Protein AF-A0A8T7F9M3-F1 (afdb_monomer_lite)

Structure (mmCIF, N/CA/C/O backbone):
data_AF-A0A8T7F9M3-F1
#
_entry.id   AF-A0A8T7F9M3-F1
#
loop_
_atom_site.group_PDB
_atom_site.id
_atom_site.type_symbol
_atom_site.label_atom_id
_atom_site.label_alt_id
_atom_site.label_comp_id
_atom_site.label_asym_id
_atom_site.label_entity_id
_atom_site.label_seq_id
_atom_site.pdbx_PDB_ins_code
_atom_site.Cartn_x
_atom_site.Cartn_y
_atom_site.Cartn_z
_atom_site.occupancy
_atom_site.B_iso_or_equiv
_atom_site.auth_seq_id
_atom_site.auth_comp_id
_atom_site.auth_asym_id
_atom_site.auth_atom_id
_atom_site.pdbx_PDB_model_num
ATOM 1 N N . MET A 1 1 ? 21.372 39.592 -22.002 1.00 30.72 1 MET A N 1
ATOM 2 C CA . MET A 1 1 ? 21.322 40.583 -20.909 1.00 30.72 1 MET A CA 1
ATOM 3 C C . MET A 1 1 ? 19.921 40.481 -20.318 1.00 30.72 1 MET A C 1
ATOM 5 O O . MET A 1 1 ? 19.006 41.107 -20.832 1.00 30.72 1 MET A O 1
ATOM 9 N N . TYR A 1 2 ? 19.733 39.539 -19.390 1.00 23.55 2 TYR A N 1
ATOM 10 C CA . TYR A 1 2 ? 18.450 39.262 -18.729 1.00 23.55 2 TYR A CA 1
ATOM 11 C C . TYR A 1 2 ? 18.286 40.192 -17.512 1.00 23.55 2 TYR A C 1
ATOM 13 O O . TYR A 1 2 ? 19.299 40.518 -16.889 1.00 23.55 2 TYR A O 1
ATOM 21 N N . PRO A 1 3 ? 17.065 40.646 -17.176 1.00 35.38 3 PRO A N 1
ATOM 22 C CA . PRO A 1 3 ? 16.827 41.495 -16.016 1.00 35.38 3 PRO A CA 1
ATOM 23 C C . PRO A 1 3 ? 16.766 40.639 -14.742 1.00 35.38 3 PRO A C 1
ATOM 25 O O . PRO A 1 3 ? 15.977 39.702 -14.662 1.00 35.38 3 PRO A O 1
ATOM 28 N N . MET A 1 4 ? 17.613 40.959 -13.761 1.00 33.56 4 MET A N 1
ATOM 29 C CA . MET A 1 4 ? 17.571 40.364 -12.425 1.00 33.56 4 MET A CA 1
ATOM 30 C C . MET A 1 4 ? 16.357 40.896 -11.659 1.00 33.56 4 MET A C 1
ATOM 32 O O . MET A 1 4 ? 16.174 42.108 -11.539 1.00 33.56 4 MET A O 1
ATOM 36 N N . LEU A 1 5 ? 15.536 39.977 -11.155 1.00 33.25 5 LEU A N 1
ATOM 37 C CA . LEU A 1 5 ? 14.564 40.235 -10.099 1.00 33.25 5 LEU A CA 1
ATOM 38 C C . LEU A 1 5 ? 15.314 40.606 -8.807 1.00 33.25 5 LEU A C 1
ATOM 40 O O . LEU A 1 5 ? 16.368 40.054 -8.500 1.00 33.25 5 LEU A O 1
ATOM 44 N N . ASN A 1 6 ? 14.772 41.590 -8.093 1.00 42.72 6 ASN A N 1
ATOM 45 C CA . ASN A 1 6 ? 15.307 42.185 -6.870 1.00 42.72 6 ASN A CA 1
ATOM 46 C C . ASN A 1 6 ? 15.309 41.201 -5.681 1.00 42.72 6 ASN A C 1
ATOM 48 O O . ASN A 1 6 ? 14.425 41.295 -4.833 1.00 42.72 6 ASN A O 1
ATOM 52 N N . ASN A 1 7 ? 16.315 40.334 -5.559 1.00 54.50 7 ASN A N 1
ATOM 53 C CA . ASN A 1 7 ? 16.606 39.677 -4.281 1.00 54.50 7 ASN A CA 1
ATOM 54 C C . ASN A 1 7 ? 17.712 40.444 -3.550 1.00 54.50 7 ASN A C 1
ATOM 56 O O . ASN A 1 7 ? 18.767 40.752 -4.108 1.00 54.50 7 ASN A O 1
ATOM 60 N N . HIS A 1 8 ? 17.439 40.809 -2.299 1.00 70.38 8 HIS A N 1
ATOM 61 C CA . HIS A 1 8 ? 18.409 41.455 -1.425 1.00 70.38 8 HIS A CA 1
ATOM 62 C C . HIS A 1 8 ? 19.583 40.482 -1.182 1.00 70.38 8 HIS A C 1
ATOM 64 O O . HIS A 1 8 ? 19.320 39.324 -0.873 1.00 70.38 8 HIS A O 1
ATOM 70 N N . PRO A 1 9 ? 20.866 40.894 -1.229 1.00 68.69 9 PRO A N 1
ATOM 71 C CA . PRO A 1 9 ? 22.023 39.984 -1.106 1.00 68.69 9 PRO A CA 1
ATOM 72 C C . PRO A 1 9 ? 22.185 39.263 0.248 1.00 68.69 9 PRO A C 1
ATOM 74 O O . PRO A 1 9 ? 23.219 38.648 0.495 1.00 68.69 9 PRO A O 1
ATOM 77 N N . ARG A 1 10 ? 21.187 39.356 1.138 1.00 75.56 10 ARG A N 1
ATOM 78 C CA . ARG A 1 10 ? 21.163 38.725 2.464 1.00 75.56 10 ARG A CA 1
ATOM 79 C C . ARG A 1 10 ? 21.166 37.199 2.351 1.00 75.56 10 ARG A C 1
ATOM 81 O O . ARG A 1 10 ? 21.873 36.539 3.104 1.00 75.56 10 ARG A O 1
ATOM 88 N N . ASP A 1 11 ? 20.462 36.668 1.355 1.00 79.31 11 ASP A N 1
ATOM 89 C CA . ASP A 1 11 ? 20.307 35.223 1.138 1.00 79.31 11 ASP A CA 1
ATOM 90 C C . ASP A 1 11 ? 21.606 34.552 0.653 1.00 79.31 11 ASP A C 1
ATOM 92 O O . ASP A 1 11 ? 21.746 33.334 0.708 1.00 79.31 11 ASP A O 1
ATOM 96 N N . LEU A 1 12 ? 22.593 35.347 0.219 1.00 85.75 12 LEU A N 1
ATOM 97 C CA . LEU A 1 12 ? 23.896 34.864 -0.245 1.00 85.75 12 LEU A CA 1
ATOM 98 C C . LEU A 1 12 ? 24.961 34.807 0.869 1.00 85.75 12 LEU A C 1
ATOM 100 O O . LEU A 1 12 ? 26.045 34.269 0.645 1.00 85.75 12 LEU A O 1
ATOM 104 N N . LEU A 1 13 ? 24.682 35.330 2.072 1.00 86.06 13 LEU A N 1
ATOM 105 C CA . LEU A 1 13 ? 25.649 35.380 3.181 1.00 86.06 13 LEU A CA 1
ATOM 106 C C . LEU A 1 13 ? 26.134 33.999 3.682 1.00 86.06 13 LEU A C 1
ATOM 108 O O . LEU A 1 13 ? 27.334 33.883 3.950 1.00 86.06 13 LEU A O 1
ATOM 112 N N . PRO A 1 14 ? 25.295 32.943 3.766 1.00 83.50 14 PRO A N 1
ATOM 113 C CA . PRO A 1 14 ? 25.758 31.608 4.170 1.00 83.50 14 PRO A CA 1
ATOM 114 C C . PRO A 1 14 ? 26.770 31.015 3.179 1.00 83.50 14 PRO A C 1
ATOM 116 O O . PRO A 1 14 ? 27.804 30.475 3.569 1.00 83.50 14 PRO A O 1
ATOM 119 N N . PHE A 1 15 ? 26.506 31.185 1.882 1.00 84.88 15 PHE A N 1
ATOM 120 C CA . PHE A 1 15 ? 27.363 30.710 0.792 1.00 84.88 15 PHE A CA 1
ATOM 121 C C . PHE A 1 15 ? 28.655 31.529 0.678 1.00 84.88 15 PHE A C 1
ATOM 123 O O . PHE A 1 15 ? 29.721 30.983 0.396 1.00 84.88 15 PHE A O 1
ATOM 130 N N . TYR A 1 16 ? 28.581 32.836 0.959 1.00 88.62 16 TYR A N 1
ATOM 131 C CA . TYR A 1 16 ? 29.748 33.713 1.043 1.00 88.62 16 TYR A CA 1
ATOM 132 C C . TYR A 1 16 ? 30.719 33.266 2.149 1.00 88.62 16 TYR A C 1
ATOM 134 O O . TYR A 1 16 ? 31.925 33.225 1.921 1.00 88.62 16 TYR A O 1
ATOM 142 N N . ILE A 1 17 ? 30.214 32.871 3.324 1.00 87.12 17 ILE A N 1
ATOM 143 C CA . ILE A 1 17 ? 31.054 32.382 4.434 1.00 87.12 17 ILE A CA 1
ATOM 144 C C . ILE A 1 17 ? 31.637 30.998 4.156 1.00 87.12 17 ILE A C 1
ATOM 146 O O . ILE A 1 17 ? 32.780 30.743 4.530 1.00 87.12 17 ILE A O 1
ATOM 150 N N . ASN A 1 18 ? 30.887 30.124 3.485 1.00 80.44 18 ASN A N 1
ATOM 151 C CA . ASN A 1 18 ? 31.366 28.790 3.120 1.00 80.44 18 ASN A CA 1
ATOM 152 C C . ASN A 1 18 ? 32.263 28.786 1.861 1.00 80.44 18 ASN A C 1
ATOM 154 O O . ASN A 1 18 ? 32.757 27.741 1.449 1.00 80.44 18 ASN A O 1
ATOM 158 N N . GLY A 1 19 ? 32.480 29.948 1.231 1.00 85.31 19 GLY A N 1
ATOM 159 C CA . GLY A 1 19 ? 33.367 30.096 0.075 1.00 85.31 19 GLY A CA 1
ATOM 160 C C . GLY A 1 19 ? 32.867 29.419 -1.205 1.00 85.31 19 GLY A C 1
ATOM 161 O O . GLY A 1 19 ? 33.679 29.068 -2.058 1.00 85.31 19 GLY A O 1
ATOM 162 N N . THR A 1 20 ? 31.553 29.217 -1.345 1.00 85.12 20 THR A N 1
ATOM 163 C CA . THR A 1 20 ? 30.945 28.473 -2.464 1.00 85.12 20 THR A CA 1
ATOM 164 C C . THR A 1 20 ? 30.363 29.362 -3.568 1.00 85.12 20 THR A C 1
ATOM 166 O O . THR A 1 20 ? 29.875 28.846 -4.571 1.00 85.12 20 THR A O 1
ATOM 169 N N . LEU A 1 21 ? 30.416 30.690 -3.410 1.00 84.88 21 LEU A N 1
ATOM 170 C CA . LEU A 1 21 ? 29.936 31.648 -4.412 1.00 84.88 21 LEU A CA 1
ATOM 171 C C . LEU A 1 21 ? 30.879 31.768 -5.616 1.00 84.88 21 LEU A C 1
ATOM 173 O O . LEU A 1 21 ? 32.097 31.637 -5.491 1.00 84.88 21 LEU A O 1
ATOM 177 N N . SER A 1 22 ? 30.323 32.108 -6.784 1.00 85.44 22 SER A N 1
ATOM 178 C CA . SER A 1 22 ? 31.133 32.518 -7.936 1.00 85.44 22 SER A CA 1
ATOM 179 C C . SER A 1 22 ? 31.809 33.880 -7.698 1.00 85.44 22 SER A C 1
ATOM 181 O O . SER A 1 22 ? 31.312 34.705 -6.930 1.00 85.44 22 SER A O 1
ATOM 183 N N . GLU A 1 23 ? 32.905 34.180 -8.410 1.00 83.00 23 GLU A N 1
ATOM 184 C CA . GLU A 1 23 ? 33.623 35.467 -8.280 1.00 83.00 23 GLU A CA 1
ATOM 185 C C . GLU A 1 23 ? 32.713 36.696 -8.495 1.00 83.00 23 GLU A C 1
ATOM 187 O O . GLU A 1 23 ? 32.900 37.744 -7.868 1.00 83.00 23 GLU A O 1
ATOM 192 N N . ALA A 1 24 ? 31.710 36.575 -9.373 1.00 79.19 24 ALA A N 1
ATOM 193 C CA . ALA A 1 24 ? 30.765 37.648 -9.675 1.00 79.19 24 ALA A CA 1
ATOM 194 C C . ALA A 1 24 ? 29.772 37.893 -8.526 1.00 79.19 24 ALA A C 1
ATOM 196 O O . ALA A 1 24 ? 29.491 39.044 -8.188 1.00 79.19 24 ALA A O 1
ATOM 197 N N . GLU A 1 25 ? 29.267 36.826 -7.906 1.00 83.31 25 GLU A N 1
ATOM 198 C CA . GLU A 1 25 ? 28.352 36.898 -6.760 1.00 83.31 25 GLU A CA 1
ATOM 199 C C . GLU A 1 25 ? 29.084 37.351 -5.502 1.00 83.31 25 GLU A C 1
ATOM 201 O O . GLU A 1 25 ? 28.593 38.217 -4.779 1.00 83.31 25 GLU A O 1
ATOM 206 N N . GLN A 1 26 ? 30.299 36.845 -5.291 1.00 86.50 26 GLN A N 1
ATOM 207 C CA . GLN A 1 26 ? 31.169 37.274 -4.206 1.00 86.50 26 GLN A CA 1
ATOM 208 C C . GLN A 1 26 ? 31.436 38.785 -4.282 1.00 86.50 26 GLN A C 1
ATOM 210 O O . GLN A 1 26 ? 31.216 39.504 -3.308 1.00 86.50 26 GLN A O 1
ATOM 215 N N . SER A 1 27 ? 31.801 39.292 -5.465 1.00 85.56 27 SER A N 1
ATOM 216 C CA . SER A 1 27 ? 32.018 40.730 -5.682 1.00 85.56 27 SER A CA 1
ATOM 217 C C . SER A 1 27 ? 30.755 41.565 -5.422 1.00 85.56 27 SER A C 1
ATOM 219 O O . SER A 1 27 ? 30.841 42.687 -4.918 1.00 85.56 27 SER A O 1
ATOM 221 N N . ALA A 1 28 ? 29.570 41.036 -5.751 1.00 83.25 28 ALA A N 1
ATOM 222 C CA . ALA A 1 28 ? 28.293 41.711 -5.519 1.00 83.25 28 ALA A CA 1
ATOM 223 C C . ALA A 1 28 ? 27.924 41.769 -4.025 1.00 83.25 28 ALA A C 1
ATOM 225 O O . ALA A 1 28 ? 27.484 42.816 -3.541 1.00 83.25 28 ALA A O 1
ATOM 226 N N . VAL A 1 29 ? 28.151 40.679 -3.286 1.00 87.00 29 VAL A N 1
ATOM 227 C CA . VAL A 1 29 ? 27.954 40.613 -1.830 1.00 87.00 29 VAL A CA 1
ATOM 228 C C . VAL A 1 29 ? 28.928 41.551 -1.114 1.00 87.00 29 VAL A C 1
ATOM 230 O O . VAL A 1 29 ? 28.505 42.355 -0.284 1.00 87.00 29 VAL A O 1
ATOM 233 N N . GLU A 1 30 ? 30.210 41.540 -1.486 1.00 91.00 30 GLU A N 1
ATOM 234 C CA . GLU A 1 30 ? 31.236 42.419 -0.909 1.00 91.00 30 GLU A CA 1
ATOM 235 C C . GLU A 1 30 ? 30.936 43.906 -1.147 1.00 91.00 30 GLU A C 1
ATOM 237 O O . GLU A 1 30 ? 31.063 44.721 -0.229 1.00 91.00 30 GLU A O 1
ATOM 242 N N . ALA A 1 31 ? 30.487 44.274 -2.351 1.00 86.69 31 ALA A N 1
ATOM 243 C CA . ALA A 1 31 ? 30.080 45.643 -2.657 1.00 86.69 31 ALA A CA 1
ATOM 244 C C . ALA A 1 31 ? 28.841 46.076 -1.851 1.00 86.69 31 ALA A C 1
ATOM 246 O O . ALA A 1 31 ? 28.785 47.203 -1.355 1.00 86.69 31 ALA A O 1
ATOM 247 N N . HIS A 1 32 ? 27.860 45.185 -1.677 1.00 86.75 32 HIS A N 1
ATOM 248 C CA . HIS A 1 32 ? 26.655 45.463 -0.895 1.00 86.75 32 HIS A CA 1
ATOM 249 C C . HIS A 1 32 ? 26.961 45.631 0.601 1.00 86.75 32 HIS A C 1
ATOM 251 O O . HIS A 1 32 ? 26.498 46.590 1.230 1.00 86.75 32 HIS A O 1
ATOM 257 N N . LEU A 1 33 ? 27.811 44.760 1.155 1.00 88.69 33 LEU A N 1
ATOM 258 C CA . LEU A 1 33 ? 28.239 44.796 2.554 1.00 88.69 33 LEU A CA 1
ATOM 259 C C . LEU A 1 33 ? 28.908 46.118 2.940 1.00 88.69 33 LEU A C 1
ATOM 261 O O . LEU A 1 33 ? 28.830 46.503 4.099 1.00 88.69 33 LEU A O 1
ATOM 265 N N . GLN A 1 34 ? 29.502 46.869 2.007 1.00 89.75 34 GLN A N 1
ATOM 266 C CA . GLN A 1 34 ? 30.079 48.191 2.305 1.00 89.75 34 GLN A CA 1
ATOM 267 C C . GLN A 1 34 ? 29.033 49.257 2.665 1.00 89.75 34 GLN A C 1
ATOM 269 O O . GLN A 1 34 ? 29.383 50.279 3.255 1.00 89.75 34 GLN A O 1
ATOM 274 N N . THR A 1 35 ? 27.762 49.043 2.315 1.00 86.62 35 THR A N 1
ATOM 275 C CA . THR A 1 35 ? 26.706 50.068 2.408 1.00 86.62 35 THR A CA 1
ATOM 276 C C . THR A 1 35 ? 25.504 49.664 3.261 1.00 86.62 35 THR A C 1
ATOM 278 O O . THR A 1 35 ? 24.653 50.510 3.528 1.00 86.62 35 THR A O 1
ATOM 281 N N . CYS A 1 36 ? 25.441 48.411 3.727 1.00 85.75 36 CYS A N 1
ATOM 282 C CA . CYS A 1 36 ? 24.285 47.846 4.424 1.00 85.75 36 CYS A CA 1
ATOM 283 C C . CYS A 1 36 ? 24.639 47.375 5.854 1.00 85.75 36 CYS A C 1
ATOM 285 O O . CYS A 1 36 ? 25.118 46.252 6.031 1.00 85.75 36 CYS A O 1
ATOM 287 N N . PRO A 1 37 ? 24.409 48.206 6.894 1.00 85.81 37 PRO A N 1
ATOM 288 C CA . PRO A 1 37 ? 24.739 47.866 8.282 1.00 85.81 37 PRO A CA 1
ATOM 289 C C . PRO A 1 37 ? 24.008 46.632 8.829 1.00 85.81 37 PRO A C 1
ATOM 291 O O . PRO A 1 37 ? 24.568 45.919 9.656 1.00 85.81 37 PRO A O 1
ATOM 294 N N . SER A 1 38 ? 22.783 46.354 8.369 1.00 78.94 38 SER A N 1
ATOM 295 C CA . SER A 1 38 ? 22.036 45.151 8.765 1.00 78.94 38 SER A CA 1
ATOM 296 C C . SER A 1 38 ? 22.696 43.881 8.232 1.00 78.94 38 SER A C 1
ATOM 298 O O . SER A 1 38 ? 22.942 42.966 9.007 1.00 78.94 38 SER A O 1
ATOM 300 N N . CYS A 1 39 ? 23.112 43.850 6.962 1.00 86.19 39 CYS A N 1
ATOM 301 C CA . CYS A 1 39 ? 23.830 42.692 6.421 1.00 86.19 39 CYS A CA 1
ATOM 302 C C . CYS A 1 39 ? 25.238 42.519 7.001 1.00 86.19 39 CYS A C 1
ATOM 304 O O . CYS A 1 39 ? 25.732 41.399 7.062 1.00 86.19 39 CYS A O 1
ATOM 306 N N . GLN A 1 40 ? 25.884 43.594 7.466 1.00 88.81 40 GLN A N 1
ATOM 307 C CA . GLN A 1 40 ? 27.120 43.474 8.249 1.00 88.81 40 GLN A CA 1
ATOM 308 C C . GLN A 1 40 ? 26.875 42.807 9.612 1.00 88.81 40 GLN A C 1
ATOM 310 O O . GLN A 1 40 ? 27.725 42.048 10.078 1.00 88.81 40 GLN A O 1
ATOM 315 N N . ALA A 1 41 ? 25.731 43.084 10.250 1.00 85.62 41 ALA A N 1
ATOM 316 C CA . ALA A 1 41 ? 25.332 42.427 11.493 1.00 85.62 41 ALA A CA 1
ATOM 317 C C . ALA A 1 41 ? 24.986 40.949 11.252 1.00 85.62 41 ALA A C 1
ATOM 319 O O . ALA A 1 41 ? 25.534 40.090 11.938 1.00 85.62 41 ALA A O 1
ATOM 320 N N . ASP A 1 42 ? 24.201 40.652 10.214 1.00 85.00 42 ASP A N 1
ATOM 321 C CA . ASP A 1 42 ? 23.866 39.277 9.823 1.00 85.00 42 ASP A CA 1
ATOM 322 C C . ASP A 1 42 ? 25.123 38.461 9.482 1.00 85.00 42 ASP A C 1
ATOM 324 O O . ASP A 1 42 ? 25.269 37.321 9.914 1.00 85.00 42 ASP A O 1
ATOM 328 N N . LEU A 1 43 ? 26.083 39.045 8.749 1.00 89.38 43 LEU A N 1
ATOM 329 C CA . LEU A 1 43 ? 27.356 38.386 8.438 1.00 89.38 43 LEU A CA 1
ATOM 330 C C . LEU A 1 43 ? 28.106 37.983 9.716 1.00 89.38 43 LEU A C 1
ATOM 332 O O . LEU A 1 43 ? 28.721 36.920 9.764 1.00 89.38 43 LEU A O 1
ATOM 336 N N . LYS A 1 44 ? 28.046 38.813 10.763 1.00 88.19 44 LYS A N 1
ATOM 337 C CA . LYS A 1 44 ? 28.687 38.528 12.050 1.00 88.19 44 LYS A CA 1
ATOM 338 C C . LYS A 1 44 ? 27.993 37.381 12.794 1.00 88.19 44 LYS A C 1
ATOM 340 O O . LYS A 1 44 ? 28.674 36.573 13.429 1.00 88.19 44 LYS A O 1
ATOM 345 N N . GLU A 1 45 ? 26.669 37.284 12.701 1.00 83.81 45 GLU A N 1
ATOM 346 C CA . GLU A 1 45 ? 25.904 36.153 13.243 1.00 83.81 45 GLU A CA 1
ATOM 347 C C . GLU A 1 45 ? 26.256 34.858 12.514 1.00 83.81 45 GLU A C 1
ATOM 349 O O . GLU A 1 45 ? 26.642 33.876 13.149 1.00 83.81 45 GLU A O 1
ATOM 354 N N . TRP A 1 46 ? 26.266 34.878 11.181 1.00 84.38 46 TRP A N 1
ATOM 355 C CA . TRP A 1 46 ? 26.645 33.712 10.391 1.00 84.38 46 TRP A CA 1
ATOM 356 C C . TRP A 1 46 ? 28.100 33.274 10.615 1.00 84.38 46 TRP A C 1
ATOM 358 O O . TRP A 1 46 ? 28.382 32.078 10.660 1.00 84.38 46 TRP A O 1
ATOM 368 N N . GLN A 1 47 ? 29.030 34.210 10.828 1.00 87.75 47 GLN A N 1
ATOM 369 C CA . GLN A 1 47 ? 30.411 33.884 11.211 1.00 87.75 47 GLN A CA 1
ATOM 370 C C . GLN A 1 47 ? 30.484 33.208 12.586 1.00 87.75 47 GLN A C 1
ATOM 372 O O . GLN A 1 47 ? 31.311 32.320 12.789 1.00 87.75 47 GLN A O 1
ATOM 377 N N . THR A 1 48 ? 29.615 33.604 13.519 1.00 86.00 48 THR A N 1
ATOM 378 C CA . THR A 1 48 ? 29.524 32.988 14.851 1.00 86.00 48 THR A CA 1
ATOM 379 C C . THR A 1 48 ? 28.999 31.555 14.749 1.00 86.00 48 THR A C 1
ATOM 381 O O . THR A 1 48 ? 29.559 30.651 15.367 1.00 86.00 48 THR A O 1
ATOM 384 N N . ILE A 1 49 ? 27.983 31.326 13.911 1.00 75.75 49 ILE A N 1
ATOM 385 C CA . ILE A 1 49 ? 27.440 29.989 13.630 1.00 75.75 49 ILE A CA 1
ATOM 386 C C . ILE A 1 49 ? 28.505 29.102 12.975 1.00 75.75 49 ILE A C 1
ATOM 388 O O . ILE A 1 49 ? 28.746 27.993 13.444 1.00 75.75 49 ILE A O 1
ATOM 392 N N . ALA A 1 50 ? 29.199 29.596 11.945 1.00 78.50 50 ALA A N 1
ATOM 393 C CA . ALA A 1 50 ? 30.249 28.841 11.262 1.00 78.50 50 ALA A CA 1
ATOM 394 C C . ALA A 1 50 ? 31.387 28.426 12.213 1.00 78.50 50 ALA A C 1
ATOM 396 O O . ALA A 1 50 ? 31.853 27.290 12.159 1.00 78.50 50 ALA A O 1
ATOM 397 N N . GLN A 1 51 ? 31.787 29.308 13.136 1.00 81.88 51 GLN A N 1
ATOM 398 C CA . GLN A 1 51 ? 32.777 28.984 14.170 1.00 81.88 51 GLN A CA 1
ATOM 399 C C . GLN A 1 51 ? 32.276 27.919 15.153 1.00 81.88 51 GLN A C 1
ATOM 401 O O . GLN A 1 51 ? 33.044 27.034 15.523 1.00 81.88 51 GLN A O 1
ATOM 406 N N . ALA A 1 52 ? 31.004 27.972 15.562 1.00 77.31 52 ALA A N 1
ATOM 407 C CA . ALA A 1 52 ? 30.415 26.966 16.445 1.00 77.31 52 ALA A CA 1
ATOM 408 C C . ALA A 1 52 ? 30.328 25.587 15.768 1.00 77.31 52 ALA A C 1
ATOM 410 O O . ALA A 1 52 ? 30.678 24.580 16.379 1.00 77.31 52 ALA A O 1
ATOM 411 N N . VAL A 1 53 ? 29.933 25.548 14.491 1.00 73.56 53 VAL A N 1
ATOM 412 C CA . VAL A 1 53 ? 29.885 24.318 13.685 1.00 73.56 53 VAL A CA 1
ATOM 413 C C . VAL A 1 53 ? 31.284 23.737 13.493 1.00 73.56 53 VAL A C 1
ATOM 415 O O . VAL A 1 53 ? 31.481 22.539 13.681 1.00 73.56 53 VAL A O 1
ATOM 418 N N . GLN A 1 54 ? 32.276 24.575 13.181 1.00 75.25 54 GLN A N 1
ATOM 419 C CA . GLN A 1 54 ? 33.657 24.123 13.026 1.00 75.25 54 GLN A CA 1
ATOM 420 C C . GLN A 1 54 ? 34.234 23.586 14.344 1.00 75.25 54 GLN A C 1
ATOM 422 O O . GLN A 1 54 ? 34.868 22.534 14.342 1.00 75.25 54 GLN A O 1
ATOM 427 N N . ALA A 1 55 ? 33.954 24.239 15.475 1.00 75.12 55 ALA A N 1
ATOM 428 C CA . ALA A 1 55 ? 34.360 23.750 16.791 1.00 75.12 55 ALA A CA 1
ATOM 429 C C . ALA A 1 55 ? 33.702 22.402 17.142 1.00 75.12 55 ALA A C 1
ATOM 431 O O . ALA A 1 55 ? 34.379 21.507 17.640 1.00 75.12 55 ALA A O 1
ATOM 432 N N . ALA A 1 56 ? 32.412 22.222 16.837 1.00 71.25 56 ALA A N 1
ATOM 433 C CA . ALA A 1 56 ? 31.707 20.954 17.042 1.00 71.25 56 ALA A CA 1
ATOM 434 C C . ALA A 1 56 ? 32.235 19.830 16.130 1.00 71.25 56 ALA A C 1
ATOM 436 O O . ALA A 1 56 ? 32.343 18.677 16.555 1.00 71.25 56 ALA A O 1
ATOM 437 N N . ALA A 1 57 ? 32.604 20.161 14.890 1.00 68.75 57 ALA A N 1
ATOM 438 C CA . ALA A 1 57 ? 33.213 19.225 13.950 1.00 68.75 57 ALA A CA 1
ATOM 439 C C . ALA A 1 57 ? 34.628 18.809 14.385 1.00 68.75 57 ALA A C 1
ATOM 441 O O . ALA A 1 57 ? 34.975 17.633 14.292 1.00 68.75 57 ALA A O 1
ATOM 442 N N . GLU A 1 58 ? 35.434 19.741 14.899 1.00 74.81 58 GLU A N 1
ATOM 443 C CA . GLU A 1 58 ? 36.769 19.459 15.441 1.00 74.81 58 GLU A CA 1
ATOM 444 C C . GLU A 1 58 ? 36.705 18.613 16.726 1.00 74.81 58 GLU A C 1
ATOM 446 O O . GLU A 1 58 ? 37.494 17.676 16.874 1.00 74.81 58 GLU A O 1
ATOM 451 N N . ASP A 1 59 ? 35.736 18.871 17.611 1.00 72.25 59 ASP A N 1
ATOM 452 C CA . ASP A 1 59 ? 35.497 18.067 18.820 1.00 72.25 59 ASP A CA 1
ATOM 453 C C . ASP A 1 59 ? 35.029 16.645 18.459 1.00 72.25 59 ASP A C 1
ATOM 455 O O . ASP A 1 59 ? 35.549 15.650 18.970 1.00 72.25 59 ASP A O 1
ATOM 459 N N . SER A 1 60 ? 34.145 16.524 17.463 1.00 65.38 60 SER A N 1
ATOM 460 C CA . SER A 1 60 ? 33.719 15.229 16.916 1.00 65.38 60 SER A CA 1
ATOM 461 C C . SER A 1 60 ? 34.885 14.475 16.266 1.00 65.38 60 SER A C 1
ATOM 463 O O . SER A 1 60 ? 35.076 13.286 16.525 1.00 65.38 60 SER A O 1
ATOM 465 N N . ALA A 1 61 ? 35.731 15.157 15.489 1.00 63.84 61 ALA A N 1
ATOM 466 C CA . ALA A 1 61 ? 36.909 14.561 14.859 1.00 63.84 61 ALA A CA 1
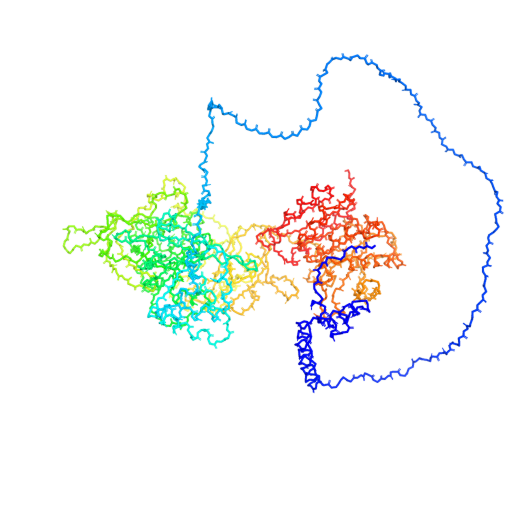ATOM 467 C C . ALA A 1 61 ? 37.954 14.078 15.880 1.00 63.84 61 ALA A C 1
ATOM 469 O O . ALA A 1 61 ? 38.640 13.086 15.626 1.00 63.84 61 ALA A O 1
ATOM 470 N N . ALA A 1 62 ? 38.051 14.719 17.050 1.00 64.44 62 ALA A N 1
ATOM 471 C CA . ALA A 1 62 ? 38.935 14.297 18.137 1.00 64.44 62 ALA A CA 1
ATOM 472 C C . ALA A 1 62 ? 38.491 12.986 18.820 1.00 64.44 62 ALA A C 1
ATOM 474 O O . ALA A 1 62 ? 39.315 12.312 19.443 1.00 64.44 62 ALA A O 1
ATOM 475 N N . THR A 1 63 ? 37.215 12.603 18.686 1.00 62.06 63 THR A N 1
ATOM 476 C CA . THR A 1 63 ? 36.664 11.346 19.229 1.00 62.06 63 THR A CA 1
ATOM 477 C C . THR A 1 63 ? 36.736 10.164 18.257 1.00 62.06 63 THR A C 1
ATOM 479 O O . THR A 1 63 ? 36.531 9.017 18.664 1.00 62.06 63 THR A O 1
ATOM 482 N N . LEU A 1 64 ? 37.079 10.408 16.987 1.00 46.00 64 LEU A N 1
ATOM 483 C CA . LEU A 1 64 ? 37.197 9.362 15.975 1.00 46.00 64 LEU A CA 1
ATOM 484 C C . LEU A 1 64 ? 38.571 8.663 16.050 1.00 46.00 64 LEU A C 1
ATOM 486 O O . LEU A 1 64 ? 39.608 9.320 16.184 1.00 46.00 64 LEU A O 1
ATOM 490 N N . PRO A 1 65 ? 38.631 7.321 15.941 1.00 57.25 65 PRO A N 1
ATOM 491 C CA . PRO A 1 65 ? 39.899 6.602 15.896 1.00 57.25 65 PRO A CA 1
ATOM 492 C C . PRO A 1 65 ? 40.693 6.974 14.628 1.00 57.25 65 PRO A C 1
ATOM 494 O O . PRO A 1 65 ? 40.103 7.176 13.566 1.00 57.25 65 PRO A O 1
ATOM 497 N N . PRO A 1 66 ? 42.039 7.028 14.683 1.00 54.41 66 PRO A N 1
ATOM 498 C CA . PRO A 1 66 ? 42.843 7.390 13.524 1.00 54.41 66 PRO A CA 1
ATOM 499 C C . PRO A 1 66 ? 42.664 6.371 12.395 1.00 54.41 66 PRO A C 1
ATOM 501 O O . PRO A 1 66 ? 42.881 5.168 12.579 1.00 54.41 66 PRO A O 1
ATOM 504 N N . LEU A 1 67 ? 42.320 6.870 11.207 1.00 41.44 67 LEU A N 1
ATOM 505 C CA . LEU A 1 67 ? 42.244 6.084 9.980 1.00 41.44 67 LEU A CA 1
ATOM 506 C C . LEU A 1 67 ? 43.597 5.412 9.701 1.00 41.44 67 LEU A C 1
ATOM 508 O O . LEU A 1 67 ? 44.593 6.063 9.374 1.00 41.44 67 LEU A O 1
ATOM 512 N N . LYS A 1 68 ? 43.635 4.079 9.800 1.00 43.56 68 LYS A N 1
ATOM 513 C CA . LYS A 1 68 ? 44.738 3.275 9.266 1.00 43.56 68 LYS A CA 1
ATOM 514 C C . LYS A 1 68 ? 44.602 3.214 7.751 1.00 43.56 68 LYS A C 1
ATOM 516 O O . LYS A 1 68 ? 43.911 2.352 7.218 1.00 43.56 68 LYS A O 1
ATOM 521 N N . LEU A 1 69 ? 45.301 4.107 7.061 1.00 39.16 69 LEU A N 1
ATOM 522 C CA . LEU A 1 69 ? 45.519 3.959 5.627 1.00 39.16 69 LEU A CA 1
ATOM 523 C C . LEU A 1 69 ? 46.342 2.678 5.367 1.00 39.16 69 LEU A C 1
ATOM 525 O O . LEU A 1 69 ? 47.346 2.456 6.058 1.00 39.16 69 LEU A O 1
ATOM 529 N N . PRO A 1 70 ? 45.956 1.827 4.399 1.00 37.66 70 PRO A N 1
ATOM 530 C CA . PRO A 1 70 ? 46.748 0.664 4.019 1.00 37.66 70 PRO A CA 1
ATOM 531 C C . PRO A 1 70 ? 48.137 1.094 3.536 1.00 37.66 70 PRO A C 1
ATOM 533 O O . PRO A 1 70 ? 48.283 2.086 2.820 1.00 37.66 70 PRO A O 1
ATOM 536 N N . ALA A 1 71 ? 49.169 0.338 3.916 1.00 37.88 71 ALA A N 1
ATOM 537 C CA . ALA A 1 71 ? 50.528 0.577 3.446 1.00 37.88 71 ALA A CA 1
ATOM 538 C C . ALA A 1 71 ? 50.583 0.524 1.903 1.00 37.88 71 ALA A C 1
ATOM 540 O O . ALA A 1 71 ? 49.951 -0.349 1.302 1.00 37.88 71 ALA A O 1
ATOM 541 N N . PRO A 1 72 ? 51.350 1.415 1.248 1.00 35.00 72 PRO A N 1
ATOM 542 C CA . PRO A 1 72 ? 51.406 1.474 -0.205 1.00 35.00 72 PRO A CA 1
ATOM 543 C C . PRO A 1 72 ? 51.983 0.169 -0.759 1.00 35.00 72 PRO A C 1
ATOM 545 O O . PRO A 1 72 ? 53.138 -0.177 -0.494 1.00 35.00 72 PRO A O 1
ATOM 548 N N . SER A 1 73 ? 51.184 -0.559 -1.543 1.00 31.70 73 SER A N 1
ATOM 549 C CA . SER A 1 73 ? 51.655 -1.750 -2.242 1.00 31.70 73 SER A CA 1
ATOM 550 C C . SER A 1 73 ? 52.685 -1.340 -3.293 1.00 31.70 73 SER A C 1
ATOM 552 O O . SER A 1 73 ? 52.388 -0.680 -4.291 1.00 31.70 73 SER A O 1
ATOM 554 N N . THR A 1 74 ? 53.924 -1.745 -3.067 1.00 34.66 74 THR A N 1
ATOM 555 C CA . THR A 1 74 ? 55.036 -1.624 -3.998 1.00 34.66 74 THR A CA 1
ATOM 556 C C . THR A 1 74 ? 54.850 -2.591 -5.165 1.00 34.66 74 THR A C 1
ATOM 558 O O . THR A 1 74 ? 55.236 -3.748 -5.063 1.00 34.66 74 THR A O 1
ATOM 561 N N . SER A 1 75 ? 54.285 -2.139 -6.291 1.00 33.84 75 SER A N 1
ATOM 562 C CA . SER A 1 75 ? 54.734 -2.511 -7.653 1.00 33.84 75 SER A CA 1
ATOM 563 C C . SER A 1 75 ? 53.782 -2.045 -8.763 1.00 33.84 75 SER A C 1
ATOM 565 O O . SER A 1 75 ? 52.831 -2.728 -9.115 1.00 33.84 75 SER A O 1
ATOM 567 N N . ARG A 1 76 ? 54.133 -0.940 -9.431 1.00 28.58 76 ARG A N 1
ATOM 568 C CA . ARG A 1 76 ? 54.181 -0.844 -10.904 1.00 28.58 76 ARG A CA 1
ATOM 569 C C . ARG A 1 76 ? 54.990 0.398 -11.288 1.00 28.58 76 ARG A C 1
ATOM 571 O O . ARG A 1 76 ? 54.746 1.497 -10.808 1.00 28.58 76 ARG A O 1
ATOM 578 N N . ARG A 1 77 ? 56.035 0.177 -12.090 1.00 28.03 77 ARG A N 1
ATOM 579 C CA . ARG A 1 77 ? 56.987 1.191 -12.567 1.00 28.03 77 ARG A CA 1
ATOM 580 C C . ARG A 1 77 ? 56.265 2.276 -13.366 1.00 28.03 77 ARG A C 1
ATOM 582 O O . ARG A 1 77 ? 55.685 1.976 -14.404 1.00 28.03 77 ARG A O 1
ATOM 589 N N . ILE A 1 78 ? 56.416 3.524 -12.938 1.00 27.19 78 ILE A N 1
ATOM 590 C CA . ILE A 1 78 ? 56.154 4.706 -13.760 1.00 27.19 78 ILE A CA 1
ATOM 591 C C . ILE A 1 78 ? 57.314 4.838 -14.757 1.00 27.19 78 ILE A C 1
ATOM 593 O O . ILE A 1 78 ? 58.471 4.975 -14.357 1.00 27.19 78 ILE A O 1
ATOM 597 N N . VAL A 1 79 ? 57.010 4.776 -16.053 1.00 26.70 79 VAL A N 1
ATOM 598 C CA . VAL A 1 79 ? 57.908 5.246 -17.116 1.00 26.70 79 VAL A CA 1
ATOM 599 C C . VAL A 1 79 ? 57.579 6.725 -17.350 1.00 26.70 79 VAL A C 1
ATOM 601 O O . VAL A 1 79 ? 56.425 7.026 -17.647 1.00 26.70 79 VAL A O 1
ATOM 604 N N . PRO A 1 80 ? 58.531 7.664 -17.210 1.00 26.66 80 PRO A N 1
ATOM 605 C CA . PRO A 1 80 ? 58.260 9.074 -17.451 1.00 26.66 80 PRO A CA 1
ATOM 606 C C . PRO A 1 80 ? 58.254 9.353 -18.958 1.00 26.66 80 PRO A C 1
ATOM 608 O O . PRO A 1 80 ? 59.250 9.109 -19.639 1.00 26.66 80 PRO A O 1
ATOM 611 N N . ILE A 1 81 ? 57.153 9.896 -19.480 1.00 26.28 81 ILE A N 1
ATOM 612 C CA . ILE A 1 81 ? 57.138 10.516 -20.809 1.00 26.28 81 ILE A CA 1
ATOM 613 C C . ILE A 1 81 ? 57.399 12.015 -20.629 1.00 26.28 81 ILE A C 1
ATOM 615 O O . ILE A 1 81 ? 56.692 12.711 -19.905 1.00 26.28 81 ILE A O 1
ATOM 619 N N . ALA A 1 82 ? 58.478 12.471 -21.263 1.00 27.09 82 ALA A N 1
ATOM 620 C CA . ALA A 1 82 ? 58.957 13.848 -21.305 1.00 27.09 82 ALA A CA 1
ATOM 621 C C . ALA A 1 82 ? 58.022 14.776 -22.120 1.00 27.09 82 ALA A C 1
ATOM 623 O O . ALA A 1 82 ? 57.291 14.294 -22.988 1.00 27.09 82 ALA A O 1
ATOM 624 N N . PRO A 1 83 ? 58.062 16.105 -21.895 1.00 31.59 83 PRO A N 1
ATOM 625 C CA . PRO A 1 83 ? 57.163 17.055 -22.541 1.00 31.59 83 PRO A CA 1
ATOM 626 C C . PRO A 1 83 ? 57.618 17.355 -23.975 1.00 31.59 83 PRO A C 1
ATOM 628 O O . PRO A 1 83 ? 58.804 17.586 -24.213 1.00 31.59 83 PRO A O 1
ATOM 631 N N . PHE A 1 84 ? 56.679 17.421 -24.923 1.00 26.61 84 PHE A N 1
ATOM 632 C CA . PHE A 1 84 ? 56.941 17.964 -26.258 1.00 26.61 84 PHE A CA 1
ATOM 633 C C . PHE A 1 84 ? 56.065 19.181 -26.564 1.00 26.61 84 PHE A C 1
ATOM 635 O O . PHE A 1 84 ? 54.855 19.193 -26.358 1.00 26.61 84 PHE A O 1
ATOM 642 N N . ALA A 1 85 ? 56.768 20.208 -27.034 1.00 25.62 85 ALA A N 1
ATOM 643 C CA . ALA A 1 85 ? 56.336 21.546 -27.405 1.00 25.62 85 ALA A CA 1
ATOM 644 C C . ALA A 1 85 ? 55.652 21.577 -28.805 1.00 25.62 85 ALA A C 1
ATOM 646 O O . ALA A 1 85 ? 55.563 20.540 -29.465 1.00 25.62 85 ALA A O 1
ATOM 647 N N . PRO A 1 86 ? 55.157 22.742 -29.278 1.00 38.56 86 PRO A N 1
ATOM 648 C CA . PRO A 1 86 ? 54.124 22.843 -30.309 1.00 38.56 86 PRO A CA 1
ATOM 649 C C . PRO A 1 86 ? 54.656 22.831 -31.755 1.00 38.56 86 PRO A C 1
ATOM 651 O O . PRO A 1 86 ? 55.837 23.065 -32.000 1.00 38.56 86 PRO A O 1
ATOM 654 N N . THR A 1 87 ? 53.706 22.708 -32.696 1.00 26.61 87 THR A N 1
ATOM 655 C CA . THR A 1 87 ? 53.722 22.966 -34.163 1.00 26.61 87 THR A CA 1
ATOM 656 C C . THR A 1 87 ? 53.802 21.760 -35.117 1.00 26.61 87 THR A C 1
ATOM 658 O O . THR A 1 87 ? 54.840 21.123 -35.257 1.00 26.61 87 THR A O 1
ATOM 661 N N . LYS A 1 88 ? 52.726 21.547 -35.903 1.00 27.34 88 LYS A N 1
ATOM 662 C CA . LYS A 1 88 ? 52.674 21.829 -37.361 1.00 27.34 88 LYS A CA 1
ATOM 663 C C . LYS A 1 88 ? 51.286 21.554 -37.984 1.00 27.34 88 LYS A C 1
ATOM 665 O O . LYS A 1 88 ? 50.820 20.427 -38.026 1.00 27.34 88 LYS A O 1
ATOM 670 N N . THR A 1 89 ? 50.679 22.642 -38.461 1.00 27.22 89 THR A N 1
ATOM 671 C CA . THR A 1 89 ? 49.888 22.852 -39.697 1.00 27.22 89 THR A CA 1
ATOM 672 C C . THR A 1 89 ? 49.237 21.680 -40.461 1.00 27.22 89 THR A C 1
ATOM 674 O O . THR A 1 89 ? 49.915 20.776 -40.940 1.00 27.22 89 THR A O 1
ATOM 677 N N . LEU A 1 90 ? 47.931 21.878 -40.700 1.00 28.39 90 LEU A N 1
ATOM 678 C CA . LEU A 1 90 ? 46.984 21.287 -41.669 1.00 28.39 90 LEU A CA 1
ATOM 679 C C . LEU A 1 90 ? 47.524 20.974 -43.083 1.00 28.39 90 LEU A C 1
ATOM 681 O O . LEU A 1 90 ? 48.387 21.697 -43.584 1.00 28.39 90 LEU A O 1
ATOM 685 N N . PRO A 1 91 ? 46.788 20.120 -43.824 1.00 26.75 91 PRO A N 1
ATOM 686 C CA . PRO A 1 91 ? 46.410 20.428 -45.201 1.00 26.75 91 PRO A CA 1
ATOM 687 C C . PRO A 1 91 ? 44.882 20.551 -45.388 1.00 26.75 91 PRO A C 1
ATOM 689 O O . PRO A 1 91 ? 44.096 19.758 -44.874 1.00 26.75 91 PRO A O 1
ATOM 692 N N . LYS A 1 92 ? 44.481 21.578 -46.150 1.00 26.95 92 LYS A N 1
ATOM 693 C CA . LYS A 1 92 ? 43.144 21.782 -46.747 1.00 26.95 92 LYS A CA 1
ATOM 694 C C . LYS A 1 92 ? 43.074 21.090 -48.139 1.00 26.95 92 LYS A C 1
ATOM 696 O O . LYS A 1 92 ? 44.110 20.646 -48.624 1.00 26.95 92 LYS A O 1
ATOM 701 N N . PRO A 1 93 ? 41.885 21.000 -48.772 1.00 32.97 93 PRO A N 1
ATOM 702 C CA . PRO A 1 93 ? 41.508 19.955 -49.724 1.00 32.97 93 PRO A CA 1
ATOM 703 C C . PRO A 1 93 ? 41.777 20.319 -51.190 1.00 32.97 93 PRO A C 1
ATOM 705 O O . PRO A 1 93 ? 41.839 21.497 -51.543 1.00 32.97 93 PRO A O 1
ATOM 708 N N . GLU A 1 94 ? 41.786 19.304 -52.056 1.00 25.69 94 GLU A N 1
ATOM 709 C CA . GLU A 1 94 ? 41.647 19.458 -53.507 1.00 25.69 94 GLU A CA 1
ATOM 710 C C . GLU A 1 94 ? 40.347 18.776 -53.986 1.00 25.69 94 GLU A C 1
ATOM 712 O O . GLU A 1 94 ? 40.132 17.584 -53.798 1.00 25.69 94 GLU A O 1
ATOM 717 N N . ASN A 1 95 ? 39.462 19.583 -54.573 1.00 28.42 95 ASN A N 1
ATOM 718 C CA . ASN A 1 95 ? 38.280 19.244 -55.393 1.00 28.42 95 ASN A CA 1
ATOM 719 C C . ASN A 1 95 ? 38.677 19.571 -56.872 1.00 28.42 95 ASN A C 1
ATOM 721 O O . ASN A 1 95 ? 39.700 20.252 -57.008 1.00 28.42 95 ASN A O 1
ATOM 725 N N . PRO A 1 96 ? 37.932 19.292 -57.981 1.00 41.78 96 PRO A N 1
ATOM 726 C CA . PRO A 1 96 ? 36.521 18.883 -58.099 1.00 41.78 96 PRO A CA 1
ATOM 727 C C . PRO A 1 96 ? 36.161 17.945 -59.294 1.00 41.78 96 PRO A C 1
ATOM 729 O O . PRO A 1 96 ? 37.020 17.494 -60.048 1.00 41.78 96 PRO A O 1
ATOM 732 N N . SER A 1 97 ? 34.841 17.786 -59.510 1.00 25.02 97 SER A N 1
ATOM 733 C CA . SER A 1 97 ? 34.095 17.306 -60.703 1.00 25.02 97 SER A CA 1
ATOM 734 C C . SER A 1 97 ? 33.496 15.897 -60.567 1.00 25.02 97 SER A C 1
ATOM 736 O O . SER A 1 97 ? 34.119 15.026 -59.984 1.00 25.02 97 SER A O 1
ATOM 738 N N . MET A 1 98 ? 32.325 15.537 -61.100 1.00 24.81 98 MET A N 1
ATOM 739 C CA . MET A 1 98 ? 31.089 16.204 -61.546 1.00 24.81 98 MET A CA 1
ATOM 740 C C . MET A 1 98 ? 30.135 15.057 -61.975 1.00 24.81 98 MET A C 1
ATOM 742 O O . MET A 1 98 ? 30.565 14.183 -62.716 1.00 24.81 98 MET A O 1
ATOM 746 N N . LEU A 1 99 ? 28.846 15.154 -61.618 1.00 24.36 99 LEU A N 1
ATOM 747 C CA . LEU A 1 99 ? 27.663 14.746 -62.411 1.00 24.36 99 LEU A CA 1
ATOM 748 C C . LEU A 1 99 ? 27.268 13.258 -62.641 1.00 24.36 99 LEU A C 1
ATOM 750 O O . LEU A 1 99 ? 27.976 12.472 -63.257 1.00 24.36 99 LEU A O 1
ATOM 754 N N . ASN A 1 100 ? 25.967 13.048 -62.359 1.00 26.05 100 ASN A N 1
ATOM 755 C CA . ASN A 1 100 ? 24.942 12.224 -63.037 1.00 26.05 100 ASN A CA 1
ATOM 756 C C . ASN A 1 100 ? 24.647 10.793 -62.546 1.00 26.05 100 ASN A C 1
ATOM 758 O O . ASN A 1 100 ? 25.413 9.874 -62.812 1.00 26.05 100 ASN A O 1
ATOM 762 N N . HIS A 1 101 ? 23.442 10.589 -61.983 1.00 27.03 101 HIS A N 1
ATOM 763 C CA . HIS A 1 101 ? 22.211 10.011 -62.601 1.00 27.03 101 HIS A CA 1
ATOM 764 C C . HIS A 1 101 ? 21.144 9.874 -61.475 1.00 27.03 101 HIS A C 1
ATOM 766 O O . HIS A 1 101 ? 21.444 9.308 -60.435 1.00 27.03 101 HIS A O 1
ATOM 772 N N . ALA A 1 102 ? 20.015 10.607 -61.483 1.00 25.89 102 ALA A N 1
ATOM 773 C CA . ALA A 1 102 ? 18.690 10.236 -62.037 1.00 25.89 102 ALA A CA 1
ATOM 774 C C . ALA A 1 102 ? 18.149 8.898 -61.454 1.00 25.89 102 ALA A C 1
ATOM 776 O O . ALA A 1 102 ? 18.843 7.900 -61.542 1.00 25.89 102 ALA A O 1
ATOM 777 N N . GLN A 1 103 ? 16.941 8.763 -60.880 1.00 25.89 103 GLN A N 1
ATOM 778 C CA . GLN A 1 103 ? 15.622 9.115 -61.426 1.00 25.89 103 GLN A CA 1
ATOM 779 C C . GLN A 1 103 ? 14.503 9.119 -60.352 1.00 25.89 103 GLN A C 1
ATOM 781 O O . GLN A 1 103 ? 14.445 8.245 -59.495 1.00 25.89 103 GLN A O 1
ATOM 786 N N . ILE A 1 104 ? 13.555 10.049 -60.506 1.00 24.14 104 ILE A N 1
ATOM 787 C CA . ILE A 1 104 ? 12.171 10.020 -59.994 1.00 24.14 104 ILE A CA 1
ATOM 788 C C . ILE A 1 104 ? 11.250 9.791 -61.207 1.00 24.14 104 ILE A C 1
ATOM 790 O O . ILE A 1 104 ? 11.504 10.417 -62.244 1.00 24.14 104 ILE A O 1
ATOM 794 N N . PRO A 1 105 ? 10.143 9.028 -61.107 1.00 28.89 105 PRO A N 1
ATOM 795 C CA . PRO A 1 105 ? 9.021 9.173 -62.022 1.00 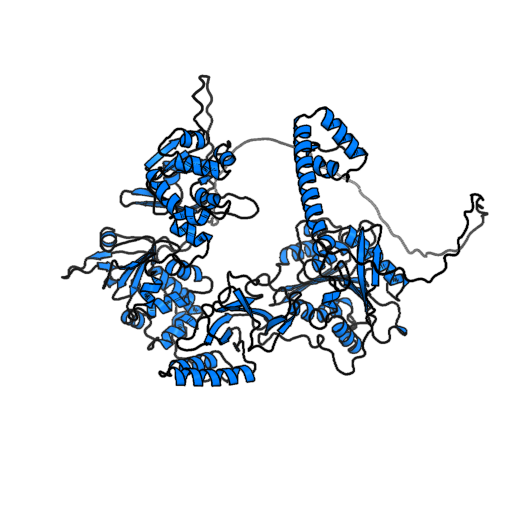28.89 105 PRO A CA 1
ATOM 796 C C . PRO A 1 105 ? 7.788 9.814 -61.358 1.00 28.89 105 PRO A C 1
ATOM 798 O O . PRO A 1 105 ? 7.303 9.402 -60.309 1.00 28.89 105 PRO A O 1
ATOM 801 N N . LEU A 1 106 ? 7.288 10.833 -62.057 1.00 24.62 106 LEU A N 1
ATOM 802 C CA . LEU A 1 106 ? 6.038 11.578 -61.891 1.00 24.62 106 LEU A CA 1
ATOM 803 C C . LEU A 1 106 ? 4.840 10.854 -62.533 1.00 24.62 106 LEU A C 1
ATOM 805 O O . LEU A 1 106 ? 4.943 10.415 -63.678 1.00 24.62 106 LEU A O 1
ATOM 809 N N . LEU A 1 107 ? 3.662 10.924 -61.905 1.00 23.39 107 LEU A N 1
ATOM 810 C CA . LEU A 1 107 ? 2.327 10.891 -62.540 1.00 23.39 107 LEU A CA 1
ATOM 811 C C . LEU A 1 107 ? 1.310 11.511 -61.556 1.00 23.39 107 LEU A C 1
ATOM 813 O O . LEU A 1 107 ? 1.350 11.172 -60.386 1.00 23.39 107 LEU A O 1
ATOM 817 N N . LYS A 1 108 ? 0.324 12.350 -61.897 1.00 22.25 108 LYS A N 1
ATOM 818 C CA . LYS A 1 108 ? 0.033 13.266 -63.014 1.00 22.25 108 LYS A CA 1
ATOM 819 C C . LYS A 1 108 ? -1.179 14.110 -62.559 1.00 22.25 108 LYS A C 1
ATOM 821 O O . LYS A 1 108 ? -2.062 13.624 -61.868 1.00 22.25 108 LYS A O 1
ATOM 826 N N . ILE A 1 109 ? -1.195 15.365 -62.991 1.00 27.83 109 ILE A N 1
ATOM 827 C CA . ILE A 1 109 ? -2.113 16.480 -62.675 1.00 27.83 109 ILE A CA 1
ATOM 828 C C . ILE A 1 109 ? -3.491 16.392 -63.378 1.00 27.83 109 ILE A C 1
ATOM 830 O O . ILE A 1 109 ? -3.542 15.886 -64.500 1.00 27.83 109 ILE A O 1
ATOM 834 N N . ARG A 1 110 ? -4.541 17.037 -62.808 1.00 23.66 110 ARG A N 1
ATOM 835 C CA . ARG A 1 110 ? -5.566 17.910 -63.484 1.00 23.66 110 ARG A CA 1
ATOM 836 C C . ARG A 1 110 ? -6.465 18.634 -62.436 1.00 23.66 110 ARG A C 1
ATOM 838 O O . ARG A 1 110 ? -7.102 17.944 -61.660 1.00 23.66 110 ARG A O 1
ATOM 845 N N . TYR A 1 111 ? -6.337 19.958 -62.195 1.00 27.03 111 TYR A N 1
ATOM 846 C CA . TYR A 1 111 ? -7.054 21.149 -62.768 1.00 27.03 111 TYR A CA 1
ATOM 847 C C . TYR A 1 111 ? -8.597 21.157 -62.545 1.00 27.03 111 TYR A C 1
ATOM 849 O O . TYR A 1 111 ? -9.206 20.131 -62.798 1.00 27.03 111 TYR A O 1
ATOM 857 N N . LEU A 1 112 ? -9.325 22.212 -62.106 1.00 24.56 112 LEU A N 1
ATOM 858 C CA . LEU A 1 112 ? -9.401 23.658 -62.460 1.00 24.56 112 LEU A CA 1
ATOM 859 C C . LEU A 1 112 ? -10.090 24.484 -61.318 1.00 24.56 112 LEU A C 1
ATOM 861 O O . LEU A 1 112 ? -11.060 24.009 -60.747 1.00 24.56 112 LEU A O 1
ATOM 865 N N . ARG A 1 113 ? -9.565 25.660 -60.913 1.00 25.30 113 ARG A N 1
ATOM 866 C CA . ARG A 1 113 ? -10.011 27.069 -61.177 1.00 25.30 113 ARG A CA 1
ATOM 867 C C . ARG A 1 113 ? -11.390 27.548 -60.654 1.00 25.30 113 ARG A C 1
ATOM 869 O O . ARG A 1 113 ? -12.412 27.150 -61.192 1.00 25.30 113 ARG A O 1
ATOM 876 N N . GLY A 1 114 ? -11.356 28.648 -59.882 1.00 23.94 114 GLY A N 1
ATOM 877 C CA . GLY A 1 114 ? -12.007 29.910 -60.292 1.00 23.94 114 GLY A CA 1
ATOM 878 C C . GLY A 1 114 ? -13.049 30.530 -59.351 1.00 23.94 114 GLY A C 1
ATOM 879 O O . GLY A 1 114 ? -14.222 30.193 -59.422 1.00 23.94 114 GLY A O 1
ATOM 880 N N . SER A 1 115 ? -12.624 31.522 -58.567 1.00 31.19 115 SER A N 1
ATOM 881 C CA . SER A 1 115 ? -13.451 32.458 -57.790 1.00 31.19 115 SER A CA 1
ATOM 882 C C . SER A 1 115 ? -13.942 33.640 -58.643 1.00 31.19 115 SER A C 1
ATOM 884 O O . SER A 1 115 ? -13.152 34.164 -59.420 1.00 31.19 115 SER A O 1
ATOM 886 N N . LEU A 1 116 ? -15.180 34.112 -58.437 1.00 23.55 116 LEU A N 1
ATOM 887 C CA . LEU A 1 116 ? -15.671 35.501 -58.635 1.00 23.55 116 LEU A CA 1
ATOM 888 C C . LEU A 1 116 ? -17.143 35.533 -58.154 1.00 23.55 116 LEU A C 1
ATOM 890 O O . LEU A 1 116 ? -17.990 34.868 -58.733 1.00 23.55 116 LEU A O 1
ATOM 894 N N . ALA A 1 117 ? -17.437 36.041 -56.955 1.00 23.73 117 ALA A N 1
ATOM 895 C CA . ALA A 1 117 ? -17.736 37.446 -56.639 1.00 23.73 117 ALA A CA 1
ATOM 896 C C . ALA A 1 117 ? -19.107 37.945 -57.148 1.00 23.73 117 ALA A C 1
ATOM 898 O O . ALA A 1 117 ? -19.247 38.289 -58.314 1.00 23.73 117 ALA A O 1
ATOM 899 N N . LEU A 1 118 ? -20.071 38.063 -56.228 1.00 24.94 118 LEU A N 1
ATOM 900 C CA . LEU A 1 118 ? -20.998 39.196 -56.058 1.00 24.94 118 LEU A CA 1
ATOM 901 C C . LEU A 1 118 ? -21.690 38.981 -54.690 1.00 24.94 118 LEU A C 1
ATOM 903 O O . LEU A 1 118 ? -22.318 37.952 -54.490 1.00 24.94 118 LEU A O 1
ATOM 907 N N . VAL A 1 119 ? -21.343 39.727 -53.637 1.00 23.20 119 VAL A N 1
ATOM 908 C CA . VAL A 1 119 ? -21.758 41.111 -53.324 1.00 23.20 119 VAL A CA 1
ATOM 909 C C . VAL A 1 119 ? -23.125 41.169 -52.641 1.00 23.20 119 VAL A C 1
ATOM 911 O O . VAL A 1 119 ? -24.110 40.655 -53.155 1.00 23.20 119 VAL A O 1
ATOM 914 N N . ALA A 1 120 ? -23.118 41.949 -51.555 1.00 23.72 120 ALA A N 1
ATOM 915 C CA . ALA A 1 120 ? -24.231 42.472 -50.769 1.00 23.72 120 ALA A CA 1
ATOM 916 C C . ALA A 1 120 ? -24.855 41.445 -49.813 1.00 23.72 120 ALA A C 1
ATOM 918 O O . ALA A 1 120 ? -25.466 40.480 -50.236 1.00 23.72 120 ALA A O 1
ATOM 919 N N . ALA A 1 121 ? -24.747 41.589 -48.499 1.00 26.33 121 ALA A N 1
ATOM 920 C CA . ALA A 1 121 ? -24.647 42.798 -47.693 1.00 26.33 121 ALA A CA 1
ATOM 921 C C . ALA A 1 121 ? -23.961 42.392 -46.372 1.00 26.33 121 ALA A C 1
ATOM 923 O O . ALA A 1 121 ? -24.300 41.363 -45.804 1.00 26.33 121 ALA A O 1
ATOM 924 N N . LEU A 1 122 ? -22.846 43.034 -46.007 1.00 26.33 122 LEU A N 1
ATOM 925 C CA . LEU A 1 122 ? -22.850 44.190 -45.097 1.00 26.33 122 LEU A CA 1
ATOM 926 C C . LEU A 1 122 ? -23.297 43.765 -43.672 1.00 26.33 122 LEU A C 1
ATOM 928 O O . LEU A 1 122 ? -24.391 43.258 -43.509 1.00 26.33 122 LEU A O 1
ATOM 932 N N . ILE A 1 123 ? -22.581 44.043 -42.586 1.00 25.28 123 ILE A N 1
ATOM 933 C CA . ILE A 1 123 ? -21.445 44.940 -42.412 1.00 25.28 123 ILE A CA 1
ATOM 934 C C . ILE A 1 123 ? -20.985 44.867 -40.942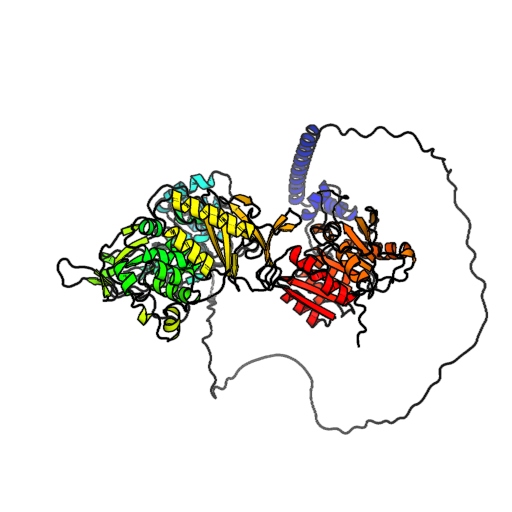 1.00 25.28 123 ILE A C 1
ATOM 936 O O . ILE A 1 123 ? -21.790 44.580 -40.065 1.00 25.28 123 ILE A O 1
ATOM 940 N N . LEU A 1 124 ? -19.728 45.260 -40.732 1.00 25.62 124 LEU A N 1
ATOM 941 C CA . LEU A 1 124 ? -19.080 45.746 -39.504 1.00 25.62 124 LEU A CA 1
ATOM 942 C C . LEU A 1 124 ? -18.908 44.746 -38.330 1.00 25.62 124 LEU A C 1
ATOM 944 O O . LEU A 1 124 ? -19.877 44.327 -37.723 1.00 25.62 124 LEU A O 1
ATOM 948 N N . VAL A 1 125 ? -17.713 44.241 -37.987 1.00 26.19 125 VAL A N 1
ATOM 949 C CA . VAL A 1 125 ? -16.442 44.919 -37.625 1.00 26.19 125 VAL A CA 1
ATOM 950 C C . VAL A 1 125 ? -16.539 45.621 -36.259 1.00 26.19 125 VAL A C 1
ATOM 952 O O . VAL A 1 125 ? -17.105 46.700 -36.153 1.00 26.19 125 VAL A O 1
ATOM 955 N N . LEU A 1 126 ? -15.830 45.006 -35.301 1.00 25.41 126 LEU A N 1
ATOM 956 C CA . LEU A 1 126 ? -15.082 45.589 -34.174 1.00 25.41 126 LEU A CA 1
ATOM 957 C C . LEU A 1 126 ? -15.793 45.866 -32.836 1.00 25.41 126 LEU A C 1
ATOM 959 O O . LEU A 1 126 ? -16.764 46.599 -32.755 1.00 25.41 126 LEU A O 1
ATOM 963 N N . PHE A 1 127 ? -15.095 45.378 -31.801 1.00 25.44 127 PHE A N 1
ATOM 964 C CA . PHE A 1 127 ? -14.738 46.056 -30.547 1.00 25.44 127 PHE A CA 1
ATOM 965 C C . PHE A 1 127 ? -15.845 46.462 -29.565 1.00 25.44 127 PHE A C 1
ATOM 967 O O . PHE A 1 127 ? -16.664 47.324 -29.834 1.00 25.44 127 PHE A O 1
ATOM 974 N N . GLY A 1 128 ? -15.649 46.009 -28.323 1.00 23.52 128 GLY A N 1
ATOM 975 C CA . GLY A 1 128 ? -15.270 46.945 -27.264 1.00 23.52 128 GLY A CA 1
ATOM 976 C C . GLY A 1 128 ? -16.392 47.688 -26.540 1.00 23.52 128 GLY A C 1
ATOM 977 O O . GLY A 1 128 ? -16.900 48.693 -27.014 1.00 23.52 128 GLY A O 1
ATOM 978 N N . THR A 1 129 ? -16.574 47.279 -25.281 1.00 27.92 129 THR A N 1
ATOM 979 C CA . THR A 1 129 ? -16.895 48.100 -24.096 1.00 27.92 129 THR A CA 1
ATOM 980 C C . THR A 1 129 ? -18.265 48.788 -23.953 1.00 27.92 129 THR A C 1
ATOM 982 O O . THR A 1 129 ? -18.660 49.628 -24.749 1.00 27.92 129 THR A O 1
ATOM 985 N N . PHE A 1 130 ? -18.817 48.564 -22.749 1.00 25.33 130 PHE A N 1
ATOM 986 C CA . PHE A 1 130 ? -19.531 49.506 -21.867 1.00 25.33 130 PHE A CA 1
ATOM 987 C C . PHE A 1 130 ? -21.070 49.687 -21.987 1.00 25.33 130 PHE A C 1
ATOM 989 O O . PHE A 1 130 ? -21.570 50.451 -22.800 1.00 25.33 130 PHE A O 1
ATOM 996 N N . VAL A 1 131 ? -21.753 49.117 -20.975 1.00 24.22 131 VAL A N 1
ATOM 997 C CA . VAL A 1 131 ? -22.632 49.792 -19.984 1.00 24.22 131 VAL A CA 1
ATOM 998 C C . VAL A 1 131 ? -24.177 49.833 -20.127 1.00 24.22 131 VAL A C 1
ATOM 1000 O O . VAL A 1 131 ? -24.736 50.403 -21.052 1.00 24.22 131 VAL A O 1
ATOM 1003 N N . LEU A 1 132 ? -24.790 49.335 -19.030 1.00 24.70 132 LEU A N 1
ATOM 1004 C CA . LEU A 1 132 ? -26.069 49.617 -18.337 1.00 24.70 132 LEU A CA 1
ATOM 1005 C C . LEU A 1 132 ? -27.445 49.182 -18.901 1.00 24.70 132 LEU A C 1
ATOM 1007 O O . LEU A 1 132 ? -27.955 49.731 -19.866 1.00 24.70 132 LEU A O 1
ATOM 1011 N N . ALA A 1 133 ? -28.080 48.327 -18.080 1.00 24.25 133 ALA A N 1
ATOM 1012 C CA . ALA A 1 133 ? -29.462 48.361 -17.573 1.00 24.25 133 ALA A CA 1
ATOM 1013 C C . ALA A 1 133 ? -30.646 48.298 -18.559 1.00 24.25 133 ALA A C 1
ATOM 1015 O O . ALA A 1 133 ? -30.925 49.262 -19.258 1.00 24.25 133 ALA A O 1
ATOM 1016 N N . GLN A 1 134 ? -31.445 47.225 -18.472 1.00 29.00 134 GLN A N 1
ATOM 1017 C CA . GLN A 1 134 ? -32.837 47.210 -17.966 1.00 29.00 134 GLN A CA 1
ATOM 1018 C C . GLN A 1 134 ? -33.387 45.771 -18.027 1.00 29.00 134 GLN A C 1
ATOM 1020 O O . GLN A 1 134 ? -33.149 45.054 -18.995 1.00 29.00 134 GLN A O 1
ATOM 1025 N N . GLY A 1 135 ? -34.077 45.351 -16.964 1.00 24.28 135 GLY A N 1
ATOM 1026 C CA . GLY A 1 135 ? -34.631 44.008 -16.804 1.00 24.28 135 GLY A CA 1
ATOM 1027 C C . GLY A 1 135 ? -35.945 43.774 -17.548 1.00 24.28 135 GLY A C 1
ATOM 1028 O O . GLY A 1 135 ? -36.666 44.719 -17.862 1.00 24.28 135 GLY A O 1
ATOM 1029 N N . ILE A 1 136 ? -36.253 42.496 -17.772 1.00 28.16 136 ILE A N 1
ATOM 1030 C CA . ILE A 1 136 ? -37.608 41.972 -17.965 1.00 28.16 136 ILE A CA 1
ATOM 1031 C C . ILE A 1 136 ? -37.662 40.600 -17.281 1.00 28.16 136 ILE A C 1
ATOM 1033 O O . ILE A 1 136 ? -36.894 39.704 -17.625 1.00 28.16 136 ILE A O 1
ATOM 1037 N N . ASP A 1 137 ? -38.569 40.486 -16.314 1.00 26.77 137 ASP A N 1
ATOM 1038 C CA . ASP A 1 137 ? -38.968 39.267 -15.615 1.00 26.77 137 ASP A CA 1
ATOM 1039 C C . ASP A 1 137 ? -39.754 38.296 -16.509 1.00 26.77 137 ASP A C 1
ATOM 1041 O O . ASP A 1 137 ? -40.607 38.706 -17.298 1.00 26.77 137 ASP A O 1
ATOM 1045 N N . GLY A 1 138 ? -39.562 37.002 -16.232 1.00 24.52 138 GLY A N 1
ATOM 1046 C CA . GLY A 1 138 ? -40.658 36.040 -16.097 1.00 24.52 138 GLY A CA 1
ATOM 1047 C C . GLY A 1 138 ? -41.065 35.242 -17.336 1.00 24.52 138 GLY A C 1
ATOM 1048 O O . GLY A 1 138 ? -41.771 35.756 -18.197 1.00 24.52 138 GLY A O 1
ATOM 1049 N N . LEU A 1 139 ? -40.726 33.944 -17.333 1.00 25.83 139 LEU A N 1
ATOM 1050 C CA . LEU A 1 139 ? -41.563 32.808 -17.771 1.00 25.83 139 LEU A CA 1
ATOM 1051 C C . LEU A 1 139 ? -40.890 31.481 -17.313 1.00 25.83 139 LEU A C 1
ATOM 1053 O O . LEU A 1 139 ? -39.890 31.058 -17.879 1.00 25.83 139 LEU A O 1
ATOM 1057 N N . PHE A 1 140 ? -41.443 30.900 -16.238 1.00 23.89 140 PHE A N 1
ATOM 1058 C CA . PHE A 1 140 ? -41.149 29.644 -15.498 1.00 23.89 140 PHE A CA 1
ATOM 1059 C C . PHE A 1 140 ? -41.073 28.334 -16.335 1.00 23.89 140 PHE A C 1
ATOM 1061 O O . PHE A 1 140 ? -41.526 28.373 -17.482 1.00 23.89 140 PHE A O 1
ATOM 1068 N N . PRO A 1 141 ? -40.771 27.127 -15.765 1.00 32.47 141 PRO A N 1
ATOM 1069 C CA . PRO A 1 141 ? -40.049 26.738 -14.520 1.00 32.47 141 PRO A CA 1
ATOM 1070 C C . PRO A 1 141 ? -39.014 25.580 -14.702 1.00 32.47 141 PRO A C 1
ATOM 1072 O O . PRO A 1 141 ? -39.170 24.748 -15.592 1.00 32.47 141 PRO A O 1
ATOM 1075 N N . ALA A 1 142 ? -38.034 25.442 -13.799 1.00 24.03 142 ALA A N 1
ATOM 1076 C CA . ALA A 1 142 ? -37.387 24.163 -13.441 1.00 24.03 142 ALA A CA 1
ATOM 1077 C C . ALA A 1 142 ? -36.686 24.299 -12.070 1.00 24.03 142 ALA A C 1
ATOM 1079 O O . ALA A 1 142 ? -36.207 25.380 -11.748 1.00 24.03 142 ALA A O 1
ATOM 1080 N N . GLU A 1 143 ? -36.717 23.230 -11.275 1.00 28.64 143 GLU A N 1
ATOM 1081 C CA . GLU A 1 143 ? -36.348 23.111 -9.853 1.00 28.64 143 GLU A CA 1
ATOM 1082 C C . GLU A 1 143 ? -34.943 23.639 -9.494 1.00 28.64 143 GLU A C 1
ATOM 1084 O O . GLU A 1 143 ? -33.950 23.225 -10.088 1.00 28.64 143 GLU A O 1
ATOM 1089 N N . GLU A 1 144 ? -34.869 24.508 -8.478 1.00 26.58 144 GLU A N 1
ATOM 1090 C CA . GLU A 1 144 ? -33.637 24.946 -7.806 1.00 26.58 144 GLU A CA 1
ATOM 1091 C C . GLU A 1 144 ? -33.587 24.330 -6.400 1.00 26.58 144 GLU A C 1
ATOM 1093 O O . GLU A 1 144 ? -34.488 24.531 -5.587 1.00 26.58 144 GLU A O 1
ATOM 1098 N N . SER A 1 145 ? -32.522 23.575 -6.137 1.00 27.67 145 SER A N 1
ATOM 1099 C CA . SER A 1 145 ? -31.971 23.315 -4.807 1.00 27.67 145 SER A CA 1
ATOM 1100 C C . SER A 1 145 ? -31.469 24.627 -4.189 1.00 27.67 145 SER A C 1
ATOM 1102 O O . SER A 1 145 ? -30.845 25.421 -4.898 1.00 27.67 145 SER A O 1
ATOM 1104 N N . ASP A 1 146 ? -31.707 24.843 -2.894 1.00 25.23 146 ASP A N 1
ATOM 1105 C CA . ASP A 1 146 ? -31.339 26.072 -2.180 1.00 25.23 146 ASP A CA 1
ATOM 1106 C C . ASP A 1 146 ? -29.847 26.450 -2.352 1.00 25.23 146 ASP A C 1
ATOM 1108 O O . ASP A 1 146 ? -28.965 25.612 -2.139 1.00 25.23 146 ASP A O 1
ATOM 1112 N N . PRO A 1 147 ? -29.516 27.708 -2.706 1.00 27.20 147 PRO A N 1
ATOM 1113 C CA . PRO A 1 147 ? -28.140 28.182 -2.728 1.00 27.20 147 PRO A CA 1
ATOM 1114 C C . PRO A 1 147 ? -27.651 28.529 -1.314 1.00 27.20 147 PRO A C 1
ATOM 1116 O O . PRO A 1 147 ? -28.252 29.337 -0.604 1.00 27.20 147 PRO A O 1
ATOM 1119 N N . ILE A 1 148 ? -26.495 27.977 -0.941 1.00 26.23 148 ILE A N 1
ATOM 1120 C CA . ILE A 1 148 ? -25.711 28.387 0.231 1.00 26.23 148 ILE A CA 1
ATOM 1121 C C . ILE A 1 148 ? -25.354 29.875 0.084 1.00 26.23 148 ILE A C 1
ATOM 1123 O O . ILE A 1 148 ? -24.634 30.280 -0.833 1.00 26.23 148 ILE A O 1
ATOM 1127 N N . VAL A 1 149 ? -25.872 30.711 0.985 1.00 23.59 149 VAL A N 1
ATOM 1128 C CA . VAL A 1 149 ? -25.594 32.151 1.022 1.00 23.59 149 VAL A CA 1
ATOM 1129 C C . VAL A 1 149 ? -24.240 32.395 1.691 1.00 23.59 149 VAL A C 1
ATOM 1131 O O . VAL A 1 149 ? -24.098 32.258 2.903 1.00 23.59 149 VAL A O 1
ATOM 1134 N N . TYR A 1 150 ? -23.247 32.830 0.913 1.00 23.22 150 TYR A N 1
ATOM 1135 C CA . TYR A 1 150 ? -22.021 33.429 1.445 1.00 23.22 150 TYR A CA 1
ATOM 1136 C C . TYR A 1 150 ? -22.308 34.865 1.908 1.00 23.22 150 TYR A C 1
ATOM 1138 O O . TYR A 1 150 ? -22.452 35.779 1.091 1.00 23.22 150 TYR A O 1
ATOM 1146 N N . HIS A 1 151 ? -22.374 35.095 3.220 1.00 27.30 151 HIS A N 1
ATOM 1147 C CA . HIS A 1 151 ? -22.439 36.445 3.778 1.00 27.30 151 HIS A CA 1
ATOM 1148 C C . HIS A 1 151 ? -21.040 37.077 3.830 1.00 27.30 151 HIS A C 1
ATOM 1150 O O . HIS A 1 151 ? -20.318 36.942 4.809 1.00 27.30 151 HIS A O 1
ATOM 1156 N N . THR A 1 152 ? -20.671 37.831 2.793 1.00 26.42 152 THR A N 1
ATOM 1157 C CA . THR A 1 152 ? -19.604 38.840 2.894 1.00 26.42 152 THR A CA 1
ATOM 1158 C C . THR A 1 152 ? -20.231 40.161 3.339 1.00 26.42 152 THR A C 1
ATOM 1160 O O . THR A 1 152 ? -20.827 40.898 2.554 1.00 26.42 152 THR A O 1
ATOM 1163 N N . GLY A 1 153 ? -20.159 40.458 4.636 1.00 25.16 153 GLY A N 1
ATOM 1164 C CA . GLY A 1 153 ? -20.609 41.738 5.180 1.00 25.16 153 GLY A CA 1
ATOM 1165 C C . GLY A 1 153 ? -19.673 42.873 4.760 1.00 25.16 153 GLY A C 1
ATOM 1166 O O . GLY A 1 153 ? -18.656 43.110 5.401 1.00 25.16 153 GLY A O 1
ATOM 1167 N N . GLN A 1 154 ? -20.008 43.608 3.697 1.00 24.62 154 GLN A N 1
ATOM 1168 C CA . GLN A 1 154 ? -19.338 44.873 3.377 1.00 24.62 154 GLN A CA 1
ATOM 1169 C C . GLN A 1 154 ? -19.745 45.961 4.384 1.00 24.62 154 GLN A C 1
ATOM 1171 O O . GLN A 1 154 ? -20.855 46.496 4.333 1.00 24.62 154 GLN A O 1
ATOM 1176 N N . ALA A 1 155 ? -18.824 46.348 5.269 1.00 26.73 155 ALA A N 1
ATOM 1177 C CA . ALA A 1 155 ? -18.953 47.569 6.058 1.00 26.73 155 ALA A CA 1
ATOM 1178 C C . ALA A 1 155 ? -18.895 48.798 5.128 1.00 26.73 155 ALA A C 1
ATOM 1180 O O . ALA A 1 155 ? -17.905 49.054 4.441 1.00 26.73 155 ALA A O 1
ATOM 1181 N N . THR A 1 156 ? -19.986 49.563 5.080 1.00 26.73 156 THR A N 1
ATOM 1182 C CA . THR A 1 156 ? -20.113 50.758 4.237 1.00 26.73 156 THR A CA 1
ATOM 1183 C C . THR A 1 156 ? -19.463 51.963 4.928 1.00 26.73 156 THR A C 1
ATOM 1185 O O . THR A 1 156 ? -19.969 52.462 5.930 1.00 26.73 156 THR A O 1
ATOM 1188 N N . LEU A 1 157 ? -18.355 52.466 4.376 1.00 26.02 157 LEU A N 1
ATOM 1189 C CA . LEU A 1 157 ? -17.711 53.721 4.785 1.00 26.02 157 LEU A CA 1
ATOM 1190 C C . LEU A 1 157 ? -18.500 54.933 4.255 1.00 26.02 157 LEU A C 1
ATOM 1192 O O . LEU A 1 157 ? -18.436 55.265 3.071 1.00 26.02 157 LEU A O 1
ATOM 1196 N N . LEU A 1 158 ? -19.208 55.636 5.142 1.00 26.84 158 LEU A N 1
ATOM 1197 C CA . LEU A 1 158 ? -19.695 56.997 4.897 1.00 26.84 158 LEU A CA 1
ATOM 1198 C C . LEU A 1 158 ? -18.660 58.000 5.419 1.00 26.84 158 LEU A C 1
ATOM 1200 O O . LEU A 1 158 ? -18.401 58.086 6.616 1.00 26.84 158 LEU A O 1
ATOM 1204 N N . GLY A 1 159 ? -18.059 58.771 4.514 1.00 27.39 159 GLY A N 1
ATOM 1205 C CA . GLY A 1 159 ? -17.151 59.855 4.878 1.00 27.39 159 GLY A CA 1
ATOM 1206 C C . GLY A 1 159 ? -17.884 61.090 5.408 1.00 27.39 159 GLY A C 1
ATOM 1207 O O . GLY A 1 159 ? -18.898 61.485 4.838 1.00 27.39 159 GLY A O 1
ATOM 1208 N N . GLN A 1 160 ? -17.314 61.743 6.430 1.00 27.77 160 GLN A N 1
ATOM 1209 C CA . GLN A 1 160 ? -17.127 63.203 6.497 1.00 27.77 160 GLN A CA 1
ATOM 1210 C C . GLN A 1 160 ? -16.286 63.631 7.723 1.00 27.77 160 GLN A C 1
ATOM 1212 O O . GLN A 1 160 ? -16.617 63.353 8.866 1.00 27.77 160 GLN A O 1
ATOM 1217 N N . THR A 1 161 ? -15.194 64.349 7.431 1.00 32.81 161 THR A N 1
ATOM 1218 C CA . THR A 1 161 ? -14.524 65.396 8.234 1.00 32.81 161 THR A CA 1
ATOM 1219 C C . THR A 1 161 ? -14.254 65.163 9.734 1.00 32.81 161 THR A C 1
ATOM 1221 O O . THR A 1 161 ? -15.016 65.586 10.594 1.00 32.81 161 THR A O 1
ATOM 1224 N N . GLY A 1 162 ? -13.038 64.699 10.038 1.00 32.53 162 GLY A N 1
ATOM 1225 C CA . GLY A 1 162 ? -12.046 65.536 10.730 1.00 32.53 162 GLY A CA 1
ATOM 1226 C C . GLY A 1 162 ? -12.302 65.953 12.183 1.00 32.53 162 GLY A C 1
ATOM 1227 O O . GLY A 1 162 ? -12.273 67.141 12.485 1.00 32.53 162 GLY A O 1
ATOM 1228 N N . THR A 1 163 ? -12.397 64.981 13.086 1.00 30.38 163 THR A N 1
ATOM 1229 C CA . THR A 1 163 ? -11.663 64.988 14.369 1.00 30.38 163 THR A CA 1
ATOM 1230 C C . THR A 1 163 ? -11.032 63.598 14.510 1.00 30.38 163 THR A C 1
ATOM 1232 O O . THR A 1 163 ? -11.704 62.633 14.146 1.00 30.38 163 THR A O 1
ATOM 1235 N N . PRO A 1 164 ? -9.757 63.439 14.923 1.00 34.69 164 PRO A N 1
ATOM 1236 C CA . PRO A 1 164 ? -9.202 62.104 15.104 1.00 34.69 164 PRO A CA 1
ATOM 1237 C C . PRO A 1 164 ? -9.934 61.465 16.286 1.00 34.69 164 PRO A C 1
ATOM 1239 O O . PRO A 1 164 ? -9.731 61.855 17.435 1.00 34.69 164 PRO A O 1
ATOM 1242 N N . LEU A 1 165 ? -10.844 60.536 15.988 1.00 32.97 165 LEU A N 1
ATOM 1243 C CA . LEU A 1 165 ? -11.355 59.599 16.980 1.00 32.97 165 LEU A CA 1
ATOM 1244 C C . LEU A 1 165 ? -10.143 58.834 17.537 1.00 32.97 165 LEU A C 1
ATOM 1246 O O . LEU A 1 165 ? -9.238 58.524 16.755 1.00 32.97 165 LEU A O 1
ATOM 1250 N N . PRO A 1 166 ? -10.068 58.574 18.854 1.00 42.47 166 PRO A N 1
ATOM 1251 C CA . PRO A 1 166 ? -9.011 57.728 19.387 1.00 42.47 166 PRO A CA 1
ATOM 1252 C C . PRO A 1 166 ? -9.054 56.403 18.624 1.00 42.47 166 PRO A C 1
ATOM 1254 O O . PRO A 1 166 ? -10.095 55.751 18.574 1.00 42.47 166 PRO A O 1
ATOM 1257 N N . THR A 1 167 ? -7.950 56.050 17.966 1.00 61.62 167 THR A N 1
ATOM 1258 C CA . THR A 1 167 ? -7.784 54.719 17.385 1.00 61.62 167 THR A CA 1
ATOM 1259 C C . THR A 1 167 ? -7.951 53.735 18.530 1.00 61.62 167 THR A C 1
ATOM 1261 O O . THR A 1 167 ? -7.230 53.851 19.524 1.00 61.62 167 THR A O 1
ATOM 1264 N N . LEU A 1 168 ? -8.941 52.845 18.438 1.00 71.19 168 LEU A N 1
ATOM 1265 C CA . LEU A 1 168 ? -9.144 51.811 19.447 1.00 71.19 168 LEU A CA 1
ATOM 1266 C C . LEU A 1 168 ? -7.816 51.057 19.681 1.00 71.19 168 LEU A C 1
ATOM 1268 O O . LEU A 1 168 ? -7.022 50.920 18.746 1.00 71.19 168 LEU A O 1
ATOM 1272 N N . PRO A 1 169 ? -7.533 50.605 20.912 1.00 80.94 169 PRO A N 1
ATOM 1273 C CA . PRO A 1 169 ? -6.434 49.670 21.152 1.00 80.94 169 PRO A CA 1
ATOM 1274 C C . PRO A 1 169 ? -6.635 48.391 20.320 1.00 80.94 169 PRO A C 1
ATOM 1276 O O . PRO A 1 169 ? -7.774 48.024 20.020 1.00 80.94 169 PRO A O 1
ATOM 1279 N N . THR A 1 170 ? -5.553 47.710 19.927 1.00 82.19 170 THR A N 1
ATOM 1280 C CA . THR A 1 170 ? -5.669 46.373 19.311 1.00 82.19 170 THR A CA 1
ATOM 1281 C C . THR A 1 170 ? -6.234 45.369 20.319 1.00 82.19 170 THR A C 1
ATOM 1283 O O . THR A 1 170 ? -6.217 45.618 21.525 1.00 82.19 170 THR A O 1
ATOM 1286 N N . ALA A 1 171 ? -6.724 44.219 19.854 1.00 81.50 171 ALA A N 1
ATOM 1287 C CA . ALA A 1 171 ? -7.277 43.188 20.730 1.00 81.50 171 ALA A CA 1
ATOM 1288 C C . ALA A 1 171 ? -6.246 42.743 21.781 1.00 81.50 171 ALA A C 1
ATOM 1290 O O . ALA A 1 171 ? -6.586 42.552 22.944 1.00 81.50 171 ALA A O 1
ATOM 1291 N N . TYR A 1 172 ? -4.965 42.687 21.412 1.00 82.50 172 TYR A N 1
ATOM 1292 C CA . TYR A 1 172 ? -3.885 42.400 22.352 1.00 82.50 172 TYR A CA 1
ATOM 1293 C C . TYR A 1 172 ? -3.598 43.550 23.336 1.00 82.50 172 TYR A C 1
ATOM 1295 O O . TYR A 1 172 ? -3.359 43.299 24.517 1.00 82.50 172 TYR A O 1
ATOM 1303 N N . ASP A 1 173 ? -3.671 44.812 22.897 1.00 83.62 173 ASP A N 1
ATOM 1304 C CA . ASP A 1 173 ? -3.531 45.968 23.799 1.00 83.62 173 ASP A CA 1
ATOM 1305 C C . ASP A 1 173 ? -4.659 46.011 24.843 1.00 83.62 173 ASP A C 1
ATOM 1307 O O . ASP A 1 173 ? -4.425 46.400 25.987 1.00 83.62 173 ASP A O 1
ATOM 1311 N N . VAL A 1 174 ? -5.871 45.579 24.470 1.00 85.19 174 VAL A N 1
ATOM 1312 C CA . VAL A 1 174 ? -7.003 45.412 25.397 1.00 85.19 174 VAL A CA 1
ATOM 1313 C C . VAL A 1 174 ? -6.673 44.379 26.476 1.00 85.19 174 VAL A C 1
ATOM 1315 O O . VAL A 1 174 ? -6.872 44.660 27.655 1.00 85.19 174 VAL A O 1
ATOM 1318 N N . LEU A 1 175 ? -6.113 43.225 26.095 1.00 83.69 175 LEU A N 1
ATOM 1319 C CA . LEU A 1 175 ? -5.706 42.175 27.038 1.00 83.69 175 LEU A CA 1
ATOM 1320 C C . LEU A 1 175 ? -4.608 42.644 28.004 1.00 83.69 175 LEU A C 1
ATOM 1322 O O . LEU A 1 175 ? -4.629 42.301 29.180 1.00 83.69 175 LEU A O 1
ATOM 1326 N N . GLN A 1 176 ? -3.649 43.436 27.519 1.00 82.75 176 GLN A N 1
ATOM 1327 C CA . GLN A 1 176 ? -2.548 43.967 28.333 1.00 82.75 176 GLN A CA 1
ATOM 1328 C C . GLN A 1 176 ? -2.978 45.105 29.268 1.00 82.75 176 GLN A C 1
ATOM 1330 O O . GLN A 1 176 ? -2.355 45.324 30.308 1.00 82.75 176 GLN A O 1
ATOM 1335 N N . ALA A 1 177 ? -4.012 45.860 28.893 1.00 84.50 177 ALA A N 1
ATOM 1336 C CA . ALA A 1 177 ? -4.515 46.973 29.690 1.00 84.50 177 ALA A CA 1
ATOM 1337 C C . ALA A 1 177 ? -5.358 46.520 30.893 1.00 84.50 177 ALA A C 1
ATOM 1339 O O . ALA A 1 177 ? -5.496 47.293 31.845 1.00 84.50 177 ALA A O 1
ATOM 1340 N N . ASP A 1 178 ? -5.907 45.302 30.854 1.00 86.44 178 ASP A N 1
ATOM 1341 C CA . ASP A 1 178 ? -6.741 44.738 31.914 1.00 86.44 178 ASP A CA 1
ATOM 1342 C C . ASP A 1 178 ? -5.925 43.823 32.855 1.00 86.44 178 ASP A C 1
ATOM 1344 O O . ASP A 1 178 ? -5.452 42.760 32.437 1.00 86.44 178 ASP A O 1
ATOM 1348 N N . PRO A 1 179 ? -5.748 44.194 34.141 1.00 85.31 179 PRO A N 1
ATOM 1349 C CA . PRO A 1 179 ? -5.034 43.366 35.109 1.00 85.31 179 PRO A CA 1
ATOM 1350 C C . PRO A 1 179 ? -5.616 41.957 35.269 1.00 85.31 179 PRO A C 1
ATOM 1352 O O . PRO A 1 179 ? -4.840 41.026 35.503 1.00 85.31 179 PRO A O 1
ATOM 1355 N N . ASP A 1 180 ? -6.932 41.794 35.104 1.00 85.75 180 ASP A N 1
ATOM 1356 C CA . ASP A 1 180 ? -7.642 40.527 35.317 1.00 85.75 180 ASP A CA 1
ATOM 1357 C C . ASP A 1 180 ? -7.504 39.562 34.125 1.00 85.75 180 ASP A C 1
ATOM 1359 O O . ASP A 1 180 ? -7.903 38.406 34.232 1.00 85.75 180 ASP A O 1
ATOM 1363 N N . LEU A 1 181 ? -6.901 40.004 33.012 1.00 86.81 181 LEU A N 1
ATOM 1364 C CA . LEU A 1 181 ? -6.633 39.199 31.807 1.00 86.81 181 LEU A CA 1
ATOM 1365 C C . LEU A 1 181 ? -5.128 38.983 31.556 1.00 86.81 181 LEU A C 1
ATOM 1367 O O . LEU A 1 181 ? -4.721 38.351 30.574 1.00 86.81 181 LEU A O 1
ATOM 1371 N N . SER A 1 182 ? -4.284 39.522 32.438 1.00 80.88 182 SER A N 1
ATOM 1372 C CA . SER A 1 182 ? -2.834 39.598 32.249 1.00 80.88 182 SER A CA 1
ATOM 1373 C C . SER A 1 182 ? -2.140 38.235 32.145 1.00 80.88 182 SER A C 1
ATOM 1375 O O . SER A 1 182 ? -1.129 38.129 31.447 1.00 80.88 182 SER A O 1
ATOM 1377 N N . HIS A 1 183 ? -2.674 37.176 32.764 1.00 82.38 183 HIS A N 1
ATOM 1378 C CA . HIS A 1 183 ? -2.097 35.831 32.674 1.00 82.38 183 HIS A CA 1
ATOM 1379 C C . HIS A 1 183 ? -2.336 35.205 31.299 1.00 82.38 183 HIS A C 1
ATOM 1381 O O . HIS A 1 183 ? -1.408 34.645 30.713 1.00 82.38 183 HIS A O 1
ATOM 1387 N N . PHE A 1 184 ? -3.531 35.383 30.732 1.00 79.50 184 PHE A N 1
ATOM 1388 C CA . PHE A 1 184 ? -3.833 34.954 29.365 1.00 79.50 184 PHE A CA 1
ATOM 1389 C C . PHE A 1 184 ? -3.016 35.756 28.337 1.00 79.50 184 PHE A C 1
ATOM 1391 O O . PHE A 1 184 ? -2.453 35.197 27.396 1.00 79.50 184 PHE A O 1
ATOM 1398 N N . ALA A 1 185 ? -2.864 37.066 28.560 1.00 81.00 185 ALA A N 1
ATOM 1399 C CA . ALA A 1 185 ? -2.046 37.936 27.717 1.00 81.00 185 ALA A CA 1
ATOM 1400 C C . ALA A 1 185 ? -0.555 37.541 27.737 1.00 81.00 185 ALA A C 1
ATOM 1402 O O . ALA A 1 185 ? 0.097 37.504 26.692 1.00 81.00 185 ALA A O 1
ATOM 1403 N N . ALA A 1 186 ? -0.017 37.197 28.913 1.00 77.69 186 ALA A N 1
ATOM 1404 C CA . ALA A 1 186 ? 1.343 36.678 29.060 1.00 77.69 186 ALA A CA 1
ATOM 1405 C C . ALA A 1 186 ? 1.524 35.323 28.355 1.00 77.69 186 ALA A C 1
ATOM 1407 O O . ALA A 1 186 ? 2.566 35.082 27.747 1.00 77.69 186 ALA A O 1
ATOM 1408 N N . ALA A 1 187 ? 0.497 34.473 28.383 1.00 74.50 187 ALA A N 1
ATOM 1409 C CA . ALA A 1 187 ? 0.459 33.207 27.659 1.00 74.50 187 ALA A CA 1
ATOM 1410 C C . ALA A 1 187 ? 0.561 33.398 26.131 1.00 74.50 187 ALA A C 1
ATOM 1412 O O . ALA A 1 187 ? 1.345 32.704 25.487 1.00 74.50 187 ALA A O 1
ATOM 1413 N N . ILE A 1 188 ? -0.161 34.368 25.558 1.00 74.19 188 ILE A N 1
ATOM 1414 C CA . ILE A 1 188 ? -0.063 34.720 24.127 1.00 74.19 188 ILE A CA 1
ATOM 1415 C C . ILE A 1 188 ? 1.320 35.296 23.778 1.00 74.19 188 ILE A C 1
ATOM 1417 O O . ILE A 1 188 ? 1.862 35.029 22.706 1.00 74.19 188 ILE A O 1
ATOM 1421 N N . ALA A 1 189 ? 1.919 36.090 24.670 1.00 73.00 189 ALA A N 1
ATOM 1422 C CA . ALA A 1 189 ? 3.268 36.617 24.452 1.00 73.00 189 ALA A CA 1
ATOM 1423 C C . ALA A 1 189 ? 4.323 35.502 24.422 1.00 73.00 189 ALA A C 1
ATOM 1425 O O . ALA A 1 189 ? 5.249 35.542 23.613 1.00 73.00 189 ALA A O 1
ATOM 1426 N N . ALA A 1 190 ? 4.179 34.517 25.311 1.00 68.12 190 ALA A N 1
ATOM 1427 C CA . ALA A 1 190 ? 5.105 33.401 25.451 1.00 68.12 190 ALA A CA 1
ATOM 1428 C C . ALA A 1 190 ? 5.009 32.383 24.301 1.00 68.12 190 ALA A C 1
ATOM 1430 O O . ALA A 1 190 ? 6.005 31.723 24.017 1.00 68.12 190 ALA A O 1
ATOM 1431 N N . SER A 1 191 ? 3.862 32.281 23.616 1.00 64.06 191 SER A N 1
ATOM 1432 C CA . SER A 1 191 ? 3.669 31.366 22.480 1.00 64.06 191 SER A CA 1
ATOM 1433 C C . SER A 1 191 ? 4.262 31.854 21.157 1.00 64.06 191 SER A C 1
ATOM 1435 O O . SER A 1 191 ? 4.131 31.178 20.151 1.00 64.06 191 SER A O 1
ATOM 1437 N N . GLY A 1 192 ? 4.856 33.051 21.099 1.00 62.78 192 GLY A N 1
ATOM 1438 C CA . GLY A 1 192 ? 5.328 33.623 19.832 1.00 62.78 192 GLY A CA 1
ATOM 1439 C C . GLY A 1 192 ? 4.207 34.110 18.899 1.00 62.78 192 GLY A C 1
ATOM 1440 O O . GLY A 1 192 ? 4.494 34.623 17.820 1.00 62.78 192 GLY A O 1
ATOM 1441 N N . TRP A 1 193 ? 2.940 34.046 19.329 1.00 65.38 193 TRP A N 1
ATOM 1442 C CA . TRP A 1 193 ? 1.761 34.417 18.531 1.00 65.38 193 TRP A CA 1
ATOM 1443 C C . TRP A 1 193 ? 1.448 35.921 18.526 1.00 65.38 193 TRP A C 1
ATOM 1445 O O . TRP A 1 193 ? 0.461 36.377 17.944 1.00 65.38 193 TRP A O 1
ATOM 1455 N N . LEU A 1 194 ? 2.314 36.719 19.154 1.00 63.19 194 LEU A N 1
ATOM 1456 C CA . LEU A 1 194 ? 2.146 38.160 19.303 1.00 63.19 194 LEU A CA 1
ATOM 1457 C C . LEU A 1 194 ? 1.937 38.863 17.954 1.00 63.19 194 LEU A C 1
ATOM 1459 O O . LEU A 1 194 ? 1.121 39.774 17.858 1.00 63.19 194 LEU A O 1
ATOM 1463 N N . THR A 1 195 ? 2.626 38.428 16.897 1.00 59.91 195 THR A N 1
ATOM 1464 C CA . THR A 1 195 ? 2.494 39.002 15.549 1.00 59.91 195 THR A CA 1
ATOM 1465 C C . THR A 1 195 ? 1.137 38.746 14.903 1.00 59.91 195 THR A C 1
ATOM 1467 O O . THR A 1 195 ? 0.760 39.502 14.017 1.00 59.91 195 THR A O 1
ATOM 1470 N N . ASN A 1 196 ? 0.400 37.715 15.314 1.00 59.56 196 ASN A N 1
ATOM 1471 C CA . ASN A 1 196 ? -0.868 37.326 14.694 1.00 59.56 196 ASN A CA 1
ATOM 1472 C C . ASN A 1 196 ? -2.046 38.083 15.322 1.00 59.56 196 ASN A C 1
ATOM 1474 O O . ASN A 1 196 ? -2.915 38.568 14.607 1.00 59.56 196 ASN A O 1
ATOM 1478 N N . VAL A 1 197 ? -2.019 38.296 16.641 1.00 62.34 197 VAL A N 1
ATOM 1479 C CA . VAL A 1 197 ? -3.031 39.097 17.366 1.00 62.34 197 VAL A CA 1
ATOM 1480 C C . VAL A 1 197 ? -2.850 40.610 17.231 1.00 62.34 197 VAL A C 1
ATOM 1482 O O . VAL A 1 197 ? -3.752 41.373 17.578 1.00 62.34 197 VAL A O 1
ATOM 1485 N N . THR A 1 198 ? -1.687 41.055 16.744 1.00 62.28 198 THR A N 1
ATOM 1486 C CA . THR A 1 198 ? -1.362 42.479 16.533 1.00 62.28 198 THR A CA 1
ATOM 1487 C C . THR A 1 198 ? -1.417 42.917 15.062 1.00 62.28 198 THR A C 1
ATOM 1489 O O . THR A 1 198 ? -1.270 44.107 14.781 1.00 62.28 198 THR A O 1
ATOM 1492 N N . GLN A 1 199 ? -1.643 41.993 14.118 1.00 61.22 199 GLN A N 1
ATOM 1493 C CA . GLN A 1 199 ? -1.819 42.299 12.691 1.00 61.22 199 GLN A CA 1
ATOM 1494 C C . GLN A 1 199 ? -3.186 42.944 12.382 1.00 61.22 199 GLN A C 1
ATOM 1496 O O . GLN A 1 199 ? -4.099 42.944 13.207 1.00 61.22 199 GLN A O 1
ATOM 1501 N N . SER A 1 200 ? -3.312 43.536 11.184 1.00 54.00 200 SER A N 1
ATOM 1502 C CA . SER A 1 200 ? -4.465 44.349 10.755 1.00 54.00 200 SER A CA 1
ATOM 1503 C C . SER A 1 200 ? -5.670 43.563 10.222 1.00 54.00 200 SER A C 1
ATOM 1505 O O . SER A 1 200 ? -6.603 44.185 9.714 1.00 54.00 200 SER A O 1
ATOM 1507 N N . GLU A 1 201 ? -5.644 42.230 10.264 1.00 64.50 201 GLU A N 1
ATOM 1508 C CA . GLU A 1 201 ? -6.775 41.401 9.829 1.00 64.50 201 GLU A CA 1
ATOM 1509 C C . GLU A 1 201 ? -7.818 41.253 10.953 1.00 64.50 201 GLU A C 1
ATOM 1511 O O . GLU A 1 201 ? -7.437 41.260 12.128 1.00 64.50 201 GLU A O 1
ATOM 1516 N N . PRO A 1 202 ? -9.127 41.174 10.634 1.00 75.62 202 PRO A N 1
ATOM 1517 C CA . PRO A 1 202 ? -10.171 41.079 11.650 1.00 75.62 202 PRO A CA 1
ATOM 1518 C C . PRO A 1 202 ? -10.101 39.759 12.436 1.00 75.62 202 PRO A C 1
ATOM 1520 O O . PRO A 1 202 ? -10.019 38.689 11.836 1.00 75.62 202 PRO A O 1
ATOM 1523 N N . ILE A 1 203 ? -10.174 39.833 13.767 1.00 78.94 203 ILE A N 1
ATOM 1524 C CA . ILE A 1 203 ? -10.017 38.686 14.671 1.00 78.94 203 ILE A CA 1
ATOM 1525 C C . ILE A 1 203 ? -11.019 38.711 15.831 1.00 78.94 203 ILE A C 1
ATOM 1527 O O . ILE A 1 203 ? -11.390 39.771 16.342 1.00 78.94 203 ILE A O 1
ATOM 1531 N N . THR A 1 204 ? -11.415 37.532 16.300 1.00 83.25 204 THR A N 1
ATOM 1532 C CA . THR A 1 204 ? -12.220 37.357 17.512 1.00 83.25 204 THR A CA 1
ATOM 1533 C C . THR A 1 204 ? -11.449 36.509 18.516 1.00 83.25 204 THR A C 1
ATOM 1535 O O . THR A 1 204 ? -11.131 35.354 18.238 1.00 83.25 204 THR A O 1
ATOM 1538 N N . ILE A 1 205 ? -11.140 37.075 19.685 1.00 84.50 205 ILE A N 1
ATOM 1539 C CA . ILE A 1 205 ? -10.402 36.399 20.763 1.00 84.50 205 ILE A CA 1
ATOM 1540 C C . ILE A 1 205 ? -11.350 36.118 21.926 1.00 84.50 205 ILE A C 1
ATOM 1542 O O . ILE A 1 205 ? -11.944 37.036 22.489 1.00 84.50 205 ILE A O 1
ATOM 1546 N N . PHE A 1 206 ? -11.446 34.860 22.330 1.00 85.88 206 PHE A N 1
ATOM 1547 C CA . PHE A 1 206 ? -12.117 34.432 23.549 1.00 85.88 206 PHE A CA 1
ATOM 1548 C C . PHE A 1 206 ? -11.089 34.357 24.681 1.00 85.88 206 PHE A C 1
ATOM 1550 O O . PHE A 1 206 ? -10.093 33.654 24.572 1.00 85.88 206 PHE A O 1
ATOM 1557 N N . VAL A 1 207 ? -11.293 35.095 25.767 1.00 86.75 207 VAL A N 1
ATOM 1558 C CA . VAL A 1 207 ? -10.317 35.219 26.857 1.00 86.75 207 VAL A CA 1
ATOM 1559 C C . VAL A 1 207 ? -10.906 34.747 28.179 1.00 86.75 207 VAL A C 1
ATOM 1561 O O . VAL A 1 207 ? -12.068 35.009 28.493 1.00 86.75 207 VAL A O 1
ATOM 1564 N N . LEU A 1 208 ? -10.075 34.068 28.969 1.00 84.81 208 LEU A N 1
ATOM 1565 C CA . LEU A 1 208 ? -10.394 33.675 30.336 1.00 84.81 208 LEU A CA 1
ATOM 1566 C C . LEU A 1 208 ? -9.799 34.677 31.337 1.00 84.81 208 LEU A C 1
ATOM 1568 O O . LEU A 1 208 ? -8.616 35.009 31.215 1.00 84.81 208 LEU A O 1
ATOM 1572 N N . PRO A 1 209 ? -10.578 35.124 32.337 1.00 87.00 209 PRO A N 1
ATOM 1573 C CA . PRO A 1 209 ? -10.049 35.824 33.502 1.00 87.00 209 PRO A CA 1
ATOM 1574 C C . PRO A 1 209 ? -8.986 35.001 34.237 1.00 87.00 209 PRO A C 1
ATOM 1576 O O . PRO A 1 209 ? -9.008 33.768 34.207 1.00 87.00 209 PRO A O 1
ATOM 1579 N N . ASN A 1 210 ? -8.065 35.677 34.923 1.00 85.62 210 ASN A N 1
ATOM 1580 C CA . ASN A 1 210 ? -6.937 35.049 35.611 1.00 85.62 210 ASN A CA 1
ATOM 1581 C C . ASN A 1 210 ? -7.369 33.940 36.586 1.00 85.62 210 ASN A C 1
ATOM 1583 O O . ASN A 1 210 ? -6.753 32.880 36.606 1.00 85.62 210 ASN A O 1
ATOM 1587 N N . ASP A 1 211 ? -8.445 34.142 37.349 1.00 80.00 211 ASP A N 1
ATOM 1588 C CA . ASP A 1 211 ? -8.957 33.168 38.321 1.00 80.00 211 ASP A CA 1
ATOM 1589 C C . ASP A 1 211 ? -9.542 31.902 37.670 1.00 80.00 211 ASP A C 1
ATOM 1591 O O . ASP A 1 211 ? -9.504 30.828 38.272 1.00 80.00 211 ASP A O 1
ATOM 1595 N N . VAL A 1 212 ? -10.028 32.008 36.431 1.00 76.31 212 VAL A N 1
ATOM 1596 C CA . VAL A 1 212 ? -10.490 30.871 35.617 1.00 76.31 212 VAL A CA 1
ATOM 1597 C C . VAL A 1 212 ? -9.319 30.199 34.890 1.00 76.31 212 VAL A C 1
ATOM 1599 O O . VAL A 1 212 ? -9.308 28.982 34.709 1.00 76.31 212 VAL A O 1
ATOM 1602 N N . PHE A 1 213 ? -8.316 30.978 34.481 1.00 79.12 213 PHE A N 1
ATOM 1603 C CA . PHE A 1 213 ? -7.192 30.510 33.673 1.00 79.12 213 PHE A CA 1
ATOM 1604 C C . PHE A 1 213 ? -6.077 29.835 34.483 1.00 79.12 213 PHE A C 1
ATOM 1606 O O . PHE A 1 213 ? -5.533 28.818 34.052 1.00 79.12 213 PHE A O 1
ATOM 1613 N N . GLU A 1 214 ? -5.742 30.365 35.661 1.00 76.25 214 GLU A N 1
ATOM 1614 C CA . GLU A 1 214 ? -4.654 29.864 36.513 1.00 76.25 214 GLU A CA 1
ATOM 1615 C C . GLU A 1 214 ? -4.779 28.375 36.887 1.00 76.25 214 GLU A C 1
ATOM 1617 O O . GLU A 1 214 ? -3.772 27.667 36.787 1.00 76.25 214 GLU A O 1
ATOM 1622 N N . PRO A 1 215 ? -5.961 27.848 37.283 1.00 69.25 215 PRO A N 1
ATOM 1623 C CA . PRO A 1 215 ? -6.103 26.429 37.607 1.00 69.25 215 PRO A CA 1
ATOM 1624 C C . PRO A 1 215 ? -5.809 25.527 36.406 1.00 69.25 215 PRO A C 1
ATOM 1626 O O . PRO A 1 215 ? -5.128 24.516 36.552 1.00 69.25 215 PRO A O 1
ATOM 1629 N N . ILE A 1 216 ? -6.264 25.931 35.215 1.00 67.50 216 ILE A N 1
ATOM 1630 C CA . ILE A 1 216 ? -6.044 25.194 33.966 1.00 67.50 216 ILE A CA 1
ATOM 1631 C C . ILE A 1 216 ? -4.562 25.201 33.618 1.00 67.50 216 ILE A C 1
ATOM 1633 O O . ILE A 1 216 ? -3.992 24.148 33.349 1.00 67.50 216 ILE A O 1
ATOM 1637 N N . GLN A 1 217 ? -3.925 26.372 33.689 1.00 68.81 217 GLN A N 1
ATOM 1638 C CA . GLN A 1 217 ? -2.495 26.527 33.454 1.00 68.81 217 GLN A CA 1
ATOM 1639 C C . GLN A 1 217 ? -1.660 25.665 34.411 1.00 68.81 217 GLN A C 1
ATOM 1641 O O . GLN A 1 217 ? -0.681 25.056 33.984 1.00 68.81 217 GLN A O 1
ATOM 1646 N N . ALA A 1 218 ? -2.043 25.578 35.686 1.00 66.06 218 ALA A N 1
ATOM 1647 C CA . ALA A 1 218 ? -1.368 24.732 36.667 1.00 66.06 218 ALA A CA 1
ATOM 1648 C C . ALA A 1 218 ? -1.557 23.229 36.393 1.00 66.06 218 ALA A C 1
ATOM 1650 O O . ALA A 1 218 ? -0.628 22.455 36.618 1.00 66.06 218 ALA A O 1
ATOM 1651 N N . GLU A 1 219 ? -2.729 22.820 35.900 1.00 62.66 219 GLU A N 1
ATOM 1652 C CA . GLU A 1 219 ? -3.054 21.425 35.570 1.00 62.66 219 GLU A CA 1
ATOM 1653 C C . GLU A 1 219 ? -2.248 20.906 34.369 1.00 62.66 219 GLU A C 1
ATOM 1655 O O . GLU A 1 219 ? -1.794 19.764 34.367 1.00 62.66 219 GLU A O 1
ATOM 1660 N N . ILE A 1 220 ? -1.995 21.766 33.381 1.00 58.84 220 ILE A N 1
ATOM 1661 C CA . ILE A 1 220 ? -1.232 21.429 32.167 1.00 58.84 220 ILE A CA 1
ATOM 1662 C C . ILE A 1 220 ? 0.276 21.718 32.285 1.00 58.84 220 ILE A C 1
ATOM 1664 O O . ILE A 1 220 ? 1.068 21.180 31.512 1.00 58.84 220 ILE A O 1
ATOM 1668 N N . ALA A 1 221 ? 0.710 22.508 33.276 1.00 62.53 221 ALA A N 1
ATOM 1669 C CA . ALA A 1 221 ? 2.118 22.859 33.504 1.00 62.53 221 ALA A CA 1
ATOM 1670 C C . ALA A 1 221 ? 3.102 21.666 33.599 1.00 62.53 221 ALA A C 1
ATOM 1672 O O . ALA A 1 221 ? 4.209 21.793 33.070 1.00 62.53 221 ALA A O 1
ATOM 1673 N N . PRO A 1 222 ? 2.764 20.513 34.220 1.00 55.66 222 PRO A N 1
ATOM 1674 C CA . PRO A 1 222 ? 3.665 19.358 34.287 1.00 55.66 222 PRO A CA 1
ATOM 1675 C C . PRO A 1 222 ? 3.983 18.753 32.915 1.00 55.66 222 PRO A C 1
ATOM 1677 O O . PRO A 1 222 ? 5.070 18.219 32.727 1.00 55.66 222 PRO A O 1
ATOM 1680 N N . VAL A 1 223 ? 3.055 18.870 31.963 1.00 50.47 223 VAL A N 1
ATOM 1681 C CA . VAL A 1 223 ? 3.163 18.321 30.601 1.00 50.47 223 VAL A CA 1
ATOM 1682 C C . VAL A 1 223 ? 3.986 19.234 29.683 1.00 50.47 223 VAL A C 1
ATOM 1684 O O . VAL A 1 223 ? 4.591 18.786 28.716 1.00 50.47 223 VAL A O 1
ATOM 1687 N N . ILE A 1 224 ? 4.076 20.518 30.029 1.00 52.31 224 ILE A N 1
ATOM 1688 C CA . ILE A 1 224 ? 4.778 21.558 29.261 1.00 52.31 224 ILE A CA 1
ATOM 1689 C C . ILE A 1 224 ? 6.262 21.675 29.674 1.00 52.31 224 ILE A C 1
ATOM 1691 O O . ILE A 1 224 ? 7.082 22.245 28.956 1.00 52.31 224 ILE A O 1
ATOM 1695 N N . ALA A 1 225 ? 6.653 21.103 30.818 1.00 49.62 225 ALA A N 1
ATOM 1696 C CA . ALA A 1 225 ? 8.000 21.235 31.382 1.00 49.62 225 ALA A CA 1
ATOM 1697 C C . ALA A 1 225 ? 9.117 20.474 30.621 1.00 49.62 225 ALA A C 1
ATOM 1699 O O . ALA A 1 225 ? 10.287 20.621 30.977 1.00 49.62 225 ALA A O 1
ATOM 1700 N N . GLU A 1 226 ? 8.794 19.721 29.561 1.00 39.94 226 GLU A N 1
ATOM 1701 C CA . GLU A 1 226 ? 9.752 18.985 28.709 1.00 39.94 226 GLU A CA 1
ATOM 1702 C C . GLU A 1 226 ? 10.138 19.719 27.408 1.00 39.94 226 GLU A C 1
ATOM 1704 O O . GLU A 1 226 ? 10.636 19.115 26.462 1.00 39.94 226 GLU A O 1
ATOM 1709 N N . GLY A 1 227 ? 9.976 21.045 27.353 1.00 44.41 227 GLY A N 1
ATOM 1710 C CA . GLY A 1 227 ? 10.552 21.862 26.276 1.00 44.41 227 GLY A CA 1
ATOM 1711 C C . GLY A 1 227 ? 9.813 21.800 24.935 1.00 44.41 227 GLY A C 1
ATOM 1712 O O . GLY A 1 227 ? 10.419 22.093 23.906 1.00 44.41 227 GLY A O 1
ATOM 1713 N N . SER A 1 228 ? 8.524 21.461 24.937 1.00 46.84 228 SER A N 1
ATOM 1714 C CA . SER A 1 228 ? 7.676 21.513 23.746 1.00 46.84 228 SER A CA 1
ATOM 1715 C C . SER A 1 228 ? 7.091 22.920 23.528 1.00 46.84 228 SER A C 1
ATOM 1717 O O . SER A 1 228 ? 6.711 23.622 24.467 1.00 46.84 228 SER A O 1
ATOM 1719 N N . SER A 1 229 ? 7.043 23.362 22.272 1.00 45.38 229 SER A N 1
ATOM 1720 C CA . SER A 1 229 ? 6.506 24.656 21.811 1.00 45.38 229 SER A CA 1
ATOM 1721 C C . SER A 1 229 ? 4.967 24.707 21.770 1.00 45.38 229 SER A C 1
ATOM 1723 O O . SER A 1 229 ? 4.385 25.608 21.177 1.00 45.38 229 SER A O 1
ATOM 1725 N N . ASP A 1 230 ? 4.278 23.770 22.421 1.00 53.03 230 ASP A N 1
ATOM 1726 C CA . ASP A 1 230 ? 2.898 23.404 22.072 1.00 53.03 230 ASP A CA 1
ATOM 1727 C C . ASP A 1 230 ? 1.811 24.022 22.965 1.00 53.03 230 ASP A C 1
ATOM 1729 O O . ASP A 1 230 ? 0.669 23.564 23.014 1.00 53.03 230 ASP A O 1
ATOM 1733 N N . TRP A 1 231 ? 2.128 25.149 23.611 1.00 57.03 231 TRP A N 1
ATOM 1734 C CA . TRP A 1 231 ? 1.114 26.056 24.170 1.00 57.03 231 TRP A CA 1
ATOM 1735 C C . TRP A 1 231 ? 0.179 26.619 23.083 1.00 57.03 231 TRP A C 1
ATOM 1737 O O . TRP A 1 231 ? -0.969 26.976 23.356 1.00 57.03 231 TRP A O 1
ATOM 1747 N N . GLU A 1 232 ? 0.663 26.674 21.838 1.00 57.78 232 GLU A N 1
ATOM 1748 C CA . GLU A 1 232 ? -0.062 27.178 20.671 1.00 57.78 232 GLU A CA 1
ATOM 1749 C C . GLU A 1 232 ? -1.385 26.426 20.434 1.00 57.78 232 GLU A C 1
ATOM 1751 O O . GLU A 1 232 ? -2.417 27.068 20.250 1.00 57.78 232 GLU A O 1
ATOM 1756 N N . GLY A 1 233 ? -1.392 25.090 20.550 1.00 56.91 233 GLY A N 1
ATOM 1757 C CA . GLY A 1 233 ? -2.569 24.230 20.350 1.00 56.91 233 GLY A CA 1
ATOM 1758 C C . GLY A 1 233 ? -3.763 24.584 21.238 1.00 56.91 233 GLY A C 1
ATOM 1759 O O . GLY A 1 233 ? -4.893 24.699 20.762 1.00 56.91 233 GLY A O 1
ATOM 1760 N N . TYR A 1 234 ? -3.502 24.798 22.530 1.00 64.69 234 TYR A N 1
ATOM 1761 C CA . TYR A 1 234 ? -4.530 25.192 23.491 1.00 64.69 234 TYR A CA 1
ATOM 1762 C C . TYR A 1 234 ? -5.024 26.615 23.215 1.00 64.69 234 TYR A C 1
ATOM 1764 O O . TYR A 1 234 ? -6.220 26.876 23.271 1.00 64.69 234 TYR A O 1
ATOM 1772 N N . LEU A 1 235 ? -4.128 27.544 22.870 1.00 66.62 235 LEU A N 1
ATOM 1773 C CA . LEU A 1 235 ? -4.518 28.916 22.543 1.00 66.62 235 LEU A CA 1
ATOM 1774 C C . LEU A 1 235 ? -5.314 29.011 21.227 1.00 66.62 235 LEU A C 1
ATOM 1776 O O . LEU A 1 235 ? -6.191 29.870 21.126 1.00 66.62 235 LEU A O 1
ATOM 1780 N N . PHE A 1 236 ? -5.098 28.115 20.255 1.00 62.88 236 PHE A N 1
ATOM 1781 C CA . PHE A 1 236 ? -5.851 28.088 18.991 1.00 62.88 236 PHE A CA 1
ATOM 1782 C C . PHE A 1 236 ? -7.349 27.804 19.164 1.00 62.88 236 PHE A C 1
ATOM 1784 O O . PHE A 1 236 ? -8.151 28.244 18.339 1.00 62.88 236 PHE A O 1
ATOM 1791 N N . SER A 1 237 ? -7.775 27.130 20.240 1.00 63.50 237 SER A N 1
ATOM 1792 C CA . SER A 1 237 ? -9.212 26.939 20.500 1.00 63.50 237 SER A CA 1
ATOM 1793 C C . SER A 1 237 ? -9.921 28.207 20.980 1.00 63.50 237 SER A C 1
ATOM 1795 O O . SER A 1 237 ? -11.147 28.232 21.049 1.00 63.50 237 SER A O 1
ATOM 1797 N N . TYR A 1 238 ? -9.165 29.250 21.322 1.00 75.44 238 TYR A N 1
ATOM 1798 C CA . TYR A 1 238 ? -9.677 30.507 21.863 1.00 75.44 238 TYR A CA 1
ATOM 1799 C C . TYR A 1 238 ? -9.645 31.653 20.853 1.00 75.44 238 TYR A C 1
ATOM 1801 O O . TYR A 1 238 ? -9.949 32.790 21.213 1.00 75.44 238 TYR A O 1
ATOM 1809 N N . VAL A 1 239 ? -9.290 31.391 19.592 1.00 72.88 239 VAL A N 1
ATOM 1810 C CA . VAL A 1 239 ? -9.179 32.447 18.586 1.00 72.88 239 VAL A CA 1
ATOM 1811 C C . VAL A 1 239 ? -9.796 32.018 17.269 1.00 72.88 239 VAL A C 1
ATOM 1813 O O . VAL A 1 239 ? -9.548 30.921 16.778 1.00 72.88 239 VAL A O 1
ATOM 1816 N N . VAL A 1 240 ? -10.614 32.902 16.701 1.00 71.12 240 VAL A N 1
ATOM 1817 C CA . VAL A 1 240 ? -11.337 32.674 15.450 1.00 71.12 240 VAL A CA 1
ATOM 1818 C C . VAL A 1 240 ? -11.091 33.850 14.509 1.00 71.12 240 VAL A C 1
ATOM 1820 O O . VAL A 1 240 ? -10.963 34.997 14.946 1.00 71.12 240 VAL A O 1
ATOM 1823 N N . ASN A 1 241 ? -11.011 33.547 13.214 1.00 62.91 241 ASN A N 1
ATOM 1824 C CA . ASN A 1 241 ? -10.919 34.553 12.163 1.00 62.91 241 ASN A CA 1
ATOM 1825 C C . ASN A 1 241 ? -12.210 35.358 12.018 1.00 62.91 241 ASN A C 1
ATOM 1827 O O . ASN A 1 241 ? -13.299 34.885 12.348 1.00 62.91 241 ASN A O 1
ATOM 1831 N N . ASP A 1 242 ? -12.055 36.569 11.493 1.00 73.25 242 ASP A N 1
ATOM 1832 C CA . ASP A 1 242 ? -13.077 37.604 11.385 1.00 73.25 242 ASP A CA 1
ATOM 1833 C C . ASP A 1 242 ? -13.458 38.265 12.719 1.00 73.25 242 ASP A C 1
ATOM 1835 O O . ASP A 1 242 ? -13.192 37.770 13.815 1.00 73.25 242 ASP A O 1
ATOM 1839 N N . ALA A 1 243 ? -14.070 39.446 12.622 1.00 79.12 243 ALA A N 1
ATOM 1840 C CA . ALA A 1 243 ? -14.543 40.220 13.764 1.00 79.12 243 ALA A CA 1
ATOM 1841 C C . ALA A 1 243 ? -16.035 39.960 13.997 1.00 79.12 243 ALA A C 1
ATOM 1843 O O . ALA A 1 243 ? -16.896 40.572 13.359 1.00 79.12 243 ALA A O 1
ATOM 1844 N N . TRP A 1 244 ? -16.335 39.078 14.946 1.00 80.00 244 TRP A N 1
ATOM 1845 C CA . TRP A 1 244 ? -17.690 38.735 15.343 1.00 80.00 244 TRP A CA 1
ATOM 1846 C C . TRP A 1 244 ? -18.038 39.417 16.660 1.00 80.00 244 TRP A C 1
ATOM 1848 O O . TRP A 1 244 ? -17.433 39.152 17.690 1.00 80.00 244 TRP A O 1
ATOM 1858 N N . SER A 1 245 ? -19.039 40.293 16.652 1.00 82.19 245 SER A N 1
ATOM 1859 C CA . SER A 1 245 ? -19.662 40.743 17.899 1.00 82.19 245 SER A CA 1
ATOM 1860 C C . SER A 1 245 ? -20.517 39.625 18.505 1.00 82.19 245 SER A C 1
ATOM 1862 O O . SER A 1 245 ? -20.931 38.693 17.816 1.00 82.19 245 SER A O 1
ATOM 1864 N N . ARG A 1 246 ? -20.873 39.751 19.790 1.00 79.62 246 ARG A N 1
ATOM 1865 C CA . ARG A 1 246 ? -21.747 38.788 20.482 1.00 79.62 246 ARG A CA 1
ATOM 1866 C C . ARG A 1 246 ? -23.083 38.576 19.762 1.00 79.62 246 ARG A C 1
ATOM 1868 O O . ARG A 1 246 ? -23.554 37.446 19.681 1.00 79.62 246 ARG A O 1
ATOM 1875 N N . ASP A 1 247 ? -23.679 39.647 19.246 1.00 76.81 247 ASP A N 1
ATOM 1876 C CA . ASP A 1 247 ? -24.963 39.577 18.542 1.00 76.81 247 ASP A CA 1
ATOM 1877 C C . ASP A 1 247 ? -24.815 38.915 17.169 1.00 76.81 247 ASP A C 1
ATOM 1879 O O . ASP A 1 247 ? -25.713 38.200 16.733 1.00 76.81 247 ASP A O 1
ATOM 1883 N N . GLN A 1 248 ? -23.672 39.110 16.503 1.00 75.81 248 GLN A N 1
ATOM 1884 C CA . GLN A 1 248 ? -23.372 38.414 15.255 1.00 75.81 248 GLN A CA 1
ATOM 1885 C C . GLN A 1 248 ? -23.109 36.930 15.503 1.00 75.81 248 GLN A C 1
ATOM 1887 O O . GLN A 1 248 ? -23.669 36.122 14.776 1.00 75.81 248 GLN A O 1
ATOM 1892 N N . LEU A 1 249 ? -22.362 36.564 16.553 1.00 72.88 249 LEU A N 1
ATOM 1893 C CA . LEU A 1 249 ? -22.215 35.165 16.973 1.00 72.88 249 LEU A CA 1
ATOM 1894 C C . LEU A 1 249 ? -23.586 34.538 17.239 1.00 72.88 249 LEU A C 1
ATOM 1896 O O . LEU A 1 249 ? -23.897 33.489 16.696 1.00 72.88 249 LEU A O 1
ATOM 1900 N N . ALA A 1 250 ? -24.461 35.217 17.980 1.00 68.81 250 ALA A N 1
ATOM 1901 C CA . ALA A 1 250 ? -25.815 34.735 18.249 1.00 68.81 250 ALA A CA 1
ATOM 1902 C C . ALA A 1 250 ? -26.735 34.674 17.011 1.00 68.81 250 ALA A C 1
ATOM 1904 O O . ALA A 1 250 ? -27.853 34.180 17.129 1.00 68.81 250 ALA A O 1
ATOM 1905 N N . ALA A 1 251 ? -26.312 35.195 15.859 1.00 67.50 251 ALA A N 1
ATOM 1906 C CA . ALA A 1 251 ? -27.049 35.138 14.599 1.00 67.50 251 ALA A CA 1
ATOM 1907 C C . ALA A 1 251 ? -26.438 34.148 13.590 1.00 67.50 251 ALA A C 1
ATOM 1909 O O . ALA A 1 251 ? -26.986 33.984 12.497 1.00 67.50 251 ALA A O 1
ATOM 1910 N N . LEU A 1 252 ? -25.311 33.512 13.929 1.00 58.78 252 LEU A N 1
ATOM 1911 C CA . LEU A 1 252 ? -24.664 32.507 13.092 1.00 58.78 252 LEU A CA 1
ATOM 1912 C C . LEU A 1 252 ? -25.364 31.141 13.204 1.00 58.78 252 LEU A C 1
ATOM 1914 O O . LEU A 1 252 ? -26.062 30.875 14.186 1.00 58.78 252 LEU A O 1
ATOM 1918 N N . PRO A 1 253 ? -25.179 30.254 12.207 1.00 48.75 253 PRO A N 1
ATOM 1919 C CA . PRO A 1 253 ? -25.590 28.858 12.314 1.00 48.75 253 PRO A CA 1
ATOM 1920 C C . PRO A 1 253 ? -24.968 28.167 13.548 1.00 48.75 253 PRO A C 1
ATOM 1922 O O . PRO A 1 253 ? -23.917 28.605 14.018 1.00 48.75 253 PRO A O 1
ATOM 1925 N N . PRO A 1 254 ? -25.560 27.061 14.050 1.00 48.28 254 PRO A N 1
ATOM 1926 C CA . PRO A 1 254 ? -25.105 26.364 15.266 1.00 48.28 254 PRO A CA 1
ATOM 1927 C C . PRO A 1 254 ? -23.641 25.891 15.248 1.00 48.28 254 PRO A C 1
ATOM 1929 O O . PRO A 1 254 ? -23.061 25.633 16.302 1.00 48.28 254 PRO A O 1
ATOM 1932 N N . GLU A 1 255 ? -23.030 25.794 14.066 1.00 45.16 255 GLU A N 1
ATOM 1933 C CA . GLU A 1 255 ? -21.601 25.543 13.898 1.00 45.16 255 GLU A CA 1
ATOM 1934 C C . GLU A 1 255 ? -20.934 26.694 13.142 1.00 45.16 255 GLU A C 1
ATOM 1936 O O . GLU A 1 255 ? -21.323 27.028 12.021 1.00 45.16 255 GLU A O 1
ATOM 1941 N N . VAL A 1 256 ? -19.868 27.248 13.724 1.00 48.06 256 VAL A N 1
ATOM 1942 C CA . VAL A 1 256 ? -18.976 28.193 13.047 1.00 48.06 256 VAL A CA 1
ATOM 1943 C C . VAL A 1 256 ? -17.608 27.537 12.907 1.00 48.06 256 VAL A C 1
ATOM 1945 O O . VAL A 1 256 ? -16.973 27.163 13.896 1.00 48.06 256 VAL A O 1
ATOM 1948 N N . ARG A 1 257 ? -17.148 27.367 11.662 1.00 43.50 257 ARG A N 1
ATOM 1949 C CA . ARG A 1 257 ? -15.813 26.834 11.359 1.00 43.50 257 ARG A CA 1
ATOM 1950 C C . ARG A 1 257 ? -14.818 27.985 11.242 1.00 43.50 257 ARG A C 1
ATOM 1952 O O . ARG A 1 257 ? -14.882 28.750 10.283 1.00 43.50 257 ARG A O 1
ATOM 1959 N N . GLY A 1 258 ? -13.895 28.093 12.194 1.00 42.91 258 GLY A N 1
ATOM 1960 C CA . GLY A 1 258 ? -12.693 28.907 12.022 1.00 42.91 258 GLY A CA 1
ATOM 1961 C C . GLY A 1 258 ? -11.651 28.123 11.222 1.00 42.91 258 GLY A C 1
ATOM 1962 O O . GLY A 1 258 ? -11.304 27.010 11.607 1.00 42.91 258 GLY A O 1
ATOM 1963 N N . TYR A 1 259 ? -11.165 28.679 10.110 1.00 34.78 259 TYR A N 1
ATOM 1964 C CA . TYR A 1 259 ? -10.066 28.102 9.325 1.00 34.78 259 TYR A CA 1
ATOM 1965 C C . TYR A 1 259 ? -8.782 28.894 9.575 1.00 34.78 259 TYR A C 1
ATOM 1967 O O . TYR A 1 259 ? -8.784 30.105 9.373 1.00 34.78 259 TYR A O 1
ATOM 1975 N N . PHE A 1 260 ? -7.687 28.226 9.944 1.00 35.69 260 PHE A N 1
ATOM 1976 C CA . PHE A 1 260 ? -6.328 28.756 9.801 1.00 35.69 260 PHE A CA 1
ATOM 1977 C C . PHE A 1 260 ? -5.439 27.701 9.138 1.00 35.69 260 PHE A C 1
ATOM 1979 O O . PHE A 1 260 ? -5.362 26.566 9.606 1.00 35.69 260 PHE A O 1
ATOM 1986 N N . GLU A 1 261 ? -4.754 28.088 8.061 1.00 28.98 261 GLU A N 1
ATOM 1987 C CA . GLU A 1 261 ? -3.770 27.250 7.373 1.00 28.98 261 GLU A CA 1
ATOM 1988 C C . GLU A 1 261 ? -2.346 27.681 7.741 1.00 28.98 261 GLU A C 1
ATOM 1990 O O . GLU A 1 261 ? -1.970 28.847 7.588 1.00 28.98 261 GLU A O 1
ATOM 1995 N N . ARG A 1 262 ? -1.517 26.725 8.174 1.00 33.44 262 ARG A N 1
ATOM 1996 C CA . ARG A 1 262 ? -0.056 26.875 8.208 1.00 33.44 262 ARG A CA 1
ATOM 1997 C C . ARG A 1 262 ? 0.603 25.520 7.950 1.00 33.44 262 ARG A C 1
ATOM 1999 O O . ARG A 1 262 ? 0.380 24.570 8.685 1.00 33.44 262 ARG A O 1
ATOM 2006 N N . GLY A 1 263 ? 1.436 25.436 6.911 1.00 26.81 263 GLY A N 1
ATOM 2007 C CA . GLY A 1 263 ? 2.278 24.258 6.651 1.00 26.81 263 GLY A CA 1
ATOM 2008 C C . GLY A 1 263 ? 1.547 22.993 6.180 1.00 26.81 263 GLY A C 1
ATOM 2009 O O . GLY A 1 263 ? 2.083 21.909 6.363 1.00 26.81 263 GLY A O 1
ATOM 2010 N N . GLY A 1 264 ? 0.350 23.112 5.592 1.00 26.80 264 GLY A N 1
ATOM 2011 C CA . GLY A 1 264 ? -0.407 21.962 5.074 1.00 26.80 264 GLY A CA 1
ATOM 2012 C C . GLY A 1 264 ? -1.247 21.207 6.112 1.00 26.80 264 GLY A C 1
ATOM 2013 O O . GLY A 1 264 ? -1.932 20.261 5.743 1.00 26.80 264 GLY A O 1
ATOM 2014 N N . TYR A 1 265 ? -1.260 21.645 7.377 1.00 26.55 265 TYR A N 1
ATOM 2015 C CA . TYR A 1 265 ? -2.160 21.123 8.409 1.00 26.55 265 TYR A CA 1
ATOM 2016 C C . TYR A 1 265 ? -3.294 22.118 8.686 1.00 26.55 265 TYR A C 1
ATOM 2018 O O . TYR A 1 265 ? -3.056 23.305 8.922 1.00 26.55 265 TYR A O 1
ATOM 2026 N N . SER A 1 266 ? -4.535 21.626 8.648 1.00 30.25 266 SER A N 1
ATOM 2027 C CA . SER A 1 266 ? -5.743 22.390 8.970 1.00 30.25 266 SER A CA 1
ATOM 2028 C C . SER A 1 266 ? -6.133 22.128 10.426 1.00 30.25 266 SER A C 1
ATOM 2030 O O . SER A 1 266 ? -6.749 21.109 10.731 1.00 30.25 266 SER A O 1
ATOM 2032 N N . TYR A 1 267 ? -5.799 23.044 11.337 1.00 37.00 267 TYR A N 1
ATOM 2033 C CA . TYR A 1 267 ? -6.254 22.977 12.731 1.00 37.00 267 TYR A CA 1
ATOM 2034 C C . TYR A 1 267 ? -7.635 23.632 12.836 1.00 37.00 267 TYR A C 1
ATOM 2036 O O . TYR A 1 267 ? -7.756 24.841 13.012 1.00 37.00 267 TYR A O 1
ATOM 2044 N N . GLY A 1 268 ? -8.698 22.846 12.658 1.00 38.56 268 GLY A N 1
ATOM 2045 C CA . GLY A 1 268 ? -10.069 23.343 12.777 1.00 38.56 268 GLY A CA 1
ATOM 2046 C C . GLY A 1 268 ? -10.532 23.373 14.233 1.00 38.56 268 GLY A C 1
ATOM 2047 O O . GLY A 1 268 ? -10.958 22.345 14.756 1.00 38.56 268 GLY A O 1
ATOM 2048 N N . SER A 1 269 ? -10.516 24.534 14.887 1.00 45.06 269 SER A N 1
ATOM 2049 C CA . SER A 1 269 ? -11.303 24.740 16.107 1.00 45.06 269 SER A CA 1
ATOM 2050 C C . SER A 1 269 ? -12.776 24.914 15.708 1.00 45.06 269 SER A C 1
ATOM 2052 O O . SER A 1 269 ? -13.185 25.931 15.147 1.00 45.06 269 SER A O 1
ATOM 2054 N N . LYS A 1 270 ? -13.598 23.882 15.943 1.00 51.09 270 LYS A N 1
ATOM 2055 C CA . LYS A 1 270 ? -15.057 23.999 15.807 1.00 51.09 270 LYS A CA 1
ATOM 2056 C C . LYS A 1 270 ? -15.589 24.788 17.005 1.00 51.09 270 LYS A C 1
ATOM 2058 O O . LYS A 1 270 ? -15.543 24.286 18.126 1.00 51.09 270 LYS A O 1
ATOM 2063 N N . LEU A 1 271 ? -16.091 26.000 16.768 1.00 55.81 271 LEU A N 1
ATOM 2064 C CA . LEU A 1 271 ? -16.852 26.746 17.767 1.00 55.81 271 LEU A CA 1
ATOM 2065 C C . LEU A 1 271 ? -18.332 26.379 17.606 1.00 55.81 271 LEU A C 1
ATOM 2067 O O . LEU A 1 271 ? -18.961 26.724 16.604 1.00 55.81 271 LEU A O 1
ATOM 2071 N N . GLN A 1 272 ? -18.874 25.650 18.578 1.00 55.00 272 GLN A N 1
ATOM 2072 C CA . GLN A 1 272 ? -20.292 25.297 18.627 1.00 55.00 272 GLN A CA 1
ATOM 2073 C C . GLN A 1 272 ? -21.071 26.375 19.372 1.00 55.00 272 GLN A C 1
ATOM 2075 O O . GLN A 1 272 ? -20.698 26.783 20.475 1.00 55.00 272 GLN A O 1
ATOM 2080 N N . LEU A 1 273 ? -22.170 26.817 18.773 1.00 53.66 273 LEU A N 1
ATOM 2081 C CA . LEU A 1 273 ? -23.045 27.842 19.318 1.00 53.66 273 LEU A CA 1
ATOM 2082 C C . LEU A 1 273 ? -24.355 27.195 19.774 1.00 53.66 273 LEU A C 1
ATOM 2084 O O . LEU A 1 273 ? -25.112 26.648 18.975 1.00 53.66 273 LEU A O 1
ATOM 2088 N N . GLY A 1 274 ? -24.616 27.255 21.077 1.00 50.09 274 GLY A N 1
ATOM 2089 C CA . GLY A 1 274 ? -25.854 26.809 21.711 1.00 50.09 274 GLY A CA 1
ATOM 2090 C C . GLY A 1 274 ? -26.486 27.914 22.553 1.00 50.09 274 GLY A C 1
ATOM 2091 O O . GLY A 1 274 ? -25.985 29.034 22.604 1.00 50.09 274 GLY A O 1
ATOM 2092 N N . TYR A 1 275 ? -27.581 27.605 23.245 1.00 56.84 275 TYR A N 1
ATOM 2093 C CA . TYR A 1 275 ? -28.219 28.534 24.181 1.00 56.84 275 TYR A CA 1
ATOM 2094 C C . TYR A 1 275 ? -28.563 27.823 25.491 1.00 56.84 275 TYR A C 1
ATOM 2096 O O . TYR A 1 275 ? -28.951 26.654 25.483 1.00 56.84 275 TYR A O 1
ATOM 2104 N N . ASP A 1 276 ? -28.419 28.523 26.615 1.00 48.38 276 ASP A N 1
ATOM 2105 C CA . ASP A 1 276 ? -28.799 28.029 27.937 1.00 48.38 276 ASP A CA 1
ATOM 2106 C C . ASP A 1 276 ? -30.327 28.073 28.155 1.00 48.38 276 ASP A C 1
ATOM 2108 O O . ASP A 1 276 ? -31.103 28.554 27.325 1.00 48.38 276 ASP A O 1
ATOM 2112 N N . ALA A 1 277 ? -30.779 27.601 29.320 1.00 40.44 277 ALA A N 1
ATOM 2113 C CA . ALA A 1 277 ? -32.199 27.573 29.683 1.00 40.44 277 ALA A CA 1
ATOM 2114 C C . ALA A 1 277 ? -32.869 28.963 29.759 1.00 40.44 277 ALA A C 1
ATOM 2116 O O . ALA A 1 277 ? -34.095 29.048 29.819 1.00 40.44 277 ALA A O 1
ATOM 2117 N N . ASN A 1 278 ? -32.085 30.043 29.766 1.00 50.34 278 ASN A N 1
ATOM 2118 C CA . ASN A 1 278 ? -32.557 31.423 29.788 1.00 50.34 278 ASN A CA 1
ATOM 2119 C C . ASN A 1 278 ? -32.451 32.097 28.406 1.00 50.34 278 ASN A C 1
ATOM 2121 O O . ASN A 1 278 ? -32.767 33.283 28.286 1.00 50.34 278 ASN A O 1
ATOM 2125 N N . GLY A 1 279 ? -32.024 31.362 27.371 1.00 48.28 279 GLY A N 1
ATOM 2126 C CA . GLY A 1 279 ? -31.808 31.871 26.017 1.00 48.28 279 GLY A CA 1
ATOM 2127 C C . GLY A 1 279 ? -30.498 32.646 25.845 1.00 48.28 279 GLY A C 1
ATOM 2128 O O . GLY A 1 279 ? -30.353 33.384 24.871 1.00 48.28 279 GLY A O 1
ATOM 2129 N N . ALA A 1 280 ? -29.550 32.525 26.777 1.00 61.72 280 ALA A N 1
ATOM 2130 C CA . ALA A 1 280 ? -28.228 33.127 26.665 1.00 61.72 280 ALA A CA 1
ATOM 2131 C C . ALA A 1 280 ? -27.305 32.250 25.807 1.00 61.72 280 ALA A C 1
ATOM 2133 O O . ALA A 1 280 ? -27.280 31.036 25.970 1.00 61.72 280 ALA A O 1
ATOM 2134 N N . LEU A 1 281 ? -26.539 32.874 24.905 1.00 63.84 281 LEU A N 1
ATOM 2135 C CA . LEU A 1 281 ? -25.572 32.190 24.040 1.00 63.84 281 LEU A CA 1
ATOM 2136 C C . LEU A 1 281 ? -24.531 31.421 24.873 1.00 63.84 281 LEU A C 1
ATOM 2138 O O . LEU A 1 281 ? -23.896 32.001 25.757 1.00 63.84 281 LEU A O 1
ATOM 2142 N N . LEU A 1 282 ? -24.347 30.150 24.532 1.00 61.31 282 LEU A N 1
ATOM 2143 C CA . LEU A 1 282 ? -23.468 29.188 25.178 1.00 61.31 282 LEU A CA 1
ATOM 2144 C C . LEU A 1 282 ? -22.473 28.648 24.143 1.00 61.31 282 LEU A C 1
ATOM 2146 O O . LEU A 1 282 ? -22.863 28.053 23.141 1.00 61.31 282 LEU A O 1
ATOM 2150 N N . LEU A 1 283 ? -21.184 28.856 24.382 1.00 62.19 283 LEU A N 1
ATOM 2151 C CA . LEU A 1 283 ? -20.097 28.436 23.502 1.00 62.19 283 LEU A CA 1
ATOM 2152 C C . LEU A 1 283 ? -19.601 27.049 23.917 1.00 62.19 283 LEU A C 1
ATOM 2154 O O . LEU A 1 283 ? -19.319 26.821 25.097 1.00 62.19 283 LEU A O 1
ATOM 2158 N N . ASN A 1 284 ? -19.517 26.118 22.964 1.00 59.00 284 ASN A N 1
ATOM 2159 C CA . ASN A 1 284 ? -19.146 24.709 23.174 1.00 59.00 284 ASN A CA 1
ATOM 2160 C C . ASN A 1 284 ? -19.935 24.013 24.298 1.00 59.00 284 ASN A C 1
ATOM 2162 O O . ASN A 1 284 ? -19.447 23.079 24.928 1.00 59.00 284 ASN A O 1
ATOM 2166 N N . GLY A 1 285 ? -21.146 24.494 24.595 1.00 53.31 285 GLY A N 1
ATOM 2167 C CA . GLY A 1 285 ? -21.956 23.980 25.699 1.00 53.31 285 GLY A CA 1
ATOM 2168 C C . GLY A 1 285 ? -21.421 24.304 27.103 1.00 53.31 285 GLY A C 1
ATOM 2169 O O . GLY A 1 285 ? -21.958 23.776 28.074 1.00 53.31 285 GLY A O 1
ATOM 2170 N N . MET A 1 286 ? -20.383 25.140 27.229 1.00 56.31 286 MET A N 1
ATOM 2171 C CA . MET A 1 286 ? -19.654 25.348 28.487 1.00 56.31 286 MET A CA 1
ATOM 2172 C C . MET A 1 286 ? -19.582 26.806 28.934 1.00 56.31 286 MET A C 1
ATOM 2174 O O . MET A 1 286 ? -19.728 27.067 30.125 1.00 56.31 286 MET A O 1
ATOM 2178 N N . ALA A 1 287 ? -19.350 27.740 28.009 1.00 67.50 287 ALA A N 1
ATOM 2179 C CA . ALA A 1 287 ? -18.963 29.103 28.360 1.00 67.50 287 ALA A CA 1
ATOM 2180 C C . ALA A 1 287 ? -19.970 30.148 27.885 1.00 67.50 287 ALA A C 1
ATOM 2182 O O . ALA A 1 287 ? -20.406 30.132 26.733 1.00 67.50 287 ALA A O 1
ATOM 2183 N N . HIS A 1 288 ? -20.286 31.111 28.742 1.00 81.88 288 HIS A N 1
ATOM 2184 C CA . HIS A 1 288 ? -21.003 32.319 28.366 1.00 81.88 288 HIS A CA 1
ATOM 2185 C C . HIS A 1 288 ? -20.030 33.464 28.128 1.00 81.88 288 HIS A C 1
ATOM 2187 O O . HIS A 1 288 ? -19.055 33.659 28.853 1.00 81.88 288 HIS A O 1
ATOM 2193 N N . ILE A 1 289 ? -20.371 34.308 27.157 1.00 85.50 289 ILE A N 1
ATOM 2194 C CA . ILE A 1 289 ? -19.725 35.609 26.997 1.00 85.50 289 ILE A CA 1
ATOM 2195 C C . ILE A 1 289 ? -20.251 36.534 28.099 1.00 85.50 289 ILE A C 1
ATOM 2197 O O . ILE A 1 289 ? -21.382 37.035 28.031 1.00 85.50 289 ILE A O 1
ATOM 2201 N N . THR A 1 290 ? -19.425 36.778 29.113 1.00 85.12 290 THR A N 1
ATOM 2202 C CA . THR A 1 290 ? -19.741 37.688 30.222 1.00 85.12 290 THR A CA 1
ATOM 2203 C C . THR A 1 290 ? -19.563 39.141 29.806 1.00 85.12 290 THR A C 1
ATOM 2205 O O . THR A 1 290 ? -20.363 39.999 30.183 1.00 85.12 290 THR A O 1
ATOM 2208 N N . GLN A 1 291 ? -18.569 39.413 28.958 1.00 88.81 291 GLN A N 1
ATOM 2209 C CA . GLN A 1 291 ? -18.264 40.748 28.462 1.00 88.81 291 GLN A CA 1
ATOM 2210 C C . GLN A 1 291 ? -17.729 40.698 27.029 1.00 88.81 291 GLN A C 1
ATOM 2212 O O . GLN A 1 291 ? -17.081 39.745 26.615 1.00 88.81 291 GLN A O 1
ATOM 2217 N N . THR A 1 292 ? -18.021 41.738 26.250 1.00 89.62 292 THR A N 1
ATOM 2218 C CA . THR A 1 292 ? -17.472 41.940 24.903 1.00 89.62 292 THR A CA 1
ATOM 2219 C C . THR A 1 292 ? -16.800 43.299 24.851 1.00 89.62 292 THR A C 1
ATOM 2221 O O . THR A 1 292 ? -17.404 44.294 25.253 1.00 89.62 292 THR A O 1
ATOM 2224 N N . ILE A 1 293 ? -15.563 43.334 24.369 1.00 88.88 293 ILE A N 1
ATOM 2225 C CA . ILE A 1 293 ? -14.769 44.548 24.211 1.00 88.88 293 ILE A CA 1
ATOM 2226 C C . ILE A 1 293 ? -14.422 44.698 22.732 1.00 88.88 293 ILE A C 1
ATOM 2228 O O . ILE A 1 293 ? -13.916 43.769 22.106 1.00 88.88 293 ILE A O 1
ATOM 2232 N N . GLU A 1 294 ? -14.724 45.865 22.172 1.00 86.88 294 GLU A N 1
ATOM 2233 C CA . GLU A 1 294 ? -14.371 46.216 20.798 1.00 86.88 294 GLU A CA 1
ATOM 2234 C C . GLU A 1 294 ? -12.914 46.688 20.733 1.00 86.88 294 GLU A C 1
ATOM 2236 O O . GLU A 1 294 ? -12.466 47.484 21.565 1.00 86.88 294 GLU A O 1
ATOM 2241 N N . ALA A 1 295 ? -12.186 46.207 19.733 1.00 84.94 295 ALA A N 1
ATOM 2242 C CA . ALA A 1 295 ? -10.788 46.520 19.489 1.00 84.94 295 ALA A CA 1
ATOM 2243 C C . ALA A 1 295 ? -10.568 46.951 18.031 1.00 84.94 295 ALA A C 1
ATOM 2245 O O . ALA A 1 295 ? -11.383 46.679 17.153 1.00 84.94 295 ALA A O 1
ATOM 2246 N N . ALA A 1 296 ? -9.441 47.606 17.741 1.00 81.25 296 ALA A N 1
ATOM 2247 C CA . ALA A 1 296 ? -9.152 48.121 16.397 1.00 81.25 296 ALA A CA 1
ATOM 2248 C C . ALA A 1 296 ? -9.087 47.046 15.301 1.00 81.25 296 ALA A C 1
ATOM 2250 O O . ALA A 1 296 ? -9.307 47.368 14.135 1.00 81.25 296 ALA A O 1
ATOM 2251 N N . ASN A 1 297 ? -8.785 45.800 15.663 1.00 79.38 297 ASN A N 1
ATOM 2252 C CA . ASN A 1 297 ? -8.725 44.657 14.758 1.00 79.38 297 ASN A CA 1
ATOM 2253 C C . ASN A 1 297 ? -9.776 43.578 15.076 1.00 79.38 297 ASN A C 1
ATOM 2255 O O . ASN A 1 297 ? -9.651 42.475 14.571 1.00 79.38 297 ASN A O 1
ATOM 2259 N N . GLY A 1 298 ? -10.826 43.875 15.857 1.00 87.00 298 GLY A N 1
ATOM 2260 C CA . GLY A 1 298 ? -11.967 42.966 16.040 1.00 87.00 298 GLY A CA 1
ATOM 2261 C C . GLY A 1 298 ? -12.561 42.963 17.450 1.00 87.00 298 GLY A C 1
ATOM 2262 O O . GLY A 1 298 ? -12.817 44.035 17.998 1.00 87.00 298 GLY A O 1
ATOM 2263 N N . TYR A 1 299 ? -12.814 41.788 18.036 1.00 87.50 299 TYR A N 1
ATOM 2264 C CA . TYR A 1 299 ? -13.493 41.665 19.338 1.00 87.50 299 TYR A CA 1
ATOM 2265 C C . TYR A 1 299 ? -12.742 40.775 20.331 1.00 87.50 299 TYR A C 1
ATOM 2267 O O . TYR A 1 299 ? -12.162 39.754 19.968 1.00 87.50 299 TYR A O 1
ATOM 2275 N N . VAL A 1 300 ? -12.806 41.152 21.610 1.00 88.69 300 VAL A N 1
ATOM 2276 C CA . VAL A 1 300 ? -12.371 40.333 22.749 1.00 88.69 300 VAL A CA 1
ATOM 2277 C C . VAL A 1 300 ? -13.599 39.951 23.576 1.00 88.69 300 VAL A C 1
ATOM 2279 O O . VAL A 1 300 ? -14.298 40.822 24.103 1.00 88.69 300 VAL A O 1
ATOM 2282 N N . HIS A 1 301 ? -13.875 38.656 23.696 1.00 90.69 301 HIS A N 1
ATOM 2283 C CA . HIS A 1 301 ? -14.972 38.101 24.485 1.00 90.69 301 HIS A CA 1
ATOM 2284 C C . HIS A 1 301 ? -14.442 37.469 25.766 1.00 90.69 301 HIS A C 1
ATOM 2286 O O . HIS A 1 301 ? -13.740 36.465 25.713 1.00 90.69 301 HIS A O 1
ATOM 2292 N N . ILE A 1 302 ? -14.804 38.032 26.916 1.00 89.56 302 ILE A N 1
ATOM 2293 C CA . ILE A 1 302 ? -14.464 37.454 28.219 1.00 89.56 302 ILE A CA 1
ATOM 2294 C C . ILE A 1 302 ? -15.458 36.339 28.535 1.00 89.56 302 ILE A C 1
ATOM 2296 O O . ILE A 1 302 ? -16.670 36.528 28.381 1.00 89.56 302 ILE A O 1
ATOM 2300 N N . LEU A 1 303 ? -14.942 35.195 28.973 1.00 88.00 303 LEU A N 1
ATOM 2301 C CA . LEU A 1 303 ? -15.717 34.001 29.290 1.00 88.00 303 LEU A CA 1
ATOM 2302 C C . LEU A 1 303 ? -15.786 33.736 30.798 1.00 88.00 303 LEU A C 1
ATOM 2304 O O . LEU A 1 303 ? -14.870 34.086 31.537 1.00 88.00 303 LEU A O 1
ATOM 2308 N N . ASP A 1 304 ? -16.867 33.104 31.256 1.00 78.50 304 ASP A N 1
ATOM 2309 C CA . ASP A 1 304 ? -17.007 32.595 32.634 1.00 78.50 304 ASP A CA 1
ATOM 2310 C C . ASP A 1 304 ? -16.441 31.177 32.828 1.00 78.50 304 ASP A C 1
ATOM 2312 O O . ASP A 1 304 ? -16.263 30.735 33.963 1.00 78.50 304 ASP A O 1
ATOM 2316 N N . ALA A 1 305 ? -16.160 30.467 31.736 1.00 72.94 305 ALA A N 1
ATOM 2317 C CA . ALA A 1 305 ? -15.684 29.090 31.727 1.00 72.94 305 ALA A CA 1
ATOM 2318 C C . ALA A 1 305 ? -14.812 28.816 30.484 1.00 72.94 305 ALA A C 1
ATOM 2320 O O . ALA A 1 305 ? -14.908 29.542 29.490 1.00 72.94 305 ALA A O 1
ATOM 2321 N N . PRO A 1 306 ? -13.950 27.783 30.507 1.00 69.62 306 PRO A N 1
ATOM 2322 C CA . PRO A 1 306 ? -13.111 27.432 29.362 1.00 69.62 306 PRO A CA 1
ATOM 2323 C C . PRO A 1 306 ? -13.907 26.858 28.177 1.00 69.62 306 PRO A C 1
ATOM 2325 O O . PRO A 1 306 ? -14.917 26.183 28.364 1.00 69.62 306 PRO A O 1
ATOM 2328 N N . LEU A 1 307 ? -13.406 27.070 26.952 1.00 61.91 307 LEU A N 1
ATOM 2329 C CA . LEU A 1 307 ? -13.946 26.476 25.713 1.00 61.91 307 LEU A CA 1
ATOM 2330 C C . LEU A 1 307 ? -13.495 25.029 25.490 1.00 61.91 307 LEU A C 1
ATOM 2332 O O . LEU A 1 307 ? -14.115 24.307 24.707 1.00 61.91 307 LEU A O 1
ATOM 2336 N N . VAL A 1 308 ? -12.419 24.622 26.168 1.00 61.56 308 VAL A N 1
ATOM 2337 C CA . VAL A 1 308 ? -11.840 23.274 26.172 1.00 61.56 308 VAL A CA 1
ATOM 2338 C C . VAL A 1 308 ? -11.298 23.008 27.576 1.00 61.56 308 VAL A C 1
ATOM 2340 O O . VAL A 1 308 ? -10.604 23.856 28.135 1.00 61.56 308 VAL A O 1
ATOM 2343 N N . THR A 1 309 ? -11.602 21.851 28.169 1.00 58.28 309 THR A N 1
ATOM 2344 C CA . THR A 1 309 ? -11.055 21.508 29.494 1.00 58.28 309 THR A CA 1
ATOM 2345 C C . THR A 1 309 ? -9.574 21.124 29.395 1.00 58.28 309 THR A C 1
ATOM 2347 O O . THR A 1 309 ? -9.151 20.554 28.386 1.00 58.28 309 THR A O 1
ATOM 2350 N N . ALA A 1 310 ? -8.793 21.377 30.453 1.00 52.16 310 ALA A N 1
ATOM 2351 C CA . ALA A 1 310 ? -7.396 20.934 30.557 1.00 52.16 310 ALA A CA 1
ATOM 2352 C C . ALA A 1 310 ? -7.251 19.437 30.229 1.00 52.16 310 ALA A C 1
ATOM 2354 O O . ALA A 1 310 ? -6.397 19.037 29.445 1.00 52.16 310 ALA A O 1
ATOM 2355 N N . ARG A 1 311 ? -8.174 18.622 30.747 1.00 51.06 311 ARG A N 1
ATOM 2356 C CA . ARG A 1 311 ? -8.250 17.176 30.529 1.00 51.06 311 ARG A CA 1
ATOM 2357 C C . ARG A 1 311 ? -8.479 16.795 29.063 1.00 51.06 311 ARG A C 1
ATOM 2359 O O . ARG A 1 311 ? -7.762 15.947 28.549 1.00 51.06 311 ARG A O 1
ATOM 2366 N N . SER A 1 312 ? -9.428 17.441 28.377 1.00 49.31 312 SER A N 1
ATOM 2367 C CA . SER A 1 312 ? -9.698 17.212 26.945 1.00 49.31 312 SER A CA 1
ATOM 2368 C C . SER A 1 312 ? -8.484 17.547 26.075 1.00 49.31 312 SER A C 1
ATOM 2370 O O . SER A 1 312 ? -8.192 16.830 25.121 1.00 49.31 312 SER A O 1
ATOM 2372 N N . PHE A 1 313 ? -7.761 18.612 26.429 1.00 49.53 313 PHE A N 1
ATOM 2373 C CA . PHE A 1 313 ? -6.524 19.003 25.759 1.00 49.53 313 PHE A CA 1
ATOM 2374 C C . PHE A 1 313 ? -5.395 17.983 25.995 1.00 49.53 313 PHE A C 1
ATOM 2376 O O . PHE A 1 313 ? -4.772 17.530 25.041 1.00 49.53 313 PHE A O 1
ATOM 2383 N N . LEU A 1 314 ? -5.182 17.546 27.241 1.00 47.41 314 LEU A N 1
ATOM 2384 C CA . LEU A 1 314 ? -4.148 16.562 27.593 1.00 47.41 314 LEU A CA 1
ATOM 2385 C C . LEU A 1 314 ? -4.383 15.180 26.952 1.00 47.41 314 LEU A C 1
ATOM 2387 O O . LEU A 1 314 ? -3.430 14.536 26.514 1.00 47.41 314 LEU A O 1
ATOM 2391 N N . THR A 1 315 ? -5.642 14.740 26.844 1.00 45.25 315 THR A N 1
ATOM 2392 C CA . THR A 1 315 ? -6.013 13.475 26.183 1.00 45.25 315 THR A CA 1
ATOM 2393 C C . THR A 1 315 ? -5.794 13.521 24.668 1.00 45.25 315 THR A C 1
ATOM 2395 O O . THR A 1 315 ? -5.307 12.544 24.105 1.00 45.25 315 THR A O 1
ATOM 2398 N N . ALA A 1 316 ? -6.092 14.648 24.011 1.00 44.22 316 ALA A N 1
ATOM 2399 C CA . ALA A 1 316 ? -5.834 14.830 22.580 1.00 44.22 316 ALA A CA 1
ATOM 2400 C C . ALA A 1 316 ? -4.334 14.957 22.248 1.00 44.22 316 ALA A C 1
ATOM 2402 O O . ALA A 1 316 ? -3.940 14.682 21.118 1.00 44.22 316 ALA A O 1
ATOM 2403 N N . TYR A 1 317 ? -3.510 15.372 23.219 1.00 41.41 317 TYR A N 1
ATOM 2404 C CA . TYR A 1 317 ? -2.109 15.724 22.988 1.00 41.41 317 TYR A CA 1
ATOM 2405 C C . TYR A 1 317 ? -1.099 14.597 23.271 1.00 41.41 317 TYR A C 1
ATOM 2407 O O . TYR A 1 317 ? -0.084 14.536 22.583 1.00 41.41 317 TYR A O 1
ATOM 2415 N N . GLN A 1 318 ? -1.326 13.701 24.249 1.00 41.06 318 GLN A N 1
ATOM 2416 C CA . GLN A 1 318 ? -0.284 12.722 24.635 1.00 41.06 318 GLN A CA 1
ATOM 2417 C C . GLN A 1 318 ? -0.683 11.243 24.705 1.00 41.06 318 GLN A C 1
ATOM 2419 O O . GLN A 1 318 ? 0.187 10.427 24.993 1.00 41.06 318 GLN A O 1
ATOM 2424 N N . GLY A 1 319 ? -1.936 10.843 24.465 1.00 43.62 319 GLY A N 1
ATOM 2425 C CA . GLY A 1 319 ? -2.299 9.417 24.583 1.00 43.62 319 GLY A CA 1
ATOM 2426 C C . GLY A 1 319 ? -1.929 8.794 25.946 1.00 43.62 319 GLY A C 1
ATOM 2427 O O . GLY A 1 319 ? -1.649 7.602 26.035 1.00 43.62 319 GLY A O 1
ATOM 2428 N N . ILE A 1 320 ? -1.865 9.611 27.005 1.00 36.66 320 ILE A N 1
ATOM 2429 C CA . ILE A 1 320 ? -1.470 9.185 28.350 1.00 36.66 320 ILE A CA 1
ATOM 2430 C C . ILE A 1 320 ? -2.692 8.621 29.079 1.00 36.66 320 ILE A C 1
ATOM 2432 O O . ILE A 1 320 ? -3.588 9.364 29.474 1.00 36.66 320 ILE A O 1
ATOM 2436 N N . ASP A 1 321 ? -2.672 7.309 29.313 1.00 36.47 321 ASP A N 1
ATOM 2437 C CA . ASP A 1 321 ? -3.680 6.538 30.062 1.00 36.47 321 ASP A CA 1
ATOM 2438 C C . ASP A 1 321 ? -3.555 6.649 31.600 1.00 36.47 321 ASP A C 1
ATOM 2440 O O . ASP A 1 321 ? -4.294 6.004 32.341 1.00 36.47 321 ASP A O 1
ATOM 2444 N N . THR A 1 322 ? -2.607 7.427 32.137 1.00 36.09 322 THR A N 1
ATOM 2445 C CA . THR A 1 322 ? -2.157 7.255 33.537 1.00 36.09 322 THR A CA 1
ATOM 2446 C C . THR A 1 322 ? -2.607 8.310 34.549 1.00 36.09 322 THR A C 1
ATOM 2448 O O . THR A 1 322 ? -2.093 8.325 35.669 1.00 36.09 322 THR A O 1
ATOM 2451 N N . ILE A 1 323 ? -3.608 9.144 34.254 1.00 37.56 323 ILE A N 1
ATOM 2452 C CA . ILE A 1 323 ? -4.231 9.956 35.314 1.00 37.56 323 ILE A CA 1
ATOM 2453 C C . ILE A 1 323 ? -5.333 9.122 35.980 1.00 37.56 323 ILE A C 1
ATOM 2455 O O . ILE A 1 323 ? -6.448 9.026 35.470 1.00 37.56 323 ILE A O 1
ATOM 2459 N N . GLU A 1 324 ? -5.014 8.513 37.130 1.00 45.09 324 GLU A N 1
ATOM 2460 C CA . GLU A 1 324 ? -5.998 7.886 38.024 1.00 45.09 324 GLU A CA 1
ATOM 2461 C C . GLU A 1 324 ? -7.199 8.830 38.219 1.00 45.09 324 GLU A C 1
ATOM 2463 O O . GLU A 1 324 ? -7.011 9.932 38.730 1.00 45.09 324 GLU A O 1
ATOM 2468 N N . THR A 1 325 ? -8.418 8.425 37.820 1.00 44.78 325 THR A N 1
ATOM 2469 C CA . THR A 1 325 ? -9.708 8.711 38.504 1.00 44.78 325 THR A CA 1
ATOM 2470 C C . THR A 1 325 ? -10.949 8.364 37.657 1.00 44.78 325 THR A C 1
ATOM 2472 O O . THR A 1 325 ? -11.089 8.819 36.526 1.00 44.78 325 THR A O 1
ATOM 2475 N N . ALA A 1 326 ? -11.889 7.662 38.314 1.00 48.28 326 ALA A N 1
ATOM 2476 C CA . ALA A 1 326 ? -13.296 7.380 37.975 1.00 48.28 326 ALA A CA 1
ATOM 2477 C C . ALA A 1 326 ? -13.601 6.631 36.647 1.00 48.28 326 ALA A C 1
ATOM 2479 O O . ALA A 1 326 ? -13.085 6.999 35.594 1.00 48.28 326 ALA A O 1
ATOM 2480 N N . PRO A 1 327 ? -14.487 5.609 36.674 1.00 59.59 327 PRO A N 1
ATOM 2481 C CA . PRO A 1 327 ? -14.831 4.824 35.486 1.00 59.59 327 PRO A CA 1
ATOM 2482 C C . PRO A 1 327 ? -15.518 5.690 34.413 1.00 59.59 327 PRO A C 1
ATOM 2484 O O . PRO A 1 327 ? -16.388 6.516 34.719 1.00 59.59 327 PRO A O 1
ATOM 2487 N N . THR A 1 328 ? -15.130 5.512 33.148 1.00 69.31 328 THR A N 1
ATOM 2488 C CA . THR A 1 328 ? -15.867 6.025 31.980 1.00 69.31 328 THR A CA 1
ATOM 2489 C C . THR A 1 328 ? -17.254 5.392 31.899 1.00 69.31 328 THR A C 1
ATOM 2491 O O . THR A 1 328 ? -17.548 4.415 32.589 1.00 69.31 328 THR A O 1
ATOM 2494 N N . VAL A 1 329 ? -18.130 5.909 31.035 1.00 76.25 329 VAL A N 1
ATOM 2495 C CA . VAL A 1 329 ? -19.428 5.264 30.788 1.00 76.25 329 VAL A CA 1
ATOM 2496 C C . VAL A 1 329 ? -19.243 3.802 30.363 1.00 76.25 329 VAL A C 1
ATOM 2498 O O . VAL A 1 329 ? -19.978 2.935 30.833 1.00 76.25 329 VAL A O 1
ATOM 2501 N N . CYS A 1 330 ? -18.229 3.501 29.550 1.00 80.19 330 CYS A N 1
ATOM 2502 C CA . CYS A 1 330 ? -17.951 2.135 29.112 1.00 80.19 330 CYS A CA 1
ATOM 2503 C C . CYS A 1 330 ? -17.376 1.249 30.221 1.00 80.19 330 CYS A C 1
ATOM 2505 O O . CYS A 1 330 ? -17.737 0.075 30.269 1.00 80.19 330 CYS A O 1
ATOM 2507 N N . ASP A 1 331 ? -16.591 1.802 31.147 1.00 78.81 331 ASP A N 1
ATOM 2508 C CA . ASP A 1 331 ? -16.128 1.082 32.342 1.00 78.81 331 ASP A CA 1
ATOM 2509 C C . ASP A 1 331 ? -17.295 0.790 33.292 1.00 78.81 331 ASP A C 1
ATOM 2511 O O . ASP A 1 331 ? -17.452 -0.331 33.771 1.00 78.81 331 ASP A O 1
ATOM 2515 N N . VAL A 1 332 ? -18.192 1.767 33.495 1.00 82.25 332 VAL A N 1
ATOM 2516 C CA . VAL A 1 332 ? -19.420 1.559 34.275 1.00 82.25 332 VAL A CA 1
ATOM 2517 C C . VAL A 1 332 ? -20.268 0.455 33.642 1.00 82.25 332 VAL A C 1
ATOM 2519 O O . VAL A 1 332 ? -20.803 -0.382 34.361 1.00 82.25 332 VAL A O 1
ATOM 2522 N N . LEU A 1 333 ? -20.397 0.403 32.317 1.00 85.12 333 LEU A N 1
ATOM 2523 C CA . LEU A 1 333 ? -21.131 -0.678 31.654 1.00 85.12 333 LEU A CA 1
ATOM 2524 C C . LEU A 1 333 ? -20.408 -2.029 31.738 1.00 85.12 333 LEU A C 1
ATOM 2526 O O . LEU A 1 333 ? -21.068 -3.044 31.951 1.00 85.12 333 LEU A O 1
ATOM 2530 N N . ALA A 1 334 ? -19.080 -2.052 31.613 1.00 79.38 334 ALA A N 1
ATOM 2531 C CA . ALA A 1 334 ? -18.276 -3.268 31.729 1.00 79.38 334 ALA A CA 1
ATOM 2532 C C . ALA A 1 334 ? -18.385 -3.905 33.127 1.00 79.38 334 ALA A C 1
ATOM 2534 O O . ALA A 1 334 ? -18.504 -5.124 33.243 1.00 79.38 334 ALA A O 1
ATOM 2535 N N . ASP A 1 335 ? -18.444 -3.080 34.175 1.00 78.06 335 ASP A N 1
ATOM 2536 C CA . ASP A 1 335 ? -18.554 -3.525 35.568 1.00 78.06 335 ASP A CA 1
ATOM 2537 C C . ASP A 1 335 ? -19.981 -3.938 35.983 1.00 78.06 335 ASP A C 1
ATOM 2539 O O . ASP A 1 335 ? -20.186 -4.450 37.088 1.00 78.06 335 ASP A O 1
ATOM 2543 N N . ASN A 1 336 ? -20.992 -3.726 35.129 1.00 80.25 336 ASN A N 1
ATOM 2544 C CA . ASN A 1 336 ? -22.392 -4.029 35.436 1.00 80.25 336 ASN A CA 1
ATOM 2545 C C . ASN A 1 336 ? -22.978 -5.068 34.450 1.00 80.25 336 ASN A C 1
ATOM 2547 O O . ASN A 1 336 ? -23.510 -4.699 33.399 1.00 80.25 336 ASN A O 1
ATOM 2551 N N . PRO A 1 337 ? -22.977 -6.375 34.797 1.00 81.19 337 PRO A N 1
ATOM 2552 C CA . PRO A 1 337 ? -23.368 -7.454 33.881 1.00 81.19 337 PRO A CA 1
ATOM 2553 C C . PRO A 1 337 ? -24.843 -7.420 33.456 1.00 81.19 337 PRO A C 1
ATOM 2555 O O . PRO A 1 337 ? -25.194 -8.026 32.444 1.00 81.19 337 PRO A O 1
ATOM 2558 N N . ASP A 1 338 ? -25.697 -6.695 34.183 1.00 84.81 338 ASP A N 1
ATOM 2559 C CA . ASP A 1 338 ? -27.118 -6.499 33.865 1.00 84.81 338 ASP A CA 1
ATOM 2560 C C . ASP A 1 338 ? -27.356 -5.660 32.591 1.00 84.81 338 ASP A C 1
ATOM 2562 O O . ASP A 1 338 ? -28.490 -5.611 32.109 1.00 84.81 338 ASP A O 1
ATOM 2566 N N . TYR A 1 339 ? -26.304 -5.049 32.027 1.00 87.81 339 TYR A N 1
ATOM 2567 C CA . TYR A 1 339 ? -26.347 -4.205 30.820 1.00 87.81 339 TYR A CA 1
ATOM 2568 C C . TYR A 1 339 ? -25.397 -4.683 29.710 1.00 87.81 339 TYR A C 1
ATOM 2570 O O . TYR A 1 339 ? -25.097 -3.944 28.769 1.00 87.81 339 TYR A O 1
ATOM 2578 N N . SER A 1 340 ? -24.915 -5.925 29.806 1.00 81.75 340 SER A N 1
ATOM 2579 C CA . SER A 1 340 ? -23.951 -6.503 28.867 1.00 81.75 340 SER A CA 1
ATOM 2580 C C . SER A 1 340 ? -24.424 -6.485 27.411 1.00 81.75 340 SER A C 1
ATOM 2582 O O . SER A 1 340 ? -23.597 -6.293 26.529 1.00 81.75 340 SER A O 1
ATOM 2584 N N . TYR A 1 341 ? -25.728 -6.601 27.131 1.00 82.56 341 TYR A N 1
ATOM 2585 C CA . TYR A 1 341 ? -26.275 -6.505 25.765 1.00 82.56 341 TYR A CA 1
ATOM 2586 C C . TYR A 1 341 ? -26.113 -5.109 25.169 1.00 82.56 341 TYR A C 1
ATOM 2588 O O . TYR A 1 341 ? -25.715 -4.978 24.016 1.00 82.56 341 TYR A O 1
ATOM 2596 N N . PHE A 1 342 ? -26.367 -4.056 25.944 1.00 88.31 342 PHE A N 1
ATOM 2597 C CA . PHE A 1 342 ? -26.151 -2.693 25.462 1.00 88.31 342 PHE A CA 1
ATOM 2598 C C . PHE A 1 342 ? -24.657 -2.398 25.277 1.00 88.31 342 PHE A C 1
ATOM 2600 O O . PHE A 1 342 ? -24.268 -1.749 24.311 1.00 88.31 342 PHE A O 1
ATOM 2607 N N . LYS A 1 343 ? -23.800 -2.936 26.156 1.00 86.62 343 LYS A N 1
ATOM 2608 C CA . LYS A 1 343 ? -22.343 -2.852 25.991 1.00 86.62 343 LYS A CA 1
ATOM 2609 C C . LYS A 1 343 ? -21.860 -3.585 24.736 1.00 86.62 343 LYS A C 1
ATOM 2611 O O . LYS A 1 343 ? -21.079 -3.015 23.990 1.00 86.62 343 LYS A O 1
ATOM 2616 N N . MET A 1 344 ? -22.364 -4.792 24.473 1.00 79.88 344 MET A N 1
ATOM 2617 C CA . MET A 1 344 ? -22.071 -5.542 23.246 1.00 79.88 344 MET A CA 1
ATOM 2618 C C . MET A 1 344 ? -22.508 -4.764 22.002 1.00 79.88 344 MET A C 1
ATOM 2620 O O . MET A 1 344 ? -21.729 -4.648 21.067 1.00 79.88 344 MET A O 1
ATOM 2624 N N . ALA A 1 345 ? -23.708 -4.174 22.014 1.00 82.25 345 ALA A N 1
ATOM 2625 C CA . ALA A 1 345 ? -24.184 -3.302 20.940 1.00 82.25 345 ALA A CA 1
ATOM 2626 C C . ALA A 1 345 ? -23.256 -2.103 20.701 1.00 82.25 345 ALA A C 1
ATOM 2628 O O . ALA A 1 345 ? -22.946 -1.767 19.566 1.00 82.25 345 ALA A O 1
ATOM 2629 N N . LEU A 1 346 ? -22.779 -1.471 21.772 1.00 84.12 346 LEU A N 1
ATOM 2630 C CA . LEU A 1 346 ? -21.827 -0.375 21.665 1.00 84.12 346 LEU A CA 1
ATOM 2631 C C . LEU A 1 346 ? -20.472 -0.849 21.112 1.00 84.12 346 LEU A C 1
ATOM 2633 O O . LEU A 1 346 ? -19.899 -0.183 20.259 1.00 84.12 346 LEU A O 1
ATOM 2637 N N . ASP A 1 347 ? -19.978 -2.004 21.561 1.00 79.56 347 ASP A N 1
ATOM 2638 C CA . ASP A 1 347 ? -18.707 -2.583 21.111 1.00 79.56 347 ASP A CA 1
ATOM 2639 C C . ASP A 1 347 ? -18.732 -3.051 19.651 1.00 79.56 347 ASP A C 1
ATOM 2641 O O . ASP A 1 347 ? -17.703 -3.006 18.985 1.00 79.56 347 ASP A O 1
ATOM 2645 N N . GLY A 1 348 ? -19.895 -3.439 19.123 1.00 68.88 348 GLY A N 1
ATOM 2646 C CA . GLY A 1 348 ? -20.063 -3.724 17.694 1.00 68.88 348 GLY A CA 1
ATOM 2647 C C . GLY A 1 348 ? -19.804 -2.517 16.789 1.00 68.88 348 GLY A C 1
ATOM 2648 O O . GLY A 1 348 ? -19.478 -2.688 15.621 1.00 68.88 348 GLY A O 1
ATOM 2649 N N . LEU A 1 349 ? -19.880 -1.296 17.332 1.00 73.75 349 LEU A N 1
ATOM 2650 C CA . LEU A 1 349 ? -19.602 -0.054 16.608 1.00 73.75 349 LEU A CA 1
ATOM 2651 C C . LEU A 1 349 ? -18.125 0.367 16.685 1.00 73.75 349 LEU A C 1
ATOM 2653 O O . LEU A 1 349 ? -17.830 1.513 16.385 1.00 73.75 349 LEU A O 1
ATOM 2657 N N . GLN A 1 350 ? -17.198 -0.498 17.117 1.00 68.06 350 GLN A N 1
ATOM 2658 C CA . GLN A 1 350 ? -15.769 -0.165 17.276 1.00 68.06 350 GLN A CA 1
ATOM 2659 C C . GLN A 1 350 ? -15.002 0.035 15.959 1.00 68.06 350 GLN A C 1
ATOM 2661 O O . GLN A 1 350 ? -13.904 0.587 15.978 1.00 68.06 350 GLN A O 1
ATOM 2666 N N . SER A 1 351 ? -15.550 -0.410 14.828 1.00 53.50 351 SER A N 1
ATOM 2667 C CA . SER A 1 351 ? -14.880 -0.413 13.523 1.00 53.50 351 SER A CA 1
ATOM 2668 C C . SER A 1 351 ? -15.785 0.112 12.404 1.00 53.50 351 SER A C 1
ATOM 2670 O O . SER A 1 351 ? -17.012 0.106 12.515 1.00 53.50 351 SER A O 1
ATOM 2672 N N . GLY A 1 352 ? -15.178 0.547 11.297 1.00 57.75 352 GLY A N 1
ATOM 2673 C CA . GLY A 1 352 ? -15.893 1.088 10.136 1.00 57.75 352 GLY A CA 1
ATOM 2674 C C . GLY A 1 352 ? -16.430 2.509 10.349 1.00 57.75 352 GLY A C 1
ATOM 2675 O O . GLY A 1 352 ? -16.011 3.222 11.260 1.00 57.75 352 GLY A O 1
ATOM 2676 N N . ASN A 1 353 ? -17.388 2.929 9.515 1.00 55.91 353 ASN A N 1
ATOM 2677 C CA . ASN A 1 353 ? -17.925 4.301 9.500 1.00 55.91 353 ASN A CA 1
ATOM 2678 C C . ASN A 1 353 ? -18.634 4.728 10.801 1.00 55.91 353 ASN A C 1
ATOM 2680 O O . ASN A 1 353 ? -18.881 5.917 10.995 1.00 55.91 353 ASN A O 1
ATOM 2684 N N . SER A 1 354 ? -18.936 3.785 11.697 1.00 63.41 354 SER A N 1
ATOM 2685 C CA . SER A 1 354 ? -19.601 4.021 12.986 1.00 63.41 354 SER A CA 1
ATOM 2686 C C . SER A 1 354 ? -18.630 4.080 14.175 1.00 63.41 354 SER A C 1
ATOM 2688 O O . SER A 1 354 ? -19.063 4.407 15.283 1.00 63.41 354 SER A O 1
ATOM 2690 N N . ALA A 1 355 ? -17.325 3.843 13.949 1.00 60.09 355 ALA A N 1
ATOM 2691 C CA . ALA A 1 355 ? -16.263 3.848 14.969 1.00 60.09 355 ALA A CA 1
ATOM 2692 C C . ALA A 1 355 ? -16.264 5.111 15.838 1.00 60.09 355 ALA A C 1
ATOM 2694 O O . ALA A 1 355 ? -16.018 5.064 17.046 1.00 60.09 355 ALA A O 1
ATOM 2695 N N . TRP A 1 356 ? -16.602 6.257 15.243 1.00 62.41 356 TRP A N 1
ATOM 2696 C CA . TRP A 1 356 ? -16.667 7.533 15.948 1.00 62.41 356 TRP A CA 1
ATOM 2697 C C . TRP A 1 356 ? -17.672 7.528 17.111 1.00 62.41 356 TRP A C 1
ATOM 2699 O O . TRP A 1 356 ? -17.409 8.174 18.121 1.00 62.41 356 TRP A O 1
ATOM 2709 N N . ILE A 1 357 ? -18.781 6.780 17.027 1.00 68.81 357 ILE A N 1
ATOM 2710 C CA . ILE A 1 357 ? -19.780 6.682 18.108 1.00 68.81 357 ILE A CA 1
ATOM 2711 C C . ILE A 1 357 ? -19.160 5.978 19.308 1.00 68.81 357 ILE A C 1
ATOM 2713 O O . ILE A 1 357 ? -19.254 6.461 20.438 1.00 68.81 357 ILE A O 1
ATOM 2717 N N . TRP A 1 358 ? -18.474 4.861 19.059 1.00 76.12 358 TRP A N 1
ATOM 2718 C CA . TRP A 1 358 ? -17.757 4.149 20.105 1.00 76.12 358 TRP A CA 1
ATOM 2719 C C . TRP A 1 358 ? -16.653 5.020 20.715 1.00 76.12 358 TRP A C 1
ATOM 2721 O O . TRP A 1 358 ? -16.537 5.089 21.936 1.00 76.12 358 TRP A O 1
ATOM 2731 N N . HIS A 1 359 ? -15.890 5.760 19.906 1.00 62.50 359 HIS A N 1
ATOM 2732 C CA . HIS A 1 359 ? -14.862 6.673 20.415 1.00 62.50 359 HIS A CA 1
ATOM 2733 C C . HIS A 1 359 ? -15.443 7.818 21.260 1.00 62.50 359 HIS A C 1
ATOM 2735 O O . HIS A 1 359 ? -14.905 8.122 22.326 1.00 62.50 359 HIS A O 1
ATOM 2741 N N . VAL A 1 360 ? -16.570 8.404 20.852 1.00 62.25 360 VAL A N 1
ATOM 2742 C CA . VAL A 1 360 ? -17.286 9.420 21.640 1.00 62.25 360 VAL A CA 1
ATOM 2743 C C . VAL A 1 360 ? -17.716 8.854 22.994 1.00 62.25 360 VAL A C 1
ATOM 2745 O O . VAL A 1 360 ? -17.446 9.465 24.032 1.00 62.25 360 VAL A O 1
ATOM 2748 N N . VAL A 1 361 ? -18.314 7.659 23.009 1.00 71.19 361 VAL A N 1
ATOM 2749 C CA . VAL A 1 361 ? -18.892 7.074 24.228 1.00 71.19 361 VAL A CA 1
ATOM 2750 C C . VAL A 1 361 ? -17.849 6.410 25.137 1.00 71.19 361 VAL A C 1
ATOM 2752 O O . VAL A 1 361 ? -17.991 6.461 26.360 1.00 71.19 361 VAL A O 1
ATOM 2755 N N . CYS A 1 362 ? -16.787 5.818 24.589 1.00 68.31 362 CYS A N 1
ATOM 2756 C CA . CYS A 1 362 ? -15.802 5.045 25.354 1.00 68.31 362 CYS A CA 1
ATOM 2757 C C . CYS A 1 362 ? -14.437 5.722 25.531 1.00 68.31 362 CYS A C 1
ATOM 2759 O O . CYS A 1 362 ? -13.720 5.347 26.452 1.00 68.31 362 CYS A O 1
ATOM 2761 N N . ARG A 1 363 ? -14.060 6.718 24.712 1.00 57.12 363 ARG A N 1
ATOM 2762 C CA . ARG A 1 363 ? -12.746 7.400 24.794 1.00 57.12 363 ARG A CA 1
ATOM 2763 C C . ARG A 1 363 ? -12.817 8.872 25.230 1.00 57.12 363 ARG A C 1
ATOM 2765 O O . ARG A 1 363 ? -11.903 9.643 24.963 1.00 57.12 363 ARG A O 1
ATOM 2772 N N . ASN A 1 364 ? -13.875 9.269 25.941 1.00 52.12 364 ASN A N 1
ATOM 2773 C CA . ASN A 1 364 ? -14.043 10.610 26.531 1.00 52.12 364 ASN A CA 1
ATOM 2774 C C . ASN A 1 364 ? -14.056 11.796 25.534 1.00 52.12 364 ASN A C 1
ATOM 2776 O O . ASN A 1 364 ? -13.714 12.920 25.911 1.00 52.12 364 ASN A O 1
ATOM 2780 N N . MET A 1 365 ? -14.486 11.598 24.282 1.00 43.41 365 MET A N 1
ATOM 2781 C CA . MET A 1 365 ? -14.597 12.684 23.294 1.00 43.41 365 MET A CA 1
ATOM 2782 C C . MET A 1 365 ? -15.966 13.388 23.385 1.00 43.41 365 MET A C 1
ATOM 2784 O O . MET A 1 365 ? -16.825 13.219 22.525 1.00 43.41 365 MET A O 1
ATOM 2788 N N . GLY A 1 366 ? -16.178 14.174 24.447 1.00 48.19 366 GLY A N 1
ATOM 2789 C CA . GLY A 1 366 ? -17.394 14.976 24.670 1.00 48.19 366 GLY A CA 1
ATOM 2790 C C . GLY A 1 366 ? -18.158 14.625 25.953 1.00 48.19 366 GLY A C 1
ATOM 2791 O O . GLY A 1 366 ? -17.836 13.653 26.631 1.00 48.19 366 GLY A O 1
ATOM 2792 N N . LEU A 1 367 ? -19.163 15.440 26.301 1.00 54.16 367 LEU A N 1
ATOM 2793 C CA . LEU A 1 367 ? -20.067 15.204 27.435 1.00 54.16 367 LEU A CA 1
ATOM 2794 C C . LEU A 1 367 ? -21.454 14.814 26.928 1.00 54.16 367 LEU A C 1
ATOM 2796 O O . LEU A 1 367 ? -22.048 15.530 26.117 1.00 54.16 367 LEU A O 1
ATOM 2800 N N . PHE A 1 368 ? -21.991 13.707 27.431 1.00 70.06 368 PHE A N 1
ATOM 2801 C CA . PHE A 1 368 ? -23.282 13.184 26.990 1.00 70.06 368 PHE A CA 1
ATOM 2802 C C . PHE A 1 368 ? -24.074 12.530 28.124 1.00 70.06 368 PHE A C 1
ATOM 2804 O O . PHE A 1 368 ? -23.574 12.253 29.214 1.00 70.06 368 PHE A O 1
ATOM 2811 N N . THR A 1 369 ? -25.349 12.288 27.857 1.00 78.56 369 THR A N 1
ATOM 2812 C CA . THR A 1 369 ? -26.262 11.535 28.705 1.00 78.56 369 THR A CA 1
ATOM 2813 C C . THR A 1 369 ? -26.705 10.296 27.946 1.00 78.56 369 THR A C 1
ATOM 2815 O O . THR A 1 369 ? -27.213 10.406 26.832 1.00 78.56 369 THR A O 1
ATOM 2818 N N . LEU A 1 370 ? -26.497 9.123 28.538 1.00 89.56 370 LEU A N 1
ATOM 2819 C CA . LEU A 1 370 ? -26.798 7.832 27.932 1.00 89.56 370 LEU A CA 1
ATOM 2820 C C . LEU A 1 370 ? -27.991 7.180 28.639 1.00 89.56 370 LEU A C 1
ATOM 2822 O O . LEU A 1 370 ? -27.999 7.049 29.865 1.00 89.56 370 LEU A O 1
ATOM 2826 N N . PHE A 1 371 ? -28.981 6.737 27.869 1.00 92.94 371 PHE A N 1
ATOM 2827 C CA . PHE A 1 371 ? -30.098 5.941 28.374 1.00 92.94 371 PHE A CA 1
ATOM 2828 C C . PHE A 1 371 ? -29.817 4.461 28.124 1.00 92.94 371 PHE A C 1
ATOM 2830 O O . PHE A 1 371 ? -29.721 4.041 26.979 1.00 92.94 371 PHE A O 1
ATOM 2837 N N . VAL A 1 372 ? -29.676 3.654 29.174 1.00 94.12 372 VAL A N 1
ATOM 2838 C CA . VAL A 1 372 ? -29.197 2.268 29.033 1.00 94.12 372 VAL A CA 1
ATOM 2839 C C . VAL A 1 372 ? -30.290 1.279 29.444 1.00 94.12 372 VAL A C 1
ATOM 2841 O O . VAL A 1 372 ? -30.573 1.159 30.639 1.00 94.12 372 VAL A O 1
ATOM 2844 N N . PRO A 1 373 ? -30.929 0.573 28.494 1.00 92.75 373 PRO A N 1
ATOM 2845 C CA . PRO A 1 373 ? -31.856 -0.509 28.802 1.00 92.75 373 PRO A CA 1
ATOM 2846 C C . PRO A 1 373 ? -31.139 -1.718 29.414 1.00 92.75 373 PRO A C 1
ATOM 2848 O O . PRO A 1 373 ? -30.013 -2.044 29.040 1.00 92.75 373 PRO A O 1
ATOM 2851 N N . ASP A 1 374 ? -31.809 -2.408 30.338 1.00 89.06 374 ASP A N 1
ATOM 2852 C CA . ASP A 1 374 ? -31.305 -3.665 30.903 1.00 89.06 374 ASP A CA 1
ATOM 2853 C C . ASP A 1 374 ? -31.311 -4.831 29.890 1.00 89.06 374 ASP A C 1
ATOM 2855 O O . ASP A 1 374 ? -31.905 -4.774 28.809 1.00 89.06 374 ASP A O 1
ATOM 2859 N N . ASN A 1 375 ? -30.650 -5.936 30.238 1.00 86.00 375 ASN A N 1
ATOM 2860 C CA . ASN A 1 375 ? -30.567 -7.117 29.376 1.00 86.00 375 ASN A CA 1
ATOM 2861 C C . ASN A 1 375 ? -31.937 -7.735 29.039 1.00 86.00 375 ASN A C 1
ATOM 2863 O O . ASN A 1 375 ? -32.089 -8.341 27.977 1.00 86.00 375 ASN A O 1
ATOM 2867 N N . ALA A 1 376 ? -32.937 -7.632 29.922 1.00 84.38 376 ALA A N 1
ATOM 2868 C CA . ALA A 1 376 ? -34.271 -8.170 29.653 1.00 84.38 376 ALA A CA 1
ATOM 2869 C C . ALA A 1 376 ? -35.002 -7.316 28.607 1.00 84.38 376 ALA A C 1
ATOM 2871 O O . ALA A 1 376 ? -35.616 -7.854 27.683 1.00 84.38 376 ALA A O 1
ATOM 2872 N N . ALA A 1 377 ? -34.872 -5.998 28.722 1.00 85.19 377 ALA A N 1
ATOM 2873 C CA . ALA A 1 377 ? -35.353 -5.005 27.782 1.00 85.19 377 ALA A CA 1
ATOM 2874 C C . ALA A 1 377 ? -34.673 -5.141 26.412 1.00 85.19 377 ALA A C 1
ATOM 2876 O O . ALA A 1 377 ? -35.359 -5.152 25.387 1.00 85.19 377 ALA A O 1
ATOM 2877 N N . MET A 1 378 ? -33.350 -5.331 26.385 1.00 83.31 378 MET A N 1
ATOM 2878 C CA . MET A 1 378 ? -32.600 -5.613 25.157 1.00 83.31 378 MET A CA 1
ATOM 2879 C C . MET A 1 378 ? -33.102 -6.900 24.491 1.00 83.31 378 MET A C 1
ATOM 2881 O O . MET A 1 378 ? -33.514 -6.874 23.336 1.00 83.31 378 MET A O 1
ATOM 2885 N N . ARG A 1 379 ? -33.217 -8.011 25.226 1.00 76.12 379 ARG A N 1
ATOM 2886 C CA . ARG A 1 379 ? -33.731 -9.281 24.676 1.00 76.12 379 ARG A CA 1
ATOM 2887 C C . ARG A 1 379 ? -35.162 -9.202 24.139 1.00 76.12 379 ARG A C 1
ATOM 2889 O O . ARG A 1 379 ? -35.491 -9.889 23.180 1.00 76.12 379 ARG A O 1
ATOM 2896 N N . ALA A 1 380 ? -36.025 -8.397 24.757 1.00 74.19 380 ALA A N 1
ATOM 2897 C CA . ALA A 1 380 ? -37.385 -8.181 24.260 1.00 74.19 380 ALA A CA 1
ATOM 2898 C C . ALA A 1 380 ? -37.413 -7.351 22.965 1.00 74.19 380 ALA A C 1
ATOM 2900 O O . ALA A 1 380 ? -38.352 -7.460 22.179 1.00 74.19 380 ALA A O 1
ATOM 2901 N N . THR A 1 381 ? -36.390 -6.523 22.764 1.00 70.94 381 THR A N 1
ATOM 2902 C CA . THR A 1 381 ? -36.243 -5.615 21.622 1.00 70.94 381 THR A CA 1
ATOM 2903 C C . THR A 1 381 ? -35.637 -6.317 20.410 1.00 70.94 381 THR A C 1
ATOM 2905 O O . THR A 1 381 ? -36.025 -6.016 19.285 1.00 70.94 381 THR A O 1
ATOM 2908 N N . PHE A 1 382 ? -34.793 -7.323 20.649 1.00 69.00 382 PHE A N 1
ATOM 2909 C CA . PHE A 1 382 ? -34.228 -8.224 19.643 1.00 69.00 382 PHE A CA 1
ATOM 2910 C C . PHE A 1 382 ? -34.825 -9.645 19.800 1.00 69.00 382 PHE A C 1
ATOM 2912 O O . PHE A 1 382 ? -34.132 -10.576 20.203 1.00 69.00 382 PHE A O 1
ATOM 2919 N N . PRO A 1 383 ? -36.132 -9.857 19.535 1.00 51.03 383 PRO A N 1
ATOM 2920 C CA . PRO A 1 383 ? -36.877 -11.042 19.985 1.00 51.03 383 PRO A CA 1
ATOM 2921 C C . PRO A 1 383 ? -36.436 -12.392 19.385 1.00 51.03 383 PRO A C 1
ATOM 2923 O O . PRO A 1 383 ? -36.837 -13.430 19.913 1.00 51.03 383 PRO A O 1
ATOM 2926 N N . ASN A 1 384 ? -35.588 -12.401 18.348 1.00 53.94 384 ASN A N 1
ATOM 2927 C CA . ASN A 1 384 ? -35.001 -13.620 17.774 1.00 53.94 384 ASN A CA 1
ATOM 2928 C C . ASN A 1 384 ? -33.551 -13.882 18.231 1.00 53.94 384 ASN A C 1
ATOM 2930 O O . ASN A 1 384 ? -32.999 -14.925 17.897 1.00 53.94 384 ASN A O 1
ATOM 2934 N N . SER A 1 385 ? -32.955 -13.008 19.055 1.00 51.28 385 SER A N 1
ATOM 2935 C CA . SER A 1 385 ? -31.641 -13.229 19.668 1.00 51.28 385 SER A CA 1
ATOM 2936 C C . SER A 1 385 ? -31.767 -14.011 20.987 1.00 51.28 385 SER A C 1
ATOM 2938 O O . SER A 1 385 ? -31.373 -13.540 22.055 1.00 51.28 385 SER A O 1
ATOM 2940 N N . GLY A 1 386 ? -32.434 -15.170 20.953 1.00 51.12 386 GLY A N 1
ATOM 2941 C CA . GLY A 1 386 ? -32.885 -15.909 22.143 1.00 51.12 386 GLY A CA 1
ATOM 2942 C C . GLY A 1 386 ? -31.789 -16.207 23.179 1.00 51.12 386 GLY A C 1
ATOM 2943 O O . GLY A 1 386 ? -32.101 -16.419 24.357 1.00 51.12 386 GLY A O 1
ATOM 2944 N N . THR A 1 387 ? -30.524 -16.164 22.760 1.00 57.53 387 THR A N 1
ATOM 2945 C CA . THR A 1 387 ? -29.323 -16.268 23.589 1.00 57.53 387 THR A CA 1
ATOM 2946 C C . THR A 1 387 ? -28.362 -15.085 23.378 1.00 57.53 387 THR A C 1
ATOM 2948 O O . THR A 1 387 ? -28.454 -14.356 22.393 1.00 57.53 387 THR A O 1
ATOM 2951 N N . VAL A 1 388 ? -27.401 -14.911 24.299 1.00 56.34 388 VAL A N 1
ATOM 2952 C CA . VAL A 1 388 ? -26.300 -13.928 24.157 1.00 56.34 388 VAL A CA 1
ATOM 2953 C C . VAL A 1 388 ? -25.539 -14.143 22.844 1.00 56.34 388 VAL A C 1
ATOM 2955 O O . VAL A 1 388 ? -25.103 -13.180 22.226 1.00 56.34 388 VAL A O 1
ATOM 2958 N N . GLU A 1 389 ? -25.432 -15.397 22.403 1.00 51.38 389 GLU A N 1
ATOM 2959 C CA . GLU A 1 389 ? -24.693 -15.783 21.202 1.00 51.38 389 GLU A CA 1
ATOM 2960 C C . GLU A 1 389 ? -25.399 -15.349 19.916 1.00 51.38 389 GLU A C 1
ATOM 2962 O O . GLU A 1 389 ? -24.776 -14.829 18.998 1.00 51.38 389 GLU A O 1
ATOM 2967 N N . ASP A 1 390 ? -26.726 -15.456 19.872 1.00 57.81 390 ASP A N 1
ATOM 2968 C CA . ASP A 1 390 ? -27.505 -14.970 18.729 1.00 57.81 390 ASP A CA 1
ATOM 2969 C C . ASP A 1 390 ? -27.412 -13.441 18.604 1.00 57.81 390 ASP A C 1
ATOM 2971 O O . ASP A 1 390 ? -27.371 -12.896 17.502 1.00 57.81 390 ASP A O 1
ATOM 2975 N N . PHE A 1 391 ? -27.336 -12.741 19.741 1.00 61.47 391 PHE A N 1
ATOM 2976 C CA . PHE A 1 391 ? -27.128 -11.295 19.764 1.00 61.47 391 PHE A CA 1
ATOM 2977 C C . PHE A 1 391 ? -25.708 -10.927 19.318 1.00 61.47 391 PHE A C 1
ATOM 2979 O O . PHE A 1 391 ? -25.528 -9.982 18.557 1.00 61.47 391 PHE A O 1
ATOM 2986 N N . ARG A 1 392 ? -24.702 -11.708 19.727 1.00 59.69 392 ARG A N 1
ATOM 2987 C CA . ARG A 1 392 ? -23.314 -11.539 19.288 1.00 59.69 392 ARG A CA 1
ATOM 2988 C C . ARG A 1 392 ? -23.167 -11.744 17.778 1.00 59.69 392 ARG A C 1
ATOM 2990 O O . ARG A 1 392 ? -22.511 -10.937 17.130 1.00 59.69 392 ARG A O 1
ATOM 2997 N N . ARG A 1 393 ? -23.822 -12.762 17.211 1.00 57.78 393 ARG A N 1
ATOM 2998 C CA . ARG A 1 393 ? -23.876 -13.003 15.758 1.00 57.78 393 ARG A CA 1
ATOM 2999 C C . ARG A 1 393 ? -24.470 -11.831 14.989 1.00 57.78 393 ARG A C 1
ATOM 3001 O O . ARG A 1 393 ? -23.875 -11.375 14.019 1.00 57.78 393 ARG A O 1
ATOM 3008 N N . LEU A 1 394 ? -25.594 -11.305 15.467 1.00 61.62 394 LEU A N 1
ATOM 3009 C CA . LEU A 1 394 ? -26.212 -10.123 14.872 1.00 61.62 394 LEU A CA 1
ATOM 3010 C C . LEU A 1 394 ? -25.266 -8.913 14.908 1.00 61.62 394 LEU A C 1
ATOM 3012 O O . LEU A 1 394 ? -25.103 -8.234 13.905 1.00 61.62 394 LEU A O 1
ATOM 3016 N N . VAL A 1 395 ? -24.638 -8.656 16.057 1.00 60.78 395 VAL A N 1
ATOM 3017 C CA . VAL A 1 395 ? -23.832 -7.448 16.287 1.00 60.78 395 VAL A CA 1
ATOM 3018 C C . VAL A 1 395 ? -22.478 -7.479 15.576 1.00 60.78 395 VAL A C 1
ATOM 3020 O O . VAL A 1 395 ? -22.036 -6.448 15.083 1.00 60.78 395 VAL A O 1
ATOM 3023 N N . PHE A 1 396 ? -21.809 -8.633 15.533 1.00 51.09 396 PHE A N 1
ATOM 3024 C CA . PHE A 1 396 ? -20.419 -8.731 15.067 1.00 51.09 396 PHE A CA 1
ATOM 3025 C C . PHE A 1 396 ? -20.250 -9.457 13.729 1.00 51.09 396 PHE A C 1
ATOM 3027 O O . PHE A 1 396 ? -19.162 -9.417 13.165 1.00 51.09 396 PHE A O 1
ATOM 3034 N N . PHE A 1 397 ? -21.287 -10.133 13.224 1.00 43.91 397 PHE A N 1
ATOM 3035 C CA . PHE A 1 397 ? -21.176 -11.011 12.052 1.00 43.91 397 PHE A CA 1
ATOM 3036 C C . PHE A 1 397 ? -22.240 -10.735 10.976 1.00 43.91 397 PHE A C 1
ATOM 3038 O O . PHE A 1 397 ? -22.387 -11.530 10.053 1.00 43.91 397 PHE A O 1
ATOM 3045 N N . THR A 1 398 ? -22.989 -9.629 11.086 1.00 55.34 398 THR A N 1
ATOM 3046 C CA . THR A 1 398 ? -23.962 -9.190 10.070 1.00 55.34 398 THR A CA 1
ATOM 3047 C C . THR A 1 398 ? -23.693 -7.727 9.686 1.00 55.34 398 THR A C 1
ATOM 3049 O O . THR A 1 398 ? -24.079 -6.830 10.438 1.00 55.34 398 THR A O 1
ATOM 3052 N N . PRO A 1 399 ? -23.039 -7.449 8.544 1.00 52.84 399 PRO A N 1
ATOM 3053 C CA . PRO A 1 399 ? -22.723 -6.085 8.105 1.00 52.84 399 PRO A CA 1
ATOM 3054 C C . PRO A 1 399 ? -23.952 -5.164 8.014 1.00 52.84 399 PRO A C 1
ATOM 3056 O O . PRO A 1 399 ? -23.890 -4.003 8.420 1.00 52.84 399 PRO A O 1
ATOM 3059 N N . GLU A 1 400 ? -25.101 -5.694 7.585 1.00 54.84 400 GLU A N 1
ATOM 3060 C CA . GLU A 1 400 ? -26.374 -4.967 7.478 1.00 54.84 400 GLU A CA 1
ATOM 3061 C C . GLU A 1 400 ? -26.963 -4.579 8.847 1.00 54.84 400 GLU A C 1
ATOM 3063 O O . GLU A 1 400 ? -27.813 -3.692 8.936 1.00 54.84 400 GLU A O 1
ATOM 3068 N N . ALA A 1 401 ? -26.512 -5.208 9.937 1.00 60.22 401 ALA A N 1
ATOM 3069 C CA . ALA A 1 401 ? -26.938 -4.860 11.289 1.00 60.22 401 ALA A CA 1
ATOM 3070 C C . ALA A 1 401 ? -26.217 -3.618 11.841 1.00 60.22 401 ALA A C 1
ATOM 3072 O O . ALA A 1 401 ? -26.680 -3.048 12.828 1.00 60.22 401 ALA A O 1
ATOM 3073 N N . ASN A 1 402 ? -25.120 -3.169 11.219 1.00 63.75 402 ASN A N 1
ATOM 3074 C CA . ASN A 1 402 ? -24.286 -2.080 11.734 1.00 63.75 402 ASN A CA 1
ATOM 3075 C C . ASN A 1 402 ? -24.997 -0.713 11.676 1.00 63.75 402 ASN A C 1
ATOM 3077 O O . ASN A 1 402 ? -25.021 0.016 12.666 1.00 63.75 402 ASN A O 1
ATOM 3081 N N . GLU A 1 403 ? -25.681 -0.399 10.569 1.00 67.94 403 GLU A N 1
ATOM 3082 C CA . GLU A 1 403 ? -26.502 0.821 10.450 1.00 67.94 403 GLU A CA 1
ATOM 3083 C C . GLU A 1 403 ? -27.668 0.803 11.451 1.00 67.94 403 GLU A C 1
ATOM 3085 O O . GLU A 1 403 ? -27.983 1.800 12.111 1.00 67.94 403 GLU A O 1
ATOM 3090 N N . ALA A 1 404 ? -28.269 -0.375 11.639 1.00 69.44 404 ALA A N 1
ATOM 3091 C CA . ALA A 1 404 ? -29.361 -0.534 12.578 1.00 69.44 404 ALA A CA 1
ATOM 3092 C C . ALA A 1 404 ? -28.918 -0.331 14.035 1.00 69.44 404 ALA A C 1
ATOM 3094 O O . ALA A 1 404 ? -29.608 0.305 14.841 1.00 69.44 404 ALA A O 1
ATOM 3095 N N . LEU A 1 405 ? -27.739 -0.854 14.361 1.00 73.44 405 LEU A N 1
ATOM 3096 C CA . LEU A 1 405 ? -27.096 -0.733 15.658 1.00 73.44 405 LEU A CA 1
ATOM 3097 C C . LEU A 1 405 ? -26.655 0.706 15.941 1.00 73.44 405 LEU A C 1
ATOM 3099 O O . LEU A 1 405 ? -26.870 1.205 17.046 1.00 73.44 405 LEU A O 1
ATOM 3103 N N . GLN A 1 406 ? -26.117 1.391 14.932 1.00 77.38 406 GLN A N 1
ATOM 3104 C CA . GLN A 1 406 ? -25.778 2.809 14.979 1.00 77.38 406 GLN A CA 1
ATOM 3105 C C . GLN A 1 406 ? -27.004 3.653 15.343 1.00 77.38 406 GLN A C 1
ATOM 3107 O O . GLN A 1 406 ? -26.967 4.388 16.331 1.00 77.38 406 GLN A O 1
ATOM 3112 N N . ASN A 1 407 ? -28.106 3.512 14.603 1.00 76.38 407 ASN A N 1
ATOM 3113 C CA . ASN A 1 407 ? -29.327 4.285 14.848 1.00 76.38 407 ASN A CA 1
ATOM 3114 C C . ASN A 1 407 ? -29.934 3.971 16.218 1.00 76.38 407 ASN A C 1
ATOM 3116 O O . ASN A 1 407 ? -30.405 4.868 16.922 1.00 76.38 407 ASN A O 1
ATOM 3120 N N . PHE A 1 408 ? -29.861 2.706 16.639 1.00 82.56 408 PHE A N 1
ATOM 3121 C CA . PHE A 1 408 ? -30.273 2.303 17.974 1.00 82.56 408 PHE A CA 1
ATOM 3122 C C . PHE A 1 408 ? -29.439 2.991 19.063 1.00 82.56 408 PHE A C 1
ATOM 3124 O O . PHE A 1 408 ? -30.019 3.580 19.973 1.00 82.56 408 PHE A O 1
ATOM 3131 N N . VAL A 1 409 ? -28.104 2.959 18.992 1.00 85.75 409 VAL A N 1
ATOM 3132 C CA . VAL A 1 409 ? -27.231 3.587 20.002 1.00 85.75 409 VAL A CA 1
ATOM 3133 C C . VAL A 1 409 ? -27.385 5.111 20.002 1.00 85.75 409 VAL A C 1
ATOM 3135 O O . VAL A 1 409 ? -27.478 5.704 21.078 1.00 85.75 409 VAL A O 1
ATOM 3138 N N . LEU A 1 410 ? -27.491 5.742 18.829 1.00 79.69 410 LEU A N 1
ATOM 3139 C CA . LEU A 1 410 ? -27.695 7.189 18.707 1.00 79.69 410 LEU A CA 1
ATOM 3140 C C . LEU A 1 410 ? -28.995 7.648 19.369 1.00 79.69 410 LEU A C 1
ATOM 3142 O O . LEU A 1 410 ? -28.963 8.609 20.132 1.00 79.69 410 LEU A O 1
ATOM 3146 N N . ALA A 1 411 ? -30.097 6.912 19.193 1.00 81.06 411 ALA A N 1
ATOM 3147 C CA . ALA A 1 411 ? -31.370 7.222 19.850 1.00 81.06 411 ALA A CA 1
ATOM 3148 C C . ALA A 1 411 ? -31.293 7.187 21.390 1.00 81.06 411 ALA A C 1
ATOM 3150 O O . ALA A 1 411 ? -32.125 7.784 22.077 1.00 81.06 411 ALA A O 1
ATOM 3151 N N . HIS A 1 412 ? -30.300 6.489 21.946 1.00 88.56 412 HIS A N 1
ATOM 3152 C CA . HIS A 1 412 ? -30.037 6.415 23.384 1.00 88.56 412 HIS A CA 1
ATOM 3153 C C . HIS A 1 412 ? -29.003 7.447 23.862 1.00 88.56 412 HIS A C 1
ATOM 3155 O O . HIS A 1 412 ? -28.743 7.523 25.066 1.00 88.56 412 HIS A O 1
ATOM 3161 N N . LEU A 1 413 ? -28.439 8.250 22.955 1.00 83.81 413 LEU A N 1
ATOM 3162 C CA . LEU A 1 413 ? -27.381 9.217 23.217 1.00 83.81 413 LEU A CA 1
ATOM 3163 C C . LEU A 1 413 ? -27.901 10.659 23.112 1.00 83.81 413 LEU A C 1
ATOM 3165 O O . LEU A 1 413 ? -28.336 11.133 22.063 1.00 83.81 413 LEU A O 1
ATOM 3169 N N . LEU A 1 414 ? -27.794 11.402 24.211 1.00 77.56 414 LEU A N 1
ATOM 3170 C CA . LEU A 1 414 ? -28.172 12.810 24.289 1.00 77.56 414 LEU A CA 1
ATOM 3171 C C . LEU A 1 414 ? -26.935 13.676 24.552 1.00 77.56 414 LEU A C 1
ATOM 3173 O O . LEU A 1 414 ? -26.196 13.432 25.498 1.00 77.56 414 LEU A O 1
ATOM 3177 N N . SER A 1 415 ? -26.704 14.710 23.743 1.00 64.06 415 SER A N 1
ATOM 3178 C CA . SER A 1 415 ? -25.600 15.659 23.949 1.00 64.06 415 SER A CA 1
ATOM 3179 C C . SER A 1 415 ? -25.772 16.453 25.249 1.00 64.06 415 SER A C 1
ATOM 3181 O O . SER A 1 415 ? -26.845 17.009 25.486 1.00 64.06 415 SER A O 1
ATOM 3183 N N . GLY A 1 416 ? -24.713 16.571 26.055 1.00 58.53 416 GLY A N 1
ATOM 3184 C CA . GLY A 1 416 ? -24.701 17.304 27.325 1.00 58.53 416 GLY A CA 1
ATOM 3185 C C . GLY A 1 416 ? -25.016 16.448 28.559 1.00 58.53 416 GLY A C 1
ATOM 3186 O O . GLY A 1 416 ? -25.423 15.291 28.460 1.00 58.53 416 GLY A O 1
ATOM 3187 N N . LEU A 1 417 ? -24.815 17.027 29.747 1.00 58.62 417 LEU A N 1
ATOM 3188 C CA . LEU A 1 417 ? -25.067 16.378 31.039 1.00 58.62 417 LEU A CA 1
ATOM 3189 C C . LEU A 1 417 ? -26.464 16.738 31.551 1.00 58.62 417 LEU A C 1
ATOM 3191 O O . LEU A 1 417 ? -26.702 17.851 32.023 1.00 58.62 417 LEU A O 1
ATOM 3195 N N . TRP A 1 418 ? -27.379 15.779 31.478 1.00 70.69 418 TRP A N 1
ATOM 3196 C CA . TRP A 1 418 ? -28.773 15.947 31.851 1.00 70.69 418 TRP A CA 1
ATOM 3197 C C . TRP A 1 418 ? -29.119 15.037 33.021 1.00 70.69 418 TRP A C 1
ATOM 3199 O O . TRP A 1 418 ? -29.338 13.840 32.855 1.00 70.69 418 TRP A O 1
ATOM 3209 N N . SER A 1 419 ? -29.204 15.607 34.218 1.00 73.50 419 SER A N 1
ATOM 3210 C CA . SER A 1 419 ? -29.802 14.929 35.370 1.00 73.50 419 SER A CA 1
ATOM 3211 C C . SER A 1 419 ? -31.304 14.698 35.184 1.00 73.50 419 SER A C 1
ATOM 3213 O O . SER A 1 419 ? -31.965 15.365 34.381 1.00 73.50 419 SER A O 1
ATOM 3215 N N . GLN A 1 420 ? -31.880 13.808 35.990 1.00 80.31 420 GLN A N 1
ATOM 3216 C CA . GLN A 1 420 ? -33.325 13.561 36.010 1.00 80.31 420 GLN A CA 1
ATOM 3217 C C . GLN A 1 420 ? -34.133 14.841 36.276 1.00 80.31 420 GLN A C 1
ATOM 3219 O O . GLN A 1 420 ? -35.193 15.050 35.685 1.00 80.31 420 GLN A O 1
ATOM 3224 N N . GLU A 1 421 ? -33.628 15.723 37.144 1.00 74.81 421 GLU A N 1
ATOM 3225 C CA . GLU A 1 421 ? -34.284 16.994 37.454 1.00 74.81 421 GLU A CA 1
ATOM 3226 C C . GLU A 1 421 ? -34.253 17.963 36.263 1.00 74.81 421 GLU A C 1
ATOM 3228 O O . GLU A 1 421 ? -35.244 18.649 36.006 1.00 74.81 421 GLU A O 1
ATOM 3233 N N . GLN A 1 422 ? -33.137 18.019 35.529 1.00 70.75 422 GLN A N 1
ATOM 3234 C CA . GLN A 1 422 ? -33.011 18.853 34.330 1.00 70.75 422 GLN A CA 1
ATOM 3235 C C . GLN A 1 422 ? -33.908 18.339 33.204 1.00 70.75 422 GLN A C 1
ATOM 3237 O O . GLN A 1 422 ? -34.621 19.136 32.597 1.00 70.75 422 GLN A O 1
ATOM 3242 N N . LEU A 1 423 ? -33.930 17.022 32.976 1.00 77.62 423 LEU A N 1
ATOM 3243 C CA . LEU A 1 423 ? -34.787 16.391 31.972 1.00 77.62 423 LEU A CA 1
ATOM 3244 C C . LEU A 1 423 ? -36.267 16.693 32.239 1.00 77.62 423 LEU A C 1
ATOM 3246 O O . LEU A 1 423 ? -36.979 17.101 31.331 1.00 77.62 423 LEU A O 1
ATOM 3250 N N . ALA A 1 424 ? -36.723 16.580 33.489 1.00 76.94 424 ALA A N 1
ATOM 3251 C CA . ALA A 1 424 ? -38.124 16.808 33.847 1.00 76.94 424 ALA A CA 1
ATOM 3252 C C . ALA A 1 424 ? -38.601 18.269 33.728 1.00 76.94 424 ALA A C 1
ATOM 3254 O O . ALA A 1 424 ? -39.806 18.522 33.773 1.00 76.94 424 ALA A O 1
ATOM 3255 N N . LYS A 1 425 ? -37.677 19.236 33.651 1.00 74.81 425 LYS A N 1
ATOM 3256 C CA . LYS A 1 425 ? -37.993 20.667 33.499 1.00 74.81 425 LYS A CA 1
ATOM 3257 C C . LYS A 1 425 ? -38.112 21.095 32.038 1.00 74.81 425 LYS A C 1
ATOM 3259 O O . LYS A 1 425 ? -38.625 22.181 31.781 1.00 74.81 425 LYS A O 1
ATOM 3264 N N . GLN A 1 426 ? -37.635 20.272 31.109 1.00 65.38 426 GLN A N 1
ATOM 3265 C CA . GLN A 1 426 ? -37.676 20.541 29.678 1.00 65.38 426 GLN A CA 1
ATOM 3266 C C . GLN A 1 426 ? -38.880 19.829 29.059 1.00 65.38 426 GLN A C 1
ATOM 3268 O O . GLN A 1 426 ? -39.093 18.644 29.300 1.00 65.38 426 GLN A O 1
ATOM 3273 N N . GLU A 1 427 ? -39.670 20.531 28.241 1.00 59.34 427 GLU A N 1
ATOM 3274 C CA . GLU A 1 427 ? -40.761 19.878 27.500 1.00 59.34 427 GLU A CA 1
ATOM 3275 C C . GLU A 1 427 ? -40.207 18.894 26.462 1.00 59.34 427 GLU A C 1
ATOM 3277 O O . GLU A 1 427 ? -40.759 17.809 26.267 1.00 59.34 427 GLU A O 1
ATOM 3282 N N . VAL A 1 428 ? -39.109 19.274 25.806 1.00 66.50 428 VAL A N 1
ATOM 3283 C CA . VAL A 1 428 ? -38.405 18.485 24.797 1.00 66.50 428 VAL A CA 1
ATOM 3284 C C . VAL A 1 428 ? -36.927 18.881 24.796 1.00 66.50 428 VAL A C 1
ATOM 3286 O O . VAL A 1 428 ? -36.613 20.064 24.694 1.00 66.50 428 VAL A O 1
ATOM 3289 N N . VAL A 1 429 ? -36.024 17.902 24.840 1.00 61.84 429 VAL A N 1
ATOM 3290 C CA . VAL A 1 429 ? -34.586 18.083 24.595 1.00 61.84 429 VAL A CA 1
ATOM 3291 C C . VAL A 1 429 ? -34.241 17.440 23.255 1.00 61.84 429 VAL A C 1
ATOM 3293 O O . VAL A 1 429 ? -34.602 16.290 23.013 1.00 61.84 429 VAL A O 1
ATOM 3296 N N . ARG A 1 430 ? -33.571 18.177 22.367 1.00 60.34 430 ARG A N 1
ATOM 3297 C CA . ARG A 1 430 ? -33.117 17.671 21.063 1.00 60.34 430 ARG A CA 1
ATOM 3298 C C . ARG A 1 430 ? -31.603 17.503 21.083 1.00 60.34 430 ARG A C 1
ATOM 3300 O O . ARG A 1 430 ? -30.910 18.407 21.542 1.00 60.34 430 ARG A O 1
ATOM 3307 N N . SER A 1 431 ? -31.111 16.368 20.599 1.00 54.44 431 SER A N 1
ATOM 3308 C CA . SER A 1 431 ? -29.685 16.167 20.336 1.00 54.44 431 SER A CA 1
ATOM 3309 C C . SER A 1 431 ? -29.371 16.534 18.880 1.00 54.44 431 SER A C 1
ATOM 3311 O O . SER A 1 431 ? -30.217 16.382 18.000 1.00 54.44 431 SER A O 1
ATOM 3313 N N . SER A 1 432 ? -28.168 17.052 18.636 1.00 48.94 432 SER A N 1
ATOM 3314 C CA . SER A 1 432 ? -27.693 17.508 17.322 1.00 48.94 432 SER A CA 1
ATOM 3315 C C . SER A 1 432 ? -26.908 16.438 16.549 1.00 48.94 432 SER A C 1
ATOM 3317 O O . SER A 1 432 ? -26.111 16.772 15.679 1.00 48.94 432 SER A O 1
ATOM 3319 N N . TRP A 1 433 ? -27.091 15.155 16.871 1.00 48.16 433 TRP A N 1
ATOM 3320 C CA . TRP A 1 433 ? -26.416 14.059 16.172 1.00 48.16 433 TRP A CA 1
ATOM 3321 C C . TRP A 1 433 ? -27.308 13.545 15.029 1.00 48.16 433 TRP A C 1
ATOM 3323 O O . TRP A 1 433 ? -28.305 12.879 15.299 1.00 48.16 433 TRP A O 1
ATOM 3333 N N . GLY A 1 434 ? -26.975 13.895 13.780 1.00 38.59 434 GLY A N 1
ATOM 3334 C CA . GLY A 1 434 ? -27.670 13.467 12.554 1.00 38.59 434 GLY A CA 1
ATOM 3335 C C . GLY A 1 434 ? -27.206 14.263 11.324 1.00 38.59 434 GLY A C 1
ATOM 3336 O O . GLY A 1 434 ? -26.858 15.436 11.452 1.00 38.59 434 GLY A O 1
ATOM 3337 N N . GLY A 1 435 ? -27.144 13.625 10.151 1.00 34.38 435 GLY A N 1
ATOM 3338 C CA . GLY A 1 435 ? -26.816 14.293 8.884 1.00 34.38 435 GLY A CA 1
ATOM 3339 C C . GLY A 1 435 ? -27.911 15.272 8.436 1.00 34.38 435 GLY A C 1
ATOM 3340 O O . GLY A 1 435 ? -29.033 15.244 8.945 1.00 34.38 435 GLY A O 1
ATOM 3341 N N . GLU A 1 436 ? -27.594 16.156 7.483 1.00 27.84 436 GLU A N 1
ATOM 3342 C CA . GLU A 1 436 ? -28.572 17.092 6.907 1.00 27.84 436 GLU A CA 1
ATOM 3343 C C . GLU A 1 436 ? -29.811 16.337 6.384 1.00 27.84 436 GLU A C 1
ATOM 3345 O O . GLU A 1 436 ? -29.713 15.531 5.463 1.00 27.84 436 GLU A O 1
ATOM 3350 N N . GLY A 1 437 ? -30.983 16.609 6.972 1.00 39.06 437 GLY A N 1
ATOM 3351 C CA . GLY A 1 437 ? -32.280 16.082 6.522 1.00 39.06 437 GLY A CA 1
ATOM 3352 C C . GLY A 1 437 ? -33.003 15.123 7.479 1.00 39.06 437 GLY A C 1
ATOM 3353 O O . GLY A 1 437 ? -34.182 14.849 7.260 1.00 39.06 437 GLY A O 1
ATOM 3354 N N . GLU A 1 438 ? -32.378 14.655 8.563 1.00 42.31 438 GLU A N 1
ATOM 3355 C CA . GLU A 1 438 ? -33.014 13.721 9.510 1.00 42.31 438 GLU A CA 1
ATOM 3356 C C . GLU A 1 438 ? -33.614 14.430 10.732 1.00 42.31 438 GLU A C 1
ATOM 3358 O O . GLU A 1 438 ? -33.036 14.509 11.813 1.00 42.31 438 GLU A O 1
ATOM 3363 N N . GLU A 1 439 ? -34.833 14.944 10.585 1.00 39.06 439 GLU A N 1
ATOM 3364 C CA . GLU A 1 439 ? -35.497 15.765 11.606 1.00 39.06 439 GLU A CA 1
ATOM 3365 C C . GLU A 1 439 ? -36.000 15.017 12.868 1.00 39.06 439 GLU A C 1
ATOM 3367 O O . GLU A 1 439 ? -36.790 15.583 13.625 1.00 39.06 439 GLU A O 1
ATOM 3372 N N . SER A 1 440 ? -35.613 13.761 13.151 1.00 46.28 440 SER A N 1
ATOM 3373 C CA . SER A 1 440 ? -36.375 12.975 14.149 1.00 46.28 440 SER A CA 1
ATOM 3374 C C . SER A 1 440 ? -35.674 11.949 15.044 1.00 46.28 440 SER A C 1
ATOM 3376 O O . SER A 1 440 ? -36.326 11.486 15.980 1.00 46.28 440 SER A O 1
ATOM 3378 N N . VAL A 1 441 ? -34.389 11.617 14.882 1.00 51.06 441 VAL A N 1
ATOM 3379 C CA . VAL A 1 441 ? -33.847 10.445 15.610 1.00 51.06 441 VAL A CA 1
ATOM 3380 C C . VAL A 1 441 ? -33.589 10.716 17.104 1.00 51.06 441 VAL A C 1
ATOM 3382 O O . VAL A 1 441 ? -33.774 9.823 17.926 1.00 51.06 441 VAL A O 1
ATOM 3385 N N . ASN A 1 442 ? -33.285 11.960 17.503 1.00 59.50 442 ASN A N 1
ATOM 3386 C CA . ASN A 1 442 ? -32.806 12.246 18.864 1.00 59.50 442 ASN A CA 1
ATOM 3387 C C . ASN A 1 442 ? -33.614 13.308 19.620 1.00 59.50 442 ASN A C 1
ATOM 3389 O O . ASN A 1 442 ? -33.104 14.357 20.023 1.00 59.50 442 ASN A O 1
ATOM 3393 N N . THR A 1 443 ? -34.898 13.023 19.835 1.00 66.62 443 THR A N 1
ATOM 3394 C CA . THR A 1 443 ? -35.772 13.844 20.682 1.00 66.62 443 THR A CA 1
ATOM 3395 C C . THR A 1 443 ? -36.088 13.118 21.991 1.00 66.62 443 THR A C 1
ATOM 3397 O O . THR A 1 443 ? -36.607 12.004 21.981 1.00 66.62 443 THR A O 1
ATOM 3400 N N . VAL A 1 444 ? -35.804 13.767 23.121 1.00 75.50 444 VAL A N 1
ATOM 3401 C CA . VAL A 1 444 ? -36.064 13.269 24.477 1.00 75.50 444 VAL A CA 1
ATOM 3402 C C . VAL A 1 444 ? -37.154 14.115 25.134 1.00 75.50 444 VAL A C 1
ATOM 3404 O O . VAL A 1 444 ? -36.972 15.304 25.384 1.00 75.50 444 VAL A O 1
ATOM 3407 N N . ASN A 1 445 ? -38.294 13.504 25.446 1.00 81.69 445 ASN A N 1
ATOM 3408 C CA . ASN A 1 445 ? -39.339 14.077 26.297 1.00 81.69 445 ASN A CA 1
ATOM 3409 C C . ASN A 1 445 ? -39.335 13.345 27.640 1.00 81.69 445 ASN A C 1
ATOM 3411 O O . ASN A 1 445 ? -39.468 12.123 27.665 1.00 81.69 445 ASN A O 1
ATOM 3415 N N . ALA A 1 446 ? -39.199 14.068 28.748 1.00 84.69 446 ALA A N 1
ATOM 3416 C CA . ALA A 1 446 ? -39.164 13.465 30.071 1.00 84.69 446 ALA A CA 1
ATOM 3417 C C . ALA A 1 446 ? -40.296 13.994 30.955 1.00 84.69 446 ALA A C 1
ATOM 3419 O O . ALA A 1 446 ? -40.515 15.197 31.066 1.00 84.69 446 ALA A O 1
ATOM 3420 N N . ARG A 1 447 ? -41.004 13.089 31.636 1.00 85.50 447 ARG A N 1
ATOM 3421 C CA . ARG A 1 447 ? -42.066 13.450 32.586 1.00 85.50 447 ARG A CA 1
ATOM 3422 C C . ARG A 1 447 ? -42.049 12.568 33.821 1.00 85.50 447 ARG A C 1
ATOM 3424 O O . ARG A 1 447 ? -41.767 11.376 33.736 1.00 85.50 447 ARG A O 1
ATOM 3431 N N . TRP A 1 448 ? -42.421 13.123 34.967 1.00 87.31 448 TRP A N 1
ATOM 3432 C CA . TRP A 1 448 ? -42.651 12.319 36.166 1.00 87.31 448 TRP A CA 1
ATOM 3433 C C . TRP A 1 448 ? -43.938 11.500 36.034 1.00 87.31 448 TRP A C 1
ATOM 3435 O O . TRP A 1 448 ? -44.958 11.998 35.563 1.00 87.31 448 TRP A O 1
ATOM 3445 N N . SER A 1 449 ? -43.898 10.236 36.456 1.00 84.38 449 SER A N 1
ATOM 3446 C CA . SER A 1 449 ? -45.088 9.392 36.562 1.00 84.38 449 SER A CA 1
ATOM 3447 C C . SER A 1 449 ? -46.017 9.863 37.685 1.00 84.38 449 SER A C 1
ATOM 3449 O O . SER A 1 449 ? -45.536 10.228 38.758 1.00 84.38 449 SER A O 1
ATOM 3451 N N . ASP A 1 450 ? -47.325 9.662 37.527 1.00 81.62 450 ASP A N 1
ATOM 3452 C CA . ASP A 1 450 ? -48.317 9.918 38.585 1.00 81.62 450 ASP A CA 1
ATOM 3453 C C . ASP A 1 450 ? -48.323 8.855 39.714 1.00 81.62 450 ASP A C 1
ATOM 3455 O O . ASP A 1 450 ? -49.129 8.922 40.646 1.00 81.62 450 ASP A O 1
ATOM 3459 N N . THR A 1 451 ? -47.449 7.842 39.643 1.00 75.25 451 THR A N 1
ATOM 3460 C CA . THR A 1 451 ? -47.314 6.769 40.645 1.00 75.25 451 THR A CA 1
ATOM 3461 C C . THR A 1 451 ? -46.422 7.169 41.824 1.00 75.25 451 THR A C 1
ATOM 3463 O O . THR A 1 451 ? -45.667 8.130 41.745 1.00 75.25 451 THR A O 1
ATOM 3466 N N . GLN A 1 452 ? -46.508 6.439 42.944 1.00 62.84 452 GLN A N 1
ATOM 3467 C CA . GLN A 1 452 ? -45.683 6.673 44.138 1.00 62.84 452 GLN A CA 1
ATOM 3468 C C . GLN A 1 452 ? -44.844 5.423 44.475 1.00 62.84 452 GLN A C 1
ATOM 3470 O O . GLN A 1 452 ? -45.443 4.369 44.712 1.00 62.84 452 GLN A O 1
ATOM 3475 N N . PRO A 1 453 ? -43.498 5.519 44.537 1.00 72.31 453 PRO A N 1
ATOM 3476 C CA . PRO A 1 453 ? -42.696 6.716 44.252 1.00 72.31 453 PRO A CA 1
ATOM 3477 C C . PRO A 1 453 ? -42.765 7.119 42.768 1.00 72.31 453 PRO A C 1
ATOM 3479 O O . PRO A 1 453 ? -42.951 6.268 41.898 1.00 72.31 453 PRO A O 1
ATOM 3482 N N . ALA A 1 454 ? -42.657 8.422 42.496 1.00 80.62 454 ALA A N 1
ATOM 3483 C CA . ALA A 1 454 ? -42.657 8.938 41.130 1.00 80.62 454 ALA A CA 1
ATOM 3484 C C . ALA A 1 454 ? -41.352 8.546 40.424 1.00 80.62 454 ALA A C 1
ATOM 3486 O O . ALA A 1 454 ? -40.269 8.740 40.970 1.00 80.62 454 ALA A O 1
ATOM 3487 N N . THR A 1 455 ? -41.461 8.002 39.216 1.00 86.88 455 THR A N 1
ATOM 3488 C CA . THR A 1 455 ? -40.338 7.613 38.353 1.00 86.88 455 THR A CA 1
ATOM 3489 C C . THR A 1 455 ? -40.325 8.486 37.107 1.00 86.88 455 THR A C 1
ATOM 3491 O O . THR A 1 455 ? -41.394 8.788 36.566 1.00 86.88 455 THR A O 1
ATOM 3494 N N . LEU A 1 456 ? -39.142 8.881 36.636 1.00 89.88 456 LEU A N 1
ATOM 3495 C CA . LEU A 1 456 ? -39.012 9.640 35.396 1.00 89.88 456 LEU A CA 1
ATOM 3496 C C . LEU A 1 456 ? -39.300 8.725 34.198 1.00 89.88 456 LEU A C 1
ATOM 3498 O O . LEU A 1 456 ? -38.773 7.619 34.118 1.00 89.88 456 LEU A O 1
ATOM 3502 N N . ILE A 1 457 ? -40.151 9.177 33.282 1.00 88.31 457 ILE A N 1
ATOM 3503 C CA . ILE A 1 457 ? -40.510 8.478 32.048 1.00 88.31 457 ILE A CA 1
ATOM 3504 C C . ILE A 1 457 ? -39.929 9.259 30.874 1.00 88.31 457 ILE A C 1
ATOM 3506 O O . ILE A 1 457 ? -40.299 10.414 30.677 1.00 88.31 457 ILE A O 1
ATOM 3510 N N . ILE A 1 458 ? -39.076 8.608 30.092 1.00 88.81 458 ILE A N 1
ATOM 3511 C CA . ILE A 1 458 ? -38.458 9.102 28.864 1.00 88.81 458 ILE A CA 1
ATOM 3512 C C . ILE A 1 458 ? -39.281 8.645 27.655 1.00 88.81 458 ILE A C 1
ATOM 3514 O O . ILE A 1 458 ? -39.696 7.487 27.565 1.00 88.81 458 ILE A O 1
ATOM 3518 N N . ASN A 1 459 ? -39.555 9.568 26.736 1.00 86.31 459 ASN A N 1
ATOM 3519 C CA . ASN A 1 459 ? -40.306 9.373 25.494 1.00 86.31 459 ASN A CA 1
ATOM 3520 C C . ASN A 1 459 ? -41.653 8.666 25.688 1.00 86.31 459 ASN A C 1
ATOM 3522 O O . ASN A 1 459 ? -42.088 7.874 24.857 1.00 86.31 459 ASN A O 1
ATOM 3526 N N . ASN A 1 460 ? -42.322 8.933 26.818 1.00 83.81 460 ASN A N 1
ATOM 3527 C CA . ASN A 1 460 ? -43.561 8.263 27.234 1.00 83.81 460 ASN A CA 1
ATOM 3528 C C . ASN A 1 460 ? -43.482 6.721 27.271 1.00 83.81 460 ASN A C 1
ATOM 3530 O O . ASN A 1 460 ? -44.524 6.064 27.312 1.00 83.81 460 ASN A O 1
ATOM 3534 N N . ARG A 1 461 ? -42.271 6.154 27.291 1.00 86.62 461 ARG A N 1
ATOM 3535 C CA . ARG A 1 461 ? -42.008 4.727 27.102 1.00 86.62 461 ARG A CA 1
ATOM 3536 C C . ARG A 1 461 ? -41.119 4.164 28.202 1.00 86.62 461 ARG A C 1
ATOM 3538 O O . ARG A 1 461 ? -41.568 3.317 28.966 1.00 86.62 461 ARG A O 1
ATOM 3545 N N . ALA A 1 462 ? -39.888 4.649 28.272 1.00 90.00 462 ALA A N 1
ATOM 3546 C CA . ALA A 1 462 ? -38.827 4.092 29.094 1.00 90.00 462 ALA A CA 1
ATOM 3547 C C . ALA A 1 462 ? -38.856 4.712 30.492 1.00 90.00 462 ALA A C 1
ATOM 3549 O O . ALA A 1 462 ? -38.772 5.931 30.632 1.00 90.00 462 ALA A O 1
ATOM 3550 N N . LYS A 1 463 ? -38.983 3.904 31.542 1.00 92.44 463 LYS A N 1
ATOM 3551 C CA . LYS A 1 463 ? -38.908 4.394 32.921 1.00 92.44 463 LYS A CA 1
ATOM 3552 C C . LYS A 1 463 ? -37.473 4.316 33.397 1.00 92.44 463 LYS A C 1
ATOM 3554 O O . LYS A 1 463 ? -36.844 3.268 33.293 1.00 92.44 463 LYS A O 1
ATOM 3559 N N . VAL A 1 464 ? -36.983 5.404 33.976 1.00 92.38 464 VAL A N 1
ATOM 3560 C CA . VAL A 1 464 ? -35.671 5.432 34.621 1.00 92.38 464 VAL A CA 1
ATOM 3561 C C . VAL A 1 464 ? -35.731 4.587 35.893 1.00 92.38 464 VAL A C 1
ATOM 3563 O O . VAL A 1 464 ? -36.448 4.916 36.840 1.00 92.38 464 VAL A O 1
ATOM 3566 N N . THR A 1 465 ? -34.996 3.476 35.902 1.00 90.94 465 THR A N 1
ATOM 3567 C CA . THR A 1 465 ? -34.887 2.537 37.030 1.00 90.94 465 THR A CA 1
ATOM 3568 C C . THR A 1 465 ? -33.773 2.945 37.987 1.00 90.94 465 THR A C 1
ATOM 3570 O O . THR A 1 465 ? -33.897 2.765 39.200 1.00 90.94 465 THR A O 1
ATOM 3573 N N . LYS A 1 466 ? -32.702 3.538 37.449 1.00 90.06 466 LYS A N 1
ATOM 3574 C CA . LYS A 1 466 ? -31.592 4.127 38.201 1.00 90.06 466 LYS A CA 1
ATOM 3575 C C . LYS A 1 466 ? -30.992 5.270 37.384 1.00 90.06 466 LYS A C 1
ATOM 3577 O O . LYS A 1 466 ? -30.316 5.029 36.391 1.00 90.06 466 LYS A O 1
ATOM 3582 N N . GLY A 1 467 ? -31.263 6.501 37.800 1.00 86.25 467 GLY A N 1
ATOM 3583 C CA . GLY A 1 467 ? -30.771 7.704 37.132 1.00 86.25 467 GLY A CA 1
ATOM 3584 C C . GLY A 1 467 ? -29.587 8.356 37.834 1.00 86.25 467 GLY A C 1
ATOM 3585 O O . GLY A 1 467 ? -29.209 7.957 38.937 1.00 86.25 467 GLY A O 1
ATOM 3586 N N . ASP A 1 468 ? -29.047 9.386 37.185 1.00 76.75 468 ASP A N 1
ATOM 3587 C CA . ASP A 1 468 ? -27.975 10.253 37.692 1.00 76.75 468 ASP A CA 1
ATOM 3588 C C . ASP A 1 468 ? -26.688 9.493 38.059 1.00 76.75 468 ASP A C 1
ATOM 3590 O O . ASP A 1 468 ? -25.982 9.841 39.008 1.00 76.75 468 ASP A O 1
ATOM 3594 N N . VAL A 1 469 ? -26.369 8.430 37.315 1.00 78.62 469 VAL A N 1
ATOM 3595 C CA . VAL A 1 469 ? -25.115 7.696 37.500 1.00 78.62 469 VAL A CA 1
ATOM 3596 C C . VAL A 1 469 ? -24.008 8.458 36.788 1.00 78.62 469 VAL A C 1
ATOM 3598 O O . VAL A 1 469 ? -23.946 8.487 35.564 1.00 78.62 469 VAL A O 1
ATOM 3601 N N . ILE A 1 470 ? -23.158 9.109 37.573 1.00 66.19 470 ILE A N 1
ATOM 3602 C CA . ILE A 1 470 ? -22.081 9.959 37.067 1.00 66.19 470 ILE A CA 1
ATOM 3603 C C . ILE A 1 470 ? -20.903 9.083 36.631 1.00 66.19 470 ILE A C 1
ATOM 3605 O O . ILE A 1 470 ? -20.414 8.269 37.416 1.00 66.19 470 ILE A O 1
ATOM 3609 N N . ALA A 1 471 ? -20.441 9.294 35.403 1.00 64.31 471 ALA A N 1
ATOM 3610 C CA . ALA A 1 471 ? -19.230 8.720 34.834 1.00 64.31 471 ALA A CA 1
ATOM 3611 C C . ALA A 1 471 ? -18.304 9.837 34.327 1.00 64.31 471 ALA A C 1
ATOM 3613 O O . ALA A 1 471 ? -18.703 10.999 34.220 1.00 64.31 471 ALA A O 1
ATOM 3614 N N . THR A 1 472 ? -17.062 9.489 33.998 1.00 59.41 472 THR A N 1
ATOM 3615 C CA . THR A 1 472 ? -16.028 10.464 33.608 1.00 59.41 472 THR A CA 1
ATOM 3616 C C . THR A 1 472 ? -16.378 11.300 32.366 1.00 59.41 472 THR A C 1
ATOM 3618 O O . THR A 1 472 ? -15.986 12.463 32.291 1.00 59.41 472 THR A O 1
ATOM 3621 N N . ASN A 1 473 ? -17.145 10.751 31.423 1.00 61.56 473 ASN A N 1
ATOM 3622 C CA . ASN A 1 473 ? -17.568 11.411 30.181 1.00 61.56 473 ASN A CA 1
ATOM 3623 C C . ASN A 1 473 ? -19.086 11.561 30.020 1.00 61.56 473 ASN A C 1
ATOM 3625 O O . ASN A 1 473 ? -19.561 11.908 28.939 1.00 61.56 473 ASN A O 1
ATOM 3629 N N . GLY A 1 474 ? -19.872 11.336 31.075 1.00 71.75 474 GLY A N 1
ATOM 3630 C CA . GLY A 1 474 ? -21.317 11.460 30.940 1.00 71.75 474 GLY A CA 1
ATOM 3631 C C . GLY A 1 474 ? -22.146 11.123 32.170 1.00 71.75 474 GLY A C 1
ATOM 3632 O O . GLY A 1 474 ? -21.632 10.769 33.230 1.00 71.75 474 GLY A O 1
ATOM 3633 N N . ILE A 1 475 ? -23.464 11.219 32.002 1.00 75.81 475 ILE A N 1
ATOM 3634 C CA . ILE A 1 475 ? -24.461 10.713 32.954 1.00 75.81 475 ILE A CA 1
ATOM 3635 C C . ILE A 1 475 ? -25.160 9.505 32.336 1.00 75.81 475 ILE A C 1
ATOM 3637 O O . ILE A 1 475 ? -25.583 9.551 31.185 1.00 75.81 475 ILE A O 1
ATOM 3641 N N . ILE A 1 476 ? -25.330 8.437 33.110 1.00 88.19 476 ILE A N 1
ATOM 3642 C CA . ILE A 1 476 ? -26.096 7.259 32.706 1.00 88.19 476 ILE A CA 1
ATOM 3643 C C . ILE A 1 476 ? -27.439 7.255 33.442 1.00 88.19 476 ILE A C 1
ATOM 3645 O O . ILE A 1 476 ? -27.495 7.361 34.672 1.00 88.19 476 ILE A O 1
ATOM 3649 N N . HIS A 1 477 ? -28.520 7.079 32.685 1.00 92.25 477 HIS A N 1
ATOM 3650 C CA . HIS A 1 477 ? -29.835 6.715 33.207 1.00 92.25 477 HIS A CA 1
ATOM 3651 C C . HIS A 1 477 ? -30.181 5.308 32.744 1.00 92.25 477 HIS A C 1
ATOM 3653 O O . HIS A 1 477 ? -30.455 5.077 31.569 1.00 92.25 477 HIS A O 1
ATOM 3659 N N . PHE A 1 478 ? -30.192 4.357 33.668 1.00 94.25 478 PHE A N 1
ATOM 3660 C CA . PHE A 1 478 ? -30.662 3.009 33.381 1.00 94.25 478 PHE A CA 1
ATOM 3661 C C . PHE A 1 478 ? -32.183 3.002 33.247 1.00 94.25 478 PHE A C 1
ATOM 3663 O O . PHE A 1 478 ? -32.881 3.629 34.052 1.00 94.25 478 PHE A O 1
ATOM 3670 N N . VAL A 1 479 ? -32.692 2.303 32.234 1.00 93.88 479 VAL A N 1
ATOM 3671 C CA . VAL A 1 479 ? -34.116 2.277 31.881 1.00 93.88 479 VAL A CA 1
ATOM 3672 C C . VAL A 1 479 ? -34.660 0.852 31.755 1.00 93.88 479 VAL A C 1
ATOM 3674 O O . VAL A 1 479 ? -33.928 -0.083 31.448 1.00 93.88 479 VAL A O 1
ATOM 3677 N N . ASP A 1 480 ? -35.960 0.673 32.001 1.00 90.75 480 ASP A N 1
ATOM 3678 C CA . ASP A 1 480 ? -36.640 -0.637 31.955 1.00 90.75 480 ASP A CA 1
ATOM 3679 C C . ASP A 1 480 ? -37.048 -1.092 30.543 1.00 90.75 480 ASP A C 1
ATOM 3681 O O . ASP A 1 480 ? -37.562 -2.193 30.353 1.00 90.75 480 ASP A O 1
ATOM 3685 N N . THR A 1 481 ? -36.894 -0.235 29.538 1.00 90.06 481 THR A N 1
ATOM 3686 C CA . THR A 1 481 ? -37.228 -0.480 28.128 1.00 90.06 481 THR A CA 1
ATOM 3687 C C . THR A 1 481 ? -36.435 0.517 27.278 1.00 90.06 481 THR A C 1
ATOM 3689 O O . THR A 1 481 ? -36.189 1.623 27.764 1.00 90.06 481 THR A O 1
ATOM 3692 N N . PRO A 1 482 ? -36.044 0.200 26.028 1.00 88.94 482 PRO A N 1
ATOM 3693 C CA . PRO A 1 482 ? -35.382 1.175 25.164 1.00 88.94 482 PRO A CA 1
ATOM 3694 C C . PRO A 1 482 ? -36.223 2.438 24.960 1.00 88.94 482 PRO A C 1
ATOM 3696 O O . PRO A 1 482 ? -37.458 2.373 24.914 1.00 88.94 482 PRO A O 1
ATOM 3699 N N . VAL A 1 483 ? -35.553 3.585 24.820 1.00 87.00 483 VAL A N 1
ATOM 3700 C CA . VAL A 1 483 ? -36.207 4.905 24.689 1.00 87.00 483 VAL A CA 1
ATOM 3701 C C . VAL A 1 483 ? -36.892 5.106 23.334 1.00 87.00 483 VAL A C 1
ATOM 3703 O O . VAL A 1 483 ? -37.729 5.998 23.194 1.00 87.00 483 VAL A O 1
ATOM 3706 N N . VAL A 1 484 ? -36.586 4.238 22.369 1.00 80.62 484 VAL A N 1
ATOM 3707 C CA . VAL A 1 484 ? -37.202 4.141 21.043 1.00 80.62 484 VAL A CA 1
ATOM 3708 C C . VAL A 1 484 ? -37.616 2.689 20.775 1.00 80.62 484 VAL A C 1
ATOM 3710 O O . VAL A 1 484 ? -37.029 1.755 21.324 1.00 80.62 484 VAL A O 1
ATOM 3713 N N . SER A 1 485 ? -38.661 2.465 19.976 1.00 70.62 485 SER A N 1
ATOM 3714 C CA . SER A 1 485 ? -38.995 1.110 19.524 1.00 70.62 485 SER A CA 1
ATOM 3715 C C . SER A 1 485 ? -38.054 0.694 18.399 1.00 70.62 485 SER A C 1
ATOM 3717 O O . SER A 1 485 ? -37.870 1.447 17.452 1.00 70.62 485 SER A O 1
ATOM 3719 N N . PHE A 1 486 ? -37.536 -0.530 18.437 1.00 63.31 486 PHE A N 1
ATOM 3720 C CA . PHE A 1 486 ? -36.713 -1.058 17.344 1.00 63.31 486 PHE A CA 1
ATOM 3721 C C . PHE A 1 486 ? -37.473 -1.124 16.009 1.00 63.31 486 PHE A C 1
ATOM 3723 O O . PHE A 1 486 ? -36.917 -0.796 14.974 1.00 63.31 486 PHE A O 1
ATOM 3730 N N . LEU A 1 487 ? -38.777 -1.428 16.038 1.00 58.47 487 LEU A N 1
ATOM 3731 C CA . LEU A 1 487 ? -39.647 -1.387 14.850 1.00 58.47 487 LEU A CA 1
ATOM 3732 C C . LEU A 1 487 ? -39.901 0.035 14.318 1.00 58.47 487 LEU A C 1
ATOM 3734 O O . LEU A 1 487 ? -40.255 0.182 13.155 1.00 58.47 487 LEU A O 1
ATOM 3738 N N . ASP A 1 488 ? -39.740 1.070 15.150 1.00 61.81 488 ASP A N 1
ATOM 3739 C CA . ASP A 1 488 ? -39.902 2.463 14.708 1.00 61.81 488 ASP A CA 1
ATOM 3740 C C . ASP A 1 488 ? -38.631 2.977 14.007 1.00 61.81 488 ASP A C 1
ATOM 3742 O O . ASP A 1 488 ? -38.695 3.964 13.281 1.00 61.81 488 ASP A O 1
ATOM 3746 N N . LEU A 1 489 ? -37.489 2.300 14.201 1.00 59.09 489 LEU A N 1
ATOM 3747 C CA . LEU A 1 489 ? -36.221 2.602 13.534 1.00 59.09 489 LEU A CA 1
ATOM 3748 C C . LEU A 1 489 ? -36.113 1.957 12.135 1.00 59.09 489 LEU A C 1
ATOM 3750 O O . LEU A 1 489 ? -35.273 2.394 11.355 1.00 59.09 489 LEU A O 1
ATOM 3754 N N . PHE A 1 490 ? -36.955 0.962 11.795 1.00 60.41 490 PHE A N 1
ATOM 3755 C CA . PHE A 1 490 ? -36.884 0.217 10.521 1.00 60.41 490 PHE A CA 1
ATOM 3756 C C . PHE A 1 490 ? -38.273 -0.141 9.953 1.00 60.41 490 PHE A C 1
ATOM 3758 O O . PHE A 1 490 ? -38.908 -1.084 10.431 1.00 60.41 490 PHE A O 1
ATOM 3765 N N . PRO A 1 491 ? -38.750 0.561 8.910 1.00 48.59 491 PRO A N 1
ATOM 3766 C CA . PRO A 1 491 ? -40.020 0.246 8.252 1.00 48.59 491 PRO A CA 1
ATOM 3767 C C . PRO A 1 491 ? -39.946 -0.766 7.082 1.00 48.59 491 PRO A C 1
ATOM 3769 O O . PRO A 1 491 ? -41.009 -1.118 6.570 1.00 48.59 491 PRO A O 1
ATOM 3772 N N . ASP A 1 492 ? -38.765 -1.260 6.670 1.00 51.06 492 ASP A N 1
ATOM 3773 C CA . ASP A 1 492 ? -38.599 -2.124 5.478 1.00 51.06 492 ASP A CA 1
ATOM 3774 C C . ASP A 1 492 ? -38.339 -3.622 5.763 1.00 51.06 492 ASP A C 1
ATOM 3776 O O . ASP A 1 492 ? -37.717 -4.011 6.752 1.00 51.06 492 ASP A O 1
ATOM 3780 N N . GLU A 1 493 ? -38.794 -4.476 4.833 1.00 46.25 493 GLU A N 1
ATOM 3781 C CA . GLU A 1 493 ? -38.788 -5.954 4.886 1.00 46.25 493 GLU A CA 1
ATOM 3782 C C . GLU A 1 493 ? -37.380 -6.595 4.990 1.00 46.25 493 GLU A C 1
ATOM 3784 O O . GLU A 1 493 ? -37.272 -7.767 5.358 1.00 46.25 493 GLU A O 1
ATOM 3789 N N . ALA A 1 494 ? -36.296 -5.842 4.758 1.00 46.59 494 ALA A N 1
ATOM 3790 C CA . ALA A 1 494 ? -34.911 -6.336 4.727 1.00 46.59 494 ALA A CA 1
ATOM 3791 C C . ALA A 1 494 ? -34.420 -6.959 6.054 1.00 46.59 494 ALA A C 1
ATOM 3793 O O . ALA A 1 494 ? -33.592 -7.868 6.041 1.00 46.59 494 ALA A O 1
ATOM 3794 N N . LEU A 1 495 ? -34.972 -6.555 7.206 1.00 47.19 495 LEU A N 1
ATOM 3795 C CA . LEU A 1 495 ? -34.602 -7.143 8.504 1.00 47.19 495 LEU A CA 1
ATOM 3796 C C . LEU A 1 495 ? -35.219 -8.528 8.763 1.00 47.19 495 LEU A C 1
ATOM 3798 O O . LEU A 1 495 ? -34.769 -9.238 9.663 1.00 47.19 495 LEU A O 1
ATOM 3802 N N . THR A 1 496 ? -36.254 -8.929 8.016 1.00 48.19 496 THR A N 1
ATOM 3803 C CA . THR A 1 496 ? -36.900 -10.235 8.242 1.00 48.19 496 THR A CA 1
ATOM 3804 C C . THR A 1 496 ? -36.050 -11.419 7.783 1.00 48.19 496 THR A C 1
ATOM 3806 O O . THR A 1 496 ? -36.153 -12.483 8.393 1.00 48.19 496 THR A O 1
ATOM 3809 N N . ASP A 1 497 ? -35.155 -11.218 6.811 1.00 45.38 497 ASP A N 1
ATOM 3810 C CA . ASP A 1 497 ? -34.178 -12.228 6.381 1.00 45.38 497 ASP A CA 1
ATOM 3811 C C . ASP A 1 497 ? -32.949 -12.284 7.307 1.00 45.38 497 ASP A C 1
ATOM 3813 O O . ASP A 1 497 ? -32.447 -13.370 7.591 1.00 45.38 497 ASP A O 1
ATOM 3817 N N . VAL A 1 498 ? -32.525 -11.148 7.878 1.00 44.38 498 VAL A N 1
ATOM 3818 C CA . VAL A 1 498 ? -31.430 -11.068 8.873 1.00 44.38 498 VAL A CA 1
ATOM 3819 C C . VAL A 1 498 ? -31.776 -11.794 10.183 1.00 44.38 498 VAL A C 1
ATOM 3821 O O . VAL A 1 498 ? -30.904 -12.289 10.894 1.00 44.38 498 VAL A O 1
ATOM 3824 N N . LEU A 1 499 ? -33.067 -11.888 10.507 1.00 46.34 499 LEU A N 1
ATOM 3825 C CA . LEU A 1 499 ? -33.581 -12.546 11.712 1.00 46.34 499 LEU A CA 1
ATOM 3826 C C . LEU A 1 499 ? -34.077 -13.985 11.463 1.00 46.34 499 LEU A C 1
ATOM 3828 O O . LEU A 1 499 ? -34.728 -14.561 12.347 1.00 46.34 499 LEU A O 1
ATOM 3832 N N . ALA A 1 500 ? -33.816 -14.557 10.281 1.00 41.47 500 ALA A N 1
ATOM 3833 C CA . ALA A 1 500 ? -34.168 -15.933 9.938 1.00 41.47 500 ALA A CA 1
ATOM 3834 C C . ALA A 1 500 ? -33.138 -16.940 10.505 1.00 41.47 500 ALA A C 1
ATOM 3836 O O . ALA A 1 500 ? -31.948 -16.637 10.578 1.00 41.47 500 ALA A O 1
ATOM 3837 N N . PRO A 1 501 ? -33.556 -18.153 10.925 1.00 36.69 501 PRO A N 1
ATOM 3838 C CA . PRO A 1 501 ? -32.622 -19.159 11.430 1.00 36.69 501 PRO A CA 1
ATOM 3839 C C . PRO A 1 501 ? -31.660 -19.629 10.322 1.00 36.69 501 PRO A C 1
ATOM 3841 O O . PRO A 1 501 ? -32.082 -19.745 9.167 1.00 36.69 501 PRO A O 1
ATOM 3844 N N . PRO A 1 502 ? -30.397 -19.957 10.655 1.00 37.31 502 PRO A N 1
ATOM 3845 C CA . PRO A 1 502 ? -29.408 -20.344 9.658 1.00 37.31 502 PRO A CA 1
ATOM 3846 C C . PRO A 1 502 ? -29.812 -21.643 8.952 1.00 37.31 502 PRO A C 1
ATOM 3848 O O . PRO A 1 502 ? -30.276 -22.602 9.576 1.00 37.31 502 PRO A O 1
ATOM 3851 N N . ILE A 1 503 ? -29.618 -21.670 7.633 1.00 29.45 503 ILE A N 1
ATOM 3852 C CA . ILE A 1 503 ? -29.783 -22.865 6.806 1.00 29.45 503 ILE A CA 1
ATOM 3853 C C . ILE A 1 503 ? -28.682 -23.858 7.188 1.00 29.45 503 ILE A C 1
ATOM 3855 O O . ILE A 1 503 ? -27.493 -23.587 7.032 1.00 29.45 503 ILE A O 1
ATOM 3859 N N . GLU A 1 504 ? -29.085 -25.026 7.688 1.00 33.56 504 GLU A N 1
ATOM 3860 C CA . GLU A 1 504 ? -28.174 -26.134 7.950 1.00 33.56 504 GLU A CA 1
ATOM 3861 C C . GLU A 1 504 ? -27.512 -26.605 6.646 1.00 33.56 504 GLU A C 1
ATOM 3863 O O . GLU A 1 504 ? -28.186 -27.075 5.727 1.00 33.56 504 GLU A O 1
ATOM 3868 N N . THR A 1 505 ? -26.176 -26.549 6.659 1.00 40.78 505 THR A N 1
ATOM 3869 C CA . THR A 1 505 ? -25.158 -27.277 5.871 1.00 40.78 505 THR A CA 1
ATOM 3870 C C . THR A 1 505 ? -24.301 -26.408 4.943 1.00 40.78 505 THR A C 1
ATOM 3872 O O . THR A 1 505 ? -24.686 -26.085 3.824 1.00 40.78 505 THR A O 1
ATOM 3875 N N . ALA A 1 506 ? -23.075 -26.118 5.390 1.00 26.39 506 ALA A N 1
ATOM 3876 C CA . ALA A 1 506 ? -21.978 -25.606 4.570 1.00 26.39 506 ALA A CA 1
ATOM 3877 C C . ALA A 1 506 ? -20.667 -26.363 4.906 1.00 26.39 506 ALA A C 1
ATOM 3879 O O . ALA A 1 506 ? -20.551 -26.895 6.014 1.00 26.39 506 ALA A O 1
ATOM 3880 N N . PRO A 1 507 ? -19.746 -26.512 3.933 1.00 31.67 507 PRO A N 1
ATOM 3881 C CA . PRO A 1 507 ? -18.590 -27.408 3.999 1.00 31.67 507 PRO A CA 1
ATOM 3882 C C . PRO A 1 507 ? -17.419 -26.823 4.805 1.00 31.67 507 PRO A C 1
ATOM 3884 O O . PRO A 1 507 ? -17.445 -25.662 5.206 1.00 31.67 507 PRO A O 1
ATOM 3887 N N . ALA A 1 508 ? -16.391 -27.647 5.023 1.00 34.34 508 ALA A N 1
ATOM 3888 C CA . ALA A 1 508 ? -15.262 -27.310 5.879 1.00 34.34 508 ALA A CA 1
ATOM 3889 C C . ALA A 1 508 ? -14.333 -26.224 5.309 1.00 34.34 508 ALA A C 1
ATOM 3891 O O . ALA A 1 508 ? -13.965 -26.305 4.137 1.00 34.34 508 ALA A O 1
ATOM 3892 N N . GLY A 1 509 ? -13.943 -25.256 6.147 1.00 48.69 509 GLY A N 1
ATOM 3893 C CA . GLY A 1 509 ? -13.029 -24.149 5.854 1.00 48.69 509 GLY A CA 1
ATOM 3894 C C . GLY A 1 509 ? -13.594 -22.719 5.965 1.00 48.69 509 GLY A C 1
ATOM 3895 O O . GLY A 1 509 ? -13.021 -21.839 5.340 1.00 48.69 509 GLY A O 1
ATOM 3896 N N . THR A 1 510 ? -14.681 -22.452 6.706 1.00 53.41 510 THR A N 1
ATOM 3897 C CA . THR A 1 510 ? -15.373 -21.132 6.732 1.00 53.41 510 THR A CA 1
ATOM 3898 C C . THR A 1 510 ? -15.343 -20.424 8.114 1.00 53.41 510 THR A C 1
ATOM 3900 O O . THR A 1 510 ? -15.192 -21.093 9.133 1.00 53.41 510 THR A O 1
ATOM 3903 N N . PRO A 1 511 ? -15.546 -19.091 8.232 1.00 50.09 511 PRO A N 1
ATOM 3904 C CA . PRO A 1 511 ? -15.863 -18.347 9.440 1.00 50.09 511 PRO A CA 1
ATOM 3905 C C . PRO A 1 511 ? -17.013 -18.946 10.220 1.00 50.09 511 PRO A C 1
ATOM 3907 O O . PRO A 1 511 ? -17.042 -18.770 11.425 1.00 50.09 511 PRO A O 1
ATOM 3910 N N . ALA A 1 512 ? -17.926 -19.693 9.591 1.00 52.66 512 ALA A N 1
ATOM 3911 C CA . ALA A 1 512 ? -18.915 -20.471 10.324 1.00 52.66 512 ALA A CA 1
ATOM 3912 C C . ALA A 1 512 ? -18.262 -21.614 11.121 1.00 52.66 512 ALA A C 1
ATOM 3914 O O . ALA A 1 512 ? -18.699 -21.902 12.229 1.00 52.66 512 ALA A O 1
ATOM 3915 N N . GLU A 1 513 ? -17.197 -22.241 10.614 1.00 62.12 513 GLU A N 1
ATOM 3916 C CA . GLU A 1 513 ? -16.391 -23.197 11.378 1.00 62.12 513 GLU A CA 1
ATOM 3917 C C . GLU A 1 513 ? -15.492 -22.530 12.407 1.00 62.12 513 GLU A C 1
ATOM 3919 O O . GLU A 1 513 ? -15.417 -23.042 13.521 1.00 62.12 513 GLU A O 1
ATOM 3924 N N . LEU A 1 514 ? -14.843 -21.405 12.081 1.00 68.31 514 LEU A N 1
ATOM 3925 C CA . LEU A 1 514 ? -14.071 -20.649 13.070 1.00 68.31 514 LEU A CA 1
ATOM 3926 C C . LEU A 1 514 ? -14.992 -20.166 14.195 1.00 68.31 514 LEU A C 1
ATOM 3928 O O . LEU A 1 514 ? -14.720 -20.441 15.356 1.00 68.31 514 LEU A O 1
ATOM 3932 N N . ALA A 1 515 ? -16.121 -19.538 13.869 1.00 65.88 515 ALA A N 1
ATOM 3933 C CA . ALA A 1 515 ? -17.130 -19.116 14.833 1.00 65.88 515 ALA A CA 1
ATOM 3934 C C . ALA A 1 515 ? -17.663 -20.308 15.633 1.00 65.88 515 ALA A C 1
ATOM 3936 O O . ALA A 1 515 ? -17.645 -20.262 16.852 1.00 65.88 515 ALA A O 1
ATOM 3937 N N . ASN A 1 516 ? -18.031 -21.424 14.998 1.00 66.06 516 ASN A N 1
ATOM 3938 C CA . ASN A 1 516 ? -18.496 -22.615 15.716 1.00 66.06 516 ASN A CA 1
ATOM 3939 C C . ASN A 1 516 ? -17.400 -23.238 16.607 1.00 66.06 516 ASN A C 1
ATOM 3941 O O . ASN A 1 516 ? -17.680 -23.736 17.701 1.00 66.06 516 ASN A O 1
ATOM 3945 N N . ALA A 1 517 ? -16.139 -23.202 16.174 1.00 69.31 517 ALA A N 1
ATOM 3946 C CA . ALA A 1 517 ? -15.000 -23.643 16.970 1.00 69.31 517 ALA A CA 1
ATOM 3947 C C . ALA A 1 517 ? -14.788 -22.726 18.182 1.00 69.31 517 ALA A C 1
ATOM 3949 O O . ALA A 1 517 ? -14.621 -23.236 19.291 1.00 69.31 517 ALA A O 1
ATOM 3950 N N . LEU A 1 518 ? -14.866 -21.404 17.996 1.00 76.12 518 LEU A N 1
ATOM 3951 C CA . LEU A 1 518 ? -14.792 -20.403 19.062 1.00 76.12 518 LEU A CA 1
ATOM 3952 C C . LEU A 1 518 ? -15.986 -20.511 20.024 1.00 76.12 518 LEU A C 1
ATOM 3954 O O . LEU A 1 518 ? -15.788 -20.473 21.236 1.00 76.12 518 LEU A O 1
ATOM 3958 N N . ASP A 1 519 ? -17.197 -20.748 19.523 1.00 69.94 519 ASP A N 1
ATOM 3959 C CA . ASP A 1 519 ? -18.411 -20.963 20.320 1.00 69.94 519 ASP A CA 1
ATOM 3960 C C . ASP A 1 519 ? -18.275 -22.214 21.191 1.00 69.94 519 ASP A C 1
ATOM 3962 O O . ASP A 1 519 ? -18.517 -22.193 22.401 1.00 69.94 519 ASP A O 1
ATOM 3966 N N . THR A 1 520 ? -17.819 -23.315 20.584 1.00 73.56 520 THR A N 1
ATOM 3967 C CA . THR A 1 520 ? -17.544 -24.569 21.295 1.00 73.56 520 THR A CA 1
ATOM 3968 C C . THR A 1 520 ? -16.473 -24.364 22.362 1.00 73.56 520 THR A C 1
ATOM 3970 O O . THR A 1 520 ? -16.572 -24.934 23.449 1.00 73.56 520 THR A O 1
ATOM 3973 N N . LEU A 1 521 ? -15.463 -23.540 22.076 1.00 73.56 521 LEU A N 1
ATOM 3974 C CA . LEU A 1 521 ? -14.406 -23.196 23.017 1.00 73.56 521 LEU A CA 1
ATOM 3975 C C . LEU A 1 521 ? -14.949 -22.394 24.206 1.00 73.56 521 LEU A C 1
ATOM 3977 O O . LEU A 1 521 ? -14.694 -22.733 25.362 1.00 73.56 521 LEU A O 1
ATOM 3981 N N . MET A 1 522 ? -15.748 -21.363 23.935 1.00 77.50 522 MET A N 1
ATOM 3982 C CA . MET A 1 522 ? -16.313 -20.477 24.954 1.00 77.50 522 MET A CA 1
ATOM 3983 C C . MET A 1 522 ? -17.367 -21.161 25.828 1.00 77.50 522 MET A C 1
ATOM 3985 O O . MET A 1 522 ? -17.526 -20.794 26.994 1.00 77.50 522 MET A O 1
ATOM 3989 N N . ALA A 1 523 ? -18.031 -22.202 25.320 1.00 76.00 523 ALA A N 1
ATOM 3990 C CA . ALA A 1 523 ? -18.942 -23.035 26.102 1.00 76.00 523 ALA A CA 1
ATOM 3991 C C . ALA A 1 523 ? -18.233 -23.855 27.203 1.00 76.00 523 ALA A C 1
ATOM 3993 O O . ALA A 1 523 ? -18.871 -24.271 28.177 1.00 76.00 523 ALA A O 1
ATOM 3994 N N . ILE A 1 524 ? -16.917 -24.081 27.091 1.00 74.75 524 ILE A N 1
ATOM 3995 C CA . ILE A 1 524 ? -16.138 -24.803 28.102 1.00 74.75 524 ILE A CA 1
ATOM 3996 C C . ILE A 1 524 ? -15.966 -23.902 29.325 1.00 74.75 524 ILE A C 1
ATOM 3998 O O . ILE A 1 524 ? -15.308 -22.867 29.266 1.00 74.75 524 ILE A O 1
ATOM 4002 N N . SER A 1 525 ? -16.563 -24.288 30.453 1.00 77.56 525 SER A N 1
ATOM 4003 C CA . SER A 1 525 ? -16.538 -23.485 31.685 1.00 77.56 525 SER A CA 1
ATOM 4004 C C . SER A 1 525 ? -15.208 -23.564 32.441 1.00 77.56 525 SER A C 1
ATOM 4006 O O . SER A 1 525 ? -14.865 -22.615 33.142 1.00 77.56 525 SER A O 1
ATOM 4008 N N . ASP A 1 526 ? -14.476 -24.679 32.325 1.00 80.69 526 ASP A N 1
ATOM 4009 C CA . ASP A 1 526 ? -13.166 -24.852 32.960 1.00 80.69 526 ASP A CA 1
ATOM 4010 C C . ASP A 1 526 ? -12.061 -24.167 32.131 1.00 80.69 526 ASP A C 1
ATOM 4012 O O . ASP A 1 526 ? -11.845 -24.559 30.982 1.00 80.69 526 ASP A O 1
ATOM 4016 N N . PRO A 1 527 ? -11.335 -23.172 32.677 1.00 77.12 527 PRO A N 1
ATOM 4017 C CA . PRO A 1 527 ? -10.308 -22.449 31.926 1.00 77.12 527 PRO A CA 1
ATOM 4018 C C . PRO A 1 527 ? -9.168 -23.343 31.425 1.00 77.12 527 PRO A C 1
ATOM 4020 O O . PRO A 1 527 ? -8.655 -23.121 30.333 1.00 77.12 527 PRO A O 1
ATOM 4023 N N . ALA A 1 528 ? -8.785 -24.373 32.187 1.00 81.62 528 ALA A N 1
ATOM 4024 C CA . ALA A 1 528 ? -7.712 -25.279 31.781 1.00 81.62 528 ALA A CA 1
ATOM 4025 C C . ALA A 1 528 ? -8.147 -26.183 30.616 1.00 81.62 528 ALA A C 1
ATOM 4027 O O . ALA A 1 528 ? -7.405 -26.350 29.651 1.00 81.62 528 ALA A O 1
ATOM 4028 N N . GLU A 1 529 ? -9.357 -26.744 30.672 1.00 83.75 529 GLU A N 1
ATOM 4029 C CA . GLU A 1 529 ? -9.943 -27.488 29.553 1.00 83.75 529 GLU A CA 1
ATOM 4030 C C . GLU A 1 529 ? -10.130 -26.607 28.309 1.00 83.75 529 GLU A C 1
ATOM 4032 O O . GLU A 1 529 ? -9.812 -27.043 27.200 1.00 83.75 529 GLU A O 1
ATOM 4037 N N . ARG A 1 530 ? -10.570 -25.355 28.491 1.00 83.56 530 ARG A N 1
ATOM 4038 C CA . ARG A 1 530 ? -10.717 -24.379 27.403 1.00 83.56 530 ARG A CA 1
ATOM 4039 C C . ARG A 1 530 ? -9.380 -24.106 26.722 1.00 83.56 530 ARG A C 1
ATOM 4041 O O . ARG A 1 530 ? -9.298 -24.201 25.501 1.00 83.56 530 ARG A O 1
ATOM 4048 N N . GLN A 1 531 ? -8.339 -23.829 27.507 1.00 83.38 531 GLN A N 1
ATOM 4049 C CA . GLN A 1 531 ? -6.995 -23.580 26.993 1.00 83.38 531 GLN A CA 1
ATOM 4050 C C . GLN A 1 531 ? -6.438 -24.804 26.255 1.00 83.38 531 GLN A C 1
ATOM 4052 O O . GLN A 1 531 ? -5.974 -24.677 25.129 1.00 83.38 531 GLN A O 1
ATOM 4057 N N . ASN A 1 532 ? -6.576 -26.010 26.817 1.00 82.75 532 ASN A N 1
ATOM 4058 C CA . ASN A 1 532 ? -6.132 -27.239 26.148 1.00 82.75 532 ASN A CA 1
ATOM 4059 C C . ASN A 1 532 ? -6.862 -27.475 24.815 1.00 82.75 532 ASN A C 1
ATOM 4061 O O . ASN A 1 532 ? -6.268 -27.963 23.854 1.00 82.75 532 ASN A O 1
ATOM 4065 N N . ARG A 1 533 ? -8.162 -27.149 24.743 1.00 84.69 533 ARG A N 1
ATOM 4066 C CA . ARG A 1 533 ? -8.919 -27.243 23.489 1.00 84.69 533 ARG A CA 1
ATOM 4067 C C . ARG A 1 533 ? -8.459 -26.199 22.475 1.00 84.69 533 ARG A C 1
ATOM 4069 O O . ARG A 1 533 ? -8.416 -26.513 21.289 1.00 84.69 533 ARG A O 1
ATOM 4076 N N . LEU A 1 534 ? -8.109 -25.000 22.934 1.00 87.19 534 LEU A N 1
ATOM 4077 C CA . LEU A 1 534 ? -7.584 -23.939 22.080 1.00 87.19 534 LEU A CA 1
ATOM 4078 C C . LEU A 1 534 ? -6.223 -24.331 21.505 1.00 87.19 534 LEU A C 1
ATOM 4080 O O . LEU A 1 534 ? -5.992 -24.129 20.320 1.00 87.19 534 LEU A O 1
ATOM 4084 N N . ASP A 1 535 ? -5.346 -24.914 22.320 1.00 86.88 535 ASP A N 1
ATOM 4085 C CA . ASP A 1 535 ? -4.024 -25.379 21.890 1.00 86.88 535 ASP A CA 1
ATOM 4086 C C . ASP A 1 535 ? -4.131 -26.423 20.771 1.00 86.88 535 ASP A C 1
ATOM 4088 O O . ASP A 1 535 ? -3.426 -26.322 19.771 1.00 86.88 535 ASP A O 1
ATOM 4092 N N . ALA A 1 536 ? -5.069 -27.368 20.894 1.00 81.44 536 ALA A N 1
ATOM 4093 C CA . ALA A 1 536 ? -5.323 -28.364 19.855 1.00 81.44 536 ALA A CA 1
ATOM 4094 C C . ALA A 1 536 ? -5.867 -27.739 18.556 1.00 81.44 536 ALA A C 1
ATOM 4096 O O . ALA A 1 536 ? -5.382 -28.058 17.475 1.00 81.44 536 ALA A O 1
ATOM 4097 N N . LEU A 1 537 ? -6.841 -26.824 18.654 1.00 84.88 537 LEU A N 1
ATOM 4098 C CA . LEU A 1 537 ? -7.381 -26.121 17.480 1.00 84.88 537 LEU A CA 1
ATOM 4099 C C . LEU A 1 537 ? -6.315 -25.277 16.779 1.00 84.88 537 LEU A C 1
ATOM 4101 O O . LEU A 1 537 ? -6.255 -25.242 15.555 1.00 84.88 537 LEU A O 1
ATOM 4105 N N . TRP A 1 538 ? -5.466 -24.611 17.557 1.00 87.81 538 TRP A N 1
ATOM 4106 C CA . TRP A 1 538 ? -4.377 -23.802 17.035 1.00 87.81 538 TRP A CA 1
ATOM 4107 C C . TRP A 1 538 ? -3.366 -24.642 16.250 1.00 87.81 538 TRP A C 1
ATOM 4109 O O . TRP A 1 538 ? -2.980 -24.255 15.149 1.00 87.81 538 TRP A O 1
ATOM 4119 N N . GLU A 1 539 ? -2.974 -25.805 16.778 1.00 84.44 539 GLU A N 1
ATOM 4120 C CA . GLU A 1 539 ? -2.084 -26.741 16.079 1.00 84.44 539 GLU A CA 1
ATOM 4121 C C . GLU A 1 539 ? -2.704 -27.232 14.759 1.00 84.44 539 GLU A C 1
ATOM 4123 O O . GLU A 1 539 ? -2.013 -27.279 13.735 1.00 84.44 539 GLU A O 1
ATOM 4128 N N . ASP A 1 540 ? -4.010 -27.522 14.754 1.00 81.81 540 ASP A N 1
ATOM 4129 C CA . ASP A 1 540 ? -4.748 -27.911 13.549 1.00 81.81 540 ASP A CA 1
ATOM 4130 C C . ASP A 1 540 ? -4.753 -26.780 12.500 1.00 81.81 540 ASP A C 1
ATOM 4132 O O . ASP A 1 540 ? -4.403 -27.017 11.340 1.00 81.81 540 ASP A O 1
ATOM 4136 N N . TRP A 1 541 ? -5.077 -25.540 12.893 1.00 83.62 541 TRP A N 1
ATOM 4137 C CA . TRP A 1 541 ? -5.110 -24.380 11.987 1.00 83.62 541 TRP A CA 1
ATOM 4138 C C . TRP A 1 541 ? -3.734 -24.023 11.424 1.00 83.62 541 TRP A C 1
ATOM 4140 O O . TRP A 1 541 ? -3.608 -23.767 10.224 1.00 83.62 541 TRP A O 1
ATOM 4150 N N . GLN A 1 542 ? -2.692 -24.050 12.259 1.00 83.62 542 GLN A N 1
ATOM 4151 C CA . GLN A 1 542 ? -1.315 -23.828 11.815 1.00 83.62 542 GLN A CA 1
ATOM 4152 C C . GLN A 1 542 ? -0.866 -24.901 10.821 1.00 83.62 542 GLN A C 1
ATOM 4154 O O . GLN A 1 542 ? -0.312 -24.581 9.771 1.00 83.62 542 GLN A O 1
ATOM 4159 N N . THR A 1 543 ? -1.134 -26.176 11.119 1.00 80.25 543 THR A N 1
ATOM 4160 C CA . THR A 1 543 ? -0.760 -27.294 10.238 1.00 80.25 543 THR A CA 1
ATOM 4161 C C . THR A 1 543 ? -1.499 -27.233 8.903 1.00 80.25 543 THR A C 1
ATOM 4163 O O . THR A 1 543 ? -0.940 -27.593 7.866 1.00 80.25 543 THR A O 1
ATOM 4166 N N . ALA A 1 544 ? -2.744 -26.757 8.915 1.00 78.62 544 ALA A N 1
ATOM 4167 C CA . ALA A 1 544 ? -3.545 -26.557 7.716 1.00 78.62 544 ALA A CA 1
ATOM 4168 C C . ALA A 1 544 ? -3.163 -25.292 6.920 1.00 78.62 544 ALA A C 1
ATOM 4170 O O . ALA A 1 544 ? -3.661 -25.122 5.809 1.00 78.62 544 ALA A O 1
ATOM 4171 N N . GLY A 1 545 ? -2.299 -24.417 7.454 1.00 79.25 545 GLY A N 1
ATOM 4172 C CA . GLY A 1 545 ? -1.952 -23.139 6.825 1.00 79.25 545 GLY A CA 1
ATOM 4173 C C . GLY A 1 545 ? -3.139 -22.175 6.735 1.00 79.25 545 GLY A C 1
ATOM 4174 O O . GLY A 1 545 ? -3.220 -21.400 5.790 1.00 79.25 545 GLY A O 1
ATOM 4175 N N . GLN A 1 546 ? -4.073 -22.253 7.687 1.00 78.56 546 GLN A N 1
ATOM 4176 C CA . GLN A 1 546 ? -5.318 -21.473 7.721 1.00 78.56 546 GLN A CA 1
ATOM 4177 C C . GLN A 1 546 ? -5.199 -20.187 8.556 1.00 78.56 546 GLN A C 1
ATOM 4179 O O . GLN A 1 546 ? -6.205 -19.690 9.055 1.00 78.56 546 GLN A O 1
ATOM 4184 N N . ILE A 1 547 ? -3.982 -19.685 8.788 1.00 86.44 547 ILE A N 1
ATOM 4185 C CA . ILE A 1 547 ? -3.749 -18.456 9.555 1.00 86.44 547 ILE A CA 1
ATOM 4186 C C . ILE A 1 547 ? -2.993 -17.460 8.665 1.00 86.44 547 ILE A C 1
ATOM 4188 O O . ILE A 1 547 ? -1.874 -17.776 8.251 1.00 86.44 547 ILE A O 1
ATOM 4192 N N . PRO A 1 548 ? -3.578 -16.282 8.367 1.00 89.88 548 PRO A N 1
ATOM 4193 C CA . PRO A 1 548 ? -4.919 -15.827 8.764 1.00 89.88 548 PRO A CA 1
ATOM 4194 C C . PRO A 1 548 ? -6.036 -16.656 8.101 1.00 89.88 548 PRO A C 1
ATOM 4196 O O . PRO A 1 548 ? -5.834 -17.264 7.051 1.00 89.88 548 PRO A O 1
ATOM 4199 N N . TYR A 1 549 ? -7.209 -16.708 8.735 1.00 85.81 549 TYR A N 1
ATOM 4200 C CA . TYR A 1 549 ? -8.333 -17.515 8.252 1.00 85.81 549 TYR A CA 1
ATOM 4201 C C . TYR A 1 549 ? -9.115 -16.734 7.199 1.00 85.81 549 TYR A C 1
ATOM 4203 O O . TYR A 1 549 ? -9.570 -15.634 7.496 1.00 85.81 549 TYR A O 1
ATOM 4211 N N . VAL A 1 550 ? -9.298 -17.288 6.001 1.00 84.38 550 VAL A N 1
ATOM 4212 C CA . VAL A 1 550 ? -9.929 -16.600 4.861 1.00 84.38 550 VAL A CA 1
ATOM 4213 C C . VAL A 1 550 ? -11.151 -17.377 4.373 1.00 84.38 550 VAL A C 1
ATOM 4215 O O . VAL A 1 550 ? -11.050 -18.579 4.134 1.00 84.38 550 VAL A O 1
ATOM 4218 N N . ASP A 1 551 ? -12.279 -16.693 4.165 1.00 74.12 551 ASP A N 1
ATOM 4219 C CA . ASP A 1 551 ? -13.445 -17.226 3.442 1.00 74.12 551 ASP A CA 1
ATOM 4220 C C . ASP A 1 551 ? -14.193 -16.130 2.699 1.00 74.12 551 ASP A C 1
ATOM 4222 O O . ASP A 1 551 ? -14.586 -15.115 3.276 1.00 74.12 551 ASP A O 1
ATOM 4226 N N . GLY A 1 552 ? -14.408 -16.359 1.407 1.00 78.50 552 GLY A N 1
ATOM 4227 C CA . GLY A 1 552 ? -14.929 -15.343 0.508 1.00 78.50 552 GLY A CA 1
ATOM 4228 C C . GLY A 1 552 ? -14.097 -14.067 0.618 1.00 78.50 552 GLY A C 1
ATOM 4229 O O . GLY A 1 552 ? -12.934 -14.040 0.216 1.00 78.50 552 GLY A O 1
ATOM 4230 N N . THR A 1 553 ? -14.709 -13.024 1.168 1.00 82.06 553 THR A N 1
ATOM 4231 C CA . THR A 1 553 ? -14.095 -11.714 1.403 1.00 82.06 553 THR A CA 1
ATOM 4232 C C . THR A 1 553 ? -13.704 -11.481 2.859 1.00 82.06 553 THR A C 1
ATOM 4234 O O . THR A 1 553 ? -13.018 -10.508 3.142 1.00 82.06 553 THR A O 1
ATOM 4237 N N . THR A 1 554 ? -14.105 -12.341 3.793 1.00 82.06 554 THR A N 1
ATOM 4238 C CA . THR A 1 554 ? -13.853 -12.154 5.225 1.00 82.06 554 THR A CA 1
ATOM 4239 C C . THR A 1 554 ? -12.539 -12.806 5.641 1.00 82.06 554 THR A C 1
ATOM 4241 O O . THR A 1 554 ? -12.232 -13.938 5.261 1.00 82.06 554 THR A O 1
ATOM 4244 N N . VAL A 1 555 ? -11.785 -12.101 6.482 1.00 87.94 555 VAL A N 1
ATOM 4245 C CA . VAL A 1 555 ? -10.520 -12.554 7.058 1.00 87.94 555 VAL A CA 1
ATOM 4246 C C . VAL A 1 555 ? -10.568 -12.454 8.574 1.00 87.94 555 VAL A C 1
ATOM 4248 O O . VAL A 1 555 ? -10.952 -11.422 9.122 1.00 87.94 555 VAL A O 1
ATOM 4251 N N . ALA A 1 556 ? -10.133 -13.511 9.255 1.00 88.12 556 ALA A N 1
ATOM 4252 C CA . ALA A 1 556 ? -9.830 -13.482 10.677 1.00 88.12 556 ALA A CA 1
ATOM 4253 C C . ALA A 1 556 ? -8.317 -13.542 10.892 1.00 88.12 556 ALA A C 1
ATOM 4255 O O . ALA A 1 556 ? -7.665 -14.561 10.643 1.00 88.12 556 ALA A O 1
ATOM 4256 N N . PHE A 1 557 ? -7.767 -12.444 11.392 1.00 93.38 557 PHE A N 1
ATOM 4257 C CA . PHE A 1 557 ? -6.398 -12.371 11.868 1.00 93.38 557 PHE A CA 1
ATOM 4258 C C . PHE A 1 557 ? -6.319 -12.897 13.296 1.00 93.38 557 PHE A C 1
ATOM 4260 O O . PHE A 1 557 ? -7.149 -12.544 14.137 1.00 93.38 557 PHE A O 1
ATOM 4267 N N . LEU A 1 558 ? -5.329 -13.747 13.568 1.00 93.06 558 LEU A N 1
ATOM 4268 C CA . LEU A 1 558 ? -5.218 -14.471 14.830 1.00 93.06 558 LEU A CA 1
ATOM 4269 C C . LEU A 1 558 ? -3.812 -14.340 15.413 1.00 93.06 558 LEU A C 1
ATOM 4271 O O . LEU A 1 558 ? -2.821 -14.446 14.698 1.00 93.06 558 LEU A O 1
ATOM 4275 N N . TYR A 1 559 ? -3.722 -14.145 16.725 1.00 94.62 559 TYR A N 1
ATOM 4276 C CA . TYR A 1 559 ? -2.453 -14.123 17.453 1.00 94.62 559 TYR A CA 1
ATOM 4277 C C . TYR A 1 559 ? -2.588 -14.853 18.789 1.00 94.62 559 TYR A C 1
ATOM 4279 O O . TYR A 1 559 ? -3.600 -14.727 19.476 1.00 94.62 559 TYR A O 1
ATOM 4287 N N . ARG A 1 560 ? -1.555 -15.609 19.170 1.00 92.88 560 ARG A N 1
ATOM 4288 C CA . ARG A 1 560 ? -1.465 -16.309 20.459 1.00 92.88 560 ARG A CA 1
ATOM 4289 C C . ARG A 1 560 ? -0.395 -15.665 21.327 1.00 92.88 560 ARG A C 1
ATOM 4291 O O . ARG A 1 560 ? 0.777 -15.656 20.954 1.00 92.88 560 ARG A O 1
ATOM 4298 N N . GLY A 1 561 ? -0.785 -15.191 22.504 1.00 87.75 561 GLY A N 1
ATOM 4299 C CA . GLY A 1 561 ? 0.154 -14.739 23.518 1.00 87.75 561 GLY A CA 1
ATOM 4300 C C . GLY A 1 561 ? -0.441 -13.793 24.554 1.00 87.75 561 GLY A C 1
ATOM 4301 O O . GLY A 1 561 ? -1.480 -13.162 24.360 1.00 87.75 561 GLY A O 1
ATOM 4302 N N . GLU A 1 562 ? 0.286 -13.668 25.659 1.00 82.44 562 GLU A N 1
ATOM 4303 C CA . GLU A 1 562 ? 0.018 -12.678 26.700 1.00 82.44 562 GLU A CA 1
ATOM 4304 C C . GLU A 1 562 ? 0.380 -11.277 26.187 1.00 82.44 562 GLU A C 1
ATOM 4306 O O . GLU A 1 562 ? 1.536 -11.004 25.849 1.00 82.44 562 GLU A O 1
ATOM 4311 N N . ALA A 1 563 ? -0.607 -10.387 26.128 1.00 82.19 563 ALA A N 1
ATOM 4312 C CA . ALA A 1 563 ? -0.457 -9.011 25.667 1.00 82.19 563 ALA A CA 1
ATOM 4313 C C . ALA A 1 563 ? -1.466 -8.093 26.375 1.00 82.19 563 ALA A C 1
ATOM 4315 O O . ALA A 1 563 ? -2.457 -8.558 26.930 1.00 82.19 563 ALA A O 1
ATOM 4316 N N . LEU A 1 564 ? -1.207 -6.786 26.361 1.00 69.19 564 LEU A N 1
ATOM 4317 C CA . LEU A 1 564 ? -2.173 -5.751 26.741 1.00 69.19 564 LEU A CA 1
ATOM 4318 C C . LEU A 1 564 ? -2.986 -5.303 25.526 1.00 69.19 564 LEU A C 1
ATOM 4320 O O . LEU A 1 564 ? -4.193 -5.109 25.629 1.00 69.19 564 LEU A O 1
ATOM 4324 N N . THR A 1 565 ? -2.318 -5.165 24.379 1.00 72.12 565 THR A N 1
ATOM 4325 C CA . THR A 1 565 ? -2.938 -4.864 23.087 1.00 72.12 565 THR A CA 1
ATOM 4326 C C . THR A 1 565 ? -2.265 -5.670 21.985 1.00 72.12 565 THR A C 1
ATOM 4328 O O . THR A 1 565 ? -1.066 -5.964 22.052 1.00 72.12 565 THR A O 1
ATOM 4331 N N . VAL A 1 566 ? -3.044 -6.016 20.966 1.00 85.44 566 VAL A N 1
ATOM 4332 C CA . VAL A 1 566 ? -2.568 -6.631 19.727 1.00 85.44 566 VAL A CA 1
ATOM 4333 C C . VAL A 1 566 ? -3.239 -5.901 18.578 1.00 85.44 566 VAL A C 1
ATOM 4335 O O . VAL A 1 566 ? -4.445 -5.676 18.617 1.00 85.44 566 VAL A O 1
ATOM 4338 N N . GLU A 1 567 ? -2.462 -5.514 17.580 1.00 89.88 567 GLU A N 1
ATOM 4339 C CA . GLU A 1 567 ? -2.928 -4.788 16.403 1.00 89.88 567 GLU A CA 1
ATOM 4340 C C . GLU A 1 567 ? -2.342 -5.434 15.149 1.00 89.88 567 GLU A C 1
ATOM 4342 O O . GLU A 1 567 ? -1.212 -5.921 15.179 1.00 89.88 567 GLU A O 1
ATOM 4347 N N . TRP A 1 568 ? -3.067 -5.392 14.035 1.00 96.06 568 TRP A N 1
ATOM 4348 C CA . TRP A 1 568 ? -2.523 -5.720 12.718 1.00 96.06 568 TRP A CA 1
ATOM 4349 C C . TRP A 1 568 ? -2.412 -4.448 11.888 1.00 96.06 568 TRP A C 1
ATOM 4351 O O . TRP A 1 568 ? -3.375 -3.685 11.768 1.00 96.06 568 TRP A O 1
ATOM 4361 N N . ARG A 1 569 ? -1.221 -4.228 11.330 1.00 93.50 569 ARG A N 1
ATOM 4362 C CA . ARG A 1 569 ? -0.895 -3.083 10.473 1.00 93.50 569 ARG A CA 1
ATOM 4363 C C . ARG A 1 569 ? -0.305 -3.588 9.172 1.00 93.50 569 ARG A C 1
ATOM 4365 O O . ARG A 1 569 ? 0.477 -4.536 9.196 1.00 93.50 569 ARG A O 1
ATOM 4372 N N . GLY A 1 570 ? -0.664 -2.962 8.066 1.00 94.50 570 GLY A N 1
ATOM 4373 C CA . GLY A 1 570 ? -0.273 -3.420 6.746 1.00 94.50 570 GLY A CA 1
ATOM 4374 C C . GLY A 1 570 ? -0.714 -2.478 5.639 1.00 94.50 570 GLY A C 1
ATOM 4375 O O . GLY A 1 570 ? -1.082 -1.328 5.884 1.00 94.50 570 GLY A O 1
ATOM 4376 N N . ASP A 1 571 ? -0.722 -3.000 4.420 1.00 94.06 571 ASP A N 1
ATOM 4377 C CA . ASP A 1 571 ? -1.136 -2.268 3.221 1.00 94.06 571 ASP A CA 1
ATOM 4378 C C . ASP A 1 571 ? -2.533 -1.641 3.378 1.00 94.06 571 ASP A C 1
ATOM 4380 O O . ASP A 1 571 ? -2.747 -0.484 3.025 1.00 94.06 571 ASP A O 1
ATOM 4384 N N . PHE A 1 572 ? -3.462 -2.366 4.010 1.00 89.81 572 PHE A N 1
ATOM 4385 C CA . PHE A 1 572 ? -4.855 -1.948 4.192 1.00 89.81 572 PHE A CA 1
ATOM 4386 C C . PHE A 1 572 ? -5.065 -0.718 5.087 1.00 89.81 572 PHE A C 1
ATOM 4388 O O . PHE A 1 572 ? -6.172 -0.182 5.127 1.00 89.81 572 PHE A O 1
ATOM 4395 N N . ASN A 1 573 ? -4.043 -0.281 5.826 1.00 84.06 573 ASN A N 1
ATOM 4396 C CA . ASN A 1 573 ? -4.098 0.927 6.649 1.00 84.06 573 ASN A CA 1
ATOM 4397 C C . ASN A 1 573 ? -2.840 1.801 6.510 1.00 84.06 573 ASN A C 1
ATOM 4399 O O . ASN A 1 573 ? -2.524 2.599 7.398 1.00 84.06 573 ASN A O 1
ATOM 4403 N N . GLY A 1 574 ? -2.085 1.619 5.423 1.00 86.38 574 GLY A N 1
ATOM 4404 C CA . GLY A 1 574 ? -0.865 2.379 5.159 1.00 86.38 574 GLY A CA 1
ATOM 4405 C C . GLY A 1 574 ? 0.207 2.227 6.242 1.00 86.38 574 GLY A C 1
ATOM 4406 O O . GLY A 1 574 ? 0.996 3.147 6.443 1.00 86.38 574 GLY A O 1
ATOM 4407 N N . TRP A 1 575 ? 0.232 1.097 6.959 1.00 88.12 575 TRP A N 1
ATOM 4408 C CA . TRP A 1 575 ? 1.195 0.800 8.030 1.00 88.12 575 TRP A CA 1
ATOM 4409 C C . TRP A 1 575 ? 1.116 1.720 9.265 1.00 88.12 575 TRP A C 1
ATOM 4411 O O . TRP A 1 575 ? 2.010 1.710 10.120 1.00 88.12 575 TRP A O 1
ATOM 4421 N N . LEU A 1 576 ? 0.039 2.497 9.406 1.00 82.06 576 LEU A N 1
ATOM 4422 C CA . LEU A 1 576 ? -0.136 3.463 10.492 1.00 82.06 576 LEU A CA 1
ATOM 4423 C C . LEU A 1 576 ? -0.763 2.833 11.745 1.00 82.06 576 LEU A C 1
ATOM 4425 O O . LEU A 1 576 ? -1.308 1.734 11.721 1.00 82.06 576 LEU A O 1
ATOM 4429 N N . ALA A 1 577 ? -0.650 3.525 12.883 1.00 67.88 577 ALA A N 1
ATOM 4430 C CA . ALA A 1 577 ? -1.389 3.158 14.097 1.00 67.88 577 ALA A CA 1
ATOM 4431 C C . ALA A 1 577 ? -2.877 3.506 13.981 1.00 67.88 577 ALA A C 1
ATOM 4433 O O . ALA A 1 577 ? -3.734 2.792 14.496 1.00 67.88 577 ALA A O 1
ATOM 4434 N N . ASP A 1 578 ? -3.168 4.612 13.299 1.00 69.38 578 ASP A N 1
ATOM 4435 C CA . ASP A 1 578 ? -4.528 4.990 12.961 1.00 69.38 578 ASP A CA 1
ATOM 4436 C C . ASP A 1 578 ? -5.095 4.014 11.920 1.00 69.38 578 ASP A C 1
ATOM 4438 O O . ASP A 1 578 ? -4.387 3.572 11.014 1.00 69.38 578 ASP A O 1
ATOM 4442 N N . GLY A 1 579 ? -6.350 3.608 12.101 1.00 66.25 579 GLY A N 1
ATOM 4443 C CA . GLY A 1 579 ? -6.987 2.586 11.263 1.00 66.25 579 GLY A CA 1
ATOM 4444 C C . GLY A 1 579 ? -6.409 1.166 11.384 1.00 66.25 579 GLY A C 1
ATOM 4445 O O . GLY A 1 579 ? -6.769 0.310 10.580 1.00 66.25 579 GLY A O 1
ATOM 4446 N N . ALA A 1 580 ? -5.526 0.889 12.354 1.00 75.25 580 ALA A N 1
ATOM 4447 C CA . ALA A 1 580 ? -5.040 -0.469 12.603 1.00 75.25 580 ALA A CA 1
ATOM 4448 C C . ALA A 1 580 ? -6.184 -1.409 13.009 1.00 75.25 580 ALA A C 1
ATOM 4450 O O . ALA A 1 580 ? -7.104 -1.021 13.735 1.00 75.25 580 ALA A O 1
ATOM 4451 N N . LEU A 1 581 ? -6.106 -2.671 12.585 1.00 82.62 581 LEU A N 1
ATOM 4452 C CA . LEU A 1 581 ? -7.077 -3.681 12.998 1.00 82.62 581 LEU A CA 1
ATOM 4453 C C . LEU A 1 581 ? -6.795 -4.069 14.449 1.00 82.62 581 LEU A C 1
ATOM 4455 O O . LEU A 1 581 ? -5.777 -4.695 14.747 1.00 82.62 581 LEU A O 1
ATOM 4459 N N . LEU A 1 582 ? -7.688 -3.678 15.357 1.00 82.75 582 LEU A N 1
ATOM 4460 C CA . LEU A 1 582 ? -7.521 -3.906 16.788 1.00 82.75 582 LEU A CA 1
ATOM 4461 C C . LEU A 1 582 ? -7.960 -5.321 17.168 1.00 82.75 582 LEU A C 1
ATOM 4463 O O . LEU A 1 582 ? -9.094 -5.733 16.923 1.00 82.75 582 LEU A O 1
ATOM 4467 N N . GLY A 1 583 ? -7.060 -6.052 17.812 1.00 81.19 583 GLY A N 1
ATOM 4468 C CA . GLY A 1 583 ? -7.323 -7.376 18.340 1.00 81.19 583 GLY A CA 1
ATOM 4469 C C . GLY A 1 583 ? -8.196 -7.350 19.580 1.00 81.19 583 GLY A C 1
ATOM 4470 O O . GLY A 1 583 ? -7.958 -6.596 20.522 1.00 81.19 583 GLY A O 1
ATOM 4471 N N . GLN A 1 584 ? -9.161 -8.258 19.615 1.00 81.31 584 GLN A N 1
ATOM 4472 C CA . GLN A 1 584 ? -9.947 -8.568 20.798 1.00 81.31 584 GLN A CA 1
ATOM 4473 C C . GLN A 1 584 ? -9.416 -9.848 21.440 1.00 81.31 584 GLN A C 1
ATOM 4475 O O . GLN A 1 584 ? -9.307 -10.885 20.781 1.00 81.31 584 GLN A O 1
ATOM 4480 N N . ASN A 1 585 ? -9.096 -9.789 22.734 1.00 83.75 585 ASN A N 1
ATOM 4481 C CA . ASN A 1 585 ? -8.732 -10.980 23.493 1.00 83.75 585 ASN A CA 1
ATOM 4482 C C . ASN A 1 585 ? -9.971 -11.843 23.757 1.00 83.75 585 ASN A C 1
ATOM 4484 O O . ASN A 1 585 ? -11.003 -11.366 24.243 1.00 83.75 585 ASN A O 1
ATOM 4488 N N . LEU A 1 586 ? -9.852 -13.138 23.491 1.00 77.94 586 LEU A N 1
ATOM 4489 C CA . LEU A 1 586 ? -10.874 -14.104 23.843 1.00 77.94 586 LEU A CA 1
ATOM 4490 C C . LEU A 1 586 ? -10.748 -14.466 25.331 1.00 77.94 586 LEU A C 1
ATOM 4492 O O . LEU A 1 586 ? -9.833 -15.178 25.745 1.00 77.94 586 LEU A O 1
ATOM 4496 N N . SER A 1 587 ? -11.699 -13.983 26.132 1.00 73.88 587 SER A N 1
ATOM 4497 C CA . SER A 1 587 ? -11.648 -14.047 27.597 1.00 73.88 587 SER A CA 1
ATOM 4498 C C . SER A 1 587 ? -11.320 -15.437 28.165 1.00 73.88 587 SER A C 1
ATOM 4500 O O . SER A 1 587 ? -11.974 -16.446 27.874 1.00 73.88 587 SER A O 1
ATOM 4502 N N . GLY A 1 588 ? -10.332 -15.468 29.063 1.00 71.69 588 GLY A N 1
ATOM 4503 C CA . GLY A 1 588 ? -9.859 -16.694 29.708 1.00 71.69 588 GLY A CA 1
ATOM 4504 C C . GLY A 1 588 ? -8.978 -17.560 28.808 1.00 71.69 588 GLY A C 1
ATOM 4505 O O . GLY A 1 588 ? -8.841 -18.748 29.090 1.00 71.69 588 GLY A O 1
ATOM 4506 N N . THR A 1 589 ? -8.425 -16.977 27.742 1.00 82.88 589 THR A N 1
ATOM 4507 C CA . THR A 1 589 ? -7.439 -17.586 26.845 1.00 82.88 589 THR A CA 1
ATOM 4508 C C . THR A 1 589 ? -6.387 -16.554 26.428 1.00 82.88 589 THR A C 1
ATOM 4510 O O . THR A 1 589 ? -6.563 -15.351 26.628 1.00 82.88 589 THR A O 1
ATOM 4513 N N . ASP A 1 590 ? -5.314 -17.018 25.801 1.00 87.38 590 ASP A N 1
ATOM 4514 C CA . ASP A 1 590 ? -4.261 -16.199 25.193 1.00 87.38 590 ASP A CA 1
ATOM 4515 C C . ASP A 1 590 ? -4.501 -15.913 23.693 1.00 87.38 590 ASP A C 1
ATOM 4517 O O . ASP A 1 590 ? -3.583 -15.481 22.997 1.00 87.38 590 ASP A O 1
ATOM 4521 N N . LEU A 1 591 ? -5.710 -16.161 23.169 1.00 90.06 591 LEU A N 1
ATOM 4522 C CA . LEU A 1 591 ? -6.061 -15.882 21.773 1.00 90.06 591 LEU A CA 1
ATOM 4523 C C . LEU A 1 591 ? -6.529 -14.434 21.586 1.00 90.06 591 LEU A C 1
ATOM 4525 O O . LEU A 1 591 ? -7.412 -13.956 22.297 1.00 90.06 591 LEU A O 1
ATOM 4529 N N . TRP A 1 592 ? -5.995 -13.783 20.559 1.00 89.19 592 TRP A N 1
ATOM 4530 C CA . TRP A 1 592 ? -6.416 -12.483 20.049 1.00 89.19 592 TRP A CA 1
ATOM 4531 C C . TRP A 1 592 ? -6.944 -12.626 18.628 1.00 89.19 592 TRP A C 1
ATOM 4533 O O . TRP A 1 592 ? -6.356 -13.357 17.829 1.00 89.19 592 TRP A O 1
ATOM 4543 N N . ILE A 1 593 ? -8.039 -11.928 18.324 1.00 87.06 593 ILE A N 1
ATOM 4544 C CA . ILE A 1 593 ? -8.730 -12.012 17.033 1.00 87.06 593 ILE A CA 1
ATOM 4545 C C . ILE A 1 593 ? -9.073 -10.610 16.533 1.00 87.06 593 ILE A C 1
ATOM 4547 O O . ILE A 1 593 ? -9.612 -9.808 17.294 1.00 87.06 593 ILE A O 1
ATOM 4551 N N . ALA A 1 594 ? -8.825 -10.342 15.254 1.00 85.06 594 ALA A N 1
ATOM 4552 C CA . ALA A 1 594 ? -9.399 -9.210 14.532 1.00 85.06 594 ALA A CA 1
ATOM 4553 C C . ALA A 1 594 ? -10.056 -9.702 13.238 1.00 85.06 594 ALA A C 1
ATOM 4555 O O . ALA A 1 594 ? -9.526 -10.593 12.574 1.00 85.06 594 ALA A O 1
ATOM 4556 N N . LEU A 1 595 ? -11.211 -9.136 12.889 1.00 79.81 595 LEU A N 1
ATOM 4557 C CA . LEU A 1 595 ? -11.926 -9.452 11.652 1.00 79.81 595 LEU A CA 1
ATOM 4558 C C . LEU A 1 595 ? -11.808 -8.284 10.673 1.00 79.81 595 LEU A C 1
ATOM 4560 O O . LEU A 1 595 ? -11.864 -7.125 11.083 1.00 79.81 595 LEU A O 1
ATOM 4564 N N . ALA A 1 596 ? -11.665 -8.600 9.393 1.00 81.88 596 ALA A N 1
ATOM 4565 C CA . ALA A 1 596 ? -11.647 -7.628 8.309 1.00 81.88 596 ALA A CA 1
ATOM 4566 C C . ALA A 1 596 ? -12.289 -8.210 7.047 1.00 81.88 596 ALA A C 1
ATOM 4568 O O . ALA A 1 596 ? -12.462 -9.425 6.933 1.00 81.88 596 ALA A O 1
ATOM 4569 N N . GLU A 1 597 ? -12.613 -7.342 6.094 1.00 85.19 597 GLU A N 1
ATOM 4570 C CA . GLU A 1 597 ? -13.066 -7.741 4.765 1.00 85.19 597 GLU A CA 1
ATOM 4571 C C . GLU A 1 597 ? -12.153 -7.165 3.688 1.00 85.19 597 GLU A C 1
ATOM 4573 O O . GLU A 1 597 ? -11.778 -5.994 3.739 1.00 85.19 597 GLU A O 1
ATOM 4578 N N . PHE A 1 598 ? -11.832 -7.988 2.693 1.00 88.56 598 PHE A N 1
ATOM 4579 C CA . PHE A 1 598 ? -11.046 -7.612 1.526 1.00 88.56 598 PHE A CA 1
ATOM 4580 C C . PHE A 1 598 ? -11.664 -8.208 0.254 1.00 88.56 598 PHE A C 1
ATOM 4582 O O . PHE A 1 598 ? -12.287 -9.272 0.311 1.00 88.56 598 PHE A O 1
ATOM 4589 N N . PRO A 1 599 ? -11.486 -7.577 -0.921 1.00 90.25 599 PRO A N 1
ATOM 4590 C CA . PRO A 1 599 ? -11.816 -8.187 -2.201 1.00 90.25 599 PRO A CA 1
ATOM 4591 C C . PRO A 1 599 ? -11.157 -9.563 -2.341 1.00 90.25 599 PRO A C 1
ATOM 4593 O O . PRO A 1 599 ? -10.015 -9.761 -1.929 1.00 90.25 599 PRO A O 1
ATOM 4596 N N . SER A 1 600 ? -11.845 -10.508 -2.981 1.00 91.50 600 SER A N 1
ATOM 4597 C CA . SER A 1 600 ? -11.358 -11.888 -3.116 1.00 91.50 600 SER A CA 1
ATOM 4598 C C . SER A 1 600 ? -10.042 -12.005 -3.890 1.00 91.50 600 SER A C 1
ATOM 4600 O O . SER A 1 600 ? -9.332 -12.993 -3.731 1.00 91.50 600 SER A O 1
ATOM 4602 N N . SER A 1 601 ? -9.689 -11.004 -4.699 1.00 92.75 601 SER A N 1
ATOM 4603 C CA . SER A 1 601 ? -8.430 -10.950 -5.443 1.00 92.75 601 SER A CA 1
ATOM 4604 C C . SER A 1 601 ? -7.304 -10.223 -4.700 1.00 92.75 601 SER A C 1
ATOM 4606 O O . SER A 1 601 ? -6.281 -9.940 -5.318 1.00 92.75 601 SER A O 1
ATOM 4608 N N . ALA A 1 602 ? -7.501 -9.832 -3.438 1.00 95.38 602 ALA A N 1
ATOM 4609 C CA . ALA A 1 602 ? -6.525 -9.019 -2.732 1.00 95.38 602 ALA A CA 1
ATOM 4610 C C . ALA A 1 602 ? -5.294 -9.810 -2.278 1.00 95.38 602 ALA A C 1
ATOM 4612 O O . ALA A 1 602 ? -5.389 -10.969 -1.856 1.00 95.38 602 ALA A O 1
ATOM 4613 N N . ARG A 1 603 ? -4.145 -9.139 -2.307 1.00 95.06 603 ARG A N 1
ATOM 4614 C CA . ARG A 1 603 ? -2.892 -9.621 -1.730 1.00 95.06 603 ARG A CA 1
ATOM 4615 C C . ARG A 1 603 ? -2.234 -8.488 -0.957 1.00 95.06 603 ARG A C 1
ATOM 4617 O O . ARG A 1 603 ? -1.959 -7.431 -1.514 1.00 95.06 603 ARG A O 1
ATOM 4624 N N . LEU A 1 604 ? -2.020 -8.694 0.338 1.00 96.12 604 LEU A N 1
ATOM 4625 C CA . LEU A 1 604 ? -1.673 -7.613 1.263 1.00 96.12 604 LEU A CA 1
ATOM 4626 C C . LEU A 1 604 ? -0.545 -8.027 2.200 1.00 96.12 604 LEU A C 1
ATOM 4628 O O . LEU A 1 604 ? -0.562 -9.121 2.765 1.00 96.12 604 LEU A O 1
ATOM 4632 N N . ASP A 1 605 ? 0.406 -7.124 2.397 1.00 96.94 605 ASP A N 1
ATOM 4633 C CA . ASP A 1 605 ? 1.427 -7.245 3.426 1.00 96.94 605 ASP A CA 1
ATOM 4634 C C . ASP A 1 605 ? 0.933 -6.730 4.770 1.00 96.94 605 ASP A C 1
ATOM 4636 O O . ASP A 1 605 ? 0.211 -5.736 4.841 1.00 96.94 605 ASP A O 1
ATOM 4640 N N . TYR A 1 606 ? 1.348 -7.395 5.849 1.00 97.38 606 TYR A N 1
ATOM 4641 C CA . TYR A 1 606 ? 1.066 -6.963 7.211 1.00 97.38 606 TYR A CA 1
ATOM 4642 C C . TYR A 1 606 ? 2.113 -7.443 8.225 1.00 97.38 606 TYR A C 1
ATOM 4644 O O . TYR A 1 606 ? 2.912 -8.351 7.981 1.00 97.38 606 TYR A O 1
ATOM 4652 N N . GLN A 1 607 ? 2.076 -6.836 9.408 1.00 97.62 607 GLN A N 1
ATOM 4653 C CA . GLN A 1 607 ? 2.757 -7.275 10.621 1.00 97.62 607 GLN A CA 1
ATOM 4654 C C . GLN A 1 607 ? 1.824 -7.140 11.833 1.00 97.62 607 GLN A C 1
ATOM 4656 O O . GLN A 1 607 ? 0.840 -6.396 11.818 1.00 97.62 607 GLN A O 1
ATOM 4661 N N . ILE A 1 608 ? 2.148 -7.874 12.896 1.00 97.81 608 ILE A N 1
ATOM 4662 C CA . ILE A 1 608 ? 1.454 -7.825 14.184 1.00 97.81 608 ILE A CA 1
ATOM 4663 C C . ILE A 1 608 ? 2.206 -6.865 15.102 1.00 97.81 608 ILE A C 1
ATOM 4665 O O . ILE A 1 608 ? 3.409 -7.017 15.310 1.00 97.81 608 ILE A O 1
ATOM 4669 N N . VAL A 1 609 ? 1.504 -5.904 15.693 1.00 93.38 609 VAL A N 1
ATOM 4670 C CA . VAL A 1 609 ? 2.050 -4.987 16.693 1.00 93.38 609 VAL A CA 1
ATOM 4671 C C . VAL A 1 609 ? 1.484 -5.332 18.060 1.00 93.38 609 VAL A C 1
ATOM 4673 O O . VAL A 1 609 ? 0.289 -5.212 18.315 1.00 93.38 609 VAL A O 1
ATOM 4676 N N . VAL A 1 610 ? 2.362 -5.750 18.965 1.00 87.50 610 VAL A N 1
ATOM 4677 C CA . VAL A 1 610 ? 2.014 -6.109 20.340 1.00 87.50 610 VAL A CA 1
ATOM 4678 C C . VAL A 1 610 ? 2.404 -4.971 21.282 1.00 87.50 610 VAL A C 1
ATOM 4680 O O . VAL A 1 610 ? 3.513 -4.427 21.202 1.00 87.50 610 VAL A O 1
ATOM 4683 N N . ASN A 1 611 ? 1.494 -4.617 22.193 1.00 75.88 611 ASN A N 1
ATOM 4684 C CA . ASN A 1 611 ? 1.664 -3.562 23.201 1.00 75.88 611 ASN A CA 1
ATOM 4685 C C . ASN A 1 611 ? 2.077 -2.201 22.605 1.00 75.88 611 ASN A C 1
ATOM 4687 O O . ASN A 1 611 ? 2.874 -1.476 23.200 1.00 75.88 611 ASN A O 1
ATOM 4691 N N . GLY A 1 612 ? 1.600 -1.888 21.396 1.00 66.06 612 GLY A N 1
ATOM 4692 C CA . GLY A 1 612 ? 1.824 -0.607 20.716 1.00 66.06 612 GLY A CA 1
ATOM 4693 C C . GLY A 1 612 ? 3.245 -0.349 20.196 1.00 66.06 612 GLY A C 1
ATOM 4694 O O . GLY A 1 612 ? 3.493 0.728 19.659 1.00 66.06 612 GLY A O 1
ATOM 4695 N N . GLY A 1 613 ? 4.182 -1.296 20.327 1.00 75.50 613 GLY A N 1
ATOM 4696 C CA . GLY A 1 613 ? 5.576 -1.054 19.923 1.00 75.50 613 GLY A CA 1
ATOM 4697 C C . GLY A 1 613 ? 6.407 -2.269 19.515 1.00 75.50 613 GLY A C 1
ATOM 4698 O O . GLY A 1 613 ? 7.496 -2.088 18.973 1.00 75.50 613 GLY A O 1
ATOM 4699 N N . THR A 1 614 ? 5.936 -3.498 19.744 1.00 89.25 614 THR A N 1
ATOM 4700 C CA . THR A 1 614 ? 6.669 -4.705 19.330 1.00 89.25 614 THR A CA 1
ATOM 4701 C C . THR A 1 614 ? 6.119 -5.214 18.007 1.00 89.25 614 THR A C 1
ATOM 4703 O O . THR A 1 614 ? 5.032 -5.779 17.985 1.00 89.25 614 THR A O 1
ATOM 4706 N N . TRP A 1 615 ? 6.876 -5.029 16.928 1.00 94.00 615 TRP A N 1
ATOM 4707 C CA . TRP A 1 615 ? 6.519 -5.489 15.588 1.00 94.00 615 TRP A CA 1
ATOM 4708 C C . TRP A 1 615 ? 6.981 -6.926 15.373 1.00 94.00 615 TRP A C 1
ATOM 4710 O O . TRP A 1 615 ? 8.142 -7.262 15.621 1.00 94.00 615 TRP A O 1
ATOM 4720 N N . LEU A 1 616 ? 6.062 -7.773 14.932 1.00 96.12 616 LEU A N 1
ATOM 4721 C CA . LEU A 1 616 ? 6.268 -9.194 14.722 1.00 96.12 616 LEU A CA 1
ATOM 4722 C C . LEU A 1 616 ? 5.747 -9.574 13.339 1.00 96.12 616 LEU A C 1
ATOM 4724 O O . LEU A 1 616 ? 4.654 -9.175 12.938 1.00 96.12 616 LEU A O 1
ATOM 4728 N N . LEU A 1 617 ? 6.497 -10.428 12.649 1.00 97.38 617 LEU A N 1
ATOM 4729 C CA . LEU A 1 617 ? 5.885 -11.288 11.644 1.00 97.38 617 LEU A CA 1
ATOM 4730 C C . LEU A 1 617 ? 4.836 -12.156 12.331 1.00 97.38 617 LEU A C 1
ATOM 4732 O O . LEU A 1 617 ? 5.050 -12.594 13.463 1.00 97.38 617 LEU A O 1
ATOM 4736 N N . ASP A 1 618 ? 3.746 -12.437 11.633 1.00 96.38 618 ASP A N 1
ATOM 4737 C CA . ASP A 1 618 ? 2.778 -13.425 12.073 1.00 96.38 618 ASP A CA 1
ATOM 4738 C C . ASP A 1 618 ? 3.465 -14.798 12.158 1.00 96.38 618 ASP A C 1
ATOM 4740 O O . ASP A 1 618 ? 3.833 -15.376 11.131 1.00 96.38 618 ASP A O 1
ATOM 4744 N N . PRO A 1 619 ? 3.679 -15.333 13.374 1.00 92.25 619 PRO A N 1
ATOM 4745 C CA . PRO A 1 619 ? 4.428 -16.568 13.556 1.00 92.25 619 PRO A CA 1
ATOM 4746 C C . PRO A 1 619 ? 3.658 -17.797 13.059 1.00 92.25 619 PRO A C 1
ATOM 4748 O O . PRO A 1 619 ? 4.241 -18.875 12.945 1.00 92.25 619 PRO A O 1
ATOM 4751 N N . ALA A 1 620 ? 2.353 -17.658 12.818 1.00 91.25 620 ALA A N 1
ATOM 4752 C CA . ALA A 1 620 ? 1.479 -18.717 12.345 1.00 91.25 620 ALA A CA 1
ATOM 4753 C C . ALA A 1 620 ? 1.244 -18.672 10.831 1.00 91.25 620 ALA A C 1
ATOM 4755 O O . ALA A 1 620 ? 0.773 -19.665 10.277 1.00 91.25 620 ALA A O 1
ATOM 4756 N N . ASN A 1 621 ? 1.613 -17.573 10.170 1.00 93.75 621 ASN A N 1
ATOM 4757 C CA . ASN A 1 621 ? 1.532 -17.440 8.724 1.00 93.75 621 ASN A CA 1
ATOM 4758 C C . ASN A 1 621 ? 2.898 -17.752 8.074 1.00 93.75 621 ASN A C 1
ATOM 4760 O O . ASN A 1 621 ? 3.855 -16.989 8.240 1.00 93.75 621 ASN A O 1
ATOM 4764 N N . PRO A 1 622 ? 3.027 -18.858 7.316 1.00 89.38 622 PRO A N 1
ATOM 4765 C CA . PRO A 1 622 ? 4.277 -19.194 6.641 1.00 89.38 622 PRO A CA 1
ATOM 4766 C C . PRO A 1 622 ? 4.550 -18.332 5.398 1.00 89.38 622 PRO A C 1
ATOM 4768 O O . PRO A 1 622 ? 5.667 -18.375 4.882 1.00 89.38 622 PRO A O 1
ATOM 4771 N N . GLN A 1 623 ? 3.556 -17.594 4.892 1.00 92.00 623 GLN A N 1
ATOM 4772 C CA . GLN A 1 623 ? 3.701 -16.743 3.714 1.00 92.00 623 GLN A CA 1
ATOM 4773 C C . GLN A 1 623 ? 4.335 -15.411 4.099 1.00 92.00 623 GLN A C 1
ATOM 4775 O O . GLN A 1 623 ? 3.921 -14.748 5.054 1.00 92.00 623 GLN A O 1
ATOM 4780 N N . GLN A 1 624 ? 5.355 -15.024 3.338 1.00 93.94 624 GLN A N 1
ATOM 4781 C CA . GLN A 1 624 ? 6.086 -13.787 3.551 1.00 93.94 624 GLN A CA 1
ATOM 4782 C C . GLN A 1 624 ? 6.449 -13.147 2.225 1.00 93.94 624 GLN A C 1
ATOM 4784 O O . GLN A 1 624 ? 6.834 -13.837 1.280 1.00 93.94 624 GLN A O 1
ATOM 4789 N N . GLN A 1 625 ? 6.444 -11.823 2.215 1.00 94.31 625 GLN A N 1
ATOM 4790 C CA . GLN A 1 625 ? 6.981 -11.022 1.129 1.00 94.31 625 GLN A CA 1
ATOM 4791 C C . GLN A 1 625 ? 8.043 -10.087 1.684 1.00 94.31 625 GLN A C 1
ATOM 4793 O O . GLN A 1 625 ? 7.878 -9.463 2.730 1.00 94.31 625 GLN A O 1
ATOM 4798 N N . TRP A 1 626 ? 9.177 -10.024 0.996 1.00 94.94 626 TRP A N 1
ATOM 4799 C CA . TRP A 1 626 ? 10.258 -9.136 1.390 1.00 94.94 626 TRP A CA 1
ATOM 4800 C C . TRP A 1 626 ? 9.989 -7.712 0.918 1.00 94.94 626 TRP A C 1
ATOM 4802 O O . TRP A 1 626 ? 9.464 -7.493 -0.174 1.00 94.94 626 TRP A O 1
ATOM 4812 N N . SER A 1 627 ? 10.402 -6.759 1.746 1.00 90.50 627 SER A N 1
ATOM 4813 C CA . SER A 1 627 ? 10.500 -5.335 1.448 1.00 90.50 627 SER A CA 1
ATOM 4814 C C . SER A 1 627 ? 11.956 -4.864 1.584 1.00 90.50 627 SER A C 1
ATOM 4816 O O . SER A 1 627 ? 12.840 -5.651 1.942 1.00 90.50 627 SER A O 1
ATOM 4818 N N . GLY A 1 628 ? 12.209 -3.574 1.335 1.00 81.50 628 GLY A N 1
ATOM 4819 C CA . GLY A 1 628 ? 13.527 -2.967 1.563 1.00 81.50 628 GLY A CA 1
ATOM 4820 C C . GLY A 1 628 ? 13.995 -3.038 3.025 1.00 81.50 628 GLY A C 1
ATOM 4821 O O . GLY A 1 628 ? 15.197 -3.120 3.275 1.00 81.50 628 GLY A O 1
ATOM 4822 N N . ASP A 1 629 ? 13.057 -3.101 3.975 1.00 82.62 629 ASP A N 1
ATOM 4823 C CA . ASP A 1 629 ? 13.327 -3.109 5.420 1.00 82.62 629 ASP A CA 1
ATOM 4824 C C . ASP A 1 629 ? 13.250 -4.511 6.050 1.00 82.62 629 ASP A C 1
ATOM 4826 O O . ASP A 1 629 ? 13.460 -4.685 7.253 1.00 82.62 629 ASP A O 1
ATOM 4830 N N . GLY A 1 630 ? 12.995 -5.539 5.234 1.00 91.12 630 GLY A N 1
ATOM 4831 C CA . GLY A 1 630 ? 12.865 -6.928 5.668 1.00 91.12 630 GLY A CA 1
ATOM 4832 C C . GLY A 1 630 ? 11.526 -7.561 5.286 1.00 91.12 630 GLY A C 1
ATOM 4833 O O . GLY A 1 630 ? 10.743 -6.971 4.540 1.00 91.12 630 GLY A O 1
ATOM 4834 N N . PRO A 1 631 ? 11.273 -8.801 5.731 1.00 95.88 631 PRO A N 1
ATOM 4835 C CA . PRO A 1 631 ? 10.038 -9.508 5.424 1.00 95.88 631 PRO A CA 1
ATOM 4836 C C . PRO A 1 631 ? 8.824 -8.912 6.144 1.00 95.88 631 PRO A C 1
ATOM 4838 O O . PRO A 1 631 ? 8.929 -8.411 7.263 1.00 95.88 631 PRO A O 1
ATOM 4841 N N . ASN A 1 632 ? 7.668 -9.080 5.513 1.00 97.50 632 ASN A N 1
ATOM 4842 C CA . ASN A 1 632 ? 6.333 -8.915 6.068 1.00 97.50 632 ASN A CA 1
ATOM 4843 C C . ASN A 1 632 ? 5.566 -10.231 5.937 1.00 97.50 632 ASN A C 1
ATOM 4845 O O . ASN A 1 632 ? 5.915 -11.073 5.106 1.00 97.50 632 ASN A O 1
ATOM 4849 N N . SER A 1 633 ? 4.542 -10.420 6.765 1.00 97.56 633 SER A N 1
ATOM 4850 C CA . SER A 1 633 ? 3.595 -11.518 6.588 1.00 97.56 633 SER A CA 1
ATOM 4851 C C . SER A 1 633 ? 2.640 -11.185 5.455 1.00 97.56 633 SER A C 1
ATOM 4853 O O . SER A 1 633 ? 2.241 -10.036 5.294 1.00 97.56 633 SER A O 1
ATOM 4855 N N . GLU A 1 634 ? 2.271 -12.194 4.677 1.00 95.62 634 GLU A N 1
ATOM 4856 C CA . GLU A 1 634 ? 1.464 -12.000 3.477 1.00 95.62 634 GLU A CA 1
ATOM 4857 C C . GLU A 1 634 ? 0.078 -12.629 3.633 1.00 95.62 634 GLU A C 1
ATOM 4859 O O . GLU A 1 634 ? -0.057 -13.827 3.890 1.00 95.62 634 GLU A O 1
ATOM 4864 N N . LEU A 1 635 ? -0.961 -11.825 3.431 1.00 95.25 635 LEU A N 1
ATOM 4865 C CA . LEU A 1 635 ? -2.331 -12.278 3.234 1.00 95.25 635 LEU A CA 1
ATOM 4866 C C . LEU A 1 635 ? -2.577 -12.491 1.734 1.00 95.25 635 LEU A C 1
ATOM 4868 O O . LEU A 1 635 ? -2.390 -11.569 0.941 1.00 95.25 635 LEU A O 1
ATOM 4872 N N . ARG A 1 636 ? -3.057 -13.681 1.351 1.00 91.88 636 ARG A N 1
ATOM 4873 C CA . ARG A 1 636 ? -3.575 -13.969 0.004 1.00 91.88 636 ARG A CA 1
ATOM 4874 C C . ARG A 1 636 ? -5.050 -14.330 0.085 1.00 91.88 636 ARG A C 1
ATOM 4876 O O . ARG A 1 636 ? -5.405 -15.315 0.732 1.00 91.88 636 ARG A O 1
ATOM 4883 N N . MET A 1 637 ? -5.889 -13.557 -0.591 1.00 91.94 637 MET A N 1
ATOM 4884 C CA . MET A 1 637 ? -7.307 -13.872 -0.748 1.00 91.94 637 MET A CA 1
ATOM 4885 C C . MET A 1 637 ? -7.515 -14.957 -1.827 1.00 91.94 637 MET A C 1
ATOM 4887 O O . MET A 1 637 ? -6.597 -15.229 -2.604 1.00 91.94 637 MET A O 1
ATOM 4891 N N . PRO A 1 638 ? -8.683 -15.628 -1.894 1.00 88.75 638 PRO A N 1
ATOM 4892 C CA . PRO A 1 638 ? -8.845 -16.861 -2.676 1.00 88.75 638 PRO A CA 1
ATOM 4893 C C . PRO A 1 638 ? -8.593 -16.727 -4.186 1.00 88.75 638 PRO A C 1
ATOM 4895 O O . PRO A 1 638 ? -8.135 -17.683 -4.811 1.00 88.75 638 PRO A O 1
ATOM 4898 N N . ASP A 1 639 ? -8.857 -15.551 -4.759 1.00 90.75 639 ASP A N 1
ATOM 4899 C CA . ASP A 1 639 ? -8.652 -15.250 -6.180 1.00 90.75 639 ASP A CA 1
ATOM 4900 C C . ASP A 1 639 ? -7.302 -14.555 -6.450 1.00 90.75 639 ASP A C 1
ATOM 4902 O O . ASP A 1 639 ? -6.997 -14.227 -7.597 1.00 90.75 639 ASP A O 1
ATOM 4906 N N . SER A 1 640 ? -6.473 -14.331 -5.422 1.00 89.56 640 SER A N 1
ATOM 4907 C CA . SER A 1 640 ? -5.099 -13.845 -5.590 1.00 89.56 640 SER A CA 1
ATOM 4908 C C . SER A 1 640 ? -4.204 -14.987 -6.078 1.00 89.56 640 SER A C 1
ATOM 4910 O O . SER A 1 640 ? -3.733 -15.812 -5.289 1.00 89.56 640 SER A O 1
ATOM 4912 N N . ILE A 1 641 ? -3.924 -15.015 -7.382 1.00 83.56 641 ILE A N 1
ATOM 4913 C CA . ILE A 1 641 ? -3.072 -16.025 -8.018 1.00 83.56 641 ILE A CA 1
ATOM 4914 C C . ILE A 1 641 ? -1.670 -15.438 -8.248 1.00 83.56 641 ILE A C 1
ATOM 4916 O O . ILE A 1 641 ? -1.525 -14.554 -9.090 1.00 83.56 641 ILE A O 1
ATOM 4920 N N . PRO A 1 642 ? -0.622 -15.935 -7.563 1.00 83.75 642 PRO A N 1
ATOM 4921 C CA . PRO A 1 642 ? 0.748 -15.508 -7.827 1.00 83.75 642 PRO A CA 1
ATOM 4922 C C . PRO A 1 642 ? 1.175 -15.852 -9.255 1.00 83.75 642 PRO A C 1
ATOM 4924 O O . PRO A 1 642 ? 0.876 -16.940 -9.755 1.00 83.75 642 PRO A O 1
ATOM 4927 N N . SER A 1 643 ? 1.943 -14.963 -9.885 1.00 88.81 643 SER A N 1
ATOM 4928 C CA . SER A 1 643 ? 2.523 -15.234 -11.200 1.00 88.81 643 SER A CA 1
ATOM 4929 C C . SER A 1 643 ? 3.495 -16.422 -11.144 1.00 88.81 643 SER A C 1
ATOM 4931 O O . SER A 1 643 ? 4.449 -16.445 -10.358 1.00 88.81 643 SER A O 1
ATOM 4933 N N . GLU A 1 644 ? 3.288 -17.403 -12.029 1.00 90.38 644 GLU A N 1
ATOM 4934 C CA . GLU A 1 644 ? 4.133 -18.602 -12.148 1.00 90.38 644 GLU A CA 1
ATOM 4935 C C . GLU A 1 644 ? 5.560 -18.298 -12.644 1.00 90.38 644 GLU A C 1
ATOM 4937 O O . GLU A 1 644 ? 6.441 -19.160 -12.603 1.00 90.38 644 GLU A O 1
ATOM 4942 N N . TRP A 1 645 ? 5.800 -17.078 -13.133 1.00 95.38 645 TRP A N 1
ATOM 4943 C CA . TRP A 1 645 ? 7.078 -16.652 -13.710 1.00 95.38 645 TRP A CA 1
ATOM 4944 C C . TRP A 1 645 ? 8.067 -16.150 -12.662 1.00 95.38 645 TRP A C 1
ATOM 4946 O O . TRP A 1 645 ? 9.252 -15.997 -12.960 1.00 95.38 645 TRP A O 1
ATOM 4956 N N . THR A 1 646 ? 7.588 -15.920 -11.442 1.00 93.38 646 THR A N 1
ATOM 4957 C CA . THR A 1 646 ? 8.345 -15.297 -10.357 1.00 93.38 646 THR A CA 1
ATOM 4958 C C . THR A 1 646 ? 9.326 -16.245 -9.673 1.00 93.38 646 THR A C 1
ATOM 4960 O O . THR A 1 646 ? 10.288 -15.784 -9.058 1.00 93.38 646 THR A O 1
ATOM 4963 N N . GLU A 1 647 ? 9.129 -17.558 -9.792 1.00 93.25 647 GLU A N 1
ATOM 4964 C CA . GLU A 1 647 ? 9.985 -18.576 -9.185 1.00 93.25 647 GLU A CA 1
ATOM 4965 C C . GLU A 1 647 ? 10.905 -19.249 -10.205 1.00 93.25 647 GLU A C 1
ATOM 4967 O O . GLU A 1 647 ? 10.586 -19.413 -11.386 1.00 93.25 647 GLU A O 1
ATOM 4972 N N . ARG A 1 648 ? 12.083 -19.681 -9.747 1.00 93.56 648 ARG A N 1
ATOM 4973 C CA . ARG A 1 648 ? 13.052 -20.349 -10.615 1.00 93.56 648 ARG A CA 1
ATOM 4974 C C . ARG A 1 648 ? 12.542 -21.729 -11.025 1.00 93.56 648 ARG A C 1
ATOM 4976 O O . ARG A 1 648 ? 12.362 -22.611 -10.188 1.00 93.56 648 ARG A O 1
ATOM 4983 N N . ARG A 1 649 ? 12.394 -21.943 -12.333 1.00 94.12 649 ARG A N 1
ATOM 4984 C CA . ARG A 1 649 ? 11.926 -23.215 -12.897 1.00 94.12 649 ARG A CA 1
ATOM 4985 C C . ARG A 1 649 ? 13.088 -24.153 -13.210 1.00 94.12 649 ARG A C 1
ATOM 4987 O O . ARG A 1 649 ? 14.135 -23.745 -13.716 1.00 94.12 649 ARG A O 1
ATOM 4994 N N . GLU A 1 650 ? 12.897 -25.439 -12.934 1.00 94.25 650 GLU A N 1
ATOM 4995 C CA . GLU A 1 650 ? 13.902 -26.460 -13.228 1.00 94.25 650 GLU A CA 1
ATOM 4996 C C . GLU A 1 650 ? 14.124 -26.598 -14.745 1.00 94.25 650 GLU A C 1
ATOM 4998 O O . GLU A 1 650 ? 13.178 -26.658 -15.529 1.00 94.25 650 GLU A O 1
ATOM 5003 N N . GLY A 1 651 ? 15.390 -26.656 -15.165 1.00 93.81 651 GLY A N 1
ATOM 5004 C CA . GLY A 1 651 ? 15.770 -26.859 -16.567 1.00 93.81 651 GLY A CA 1
ATOM 5005 C C . GLY A 1 651 ? 15.693 -25.618 -17.463 1.00 93.81 651 GLY A C 1
ATOM 5006 O O . GLY A 1 651 ? 16.075 -25.715 -18.629 1.00 93.81 651 GLY A O 1
ATOM 5007 N N . VAL A 1 652 ? 15.257 -24.465 -16.944 1.00 97.19 652 VAL A N 1
ATOM 5008 C CA . VAL A 1 652 ? 15.284 -23.191 -17.677 1.00 97.19 652 VAL A CA 1
ATOM 5009 C C . VAL A 1 652 ? 16.733 -22.690 -17.810 1.00 97.19 652 VAL A C 1
ATOM 5011 O O . VAL A 1 652 ? 17.424 -22.565 -16.793 1.00 97.19 652 VAL A O 1
ATOM 5014 N N . PRO A 1 653 ? 17.230 -22.427 -19.040 1.00 96.56 653 PRO A N 1
ATOM 5015 C CA . PRO A 1 653 ? 18.540 -21.816 -19.249 1.00 96.56 653 PRO A CA 1
ATOM 5016 C C . PRO A 1 653 ? 18.628 -20.445 -18.580 1.00 96.56 653 PRO A C 1
ATOM 5018 O O . PRO A 1 653 ? 17.727 -19.627 -18.729 1.00 96.56 653 PRO A O 1
ATOM 5021 N N . GLN A 1 654 ? 19.732 -20.197 -17.880 1.00 96.88 654 GLN A N 1
ATOM 5022 C CA . GLN A 1 654 ? 19.932 -18.964 -17.123 1.00 96.88 654 GLN A CA 1
ATOM 5023 C C . GLN A 1 654 ? 20.763 -17.961 -17.917 1.00 96.88 654 GLN A C 1
ATOM 5025 O O . GLN A 1 654 ? 21.769 -18.327 -18.538 1.00 96.88 654 GLN A O 1
ATOM 5030 N N . GLY A 1 655 ? 20.356 -16.698 -17.870 1.00 97.44 655 GLY A N 1
ATOM 5031 C CA . GLY A 1 655 ? 21.183 -15.579 -18.284 1.00 97.44 655 GLY A CA 1
ATOM 5032 C C . GLY A 1 655 ? 22.363 -15.349 -17.340 1.00 97.44 655 GLY A C 1
ATOM 5033 O O . GLY A 1 655 ? 22.588 -16.069 -16.366 1.00 97.44 655 GLY A O 1
ATOM 5034 N N . THR A 1 656 ? 23.168 -14.339 -17.651 1.00 98.06 656 THR A N 1
ATOM 5035 C CA . THR A 1 656 ? 24.340 -13.957 -16.854 1.00 98.06 656 THR A CA 1
ATOM 5036 C C . THR A 1 656 ? 24.213 -12.513 -16.411 1.00 98.06 656 THR A C 1
ATOM 5038 O O . THR A 1 656 ? 24.044 -11.636 -17.254 1.00 98.06 656 THR A O 1
ATOM 5041 N N . LEU A 1 657 ? 24.350 -12.275 -15.106 1.00 97.50 657 LEU A N 1
ATOM 5042 C CA . LEU A 1 657 ? 24.462 -10.946 -14.510 1.00 97.50 657 LEU A CA 1
ATOM 5043 C C . LEU A 1 657 ? 25.944 -10.638 -14.245 1.00 97.50 657 LEU A C 1
ATOM 5045 O O . LEU A 1 657 ? 26.648 -11.461 -13.658 1.00 97.50 657 LEU A O 1
ATOM 5049 N N . THR A 1 658 ? 26.436 -9.481 -14.691 1.00 97.75 658 THR A N 1
ATOM 5050 C CA . THR A 1 658 ? 27.825 -9.066 -14.432 1.00 97.75 658 THR A CA 1
ATOM 5051 C C . THR A 1 658 ? 28.057 -8.720 -12.962 1.00 97.75 658 THR A C 1
ATOM 5053 O O . THR A 1 658 ? 27.122 -8.394 -12.230 1.00 97.75 658 THR A O 1
ATOM 5056 N N . ASP A 1 659 ? 29.326 -8.671 -12.548 1.00 95.00 659 ASP A N 1
ATOM 5057 C CA . ASP A 1 659 ? 29.706 -7.954 -11.327 1.00 95.00 659 ASP A CA 1
ATOM 5058 C C . ASP A 1 659 ? 29.303 -6.461 -11.426 1.00 95.00 659 ASP A C 1
ATOM 5060 O O . ASP A 1 659 ? 29.223 -5.929 -12.544 1.00 95.00 659 ASP A O 1
ATOM 5064 N N . PRO A 1 660 ? 29.068 -5.765 -10.292 1.00 92.75 660 PRO A N 1
ATOM 5065 C CA . PRO A 1 660 ? 28.789 -4.331 -10.283 1.00 92.75 660 PRO A CA 1
ATOM 5066 C C . PRO A 1 660 ? 29.893 -3.517 -10.959 1.00 92.75 660 PRO A C 1
ATOM 5068 O O . PRO A 1 660 ? 31.072 -3.610 -10.609 1.00 92.75 660 PRO A O 1
ATOM 5071 N N . GLN A 1 661 ? 29.493 -2.680 -11.909 1.00 92.19 661 GLN A N 1
ATOM 5072 C CA . GLN A 1 661 ? 30.340 -1.721 -12.607 1.00 92.19 661 GLN A CA 1
ATOM 5073 C C . GLN A 1 661 ? 30.021 -0.306 -12.131 1.00 92.19 661 GLN A C 1
ATOM 5075 O O . GLN A 1 661 ? 28.903 -0.037 -11.711 1.00 92.19 661 GLN A O 1
ATOM 5080 N N . THR A 1 662 ? 30.978 0.619 -12.203 1.00 89.94 662 THR A N 1
ATOM 5081 C CA . THR A 1 662 ? 30.760 2.029 -11.837 1.00 89.94 662 THR A CA 1
ATOM 5082 C C . THR A 1 662 ? 30.932 2.914 -13.057 1.00 89.94 662 THR A C 1
ATOM 5084 O O . THR A 1 662 ? 31.976 2.867 -13.711 1.00 89.94 662 THR A O 1
ATOM 5087 N N . MET A 1 663 ? 29.950 3.775 -13.320 1.00 86.38 663 MET A N 1
ATOM 5088 C CA . MET A 1 663 ? 30.080 4.849 -14.298 1.00 86.38 663 MET A CA 1
ATOM 5089 C C . MET A 1 663 ? 30.105 6.197 -13.588 1.00 86.38 663 MET A C 1
ATOM 5091 O O . MET A 1 663 ? 29.205 6.526 -12.821 1.00 86.38 663 MET A O 1
ATOM 5095 N N . VAL A 1 664 ? 31.134 6.991 -13.880 1.00 79.88 664 VAL A N 1
ATOM 5096 C CA . VAL A 1 664 ? 31.243 8.381 -13.431 1.00 79.88 664 VAL A CA 1
ATOM 5097 C C . VAL A 1 664 ? 31.059 9.279 -14.641 1.00 79.88 664 VAL A C 1
ATOM 5099 O O . VAL A 1 664 ? 31.883 9.266 -15.557 1.00 79.88 664 VAL A O 1
ATOM 5102 N N . ALA A 1 665 ? 30.004 10.084 -14.644 1.00 70.81 665 ALA A N 1
ATOM 5103 C CA . ALA A 1 665 ? 29.731 11.011 -15.730 1.00 70.81 665 ALA A CA 1
ATOM 5104 C C . ALA A 1 665 ? 29.947 12.449 -15.252 1.00 70.81 665 ALA A C 1
ATOM 5106 O O . ALA A 1 665 ? 29.060 13.080 -14.677 1.00 70.81 665 ALA A O 1
ATOM 5107 N N . SER A 1 666 ? 31.137 12.989 -15.545 1.00 61.19 666 SER A N 1
ATOM 5108 C CA . SER A 1 666 ? 31.583 14.316 -15.092 1.00 61.19 666 SER A CA 1
ATOM 5109 C C . SER A 1 666 ? 30.655 15.473 -15.483 1.00 61.19 666 SER A C 1
ATOM 5111 O O . SER A 1 666 ? 30.680 16.500 -14.818 1.00 61.19 666 SER A O 1
ATOM 5113 N N . MET A 1 667 ? 29.856 15.331 -16.548 1.00 56.97 667 MET A N 1
ATOM 5114 C CA . MET A 1 667 ? 28.886 16.353 -16.972 1.00 56.97 667 MET A CA 1
ATOM 5115 C C . MET A 1 667 ? 27.561 16.289 -16.200 1.00 56.97 667 MET A C 1
ATOM 5117 O O . MET A 1 667 ? 26.882 17.302 -16.100 1.00 56.97 667 MET A O 1
ATOM 5121 N N . SER A 1 668 ? 27.215 15.122 -15.653 1.00 60.84 668 SER A N 1
ATOM 5122 C CA . SER A 1 668 ? 25.970 14.886 -14.907 1.00 60.84 668 SER A CA 1
ATOM 5123 C C . SER A 1 668 ? 26.144 14.972 -13.387 1.00 60.84 668 SER A C 1
ATOM 5125 O O . SER A 1 668 ? 25.169 14.983 -12.655 1.00 60.84 668 SER A O 1
ATOM 5127 N N . GLY A 1 669 ? 27.379 14.982 -12.880 1.00 67.12 669 GLY A N 1
ATOM 5128 C CA . GLY A 1 669 ? 27.638 14.952 -11.436 1.00 67.12 669 GLY A CA 1
ATOM 5129 C C . GLY A 1 669 ? 27.382 13.596 -10.760 1.00 67.12 669 GLY A C 1
ATOM 5130 O O . GLY A 1 669 ? 27.741 13.447 -9.598 1.00 67.12 669 GLY A O 1
ATOM 5131 N N . TYR A 1 670 ? 26.853 12.596 -11.476 1.00 68.19 670 TYR A N 1
ATOM 5132 C CA . TYR A 1 670 ? 26.579 11.263 -10.937 1.00 68.19 670 TYR A CA 1
ATOM 5133 C C . TYR A 1 670 ? 27.751 10.288 -11.079 1.00 68.19 670 TYR A C 1
ATOM 5135 O O . TYR A 1 670 ? 28.426 10.210 -12.115 1.00 68.19 670 TYR A O 1
ATOM 514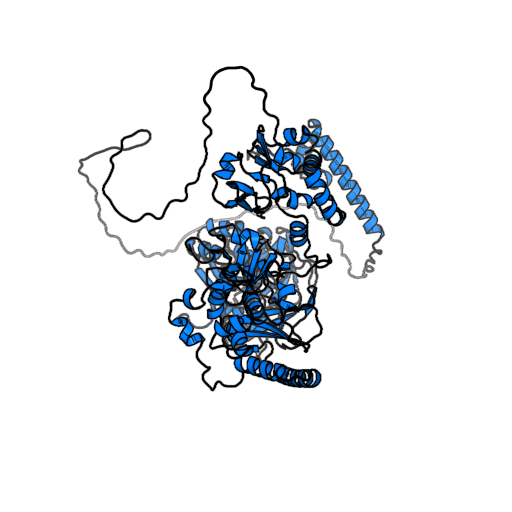3 N N . ALA A 1 671 ? 27.935 9.497 -10.024 1.00 79.50 671 ALA A N 1
ATOM 5144 C CA . ALA A 1 671 ? 28.739 8.286 -9.995 1.00 79.50 671 ALA A CA 1
ATOM 5145 C C . ALA A 1 671 ? 27.851 7.149 -9.481 1.00 79.50 671 ALA A C 1
ATOM 5147 O O . ALA A 1 671 ? 27.672 7.017 -8.274 1.00 79.50 671 ALA A O 1
ATOM 5148 N N . LEU A 1 672 ? 27.267 6.371 -10.393 1.00 86.00 672 LEU A N 1
ATOM 5149 C CA . LEU A 1 672 ? 26.351 5.284 -10.042 1.00 86.00 672 LEU A CA 1
ATOM 5150 C C . LEU A 1 672 ? 26.927 3.938 -10.443 1.00 86.00 672 LEU A C 1
ATOM 5152 O O . LEU A 1 672 ? 27.752 3.829 -11.362 1.00 86.00 672 LEU A O 1
ATOM 5156 N N . THR A 1 673 ? 26.476 2.910 -9.738 1.00 90.81 673 THR A N 1
ATOM 5157 C CA . THR A 1 673 ? 26.819 1.532 -10.057 1.00 90.81 673 THR A CA 1
ATOM 5158 C C . THR A 1 673 ? 25.716 0.860 -10.846 1.00 90.81 673 THR A C 1
ATOM 5160 O O . THR A 1 673 ? 24.548 1.198 -10.699 1.00 90.81 673 THR A O 1
ATOM 5163 N N . TYR A 1 674 ? 26.081 -0.077 -11.711 1.00 94.50 674 TYR A N 1
ATOM 5164 C CA . TYR A 1 674 ? 25.119 -0.850 -12.479 1.00 94.50 674 TYR A CA 1
ATOM 5165 C C . TYR A 1 674 ? 25.612 -2.271 -12.741 1.00 94.50 674 TYR A C 1
ATOM 5167 O O . TYR A 1 674 ? 26.813 -2.544 -12.719 1.00 94.50 674 TYR A O 1
ATOM 5175 N N . GLN A 1 675 ? 24.681 -3.180 -13.008 1.00 97.38 675 GLN A N 1
ATOM 5176 C CA . GLN A 1 675 ? 24.952 -4.542 -13.465 1.00 97.38 675 GLN A CA 1
ATOM 5177 C C . GLN A 1 675 ? 24.219 -4.797 -14.777 1.00 97.38 675 GLN A C 1
ATOM 5179 O O . GLN A 1 675 ? 23.142 -4.249 -15.004 1.00 97.38 675 GLN A O 1
ATOM 5184 N N . VAL A 1 676 ? 24.788 -5.634 -15.642 1.00 98.62 676 VAL A N 1
ATOM 5185 C CA . VAL A 1 676 ? 24.172 -5.984 -16.926 1.00 98.62 676 VAL A CA 1
ATOM 5186 C C . VAL A 1 676 ? 23.790 -7.456 -16.918 1.00 98.62 676 VAL A C 1
ATOM 5188 O O . VAL A 1 676 ? 24.634 -8.325 -16.708 1.00 98.62 676 VAL A O 1
ATOM 5191 N N . TYR A 1 677 ? 22.510 -7.734 -17.138 1.00 98.75 677 TYR A N 1
ATOM 5192 C CA . TYR A 1 677 ? 21.988 -9.055 -17.448 1.00 98.75 677 TYR A CA 1
ATOM 5193 C C . TYR A 1 677 ? 22.009 -9.268 -18.958 1.00 98.75 677 TYR A C 1
ATOM 5195 O O . TYR A 1 677 ? 21.498 -8.448 -19.723 1.00 98.75 677 TYR A O 1
ATOM 5203 N N . THR A 1 678 ? 22.553 -10.405 -19.374 1.00 98.75 678 THR A N 1
ATOM 5204 C CA . THR A 1 678 ? 22.466 -10.903 -20.748 1.00 98.75 678 THR A CA 1
ATOM 5205 C C . THR A 1 678 ? 21.702 -12.224 -20.766 1.00 98.75 678 THR A C 1
ATOM 5207 O O . THR A 1 678 ? 21.926 -13.059 -19.883 1.00 98.75 678 THR A O 1
ATOM 5210 N N . PRO A 1 679 ? 20.814 -12.442 -21.750 1.00 98.44 679 PRO A N 1
ATOM 5211 C CA . PRO A 1 679 ? 20.010 -13.653 -21.807 1.00 98.44 679 PRO A CA 1
ATOM 5212 C C . PRO A 1 679 ? 20.876 -14.884 -22.102 1.00 98.44 679 PRO A C 1
ATOM 5214 O O . PRO A 1 679 ? 22.003 -14.785 -22.602 1.00 98.44 679 PRO A O 1
ATOM 5217 N N . ALA A 1 680 ? 20.343 -16.071 -21.812 1.00 97.62 680 ALA A N 1
ATOM 5218 C CA . ALA A 1 680 ? 21.020 -17.323 -22.134 1.00 97.62 680 ALA A CA 1
ATOM 5219 C C . ALA A 1 680 ? 21.410 -17.377 -23.626 1.00 97.62 680 ALA A C 1
ATOM 5221 O O . ALA A 1 680 ? 20.650 -16.965 -24.501 1.00 97.62 680 ALA A O 1
ATOM 5222 N N . ASN A 1 681 ? 22.598 -17.911 -23.918 1.00 95.19 681 ASN A N 1
ATOM 5223 C CA . ASN A 1 681 ? 23.168 -17.990 -25.271 1.00 95.19 681 ASN A CA 1
ATOM 5224 C C . ASN A 1 681 ? 23.398 -16.630 -25.963 1.00 95.19 681 ASN A C 1
ATOM 5226 O O . ASN A 1 681 ? 23.477 -16.583 -27.187 1.00 95.19 681 ASN A O 1
ATOM 5230 N N . TYR A 1 682 ? 23.582 -15.539 -25.206 1.00 97.75 682 TYR A N 1
ATOM 5231 C CA . TYR A 1 682 ? 23.843 -14.192 -25.740 1.00 97.75 682 TYR A CA 1
ATOM 5232 C C . TYR A 1 682 ? 24.887 -14.122 -26.870 1.00 97.75 682 TYR A C 1
ATOM 5234 O O . TYR A 1 682 ? 24.717 -13.352 -27.806 1.00 97.75 682 TYR A O 1
ATOM 5242 N N . GLY A 1 683 ? 25.930 -14.961 -26.852 1.00 96.00 683 GLY A N 1
ATOM 5243 C CA . GLY A 1 683 ? 26.944 -14.999 -27.918 1.00 96.00 683 GLY A CA 1
ATOM 5244 C C . GLY A 1 683 ? 26.434 -15.405 -29.312 1.00 96.00 683 GLY A C 1
ATOM 5245 O O . GLY A 1 683 ? 27.184 -15.288 -30.280 1.00 96.00 683 GLY A O 1
ATOM 5246 N N . GLU A 1 684 ? 25.196 -15.890 -29.421 1.00 96.06 684 GLU A N 1
ATOM 5247 C CA . GLU A 1 684 ? 24.516 -16.238 -30.677 1.00 96.06 684 GLU A CA 1
ATOM 5248 C C . GLU A 1 684 ? 23.430 -15.216 -31.070 1.00 96.06 684 GLU A C 1
ATOM 5250 O O . GLU A 1 684 ? 22.760 -15.391 -32.088 1.00 96.06 684 GLU A O 1
ATOM 5255 N N . LEU A 1 685 ? 23.249 -14.164 -30.267 1.00 96.69 685 LEU A N 1
ATOM 5256 C CA . LEU A 1 685 ? 22.210 -13.148 -30.414 1.00 96.69 685 LEU A CA 1
ATOM 5257 C C . LEU A 1 685 ? 22.810 -11.802 -30.851 1.00 96.69 685 LEU A C 1
ATOM 5259 O O . LEU A 1 685 ? 23.990 -11.534 -30.632 1.00 96.69 685 LEU A O 1
ATOM 5263 N N . ASP A 1 686 ? 21.994 -10.958 -31.481 1.00 95.81 686 ASP A N 1
ATOM 5264 C CA . ASP A 1 686 ? 22.407 -9.655 -32.015 1.00 95.81 686 ASP A CA 1
ATOM 5265 C C . ASP A 1 686 ? 21.200 -8.699 -32.027 1.00 95.81 686 ASP A C 1
ATOM 5267 O O . ASP A 1 686 ? 20.062 -9.159 -32.144 1.00 95.81 686 ASP A O 1
ATOM 5271 N N . ASN A 1 687 ? 21.439 -7.385 -31.945 1.00 96.44 687 ASN A N 1
ATOM 5272 C CA . ASN A 1 687 ? 20.417 -6.333 -32.035 1.00 96.44 687 ASN A CA 1
ATOM 5273 C C . ASN A 1 687 ? 19.255 -6.518 -31.032 1.00 96.44 687 ASN A C 1
ATOM 5275 O O . ASN A 1 687 ? 18.079 -6.536 -31.409 1.00 96.44 687 ASN A O 1
ATOM 5279 N N . LEU A 1 688 ? 19.593 -6.694 -29.750 1.00 98.44 688 LEU A N 1
ATOM 5280 C CA . LEU A 1 688 ? 18.620 -6.960 -28.689 1.00 98.44 688 LEU A CA 1
ATOM 5281 C C . LEU A 1 688 ? 18.000 -5.671 -28.119 1.00 98.44 688 LEU A C 1
ATOM 5283 O O . LEU A 1 688 ? 18.706 -4.669 -27.976 1.00 98.44 688 LEU A O 1
ATOM 5287 N N . PRO A 1 689 ? 16.709 -5.679 -27.735 1.00 98.50 689 PRO A N 1
ATOM 5288 C CA . PRO A 1 689 ? 16.142 -4.602 -26.931 1.00 98.50 689 PRO A CA 1
ATOM 5289 C C . PRO A 1 689 ? 16.832 -4.512 -25.561 1.00 98.50 689 PRO A C 1
ATOM 5291 O O . PRO A 1 689 ? 17.459 -5.471 -25.095 1.00 98.50 689 PRO A O 1
ATOM 5294 N N . VAL A 1 690 ? 16.700 -3.355 -24.906 1.00 98.81 690 VAL A N 1
ATOM 5295 C CA . VAL A 1 690 ? 17.337 -3.087 -23.607 1.00 98.81 690 VAL A CA 1
ATOM 5296 C C . VAL A 1 690 ? 16.342 -2.505 -22.610 1.00 98.81 690 VAL A C 1
ATOM 5298 O O . VAL A 1 690 ? 15.599 -1.576 -22.928 1.00 98.81 690 VAL A O 1
ATOM 5301 N N . ILE A 1 691 ? 16.366 -3.021 -21.384 1.00 98.81 691 ILE A N 1
ATOM 5302 C CA . ILE A 1 691 ? 15.628 -2.494 -20.235 1.00 98.81 691 ILE A CA 1
ATOM 5303 C C . ILE A 1 691 ? 16.618 -1.811 -19.295 1.00 98.81 691 ILE A C 1
ATOM 5305 O O . ILE A 1 691 ? 17.566 -2.437 -18.839 1.00 98.81 691 ILE A O 1
ATOM 5309 N N . TYR A 1 692 ? 16.395 -0.547 -18.968 1.00 98.56 692 TYR A N 1
ATOM 5310 C CA . TYR A 1 692 ? 17.123 0.187 -17.941 1.00 98.56 692 TYR A CA 1
ATOM 5311 C C . TYR A 1 692 ? 16.270 0.198 -16.679 1.00 98.56 692 TYR A C 1
ATOM 5313 O O . TYR A 1 692 ? 15.204 0.810 -16.644 1.00 98.56 692 TYR A O 1
ATOM 5321 N N . VAL A 1 693 ? 16.720 -0.530 -15.665 1.00 98.69 693 VAL A N 1
ATOM 5322 C CA . VAL A 1 693 ? 15.965 -0.827 -14.450 1.00 98.69 693 VAL A CA 1
ATOM 5323 C C . VAL A 1 693 ? 16.495 0.048 -13.323 1.00 98.69 693 VAL A C 1
ATOM 5325 O O . VAL A 1 693 ? 17.640 -0.109 -12.898 1.00 98.69 693 VAL A O 1
ATOM 5328 N N . LEU A 1 694 ? 15.673 0.985 -12.867 1.00 97.06 694 LEU A N 1
ATOM 5329 C CA . LEU A 1 694 ? 15.937 1.812 -11.693 1.00 97.06 694 LEU A CA 1
ATOM 5330 C C . LEU A 1 694 ? 15.657 1.009 -10.422 1.00 97.06 694 LEU A C 1
ATOM 5332 O O . LEU A 1 694 ? 14.835 0.101 -10.450 1.00 97.06 694 LEU A O 1
ATOM 5336 N N . ASP A 1 695 ? 16.343 1.328 -9.323 1.00 94.38 695 ASP A N 1
ATOM 5337 C CA . ASP A 1 695 ? 16.370 0.485 -8.113 1.00 94.38 695 ASP A CA 1
ATOM 5338 C C . ASP A 1 695 ? 16.822 -0.949 -8.436 1.00 94.38 695 ASP A C 1
ATOM 5340 O O . ASP A 1 695 ? 16.293 -1.948 -7.946 1.00 94.38 695 ASP A O 1
ATOM 5344 N N . GLY A 1 696 ? 17.810 -1.051 -9.327 1.00 95.31 696 GLY A N 1
ATOM 5345 C CA . GLY A 1 696 ? 18.229 -2.298 -9.944 1.00 95.31 696 GLY A CA 1
ATOM 5346 C C . GLY A 1 696 ? 18.710 -3.348 -8.945 1.00 95.31 696 GLY A C 1
ATOM 5347 O O . GLY A 1 696 ? 18.553 -4.538 -9.198 1.00 95.31 696 GLY A O 1
ATOM 5348 N N . GLN A 1 697 ? 19.237 -2.929 -7.794 1.00 92.50 697 GLN A N 1
ATOM 5349 C CA . GLN A 1 697 ? 19.602 -3.837 -6.710 1.00 92.50 697 GLN A CA 1
ATOM 5350 C C . GLN A 1 697 ? 18.407 -4.642 -6.183 1.00 92.50 697 GLN A C 1
ATOM 5352 O O . GLN A 1 697 ? 18.565 -5.818 -5.866 1.00 92.50 697 GLN A O 1
ATOM 5357 N N . ASP A 1 698 ? 17.224 -4.029 -6.132 1.00 94.75 698 ASP A N 1
ATOM 5358 C CA . ASP A 1 698 ? 16.028 -4.644 -5.566 1.00 94.75 698 ASP A CA 1
ATOM 5359 C C . ASP A 1 698 ? 15.267 -5.428 -6.640 1.00 94.75 698 ASP A C 1
ATOM 5361 O O . ASP A 1 698 ? 14.819 -6.547 -6.397 1.00 94.75 698 ASP A O 1
ATOM 5365 N N . TYR A 1 699 ? 15.222 -4.927 -7.881 1.00 97.81 699 TYR A N 1
ATOM 5366 C CA . TYR A 1 699 ? 14.697 -5.716 -9.000 1.00 97.81 699 TYR A CA 1
ATOM 5367 C C . TYR A 1 699 ? 15.523 -6.978 -9.285 1.00 97.81 699 TYR A C 1
ATOM 5369 O O . TYR A 1 699 ? 14.974 -7.964 -9.779 1.00 97.81 699 TYR A O 1
ATOM 5377 N N . ALA A 1 700 ? 16.828 -6.965 -8.999 1.00 96.69 700 ALA A N 1
ATOM 5378 C CA . ALA A 1 700 ? 17.697 -8.126 -9.169 1.00 96.69 700 ALA A CA 1
ATOM 5379 C C . ALA A 1 700 ? 17.611 -9.142 -8.012 1.00 96.69 700 ALA A C 1
ATOM 5381 O O . ALA A 1 700 ? 17.962 -10.305 -8.223 1.00 96.69 700 ALA A O 1
ATOM 5382 N N . ASP A 1 701 ? 17.165 -8.743 -6.814 1.00 95.25 701 ASP A N 1
ATOM 5383 C CA . ASP A 1 701 ? 17.052 -9.647 -5.661 1.00 95.25 701 ASP A CA 1
ATOM 5384 C C . ASP A 1 701 ? 15.874 -10.620 -5.850 1.00 95.25 701 ASP A C 1
ATOM 5386 O O . ASP A 1 701 ? 14.738 -10.219 -6.105 1.00 95.25 701 ASP A O 1
ATOM 5390 N N . GLU A 1 702 ? 16.140 -11.923 -5.710 1.00 95.38 702 GLU A N 1
ATOM 5391 C CA . GLU A 1 702 ? 15.152 -12.995 -5.916 1.00 95.38 702 GLU A CA 1
ATOM 5392 C C . GLU A 1 702 ? 13.993 -12.964 -4.897 1.00 95.38 702 GLU A C 1
ATOM 5394 O O . GLU A 1 702 ? 12.950 -13.576 -5.129 1.00 95.38 702 GLU A O 1
ATOM 5399 N N . ARG A 1 703 ? 14.161 -12.266 -3.766 1.00 94.62 703 ARG A N 1
ATOM 5400 C CA . ARG A 1 703 ? 13.128 -12.099 -2.729 1.00 94.62 703 ARG A CA 1
ATOM 5401 C C . ARG A 1 703 ? 12.256 -10.864 -2.962 1.00 94.62 703 ARG A C 1
ATOM 5403 O O . ARG A 1 703 ? 11.148 -10.812 -2.434 1.00 94.62 703 ARG A O 1
ATOM 5410 N N . LEU A 1 704 ? 12.762 -9.894 -3.725 1.00 95.94 704 LEU A N 1
ATOM 5411 C CA . LEU A 1 704 ? 12.092 -8.641 -4.069 1.00 95.94 704 LEU A CA 1
ATOM 5412 C C . LEU A 1 704 ? 11.563 -8.733 -5.504 1.00 95.94 704 LEU A C 1
ATOM 5414 O O . LEU A 1 704 ? 10.594 -9.449 -5.732 1.00 95.94 704 LEU A O 1
ATOM 5418 N N . GLY A 1 705 ? 12.181 -8.061 -6.481 1.00 96.19 705 GLY A N 1
ATOM 5419 C CA . GLY A 1 705 ? 11.644 -8.002 -7.843 1.00 96.19 705 GLY A CA 1
ATOM 5420 C C . GLY A 1 705 ? 11.910 -9.235 -8.708 1.00 96.19 705 GLY A C 1
ATOM 5421 O O . GLY A 1 705 ? 11.192 -9.439 -9.681 1.00 96.19 705 GLY A O 1
ATOM 5422 N N . ALA A 1 706 ? 12.909 -10.065 -8.385 1.00 97.31 706 ALA A N 1
ATOM 5423 C CA . ALA A 1 706 ? 13.229 -11.316 -9.088 1.00 97.31 706 ALA A CA 1
ATOM 5424 C C . ALA A 1 706 ? 13.300 -11.216 -10.633 1.00 97.31 706 ALA A C 1
ATOM 5426 O O . ALA A 1 706 ? 13.119 -12.212 -11.340 1.00 97.31 706 ALA A O 1
ATOM 5427 N N . LEU A 1 707 ? 13.590 -10.034 -11.184 1.00 98.62 707 LEU A N 1
ATOM 5428 C CA . LEU A 1 707 ? 13.486 -9.765 -12.617 1.00 98.62 707 LEU A CA 1
ATOM 5429 C C . LEU A 1 707 ? 14.384 -10.681 -13.470 1.00 98.62 707 LEU A C 1
ATOM 5431 O O . LEU A 1 707 ? 13.895 -11.174 -14.485 1.00 98.62 707 LEU A O 1
ATOM 5435 N N . PRO A 1 708 ? 15.639 -11.012 -13.089 1.00 98.62 708 PRO A N 1
ATOM 5436 C CA . PRO A 1 708 ? 16.439 -11.983 -13.840 1.00 98.62 708 PRO A CA 1
ATOM 5437 C C . PRO A 1 708 ? 15.773 -13.362 -13.982 1.00 98.62 708 PRO A C 1
ATOM 5439 O O . PRO A 1 708 ? 15.868 -13.976 -15.041 1.00 98.62 708 PRO A O 1
ATOM 5442 N N . ILE A 1 709 ? 15.070 -13.838 -12.944 1.00 98.38 709 ILE A N 1
ATOM 5443 C CA . ILE A 1 709 ? 14.330 -15.111 -12.984 1.00 98.38 709 ILE A CA 1
ATOM 5444 C C . ILE A 1 709 ? 13.159 -15.013 -13.961 1.00 98.38 709 ILE A C 1
ATOM 5446 O O . ILE A 1 709 ? 12.962 -15.907 -14.785 1.00 98.38 709 ILE A O 1
ATOM 5450 N N . ILE A 1 710 ? 12.397 -13.923 -13.875 1.00 98.56 710 ILE A N 1
ATOM 5451 C CA . ILE A 1 710 ? 11.223 -13.689 -14.721 1.00 98.56 710 ILE A CA 1
ATOM 5452 C C . ILE A 1 710 ? 11.648 -13.610 -16.194 1.00 98.56 710 ILE A C 1
ATOM 5454 O O . ILE A 1 710 ? 11.042 -14.264 -17.044 1.00 98.56 710 ILE A O 1
ATOM 5458 N N . LEU A 1 711 ? 12.744 -12.900 -16.488 1.00 98.75 711 LEU A N 1
ATOM 5459 C CA . LEU A 1 711 ? 13.342 -12.834 -17.824 1.00 98.75 711 LEU A CA 1
ATOM 5460 C C . LEU A 1 711 ? 13.759 -14.220 -18.330 1.00 98.75 711 LEU A C 1
ATOM 5462 O O . LEU A 1 711 ? 13.340 -14.609 -19.419 1.00 98.75 711 LEU A O 1
ATOM 5466 N N . ASP A 1 712 ? 14.522 -14.987 -17.542 1.00 98.62 712 ASP A N 1
ATOM 5467 C CA . ASP A 1 712 ? 14.943 -16.347 -17.908 1.00 98.62 712 ASP A CA 1
ATOM 5468 C C . ASP A 1 712 ? 13.734 -17.224 -18.273 1.00 98.62 712 ASP A C 1
ATOM 5470 O O . ASP A 1 712 ? 13.706 -17.868 -19.327 1.00 98.62 712 ASP A O 1
ATOM 5474 N N . ASN A 1 713 ? 12.710 -17.229 -17.414 1.00 98.25 713 ASN A N 1
ATOM 5475 C CA . ASN A 1 713 ? 11.535 -18.068 -17.595 1.00 98.25 713 ASN A CA 1
ATOM 5476 C C . ASN A 1 713 ? 10.714 -17.654 -18.831 1.00 98.25 713 ASN A C 1
ATOM 5478 O O . ASN A 1 713 ? 10.340 -18.521 -19.626 1.00 98.25 713 ASN A O 1
ATOM 5482 N N . LEU A 1 714 ? 10.449 -16.355 -19.021 1.00 98.19 714 LEU A N 1
ATOM 5483 C CA . LEU A 1 714 ? 9.654 -15.855 -20.150 1.00 98.19 714 LEU A CA 1
ATOM 5484 C C . LEU A 1 714 ? 10.377 -16.029 -21.491 1.00 98.19 714 LEU A C 1
ATOM 5486 O O . LEU A 1 714 ? 9.745 -16.419 -22.477 1.00 98.19 714 LEU A O 1
ATOM 5490 N N . ILE A 1 715 ? 11.695 -15.797 -21.534 1.00 98.00 715 ILE A N 1
ATOM 5491 C CA . ILE A 1 715 ? 12.517 -16.002 -22.736 1.00 98.00 715 ILE A CA 1
ATOM 5492 C C . ILE A 1 715 ? 12.555 -17.489 -23.094 1.00 98.00 715 ILE A C 1
ATOM 5494 O O . ILE A 1 715 ? 12.332 -17.856 -24.248 1.00 98.00 715 ILE A O 1
ATOM 5498 N N . ALA A 1 716 ? 12.785 -18.372 -22.117 1.00 97.06 716 ALA A N 1
ATOM 5499 C CA . ALA A 1 716 ? 12.821 -19.814 -22.359 1.00 97.06 716 ALA A CA 1
ATOM 5500 C C . ALA A 1 716 ? 11.460 -20.379 -22.797 1.00 97.06 716 ALA A C 1
ATOM 5502 O O . ALA A 1 716 ? 11.410 -21.301 -23.613 1.00 97.06 716 ALA A O 1
ATOM 5503 N N . ALA A 1 717 ? 10.360 -19.817 -22.290 1.00 95.94 717 ALA A N 1
ATOM 5504 C CA . ALA A 1 717 ? 9.006 -20.144 -22.733 1.00 95.94 717 ALA A CA 1
ATOM 5505 C C . ALA A 1 717 ? 8.641 -19.524 -24.093 1.00 95.94 717 ALA A C 1
ATOM 5507 O O . ALA A 1 717 ? 7.576 -19.824 -24.634 1.00 95.94 717 ALA A O 1
ATOM 5508 N N . GLY A 1 718 ? 9.502 -18.663 -24.643 1.00 96.25 718 GLY A N 1
ATOM 5509 C CA . GLY A 1 718 ? 9.260 -17.943 -25.884 1.00 96.25 718 GLY A CA 1
ATOM 5510 C C . GLY A 1 718 ? 8.093 -16.968 -25.790 1.00 96.25 718 GLY A C 1
ATOM 5511 O O . GLY A 1 718 ? 7.470 -16.721 -26.814 1.00 96.25 718 GLY A O 1
ATOM 5512 N N . LYS A 1 719 ? 7.771 -16.456 -24.593 1.00 97.38 719 LYS A N 1
ATOM 5513 C CA . LYS A 1 719 ? 6.720 -15.450 -24.366 1.00 97.38 719 LYS A CA 1
ATOM 5514 C C . LYS A 1 719 ? 7.191 -14.029 -24.643 1.00 97.38 719 LYS A C 1
ATOM 5516 O O . LYS A 1 719 ? 6.379 -13.205 -25.050 1.00 97.38 719 LYS A O 1
ATOM 5521 N N . ILE A 1 720 ? 8.487 -13.777 -24.482 1.00 98.19 720 ILE A N 1
ATOM 5522 C CA . ILE A 1 720 ? 9.147 -12.540 -24.902 1.00 98.19 720 ILE A CA 1
ATOM 5523 C C . ILE A 1 720 ? 10.381 -12.854 -25.746 1.00 98.19 720 ILE A C 1
ATOM 5525 O O . ILE A 1 720 ? 10.954 -13.943 -25.648 1.00 98.19 720 ILE A O 1
ATOM 5529 N N . GLU A 1 721 ? 10.788 -11.910 -26.592 1.00 97.75 721 GLU A N 1
ATOM 5530 C CA . GLU A 1 721 ? 12.070 -11.999 -27.291 1.00 97.75 721 GLU A CA 1
ATOM 5531 C C . GLU A 1 721 ? 13.240 -11.844 -26.298 1.00 97.75 721 GLU A C 1
ATOM 5533 O O . GLU A 1 721 ? 13.075 -11.227 -25.242 1.00 97.75 721 GLU A O 1
ATOM 5538 N N . PRO A 1 722 ? 14.436 -12.389 -26.595 1.00 98.38 722 PRO A N 1
ATOM 5539 C CA . PRO A 1 722 ? 15.605 -12.164 -25.754 1.00 98.38 722 PRO A CA 1
ATOM 5540 C C . PRO A 1 722 ? 15.888 -10.668 -25.566 1.00 98.38 722 PRO A C 1
ATOM 5542 O O . PRO A 1 722 ? 15.877 -9.906 -26.529 1.00 98.38 722 PRO A O 1
ATOM 5545 N N . VAL A 1 723 ? 16.179 -10.254 -24.333 1.00 98.69 723 VAL A N 1
ATOM 5546 C CA . VAL A 1 723 ? 16.347 -8.843 -23.956 1.00 98.69 723 VAL A CA 1
ATOM 5547 C C . VAL A 1 723 ? 17.522 -8.684 -22.991 1.00 98.69 723 VAL A C 1
ATOM 5549 O O . VAL A 1 723 ? 17.802 -9.575 -22.188 1.00 98.69 723 VAL A O 1
ATOM 5552 N N . ILE A 1 724 ? 18.231 -7.558 -23.083 1.00 98.88 724 ILE A N 1
ATOM 5553 C CA . ILE A 1 724 ? 19.280 -7.159 -22.131 1.00 98.88 724 ILE A CA 1
ATOM 5554 C C . ILE A 1 724 ? 18.638 -6.308 -21.032 1.00 98.88 724 ILE A C 1
ATOM 5556 O O . ILE A 1 724 ? 17.789 -5.470 -21.326 1.00 98.88 724 ILE A O 1
ATOM 5560 N N . ALA A 1 725 ? 19.063 -6.465 -19.777 1.00 98.88 725 ALA A N 1
ATOM 5561 C CA . ALA A 1 725 ? 18.624 -5.589 -18.688 1.00 98.88 725 ALA A CA 1
ATOM 5562 C C . ALA A 1 725 ? 19.821 -4.957 -17.965 1.00 98.88 725 ALA A C 1
ATOM 5564 O O . ALA A 1 725 ? 20.789 -5.633 -17.634 1.00 98.88 725 ALA A O 1
ATOM 5565 N N . VAL A 1 726 ? 19.758 -3.650 -17.730 1.00 98.75 726 VAL A N 1
ATOM 5566 C CA . VAL A 1 726 ? 20.783 -2.839 -17.070 1.00 98.75 726 VAL A CA 1
ATOM 5567 C C . VAL A 1 726 ? 20.213 -2.365 -15.739 1.00 98.75 726 VAL A C 1
ATOM 5569 O O . VAL A 1 726 ? 19.375 -1.468 -15.699 1.00 98.75 726 VAL A O 1
ATOM 5572 N N . PHE A 1 727 ? 20.658 -2.987 -14.655 1.00 98.38 727 PHE A N 1
ATOM 5573 C CA . PHE A 1 727 ? 20.207 -2.731 -13.292 1.00 98.38 727 PHE A CA 1
ATOM 5574 C C . PHE A 1 727 ? 21.025 -1.594 -12.691 1.00 98.38 727 PHE A C 1
ATOM 5576 O O . PHE A 1 727 ? 22.199 -1.793 -12.387 1.00 98.38 727 PHE A O 1
ATOM 5583 N N . VAL A 1 728 ? 20.429 -0.4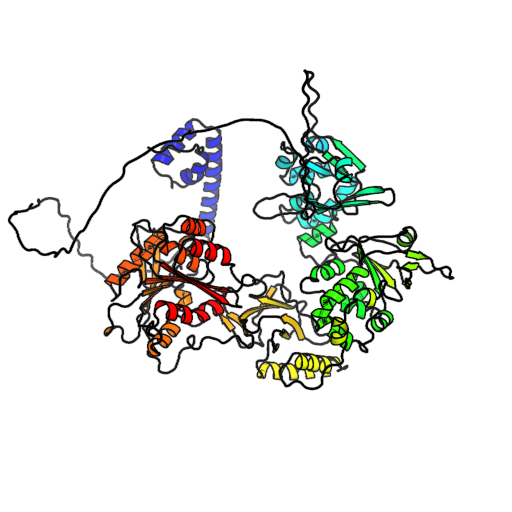12 -12.546 1.00 95.38 728 VAL A N 1
ATOM 5584 C CA . VAL A 1 728 ? 21.077 0.789 -12.005 1.00 95.38 728 VAL A CA 1
ATOM 5585 C C . VAL A 1 728 ? 20.832 0.878 -10.506 1.00 95.38 728 VAL A C 1
ATOM 5587 O O . VAL A 1 728 ? 19.693 0.931 -10.053 1.00 95.38 728 VAL A O 1
ATOM 5590 N N . ASP A 1 729 ? 21.918 0.924 -9.746 1.00 91.12 729 ASP A N 1
ATOM 5591 C CA . ASP A 1 729 ? 21.928 1.023 -8.294 1.00 91.12 729 ASP A CA 1
ATOM 5592 C C . ASP A 1 729 ? 22.269 2.459 -7.878 1.00 91.12 729 ASP A C 1
ATOM 5594 O O . ASP A 1 729 ? 23.334 2.990 -8.217 1.00 91.12 729 ASP A O 1
ATOM 5598 N N . VAL A 1 730 ? 21.338 3.085 -7.156 1.00 84.38 730 VAL A N 1
ATOM 5599 C CA . VAL A 1 730 ? 21.430 4.472 -6.670 1.00 84.38 730 VAL A CA 1
ATOM 5600 C C . VAL A 1 730 ? 22.025 4.602 -5.271 1.00 84.38 730 VAL A C 1
ATOM 5602 O O . VAL A 1 730 ? 22.062 5.692 -4.698 1.00 84.38 730 VAL A O 1
ATOM 5605 N N . ARG A 1 731 ? 22.557 3.513 -4.716 1.00 81.12 731 ARG A N 1
ATOM 5606 C CA . ARG A 1 731 ? 23.375 3.570 -3.504 1.00 81.12 731 ARG A CA 1
ATOM 5607 C C . ARG A 1 731 ? 24.738 4.177 -3.834 1.00 81.12 731 ARG A C 1
ATOM 5609 O O . ARG A 1 731 ? 25.341 3.883 -4.864 1.00 81.12 731 ARG A O 1
ATOM 5616 N N . ALA A 1 732 ? 25.264 5.002 -2.929 1.00 67.50 732 ALA A N 1
ATOM 5617 C CA . ALA A 1 732 ? 26.542 5.702 -3.099 1.00 67.50 732 ALA A CA 1
ATOM 5618 C C . ALA A 1 732 ? 27.743 4.744 -3.252 1.00 67.50 732 ALA A C 1
ATOM 5620 O O . ALA A 1 732 ? 28.814 5.126 -3.725 1.00 67.50 732 ALA A O 1
ATOM 5621 N N . SER A 1 733 ? 27.578 3.482 -2.851 1.00 62.50 733 SER A N 1
ATOM 5622 C CA . SER A 1 733 ? 28.516 2.403 -3.148 1.00 62.50 733 SER A CA 1
ATOM 5623 C C . SER A 1 733 ? 27.783 1.064 -3.267 1.00 62.50 733 SER A C 1
ATOM 5625 O O . SER A 1 733 ? 26.728 0.900 -2.646 1.00 62.50 733 SER A O 1
ATOM 5627 N N . PRO A 1 734 ? 28.350 0.077 -3.991 1.00 59.78 734 PRO A N 1
ATOM 5628 C CA . PRO A 1 734 ? 27.788 -1.267 -4.032 1.00 59.78 734 PRO A CA 1
ATOM 5629 C C . PRO A 1 734 ? 27.685 -1.831 -2.613 1.00 59.78 734 PRO A C 1
ATOM 5631 O O . PRO A 1 734 ? 28.694 -1.930 -1.911 1.00 59.78 734 PRO A O 1
ATOM 5634 N N . ASN A 1 735 ? 26.479 -2.226 -2.202 1.00 60.56 735 ASN A N 1
ATOM 5635 C CA . ASN A 1 735 ? 26.169 -2.716 -0.849 1.00 60.56 735 ASN A CA 1
ATOM 5636 C C . ASN A 1 735 ? 26.320 -1.675 0.285 1.00 60.56 735 ASN A C 1
ATOM 5638 O O . ASN A 1 735 ? 26.405 -2.059 1.453 1.00 60.56 735 ASN A O 1
ATOM 5642 N N . GLY A 1 736 ? 26.384 -0.378 -0.030 1.00 60.88 736 GLY A N 1
ATOM 5643 C CA . GLY A 1 736 ? 26.391 0.700 0.962 1.00 60.88 736 GLY A CA 1
ATOM 5644 C C . GLY A 1 736 ? 24.991 1.032 1.489 1.00 60.88 736 GLY A C 1
ATOM 5645 O O . GLY A 1 736 ? 23.997 0.776 0.820 1.00 60.88 736 GLY A O 1
ATOM 5646 N N . SER A 1 737 ? 24.912 1.626 2.684 1.00 57.97 737 SER A N 1
ATOM 5647 C CA . SER A 1 737 ? 23.651 2.123 3.265 1.00 57.97 737 SER A CA 1
ATOM 5648 C C . SER A 1 737 ? 23.328 3.569 2.877 1.00 57.97 737 SER A C 1
ATOM 5650 O O . SER A 1 737 ? 22.208 4.023 3.072 1.00 57.97 737 SER A O 1
ATOM 5652 N N . GLU A 1 738 ? 24.314 4.316 2.374 1.00 67.88 738 GLU A N 1
ATOM 5653 C CA . GLU A 1 738 ? 24.122 5.684 1.895 1.00 67.88 738 GLU A CA 1
ATOM 5654 C C . GLU A 1 738 ? 23.464 5.642 0.516 1.00 67.88 738 GLU A C 1
ATOM 5656 O O . GLU A 1 738 ? 23.996 5.038 -0.419 1.00 67.88 738 GLU A O 1
ATOM 5661 N N . ASN A 1 739 ? 22.289 6.253 0.410 1.00 74.62 739 ASN A N 1
ATOM 5662 C CA . ASN A 1 739 ? 21.452 6.202 -0.775 1.00 74.62 739 ASN A CA 1
ATOM 5663 C C . ASN A 1 739 ? 21.188 7.620 -1.290 1.00 74.62 739 ASN A C 1
ATOM 5665 O O . ASN A 1 739 ? 20.732 8.468 -0.527 1.00 74.62 739 ASN A O 1
ATOM 5669 N N . VAL A 1 740 ? 21.464 7.870 -2.574 1.00 84.25 740 VAL A N 1
ATOM 5670 C CA . VAL A 1 740 ? 21.184 9.163 -3.227 1.00 84.25 740 VAL A CA 1
ATOM 5671 C C . VAL A 1 740 ? 19.856 9.155 -3.990 1.00 84.25 740 VAL A C 1
ATOM 5673 O O . VAL A 1 740 ? 19.593 10.067 -4.765 1.00 84.25 740 VAL A O 1
ATOM 5676 N N . ARG A 1 741 ? 19.017 8.129 -3.789 1.00 88.56 741 ARG A N 1
ATOM 5677 C CA . ARG A 1 741 ? 17.743 7.894 -4.489 1.00 88.56 741 ARG A CA 1
ATOM 5678 C C . ARG A 1 741 ? 16.851 9.126 -4.568 1.00 88.56 741 ARG A C 1
ATOM 5680 O O . ARG A 1 741 ? 16.461 9.497 -5.670 1.00 88.56 741 ARG A O 1
ATOM 5687 N N . ASP A 1 742 ? 16.571 9.782 -3.446 1.00 87.25 742 ASP A N 1
ATOM 5688 C CA . ASP A 1 742 ? 15.649 10.925 -3.416 1.00 87.25 742 ASP A CA 1
ATOM 5689 C C . ASP A 1 742 ? 16.182 12.107 -4.241 1.00 87.25 742 ASP A C 1
ATOM 5691 O O . ASP A 1 742 ? 15.448 12.694 -5.040 1.00 87.25 742 ASP A O 1
ATOM 5695 N N . GLU A 1 743 ? 17.478 12.410 -4.112 1.00 85.31 743 GLU A N 1
ATOM 5696 C CA . GLU A 1 743 ? 18.158 13.453 -4.890 1.00 85.31 743 GLU A CA 1
ATOM 5697 C C . GLU A 1 743 ? 18.250 13.082 -6.378 1.00 85.31 743 GLU A C 1
ATOM 5699 O O . GLU A 1 743 ? 18.060 13.930 -7.253 1.00 85.31 743 GLU A O 1
ATOM 5704 N N . ALA A 1 744 ? 18.542 11.816 -6.680 1.00 85.50 744 ALA A N 1
ATOM 5705 C CA . ALA A 1 744 ? 18.720 11.315 -8.036 1.00 85.50 744 ALA A CA 1
ATOM 5706 C C . ALA A 1 744 ? 17.405 11.233 -8.815 1.00 85.50 744 ALA A C 1
ATOM 5708 O O . ALA A 1 744 ? 17.391 11.518 -10.008 1.00 85.50 744 ALA A O 1
ATOM 5709 N N . TYR A 1 745 ? 16.301 10.855 -8.175 1.00 91.38 745 TYR A N 1
ATOM 5710 C CA . TYR A 1 745 ? 15.055 10.550 -8.876 1.00 91.38 745 TYR A CA 1
ATOM 5711 C C . TYR A 1 745 ? 14.075 11.720 -8.955 1.00 91.38 745 TYR A C 1
ATOM 5713 O O . TYR A 1 745 ? 13.332 11.827 -9.934 1.00 91.38 745 TYR A O 1
ATOM 5721 N N . THR A 1 746 ? 14.078 12.628 -7.978 1.00 90.69 746 THR A N 1
ATOM 5722 C CA . THR A 1 746 ? 13.063 13.688 -7.896 1.00 90.69 746 THR A CA 1
ATOM 5723 C C . THR A 1 746 ? 13.299 14.775 -8.944 1.00 90.69 746 THR A C 1
ATOM 5725 O O . THR A 1 746 ? 14.077 15.706 -8.738 1.00 90.69 746 THR A O 1
ATOM 5728 N N . ASN A 1 747 ? 12.611 14.667 -10.087 1.00 86.38 747 ASN A N 1
ATOM 5729 C CA . ASN A 1 747 ? 12.613 15.651 -11.181 1.00 86.38 747 ASN A CA 1
ATOM 5730 C C . ASN A 1 747 ? 14.019 16.090 -11.635 1.00 86.38 747 ASN A C 1
ATOM 5732 O O . ASN A 1 747 ? 14.248 17.245 -12.018 1.00 86.38 747 ASN A O 1
ATOM 5736 N N . ASN A 1 748 ? 14.977 15.164 -11.589 1.00 87.94 748 ASN A N 1
ATOM 5737 C CA . ASN A 1 748 ? 16.383 15.491 -11.735 1.00 87.94 748 ASN A CA 1
ATOM 5738 C C . ASN A 1 748 ? 16.856 15.378 -13.190 1.00 87.94 748 ASN A C 1
ATOM 5740 O O . ASN A 1 748 ? 16.930 14.302 -13.788 1.00 87.94 748 ASN A O 1
ATOM 5744 N N . THR A 1 749 ? 17.224 16.515 -13.776 1.00 88.00 749 THR A N 1
ATOM 5745 C CA . THR A 1 749 ? 17.692 16.570 -15.166 1.00 88.00 749 THR A CA 1
ATOM 5746 C C . THR A 1 749 ? 19.064 15.945 -15.354 1.00 88.00 749 THR A C 1
ATOM 5748 O O . THR A 1 749 ? 19.318 15.340 -16.388 1.00 88.00 749 THR A O 1
ATOM 5751 N N . ALA A 1 750 ? 19.944 16.078 -14.365 1.00 86.19 750 ALA A N 1
ATOM 5752 C CA . ALA A 1 750 ? 21.287 15.539 -14.452 1.00 86.19 750 ALA A CA 1
ATOM 5753 C C . ALA A 1 750 ? 21.268 14.002 -14.386 1.00 86.19 750 ALA A C 1
ATOM 5755 O O . ALA A 1 750 ? 22.039 13.350 -15.087 1.00 86.19 750 ALA A O 1
ATOM 5756 N N . PHE A 1 751 ? 20.323 13.419 -13.642 1.00 88.56 751 PHE A N 1
ATOM 5757 C CA . PHE A 1 751 ? 20.087 11.978 -13.658 1.00 88.56 751 PHE A CA 1
ATOM 5758 C C . PHE A 1 751 ? 19.548 11.509 -15.018 1.00 88.56 751 PHE A C 1
ATOM 5760 O O . PHE A 1 751 ? 20.051 10.541 -15.584 1.00 88.56 751 PHE A O 1
ATOM 5767 N N . ALA A 1 752 ? 18.594 12.233 -15.612 1.00 89.12 752 ALA A N 1
ATOM 5768 C CA . ALA A 1 752 ? 18.115 11.930 -16.964 1.00 89.12 752 ALA A CA 1
ATOM 5769 C C . ALA A 1 752 ? 19.237 12.007 -18.026 1.00 89.12 752 ALA A C 1
ATOM 5771 O O . ALA A 1 752 ? 19.282 11.190 -18.949 1.00 89.12 752 ALA A O 1
ATOM 5772 N N . ASP A 1 753 ? 20.172 12.953 -17.891 1.00 87.12 753 ASP A N 1
ATOM 5773 C CA . ASP A 1 753 ? 21.361 13.049 -18.749 1.00 87.12 753 ASP A CA 1
ATOM 5774 C C . ASP A 1 753 ? 22.341 11.890 -18.507 1.00 87.12 753 ASP A C 1
ATOM 5776 O O . ASP A 1 753 ? 22.900 11.337 -19.458 1.00 87.12 753 ASP A O 1
ATOM 5780 N N . PHE A 1 754 ? 22.519 11.470 -17.250 1.00 88.81 754 PHE A N 1
ATOM 5781 C CA . PHE A 1 754 ? 23.302 10.282 -16.905 1.00 88.81 754 PHE A CA 1
ATOM 5782 C C . PHE A 1 754 ? 22.735 9.026 -17.574 1.00 88.81 754 PHE A C 1
ATOM 5784 O O . PHE A 1 754 ? 23.490 8.266 -18.179 1.00 88.81 754 PHE A O 1
ATOM 5791 N N . MET A 1 755 ? 21.416 8.827 -17.523 1.00 91.38 755 MET A N 1
ATOM 5792 C CA . MET A 1 755 ? 20.761 7.666 -18.132 1.00 91.38 755 MET A CA 1
ATOM 5793 C C . MET A 1 755 ? 20.940 7.629 -19.656 1.00 91.38 755 MET A C 1
ATOM 5795 O O . MET A 1 755 ? 21.189 6.559 -20.210 1.00 91.38 755 MET A O 1
ATOM 5799 N N . GLN A 1 756 ? 20.913 8.784 -20.331 1.00 89.12 756 GLN A N 1
ATOM 5800 C CA . GLN A 1 756 ? 21.246 8.880 -21.762 1.00 89.12 756 GLN A CA 1
ATOM 5801 C C . GLN A 1 756 ? 22.705 8.495 -22.043 1.00 89.12 756 GLN A C 1
ATOM 5803 O O . GLN A 1 756 ? 22.997 7.741 -22.970 1.00 89.12 756 GLN A O 1
ATOM 5808 N N . MET A 1 757 ? 23.642 8.985 -21.227 1.00 89.56 757 MET A N 1
ATOM 5809 C CA . MET A 1 757 ? 25.054 8.618 -21.361 1.00 89.56 757 MET A CA 1
ATOM 5810 C C . MET A 1 757 ? 25.283 7.122 -21.121 1.00 89.56 757 MET A C 1
ATOM 5812 O O . MET A 1 757 ? 26.073 6.505 -21.838 1.00 89.56 757 MET A O 1
ATOM 5816 N N . LEU A 1 758 ? 24.589 6.543 -20.137 1.00 92.50 758 LEU A N 1
ATOM 5817 C CA . LEU A 1 758 ? 24.651 5.116 -19.839 1.00 92.50 758 LEU A CA 1
ATOM 5818 C C . LEU A 1 758 ? 24.151 4.309 -21.032 1.00 92.50 758 LEU A C 1
ATOM 5820 O O . LEU A 1 758 ? 24.826 3.372 -21.449 1.00 92.50 758 LEU A O 1
ATOM 5824 N N . ALA A 1 759 ? 23.022 4.705 -21.622 1.00 93.62 759 ALA A N 1
ATOM 5825 C CA . ALA A 1 759 ? 22.464 4.014 -22.773 1.00 93.62 759 ALA A CA 1
ATOM 5826 C C . ALA A 1 759 ? 23.441 3.962 -23.955 1.00 93.62 759 ALA A C 1
ATOM 5828 O O . ALA A 1 759 ? 23.739 2.877 -24.456 1.00 93.62 759 ALA A O 1
ATOM 5829 N N . GLY A 1 760 ? 24.051 5.099 -24.302 1.00 92.75 760 GLY A N 1
ATOM 5830 C CA . GLY A 1 760 ? 25.089 5.145 -25.333 1.00 92.75 760 GLY A CA 1
ATOM 5831 C C . GLY A 1 760 ? 26.354 4.345 -24.985 1.00 92.75 760 GLY A C 1
ATOM 5832 O O . GLY A 1 760 ? 27.002 3.807 -25.880 1.00 92.75 760 GLY A O 1
ATOM 5833 N N . SER A 1 761 ? 26.720 4.233 -23.702 1.00 93.81 761 SER A N 1
ATOM 5834 C CA . SER A 1 761 ? 27.832 3.372 -23.272 1.00 93.81 761 SER A CA 1
ATOM 5835 C C . SER A 1 761 ? 27.515 1.892 -23.476 1.00 93.81 761 SER A C 1
ATOM 5837 O O . SER A 1 761 ? 28.372 1.145 -23.944 1.00 93.81 761 SER A O 1
ATOM 5839 N N . ILE A 1 762 ? 26.286 1.481 -23.159 1.00 96.94 762 ILE A N 1
ATOM 5840 C CA . ILE A 1 762 ? 25.830 0.099 -23.315 1.00 96.94 762 ILE A CA 1
ATOM 5841 C C . ILE A 1 762 ? 25.804 -0.302 -24.798 1.00 96.94 762 ILE A C 1
ATOM 5843 O O . ILE A 1 762 ? 26.282 -1.387 -25.117 1.00 96.94 762 ILE A O 1
ATOM 5847 N N . ASP A 1 763 ? 25.384 0.577 -25.715 1.00 96.56 763 ASP A N 1
ATOM 5848 C CA . ASP A 1 763 ? 25.431 0.294 -27.165 1.00 96.56 763 ASP A CA 1
ATOM 5849 C C . ASP A 1 763 ? 26.842 0.040 -27.711 1.00 96.56 763 ASP A C 1
ATOM 5851 O O . ASP A 1 763 ? 27.021 -0.623 -28.732 1.00 96.56 763 ASP A O 1
ATOM 5855 N N . MET A 1 764 ? 27.866 0.630 -27.089 1.00 96.06 764 MET A N 1
ATOM 5856 C CA . MET A 1 764 ? 29.248 0.445 -27.532 1.00 96.06 764 MET A CA 1
ATOM 5857 C C . MET A 1 764 ? 29.834 -0.894 -27.078 1.00 96.06 764 MET A C 1
ATOM 5859 O O . MET A 1 764 ? 30.819 -1.350 -27.663 1.00 96.06 764 MET A O 1
ATOM 5863 N N . GLU A 1 765 ? 29.274 -1.495 -26.028 1.00 96.50 765 GLU A N 1
ATOM 5864 C CA . GLU A 1 765 ? 29.809 -2.697 -25.384 1.00 96.50 765 GLU A CA 1
ATOM 5865 C C . GLU A 1 765 ? 28.969 -3.952 -25.665 1.00 96.50 765 GLU A C 1
ATOM 5867 O O . GLU A 1 765 ? 29.522 -5.050 -25.765 1.00 96.50 765 GLU A O 1
ATOM 5872 N N . TYR A 1 766 ? 27.658 -3.795 -25.853 1.00 97.69 766 TYR A N 1
ATOM 5873 C CA . TYR A 1 766 ? 26.704 -4.881 -26.061 1.00 97.69 766 TYR A CA 1
ATOM 5874 C C . TYR A 1 766 ? 26.003 -4.762 -27.418 1.00 97.69 766 TYR A C 1
ATOM 5876 O O . TYR A 1 766 ? 25.916 -3.683 -27.997 1.00 97.69 766 TYR A O 1
ATOM 5884 N N . SER A 1 767 ? 25.489 -5.879 -27.937 1.00 96.69 767 SER A N 1
ATOM 5885 C CA . SER A 1 767 ? 24.733 -5.888 -29.187 1.00 96.69 767 SER A CA 1
ATOM 5886 C C . SER A 1 767 ? 23.279 -5.487 -28.951 1.00 96.69 767 SER A C 1
ATOM 5888 O O . SER A 1 767 ? 22.393 -6.326 -28.752 1.00 96.69 767 SER A O 1
ATOM 5890 N N . THR A 1 768 ? 23.057 -4.178 -28.940 1.00 97.88 768 THR A N 1
ATOM 5891 C CA . THR A 1 768 ? 21.763 -3.554 -28.676 1.00 97.88 768 THR A CA 1
ATOM 5892 C C . THR A 1 768 ? 21.104 -3.038 -29.950 1.00 97.88 768 THR A C 1
ATOM 5894 O O . THR A 1 768 ? 21.760 -2.685 -30.932 1.00 97.88 768 THR A O 1
ATOM 5897 N N . ASP A 1 769 ? 19.779 -2.945 -29.914 1.00 96.81 769 ASP A N 1
ATOM 5898 C CA . ASP A 1 769 ? 19.008 -2.113 -30.827 1.00 96.81 769 ASP A CA 1
ATOM 5899 C C . ASP A 1 769 ? 18.876 -0.699 -30.233 1.00 96.81 769 ASP A C 1
ATOM 5901 O O . ASP A 1 769 ? 18.116 -0.462 -29.292 1.00 96.81 769 ASP A O 1
ATOM 5905 N N . ALA A 1 770 ? 19.638 0.251 -30.777 1.00 93.94 770 ALA A N 1
ATOM 5906 C CA . ALA A 1 770 ? 19.742 1.611 -30.244 1.00 93.94 770 ALA A CA 1
ATOM 5907 C C . ALA A 1 770 ? 18.513 2.507 -30.517 1.00 93.94 770 ALA A C 1
ATOM 5909 O O . ALA A 1 770 ? 18.523 3.694 -30.182 1.00 93.94 770 ALA A O 1
ATOM 5910 N N . HIS A 1 771 ? 17.452 1.997 -31.153 1.00 93.88 771 HIS A N 1
ATOM 5911 C CA . HIS A 1 771 ? 16.248 2.794 -31.376 1.00 93.88 771 HIS A CA 1
ATOM 5912 C C . HIS A 1 771 ? 15.466 2.996 -30.070 1.00 93.88 771 HIS A C 1
ATOM 5914 O O . HIS A 1 771 ? 15.266 2.075 -29.285 1.00 93.88 771 HIS A O 1
ATOM 5920 N N . ALA A 1 772 ? 14.933 4.202 -29.865 1.00 91.88 772 ALA A N 1
ATOM 5921 C CA . ALA A 1 772 ? 14.195 4.548 -28.649 1.00 91.88 772 ALA A CA 1
ATOM 5922 C C . ALA A 1 772 ? 13.016 3.603 -28.360 1.00 91.88 772 ALA A C 1
ATOM 5924 O O . ALA A 1 772 ? 12.787 3.213 -27.222 1.00 91.88 772 ALA A O 1
ATOM 5925 N N . ASN A 1 773 ? 12.286 3.169 -29.391 1.00 93.62 773 ASN A N 1
ATOM 5926 C CA . ASN A 1 773 ? 11.177 2.214 -29.265 1.00 93.62 773 ASN A CA 1
ATOM 5927 C C . ASN A 1 773 ? 11.621 0.770 -28.949 1.00 93.62 773 ASN A C 1
ATOM 5929 O O . ASN A 1 773 ? 10.785 -0.129 -28.938 1.00 93.62 773 ASN A O 1
ATOM 5933 N N . ARG A 1 774 ? 12.919 0.545 -28.731 1.00 96.56 774 ARG A N 1
ATOM 5934 C CA . ARG A 1 774 ? 13.535 -0.721 -28.310 1.00 96.56 774 ARG A CA 1
ATOM 5935 C C . ARG A 1 774 ? 14.224 -0.594 -26.950 1.00 96.56 774 ARG A C 1
ATOM 5937 O O . ARG A 1 774 ? 14.866 -1.536 -26.491 1.00 96.56 774 ARG A O 1
ATOM 5944 N N . ARG A 1 775 ? 14.052 0.559 -26.296 1.00 97.06 775 ARG A N 1
ATOM 5945 C CA . ARG A 1 775 ? 14.598 0.877 -24.981 1.00 97.06 775 ARG A CA 1
ATOM 5946 C C . ARG A 1 775 ? 13.484 1.179 -24.003 1.00 97.06 775 ARG A C 1
ATOM 5948 O O . ARG A 1 775 ? 12.735 2.143 -24.182 1.00 97.06 775 ARG A O 1
ATOM 5955 N N . LEU A 1 776 ? 13.420 0.349 -22.973 1.00 98.44 776 LEU A N 1
ATOM 5956 C CA . LEU A 1 776 ? 12.528 0.502 -21.838 1.00 98.44 776 LEU A CA 1
ATOM 5957 C C . LEU A 1 776 ? 13.286 1.122 -20.673 1.00 98.44 776 LEU A C 1
ATOM 5959 O O . LEU A 1 776 ? 14.396 0.696 -20.378 1.00 98.44 776 LEU A O 1
ATOM 5963 N N . ILE A 1 777 ? 12.680 2.091 -19.994 1.00 98.38 777 ILE A N 1
ATOM 5964 C CA . ILE A 1 777 ? 13.086 2.495 -18.647 1.00 98.38 777 ILE A CA 1
ATOM 5965 C C . ILE A 1 777 ? 11.997 2.078 -17.653 1.00 98.38 777 ILE A C 1
ATOM 5967 O O . ILE A 1 777 ? 10.817 2.353 -17.879 1.00 98.38 777 ILE A O 1
ATOM 5971 N N . LEU A 1 778 ? 12.395 1.370 -16.598 1.00 98.75 778 LEU A N 1
ATOM 5972 C CA . LEU A 1 778 ? 11.524 0.769 -15.587 1.00 98.75 778 LEU A CA 1
ATOM 5973 C C . LEU A 1 778 ? 11.885 1.312 -14.203 1.00 98.75 778 LEU A C 1
ATOM 5975 O O . LEU A 1 778 ? 13.064 1.362 -13.861 1.00 98.75 778 LEU A O 1
ATOM 5979 N N . GLY A 1 779 ? 10.889 1.650 -13.387 1.00 98.19 779 GLY A N 1
ATOM 5980 C CA . GLY A 1 779 ? 11.102 1.953 -11.973 1.00 98.19 779 GLY A CA 1
ATOM 5981 C C . GLY A 1 779 ? 9.829 1.856 -11.137 1.00 98.19 779 GLY A C 1
ATOM 5982 O O . GLY A 1 779 ? 8.721 1.895 -11.673 1.00 98.19 779 GLY A O 1
ATOM 5983 N N . THR A 1 780 ? 10.004 1.742 -9.817 1.00 97.12 780 THR A N 1
ATOM 5984 C CA . THR A 1 780 ? 8.910 1.734 -8.831 1.00 97.12 780 THR A CA 1
ATOM 5985 C C . THR A 1 780 ? 8.927 2.991 -7.956 1.00 97.12 780 THR A C 1
ATOM 5987 O O . THR A 1 780 ? 10.006 3.510 -7.663 1.00 97.12 780 THR A O 1
ATOM 5990 N N . SER A 1 781 ? 7.770 3.505 -7.522 1.00 95.88 781 SER A N 1
ATOM 5991 C CA . SER A 1 781 ? 7.673 4.650 -6.603 1.00 95.88 781 SER A CA 1
ATOM 5992 C C . SER A 1 781 ? 8.419 5.880 -7.159 1.00 95.88 781 SER A C 1
ATOM 5994 O O . SER A 1 781 ? 8.163 6.275 -8.302 1.00 95.88 781 SER A O 1
ATOM 5996 N N . LEU A 1 782 ? 9.386 6.455 -6.431 1.00 95.94 782 LEU A N 1
ATOM 5997 C CA . LEU A 1 782 ? 10.277 7.509 -6.959 1.00 95.94 782 LEU A CA 1
ATOM 5998 C C . LEU A 1 782 ? 11.042 7.084 -8.222 1.00 95.94 782 LEU A C 1
ATOM 6000 O O . LEU A 1 782 ? 11.261 7.904 -9.110 1.00 95.94 782 LEU A O 1
ATOM 6004 N N . GLY A 1 783 ? 11.408 5.808 -8.358 1.00 96.69 783 GLY A N 1
ATOM 6005 C CA . GLY A 1 783 ? 11.972 5.274 -9.598 1.00 96.69 783 GLY A CA 1
ATOM 6006 C C . GLY A 1 783 ? 10.974 5.341 -10.759 1.00 96.69 783 GLY A C 1
ATOM 6007 O O . GLY A 1 783 ? 11.352 5.660 -11.882 1.00 96.69 783 GLY A O 1
ATOM 6008 N N . GLY A 1 784 ? 9.683 5.122 -10.500 1.00 97.56 784 GLY A N 1
ATOM 6009 C CA . GLY A 1 784 ? 8.621 5.313 -11.492 1.00 97.56 784 GLY A CA 1
ATOM 6010 C C . GLY A 1 784 ? 8.511 6.777 -11.934 1.00 97.56 784 GLY A C 1
ATOM 6011 O O . GLY A 1 784 ? 8.430 7.062 -13.131 1.00 97.56 784 GLY A O 1
ATOM 6012 N N . GLN A 1 785 ? 8.612 7.715 -10.985 1.00 96.75 785 GLN A N 1
ATOM 6013 C CA . GLN A 1 785 ? 8.690 9.151 -11.275 1.00 96.75 785 GLN A CA 1
ATOM 6014 C C . GLN A 1 785 ? 9.894 9.484 -12.161 1.00 96.75 785 GLN A C 1
ATOM 6016 O O . GLN A 1 785 ? 9.751 10.176 -13.170 1.00 96.75 785 GLN A O 1
ATOM 6021 N N . ALA A 1 786 ? 11.076 8.971 -11.810 1.00 95.56 786 ALA A N 1
ATOM 6022 C CA . ALA A 1 786 ? 12.309 9.195 -12.554 1.00 95.56 786 ALA A CA 1
ATOM 6023 C C . ALA A 1 786 ? 12.249 8.608 -13.970 1.00 95.56 786 ALA A C 1
ATOM 6025 O O . ALA A 1 786 ? 12.698 9.258 -14.913 1.00 95.56 786 ALA A O 1
ATOM 6026 N N . ALA A 1 787 ? 11.651 7.425 -14.140 1.00 96.44 787 ALA A N 1
ATOM 6027 C CA . ALA A 1 787 ? 11.431 6.800 -15.442 1.00 96.44 787 ALA A CA 1
ATOM 6028 C C . ALA A 1 787 ? 10.526 7.669 -16.336 1.00 96.44 787 ALA A C 1
ATOM 6030 O O . ALA A 1 787 ? 10.892 8.006 -17.467 1.00 96.44 787 ALA A O 1
ATOM 6031 N N . LEU A 1 788 ? 9.383 8.113 -15.801 1.00 95.38 788 LEU A N 1
ATOM 6032 C CA . LEU A 1 788 ? 8.457 9.019 -16.489 1.00 95.38 788 LEU A CA 1
ATOM 6033 C C . LEU A 1 788 ? 9.104 10.369 -16.812 1.00 95.38 788 LEU A C 1
ATOM 6035 O O . LEU A 1 788 ? 8.866 10.924 -17.888 1.00 95.38 788 LEU A O 1
ATOM 6039 N N . PHE A 1 789 ? 9.914 10.903 -15.899 1.00 93.19 789 PHE A N 1
ATOM 6040 C CA . PHE A 1 789 ? 10.614 12.166 -16.085 1.00 93.19 789 PHE A CA 1
ATOM 6041 C C . PHE A 1 789 ? 11.697 12.051 -17.160 1.00 93.19 789 PHE A C 1
ATOM 6043 O O . PHE A 1 789 ? 11.722 12.868 -18.078 1.00 93.19 789 PHE A O 1
ATOM 6050 N N . ALA A 1 790 ? 12.560 11.034 -17.099 1.00 90.19 790 ALA A N 1
ATOM 6051 C CA . ALA A 1 790 ? 13.667 10.838 -18.035 1.00 90.19 790 ALA A CA 1
ATOM 6052 C C . ALA A 1 790 ? 13.195 10.591 -19.478 1.00 90.19 790 ALA A C 1
ATOM 6054 O O . ALA A 1 790 ? 13.862 11.011 -20.421 1.00 90.19 790 ALA A O 1
ATOM 6055 N N . ALA A 1 791 ? 12.027 9.972 -19.666 1.00 87.62 791 ALA A N 1
ATOM 6056 C CA . ALA A 1 791 ? 11.456 9.753 -20.994 1.00 87.62 791 ALA A CA 1
ATOM 6057 C C . ALA A 1 791 ? 11.026 11.054 -21.699 1.00 87.62 791 ALA A C 1
ATOM 6059 O O . ALA A 1 791 ? 11.124 11.174 -22.922 1.00 87.62 791 ALA A O 1
ATOM 6060 N N . ILE A 1 792 ? 10.558 12.046 -20.933 1.00 84.88 792 ILE A N 1
ATOM 6061 C CA . ILE A 1 792 ? 10.024 13.309 -21.470 1.00 84.88 792 ILE A CA 1
ATOM 6062 C C . ILE A 1 792 ? 11.033 14.452 -21.358 1.00 84.88 792 ILE A C 1
ATOM 6064 O O . ILE A 1 792 ? 11.053 15.371 -22.191 1.00 84.88 792 ILE A O 1
ATOM 6068 N N . LYS A 1 793 ? 11.890 14.437 -20.339 1.00 77.75 793 LYS A N 1
ATOM 6069 C CA . LYS A 1 793 ? 12.899 15.468 -20.146 1.00 77.75 793 LYS A CA 1
ATOM 6070 C C . LYS A 1 793 ? 14.023 15.261 -21.149 1.00 77.75 793 LYS A C 1
ATOM 6072 O O . LYS A 1 793 ? 14.933 14.471 -20.954 1.00 77.75 793 LYS A O 1
ATOM 6077 N N . ASN A 1 794 ? 13.958 16.038 -22.221 1.00 65.12 794 ASN A N 1
ATOM 6078 C CA . ASN A 1 794 ? 14.882 15.925 -23.333 1.00 65.12 794 ASN A CA 1
ATOM 6079 C C . ASN A 1 794 ? 15.561 17.273 -23.633 1.00 65.12 794 ASN A C 1
ATOM 6081 O O . ASN A 1 794 ? 15.020 18.075 -24.402 1.00 65.12 794 ASN A O 1
ATOM 6085 N N . PRO A 1 795 ? 16.729 17.555 -23.032 1.00 50.66 795 PRO A N 1
ATOM 6086 C CA . PRO A 1 795 ? 17.468 18.790 -23.289 1.00 50.66 795 PRO A CA 1
ATOM 6087 C C . PRO A 1 795 ? 18.137 18.832 -24.677 1.00 50.66 795 PRO A C 1
ATOM 6089 O O . PRO A 1 795 ? 18.471 19.920 -25.148 1.00 50.66 795 PRO A O 1
ATOM 6092 N N . THR A 1 796 ? 18.312 17.689 -25.356 1.00 55.50 796 THR A N 1
ATOM 6093 C CA . THR A 1 796 ? 19.044 17.578 -26.637 1.00 55.50 796 THR A CA 1
ATOM 6094 C C . THR A 1 796 ? 18.135 17.488 -27.871 1.00 55.50 796 THR A C 1
ATOM 6096 O O . THR A 1 796 ? 18.581 17.741 -28.991 1.00 55.50 796 THR A O 1
ATOM 6099 N N . GLY A 1 797 ? 16.853 17.168 -27.679 1.00 56.62 797 GLY A N 1
ATOM 6100 C CA . GLY A 1 797 ? 15.850 16.959 -28.724 1.00 56.62 797 GLY A CA 1
ATOM 6101 C C . GLY A 1 797 ? 15.789 15.535 -29.301 1.00 56.62 797 GLY A C 1
ATOM 6102 O O . GLY A 1 797 ? 14.948 15.290 -30.165 1.00 56.62 797 GLY A O 1
ATOM 6103 N N . LEU A 1 798 ? 16.630 14.596 -28.842 1.00 58.72 798 LEU A N 1
ATOM 6104 C CA . LEU A 1 798 ? 16.635 13.188 -29.274 1.00 58.72 798 LEU A CA 1
ATOM 6105 C C . LEU A 1 798 ? 15.976 12.299 -28.215 1.00 58.72 798 LEU A C 1
ATOM 6107 O O . LEU A 1 798 ? 16.333 12.367 -27.047 1.00 58.72 798 LEU A O 1
ATOM 6111 N N . MET A 1 799 ? 14.930 11.560 -28.584 1.00 68.88 799 MET A N 1
ATOM 6112 C CA . MET A 1 799 ? 14.221 10.668 -27.658 1.00 68.88 799 MET A CA 1
ATOM 6113 C C . MET A 1 799 ? 15.086 9.428 -27.412 1.00 68.88 799 MET A C 1
ATOM 6115 O O . MET A 1 799 ? 15.359 8.714 -28.370 1.00 68.88 799 MET A O 1
ATOM 6119 N N . GLU A 1 800 ? 15.508 9.190 -26.169 1.00 82.81 800 GLU A N 1
ATOM 6120 C CA . GLU A 1 800 ? 16.377 8.053 -25.814 1.00 82.81 800 GLU A CA 1
ATOM 6121 C C . GLU A 1 800 ? 15.572 6.814 -25.397 1.00 82.81 800 GLU A C 1
ATOM 6123 O O . GLU A 1 800 ? 15.902 5.697 -25.794 1.00 82.81 800 GLU A O 1
ATOM 6128 N N . PHE A 1 801 ? 14.480 7.027 -24.654 1.00 91.75 801 PHE A N 1
ATOM 6129 C CA . PHE A 1 801 ? 13.567 5.989 -24.171 1.00 91.75 801 PHE A CA 1
ATOM 6130 C C . PHE A 1 801 ? 12.193 6.186 -24.807 1.00 91.75 801 PHE A C 1
ATOM 6132 O O . PHE A 1 801 ? 11.530 7.201 -24.595 1.00 91.75 801 PHE A O 1
ATOM 6139 N N . GLY A 1 802 ? 11.784 5.234 -25.639 1.00 93.31 802 GLY A N 1
ATOM 6140 C CA . GLY A 1 802 ? 10.472 5.212 -26.284 1.00 93.31 802 GLY A CA 1
ATOM 6141 C C . GLY A 1 802 ? 9.471 4.308 -25.571 1.00 93.31 802 GLY A C 1
ATOM 6142 O O . GLY A 1 802 ? 8.285 4.380 -25.888 1.00 93.31 802 GLY A O 1
ATOM 6143 N N . LEU A 1 803 ? 9.933 3.479 -24.631 1.00 96.88 803 LEU A N 1
ATOM 6144 C CA . LEU A 1 803 ? 9.110 2.620 -23.785 1.00 96.88 803 LEU A CA 1
ATOM 6145 C C . LEU A 1 803 ? 9.348 2.995 -22.314 1.00 96.88 803 LEU A C 1
ATOM 6147 O O . LEU A 1 803 ? 10.492 3.207 -21.904 1.00 96.88 803 LEU A O 1
ATOM 6151 N N . VAL A 1 804 ? 8.284 3.081 -21.520 1.00 97.62 804 VAL A N 1
ATOM 6152 C CA . VAL A 1 804 ? 8.350 3.437 -20.094 1.00 97.62 804 VAL A CA 1
ATOM 6153 C C . VAL A 1 804 ? 7.447 2.512 -19.297 1.00 97.62 804 VAL A C 1
ATOM 6155 O O . VAL A 1 804 ? 6.281 2.360 -19.648 1.00 97.62 804 VAL A O 1
ATOM 6158 N N . ALA A 1 805 ? 7.965 1.949 -18.211 1.00 98.62 805 ALA A N 1
ATOM 6159 C CA . ALA A 1 805 ? 7.188 1.220 -17.218 1.00 98.62 805 ALA A CA 1
ATOM 6160 C C . ALA A 1 805 ? 7.349 1.894 -15.852 1.00 98.62 805 ALA A C 1
ATOM 6162 O O . ALA A 1 805 ? 8.469 2.121 -15.394 1.00 98.62 805 ALA A O 1
ATOM 6163 N N . ALA A 1 806 ? 6.235 2.221 -15.205 1.00 98.44 806 ALA A N 1
ATOM 6164 C CA . ALA A 1 806 ? 6.232 2.865 -13.900 1.00 98.44 806 ALA A CA 1
ATOM 6165 C C . ALA A 1 806 ? 5.277 2.133 -12.949 1.00 98.44 806 ALA A C 1
ATOM 6167 O O . ALA A 1 806 ? 4.070 2.111 -13.174 1.00 98.44 806 ALA A O 1
ATOM 6168 N N . GLN A 1 807 ? 5.824 1.525 -11.900 1.00 98.38 807 GLN A N 1
ATOM 6169 C CA . GLN A 1 807 ? 5.064 0.786 -10.890 1.00 98.38 807 GLN A CA 1
ATOM 6170 C C . GLN A 1 807 ? 4.839 1.675 -9.668 1.00 98.38 807 GLN A C 1
ATOM 6172 O O . GLN A 1 807 ? 5.784 2.282 -9.170 1.00 98.38 807 GLN A O 1
ATOM 6177 N N . SER A 1 808 ? 3.590 1.816 -9.236 1.00 97.88 808 SER A N 1
ATOM 6178 C CA . SER A 1 808 ? 3.144 2.693 -8.147 1.00 97.88 808 SER A CA 1
ATOM 6179 C C . SER A 1 808 ? 3.861 4.055 -8.137 1.00 97.88 808 SER A C 1
ATOM 6181 O O . SER A 1 808 ? 4.455 4.420 -7.121 1.00 97.88 808 SER A O 1
ATOM 6183 N N . PRO A 1 809 ? 3.929 4.785 -9.273 1.00 97.69 809 PRO A N 1
ATOM 6184 C CA . PRO A 1 809 ? 4.818 5.932 -9.391 1.00 97.69 809 PRO A CA 1
ATOM 6185 C C . PRO A 1 809 ? 4.419 7.042 -8.428 1.00 97.69 809 PRO A C 1
ATOM 6187 O O . PRO A 1 809 ? 3.265 7.467 -8.412 1.00 97.69 809 PRO A O 1
ATOM 6190 N N . SER A 1 810 ? 5.398 7.598 -7.716 1.00 96.38 810 SER A N 1
ATOM 6191 C CA . SER A 1 810 ? 5.208 8.917 -7.124 1.00 96.38 810 SER A CA 1
ATOM 6192 C C . SER A 1 810 ? 5.138 9.964 -8.234 1.00 96.38 810 SER A C 1
ATOM 6194 O O . SER A 1 810 ? 5.682 9.798 -9.330 1.00 96.38 810 SER A O 1
ATOM 6196 N N . PHE A 1 811 ? 4.462 11.071 -7.965 1.00 94.56 811 PHE A N 1
ATOM 6197 C CA . PHE A 1 811 ? 4.452 12.212 -8.864 1.00 94.56 811 PHE A CA 1
ATOM 6198 C C . PHE A 1 811 ? 4.097 13.478 -8.096 1.00 94.56 811 PHE A C 1
ATOM 6200 O O . PHE A 1 811 ? 3.414 13.445 -7.076 1.00 94.56 811 PHE A O 1
ATOM 6207 N N . ASP A 1 812 ? 4.561 14.603 -8.618 1.00 92.19 812 ASP A N 1
ATOM 6208 C CA . ASP A 1 812 ? 4.261 15.932 -8.116 1.00 92.19 812 ASP A CA 1
ATOM 6209 C C . ASP A 1 812 ? 3.751 16.826 -9.254 1.00 92.19 812 ASP A C 1
ATOM 6211 O O . ASP A 1 812 ? 3.711 16.434 -10.428 1.00 92.19 812 ASP A O 1
ATOM 6215 N N . ASP A 1 813 ? 3.380 18.059 -8.915 1.00 92.75 813 ASP A N 1
ATOM 6216 C CA . ASP A 1 813 ? 2.924 19.032 -9.907 1.00 92.75 813 ASP A CA 1
ATOM 6217 C C . ASP A 1 813 ? 3.980 19.315 -10.980 1.00 92.75 813 ASP A C 1
ATOM 6219 O O . ASP A 1 813 ? 3.620 19.556 -12.131 1.00 92.75 813 ASP A O 1
ATOM 6223 N N . THR A 1 814 ? 5.272 19.212 -10.650 1.00 91.81 814 THR A N 1
ATOM 6224 C CA . THR A 1 814 ? 6.367 19.374 -11.616 1.00 91.81 814 THR A CA 1
ATOM 6225 C C . THR A 1 814 ? 6.294 18.325 -12.725 1.00 91.81 814 THR A C 1
ATOM 6227 O O . THR A 1 814 ? 6.376 18.673 -13.909 1.00 91.81 814 THR A O 1
ATOM 6230 N N . LEU A 1 815 ? 6.128 17.045 -12.370 1.00 92.25 815 LEU A N 1
ATOM 6231 C CA . LEU A 1 815 ? 5.994 15.974 -13.356 1.00 92.25 815 LEU A CA 1
ATOM 6232 C C . LEU A 1 815 ? 4.693 16.123 -14.154 1.00 92.25 815 LEU A C 1
ATOM 6234 O O . LEU A 1 815 ? 4.707 16.014 -15.383 1.00 92.25 815 LEU A O 1
ATOM 6238 N N . LEU A 1 816 ? 3.576 16.424 -13.487 1.00 93.19 816 LEU A N 1
ATOM 6239 C CA . LEU A 1 816 ? 2.298 16.643 -14.169 1.00 93.19 816 LEU A CA 1
ATOM 6240 C C . LEU A 1 816 ? 2.395 17.800 -15.171 1.00 93.19 816 LEU A C 1
ATOM 6242 O O . LEU A 1 816 ? 1.942 17.673 -16.310 1.00 93.19 816 LEU A O 1
ATOM 6246 N N . ASP A 1 817 ? 3.024 18.909 -14.789 1.00 91.75 817 ASP A N 1
ATOM 6247 C CA . ASP A 1 817 ? 3.236 20.062 -15.657 1.00 91.75 817 ASP A CA 1
ATOM 6248 C C . ASP A 1 817 ? 4.143 19.745 -16.841 1.00 91.75 817 ASP A C 1
ATOM 6250 O O . ASP A 1 817 ? 3.867 20.206 -17.951 1.00 91.75 817 ASP A O 1
ATOM 6254 N N . LEU A 1 818 ? 5.167 18.909 -16.651 1.00 89.38 818 LEU A N 1
ATOM 6255 C CA . LEU A 1 818 ? 6.016 18.444 -17.744 1.00 89.38 818 LEU A CA 1
ATOM 6256 C C . LEU A 1 818 ? 5.179 17.740 -18.824 1.00 89.38 818 LEU A C 1
ATOM 6258 O O . LEU A 1 818 ? 5.263 18.099 -20.000 1.00 89.38 818 LEU A O 1
ATOM 6262 N N . TYR A 1 819 ? 4.301 16.813 -18.436 1.00 90.31 819 TYR A N 1
ATOM 6263 C CA . TYR A 1 819 ? 3.404 16.138 -19.379 1.00 90.31 819 TYR A CA 1
ATOM 6264 C C . TYR A 1 819 ? 2.323 17.079 -19.942 1.00 90.31 819 TYR A C 1
ATOM 6266 O O . TYR A 1 819 ? 1.994 16.998 -21.128 1.00 90.31 819 TYR A O 1
ATOM 6274 N N . ARG A 1 820 ? 1.809 18.037 -19.153 1.00 89.38 820 ARG A N 1
ATOM 6275 C CA . ARG A 1 820 ? 0.891 19.095 -19.632 1.00 89.38 820 ARG A CA 1
ATOM 6276 C C . ARG A 1 820 ? 1.561 20.098 -20.574 1.00 89.38 820 ARG A C 1
ATOM 6278 O O . ARG A 1 820 ? 0.857 20.871 -21.219 1.00 89.38 820 ARG A O 1
ATOM 6285 N N . GLN A 1 821 ? 2.877 20.176 -20.655 1.00 85.00 821 GLN A N 1
ATOM 6286 C CA . GLN A 1 821 ? 3.553 21.150 -21.518 1.00 85.00 821 GLN A CA 1
ATOM 6287 C C . GLN A 1 821 ? 4.201 20.495 -22.733 1.00 85.00 821 GLN A C 1
ATOM 6289 O O . GLN A 1 821 ? 4.446 21.182 -23.726 1.00 85.00 821 GLN A O 1
ATOM 6294 N N . ASP A 1 822 ? 4.421 19.182 -22.692 1.00 79.62 822 ASP A N 1
ATOM 6295 C CA . ASP A 1 822 ? 5.076 18.485 -23.785 1.00 79.62 822 ASP A CA 1
ATOM 6296 C C . ASP A 1 822 ? 4.244 18.477 -25.077 1.00 79.62 822 ASP A C 1
ATOM 6298 O O . ASP A 1 822 ? 3.004 18.428 -25.077 1.00 79.62 822 ASP A O 1
ATOM 6302 N N . MET A 1 823 ? 4.960 18.529 -26.201 1.00 66.31 823 MET A N 1
ATOM 6303 C CA . MET A 1 823 ? 4.399 18.327 -27.533 1.00 66.31 823 MET A CA 1
ATOM 6304 C C . MET A 1 823 ? 4.404 16.822 -27.800 1.00 66.31 823 MET A C 1
ATOM 6306 O O . MET A 1 823 ? 5.479 16.266 -27.994 1.00 66.31 823 MET A O 1
ATOM 6310 N N . THR A 1 824 ? 3.224 16.190 -27.789 1.00 67.44 824 THR A N 1
ATOM 6311 C CA . THR A 1 824 ? 2.996 14.733 -27.876 1.00 67.44 824 THR A CA 1
ATOM 6312 C C . THR A 1 824 ? 4.132 13.965 -28.566 1.00 67.44 824 THR A C 1
ATOM 6314 O O . THR A 1 824 ? 4.297 14.046 -29.788 1.00 67.44 824 THR A O 1
ATOM 6317 N N . ARG A 1 825 ? 4.912 13.210 -27.781 1.00 72.12 825 ARG A N 1
ATOM 6318 C CA . ARG A 1 825 ? 5.942 12.286 -28.281 1.00 72.12 825 ARG A CA 1
ATOM 6319 C C . ARG A 1 825 ? 5.378 10.879 -28.457 1.00 72.12 825 ARG A C 1
ATOM 6321 O O . ARG A 1 825 ? 4.417 10.493 -27.801 1.00 72.12 825 ARG A O 1
ATOM 6328 N N . SER A 1 826 ? 5.998 10.094 -29.336 1.00 80.25 826 SER A N 1
ATOM 6329 C CA . SER A 1 826 ? 5.650 8.681 -29.538 1.00 80.25 826 SER A CA 1
ATOM 6330 C C . SER A 1 826 ? 6.302 7.803 -28.463 1.00 80.25 826 SER A C 1
ATOM 6332 O O . SER A 1 826 ? 7.179 7.001 -28.780 1.00 80.25 826 SER A O 1
ATOM 6334 N N . VAL A 1 827 ? 5.888 7.985 -27.208 1.00 89.50 827 VAL A N 1
ATOM 6335 C CA . VAL A 1 827 ? 6.295 7.151 -26.066 1.00 89.50 827 VAL A CA 1
ATOM 6336 C C . VAL A 1 827 ? 5.153 6.190 -25.731 1.00 89.50 827 VAL A C 1
ATOM 6338 O O . VAL A 1 827 ? 3.997 6.618 -25.669 1.00 89.50 827 VAL A O 1
ATOM 6341 N N . ASN A 1 828 ? 5.477 4.908 -25.549 1.00 94.69 828 ASN A N 1
ATOM 6342 C CA . ASN A 1 828 ? 4.556 3.896 -25.037 1.00 94.69 828 ASN A CA 1
ATOM 6343 C C . ASN A 1 828 ? 4.786 3.706 -23.536 1.00 94.69 828 ASN A C 1
ATOM 6345 O O . ASN A 1 828 ? 5.891 3.364 -23.117 1.00 94.69 828 ASN A O 1
ATOM 6349 N N . ILE A 1 829 ? 3.754 3.973 -22.746 1.00 97.12 829 ILE A N 1
ATOM 6350 C CA . ILE A 1 829 ? 3.808 4.054 -21.293 1.00 97.12 829 ILE A CA 1
ATOM 6351 C C . ILE A 1 829 ? 2.935 2.944 -20.714 1.00 97.12 829 ILE A C 1
ATOM 6353 O O . ILE A 1 829 ? 1.773 2.788 -21.086 1.00 97.12 829 ILE A O 1
ATOM 6357 N N . TRP A 1 830 ? 3.489 2.207 -19.766 1.00 98.44 830 TRP A N 1
ATOM 6358 C CA . TRP A 1 830 ? 2.778 1.252 -18.938 1.00 98.44 830 TRP A CA 1
ATOM 6359 C C . TRP A 1 830 ? 2.871 1.712 -17.481 1.00 98.44 830 TRP A C 1
ATOM 6361 O O . TRP A 1 830 ? 3.963 2.017 -16.997 1.00 98.44 830 TRP A O 1
ATOM 6371 N N . ILE A 1 831 ? 1.735 1.815 -16.797 1.00 98.50 831 ILE A N 1
ATOM 6372 C CA . ILE A 1 831 ? 1.665 2.181 -15.379 1.00 98.50 831 ILE A CA 1
ATOM 6373 C C . ILE A 1 831 ? 0.899 1.095 -14.637 1.00 98.50 831 ILE A C 1
ATOM 6375 O O . ILE A 1 831 ? -0.206 0.756 -15.054 1.00 98.50 831 ILE A O 1
ATOM 6379 N N . SER A 1 832 ? 1.431 0.602 -13.523 1.00 97.81 832 SER A N 1
ATOM 6380 C CA . SER A 1 832 ? 0.623 -0.147 -12.558 1.00 97.81 832 SER A CA 1
ATOM 6381 C C . SER A 1 832 ? 0.577 0.533 -11.208 1.00 97.81 832 SER A C 1
ATOM 6383 O O . SER A 1 832 ? 1.492 1.278 -10.869 1.00 97.81 832 SER A O 1
ATOM 6385 N N . ALA A 1 833 ? -0.477 0.275 -10.446 1.00 97.31 833 ALA A N 1
ATOM 6386 C CA . ALA A 1 833 ? -0.582 0.636 -9.039 1.00 97.31 833 ALA A CA 1
ATOM 6387 C C . ALA A 1 833 ? -1.573 -0.299 -8.333 1.00 97.31 833 ALA A C 1
ATOM 6389 O O . ALA A 1 833 ? -2.395 -0.956 -8.975 1.00 97.31 833 ALA A O 1
ATOM 6390 N N . GLY A 1 834 ? -1.484 -0.344 -7.011 1.00 94.50 834 GLY A N 1
ATOM 6391 C CA . GLY A 1 834 ? -2.572 -0.795 -6.159 1.00 94.50 834 GLY A CA 1
ATOM 6392 C C . GLY A 1 834 ? -3.800 0.115 -6.243 1.00 94.50 834 GLY A C 1
ATOM 6393 O O . GLY A 1 834 ? -3.769 1.162 -6.901 1.00 94.50 834 GLY A O 1
ATOM 6394 N N . THR A 1 835 ? -4.882 -0.255 -5.560 1.00 89.56 835 THR A N 1
ATOM 6395 C CA . THR A 1 835 ? -6.047 0.631 -5.454 1.00 89.56 835 THR A CA 1
ATOM 6396 C C . THR A 1 835 ? -5.713 1.872 -4.612 1.00 89.56 835 THR A C 1
ATOM 6398 O O . THR A 1 835 ? -4.870 1.793 -3.713 1.00 89.56 835 THR A O 1
ATOM 6401 N N . PRO A 1 836 ? -6.358 3.029 -4.858 1.00 80.75 836 PRO A N 1
ATOM 6402 C CA . PRO A 1 836 ? -6.073 4.282 -4.145 1.00 80.75 836 PRO A CA 1
ATOM 6403 C C . PRO A 1 836 ? -6.207 4.212 -2.619 1.00 80.75 836 PRO A C 1
ATOM 6405 O O . PRO A 1 836 ? -5.672 5.062 -1.912 1.00 80.75 836 PRO A O 1
ATOM 6408 N N . GLU A 1 837 ? -6.952 3.235 -2.101 1.00 84.12 837 GLU A N 1
ATOM 6409 C CA . GLU A 1 837 ? -7.100 3.006 -0.666 1.00 84.12 837 GLU A CA 1
ATOM 6410 C C . GLU A 1 837 ? -5.816 2.461 -0.025 1.00 84.12 837 GLU A C 1
ATOM 6412 O O . GLU A 1 837 ? -5.589 2.692 1.163 1.00 84.12 837 GLU A O 1
ATOM 6417 N N . TRP A 1 838 ? -4.990 1.735 -0.786 1.00 88.62 838 TRP A N 1
ATOM 6418 C CA . TRP A 1 838 ? -3.832 0.977 -0.285 1.00 88.62 838 TRP A CA 1
ATOM 6419 C C . TRP A 1 838 ? -2.508 1.366 -0.956 1.00 88.62 838 TRP A C 1
ATOM 6421 O O . TRP A 1 838 ? -1.434 0.938 -0.526 1.00 88.62 838 TRP A O 1
ATOM 6431 N N . ASP A 1 839 ? -2.574 2.170 -2.015 1.00 93.19 839 ASP A N 1
ATOM 6432 C CA . ASP A 1 839 ? -1.437 2.624 -2.808 1.00 93.19 839 ASP A CA 1
ATOM 6433 C C . ASP A 1 839 ? -1.684 4.044 -3.370 1.00 93.19 839 ASP A C 1
ATOM 6435 O O . ASP A 1 839 ? -2.610 4.756 -2.983 1.00 93.19 839 ASP A O 1
ATOM 6439 N N . VAL A 1 840 ? -0.817 4.499 -4.273 1.00 91.56 840 VAL A N 1
ATOM 6440 C CA . VAL A 1 840 ? -0.875 5.811 -4.911 1.00 91.56 840 VAL A CA 1
ATOM 6441 C C . VAL A 1 840 ? -2.081 5.919 -5.849 1.00 91.56 840 VAL A C 1
ATOM 6443 O O . VAL A 1 840 ? -2.215 5.156 -6.805 1.00 91.56 840 VAL A O 1
ATOM 6446 N N . ASP A 1 841 ? -2.889 6.968 -5.671 1.00 93.56 841 ASP A N 1
ATOM 6447 C CA . ASP A 1 841 ? -3.906 7.353 -6.652 1.00 93.56 841 ASP A CA 1
ATOM 6448 C C . ASP A 1 841 ? -3.259 7.872 -7.948 1.00 93.56 841 ASP A C 1
ATOM 6450 O O . ASP A 1 841 ? -2.881 9.040 -8.070 1.00 93.56 841 ASP A O 1
ATOM 6454 N N . ILE A 1 842 ? -3.163 7.013 -8.964 1.00 94.31 842 ILE A N 1
ATOM 6455 C CA . ILE A 1 842 ? -2.612 7.378 -10.277 1.00 94.31 842 ILE A CA 1
ATOM 6456 C C . ILE A 1 842 ? -3.606 8.135 -11.177 1.00 94.31 842 ILE A C 1
ATOM 6458 O O . ILE A 1 842 ? -3.258 8.489 -12.309 1.00 94.31 842 ILE A O 1
ATOM 6462 N N . THR A 1 843 ? -4.843 8.390 -10.737 1.00 94.50 843 THR A N 1
ATOM 6463 C CA . THR A 1 843 ? -5.894 9.034 -11.550 1.00 94.50 843 THR A CA 1
ATOM 6464 C C . THR A 1 843 ? -5.475 10.397 -12.123 1.00 94.50 843 THR A C 1
ATOM 6466 O O . THR A 1 843 ? -5.690 10.625 -13.325 1.00 94.50 843 THR A O 1
ATOM 6469 N N . PRO A 1 844 ? -4.836 11.308 -11.356 1.00 94.62 844 PRO A N 1
ATOM 6470 C CA . PRO A 1 844 ? -4.391 12.597 -11.887 1.00 94.62 844 PRO A CA 1
ATOM 6471 C C . PRO A 1 844 ? -3.338 12.446 -12.992 1.00 94.62 844 PRO A C 1
ATOM 6473 O O . PRO A 1 844 ? -3.430 13.102 -14.036 1.00 94.62 844 PRO A O 1
ATOM 6476 N N . LEU A 1 845 ? -2.367 11.552 -12.789 1.00 94.50 845 LEU A N 1
ATOM 6477 C CA . LEU A 1 845 ? -1.293 11.273 -13.739 1.00 94.50 845 LEU A CA 1
ATOM 6478 C C . LEU A 1 845 ? -1.838 10.638 -15.025 1.00 94.50 845 LEU A C 1
ATOM 6480 O O . LEU A 1 845 ? -1.587 11.153 -16.119 1.00 94.50 845 LEU A O 1
ATOM 6484 N N . ARG A 1 846 ? -2.663 9.591 -14.889 1.00 94.38 846 ARG A N 1
ATOM 6485 C CA . ARG A 1 846 ? -3.383 8.916 -15.982 1.00 94.38 846 ARG A CA 1
ATOM 6486 C C . ARG A 1 846 ? -4.135 9.927 -16.845 1.00 94.38 846 ARG A C 1
ATOM 6488 O O . ARG A 1 846 ? -3.912 10.011 -18.050 1.00 94.38 846 ARG A O 1
ATOM 6495 N N . THR A 1 847 ? -4.928 10.788 -16.206 1.00 94.19 847 THR A N 1
ATOM 6496 C CA . THR A 1 847 ? -5.724 11.822 -16.882 1.00 94.19 847 THR A CA 1
ATOM 6497 C C . THR A 1 847 ? -4.858 12.783 -17.700 1.00 94.19 847 THR A C 1
ATOM 6499 O O . THR A 1 847 ? -5.224 13.164 -18.817 1.00 94.19 847 THR A O 1
ATOM 6502 N N . VAL A 1 848 ? -3.719 13.222 -17.158 1.00 92.69 848 VAL A N 1
ATOM 6503 C CA . VAL A 1 848 ? -2.814 14.144 -17.858 1.00 92.69 848 VAL A CA 1
ATOM 6504 C C . VAL A 1 848 ? -2.174 13.470 -19.073 1.00 92.69 848 VAL A C 1
ATOM 6506 O O . VAL A 1 848 ? -2.146 14.075 -20.149 1.00 92.69 848 VAL A O 1
ATOM 6509 N N . ILE A 1 849 ? -1.701 12.232 -18.920 1.00 91.94 849 ILE A N 1
ATOM 6510 C CA . ILE A 1 849 ? -1.046 11.463 -19.983 1.00 91.94 849 ILE A CA 1
ATOM 6511 C C . ILE A 1 849 ? -2.036 11.153 -21.119 1.00 91.94 849 ILE A C 1
ATOM 6513 O O . ILE A 1 849 ? -1.748 11.431 -22.287 1.00 91.94 849 ILE A O 1
ATOM 6517 N N . GLU A 1 850 ? -3.242 10.680 -20.800 1.00 91.00 850 GLU A N 1
ATOM 6518 C CA . GLU A 1 850 ? -4.276 10.365 -21.796 1.00 91.00 850 GLU A CA 1
ATOM 6519 C C . GLU A 1 850 ? -4.717 11.599 -22.589 1.00 91.00 850 GLU A C 1
ATOM 6521 O O . GLU A 1 850 ? -4.769 11.572 -23.821 1.00 91.00 850 GLU A O 1
ATOM 6526 N N . ARG A 1 851 ? -4.966 12.731 -21.911 1.00 90.56 851 ARG A N 1
ATOM 6527 C CA . ARG A 1 851 ? -5.359 13.992 -22.572 1.00 90.56 851 ARG A CA 1
ATOM 6528 C C . ARG A 1 851 ? -4.308 14.506 -23.553 1.00 90.56 851 ARG A C 1
ATOM 6530 O O . ARG A 1 851 ? -4.634 15.303 -24.433 1.00 90.56 851 ARG A O 1
ATOM 6537 N N . ARG A 1 852 ? -3.053 14.089 -23.392 1.00 88.19 852 ARG A N 1
ATOM 6538 C CA . ARG A 1 852 ? -1.929 14.461 -24.258 1.00 88.19 852 ARG A CA 1
ATOM 6539 C C . ARG A 1 852 ? -1.723 13.504 -25.427 1.00 88.19 852 ARG A C 1
ATOM 6541 O O . ARG A 1 852 ? -0.936 13.826 -26.318 1.00 88.19 852 ARG A O 1
ATOM 6548 N N . GLY A 1 853 ? -2.463 12.396 -25.468 1.00 88.19 853 GLY A N 1
ATOM 6549 C CA . GLY A 1 853 ? -2.461 11.442 -26.574 1.00 88.19 853 GLY A CA 1
ATOM 6550 C C . GLY A 1 853 ? -1.263 10.493 -26.586 1.00 88.19 853 GLY A C 1
ATOM 6551 O O . GLY A 1 853 ? -0.892 10.021 -27.661 1.00 88.19 853 GLY A O 1
ATOM 6552 N N . TYR A 1 854 ? -0.642 10.234 -25.432 1.00 89.94 854 TYR A N 1
ATOM 6553 C CA . TYR A 1 854 ? 0.360 9.172 -25.304 1.00 89.94 854 TYR A CA 1
ATOM 6554 C C . TYR A 1 854 ? -0.282 7.789 -25.448 1.00 89.94 854 TYR A C 1
ATOM 6556 O O . TYR A 1 854 ? -1.463 7.607 -25.151 1.00 89.94 854 TYR A O 1
ATOM 6564 N N . GLN A 1 855 ? 0.508 6.804 -25.878 1.00 91.69 855 GLN A N 1
ATOM 6565 C CA . GLN A 1 855 ? 0.112 5.403 -25.758 1.00 91.69 855 GLN A CA 1
ATOM 6566 C C . GLN A 1 855 ? 0.266 5.026 -24.285 1.00 91.69 855 GLN A C 1
ATOM 6568 O O . GLN A 1 855 ? 1.379 5.070 -23.768 1.00 91.69 855 GLN A O 1
ATOM 6573 N N . LEU A 1 856 ? -0.846 4.740 -23.611 1.00 95.25 856 LEU A N 1
ATOM 6574 C CA . LEU A 1 856 ? -0.876 4.426 -22.188 1.00 95.25 856 LEU A CA 1
ATOM 6575 C C . LEU A 1 856 ? -1.631 3.118 -21.959 1.00 95.25 856 LEU A C 1
ATOM 6577 O O . LEU A 1 856 ? -2.751 2.953 -22.440 1.00 95.25 856 LEU A O 1
ATOM 6581 N N . THR A 1 857 ? -1.022 2.228 -21.186 1.00 97.81 857 THR A N 1
ATOM 6582 C CA . THR A 1 857 ? -1.672 1.070 -20.568 1.00 97.81 857 THR A CA 1
ATOM 6583 C C . THR A 1 857 ? -1.612 1.248 -19.057 1.00 97.81 857 THR A C 1
ATOM 6585 O O . THR A 1 857 ? -0.542 1.536 -18.526 1.00 97.81 857 THR A O 1
ATOM 6588 N N . THR A 1 858 ? -2.742 1.094 -18.368 1.00 97.50 858 THR A N 1
ATOM 6589 C CA . THR A 1 858 ? -2.798 1.126 -16.901 1.00 97.50 858 THR A CA 1
ATOM 6590 C C . THR A 1 858 ? -3.299 -0.196 -16.345 1.00 97.50 858 THR A C 1
ATOM 6592 O O . THR A 1 858 ? -4.289 -0.720 -16.858 1.00 97.50 858 THR A O 1
ATOM 6595 N N . VAL A 1 859 ? -2.665 -0.691 -15.286 1.00 96.31 859 VAL A N 1
ATOM 6596 C CA . VAL A 1 859 ? -3.079 -1.886 -14.541 1.00 96.31 859 VAL A CA 1
ATOM 6597 C C . VAL A 1 859 ? -3.307 -1.501 -13.082 1.00 96.31 859 VAL A C 1
ATOM 6599 O O . VAL A 1 859 ? -2.443 -0.894 -12.460 1.00 96.31 859 VAL A O 1
ATOM 6602 N N . GLU A 1 860 ? -4.475 -1.827 -12.546 1.00 95.12 860 GLU A N 1
ATOM 6603 C CA . GLU A 1 860 ? -4.838 -1.549 -11.154 1.00 95.12 860 GLU A CA 1
ATOM 6604 C C . GLU A 1 860 ? -5.193 -2.872 -10.476 1.00 95.12 860 GLU A C 1
ATOM 6606 O O . GLU A 1 860 ? -5.933 -3.673 -11.057 1.00 95.12 860 GLU A O 1
ATOM 6611 N N . VAL A 1 861 ? -4.628 -3.127 -9.295 1.00 94.88 861 VAL A N 1
ATOM 6612 C CA . VAL A 1 861 ? -4.780 -4.395 -8.561 1.00 94.88 861 VAL A CA 1
ATOM 6613 C C . VAL A 1 861 ? -5.146 -4.156 -7.098 1.00 94.88 861 VAL A C 1
ATOM 6615 O O . VAL A 1 861 ? -4.826 -3.117 -6.533 1.00 94.88 861 VAL A O 1
ATOM 6618 N N . ASN A 1 862 ? -5.793 -5.138 -6.467 1.00 95.12 862 ASN A N 1
ATOM 6619 C CA . ASN A 1 862 ? -6.162 -5.106 -5.046 1.00 95.12 862 ASN A CA 1
ATOM 6620 C C . ASN A 1 862 ? -4.952 -5.435 -4.146 1.00 95.12 862 ASN A C 1
ATOM 6622 O O . ASN A 1 862 ? -4.982 -6.375 -3.354 1.00 95.12 862 ASN A O 1
ATOM 6626 N N . GLU A 1 863 ? -3.867 -4.686 -4.292 1.00 94.69 863 GLU A N 1
ATOM 6627 C CA . GLU A 1 863 ? -2.624 -4.861 -3.534 1.00 94.69 863 GLU A CA 1
ATOM 6628 C C . GLU A 1 863 ? -2.090 -3.503 -3.073 1.00 94.69 863 GLU A C 1
ATOM 6630 O O . GLU A 1 863 ? -2.485 -2.476 -3.616 1.00 94.69 863 GLU A O 1
ATOM 6635 N N . GLY A 1 864 ? -1.203 -3.475 -2.075 1.00 93.62 864 GLY A N 1
ATOM 6636 C CA . GLY A 1 864 ? -0.599 -2.227 -1.597 1.00 93.62 864 GLY A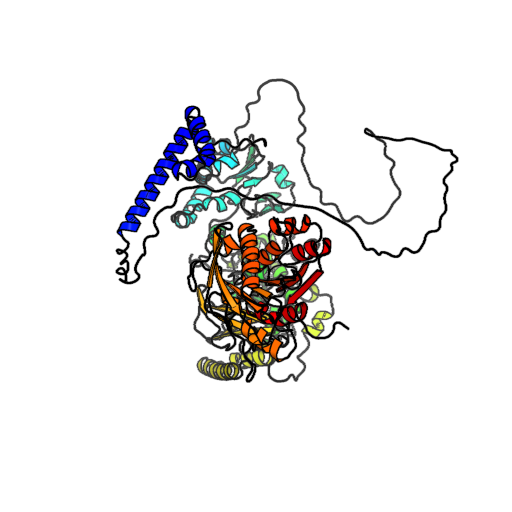 CA 1
ATOM 6637 C C . GLY A 1 864 ? 0.685 -1.814 -2.320 1.00 93.62 864 GLY A C 1
ATOM 6638 O O . GLY A 1 864 ? 1.087 -2.393 -3.337 1.00 93.62 864 GLY A O 1
ATOM 6639 N N . HIS A 1 865 ? 1.366 -0.822 -1.739 1.00 95.19 865 HIS A N 1
ATOM 6640 C CA . HIS A 1 865 ? 2.669 -0.304 -2.178 1.00 95.19 865 HIS A CA 1
ATOM 6641 C C . HIS A 1 865 ? 3.825 -1.270 -1.841 1.00 95.19 865 HIS A C 1
ATOM 6643 O O . HIS A 1 865 ? 4.708 -0.961 -1.038 1.00 95.19 865 HIS A O 1
ATOM 6649 N N . SER A 1 866 ? 3.807 -2.468 -2.430 1.00 95.06 866 SER A N 1
ATOM 6650 C CA . SER A 1 866 ? 4.688 -3.575 -2.046 1.00 95.06 866 SER A CA 1
ATOM 6651 C C . SER A 1 866 ? 5.437 -4.212 -3.217 1.00 95.06 866 SER A C 1
ATOM 6653 O O . SER A 1 866 ? 5.005 -4.195 -4.371 1.00 95.06 866 SER A O 1
ATOM 6655 N N . TRP A 1 867 ? 6.555 -4.875 -2.903 1.00 96.00 867 TRP A N 1
ATOM 6656 C CA . TRP A 1 867 ? 7.281 -5.692 -3.878 1.00 96.00 867 TRP A CA 1
ATOM 6657 C C . TRP A 1 867 ? 6.482 -6.900 -4.366 1.00 96.00 867 TRP A C 1
ATOM 6659 O O . TRP A 1 867 ? 6.764 -7.368 -5.465 1.00 96.00 867 TRP A O 1
ATOM 6669 N N . GLY A 1 868 ? 5.495 -7.383 -3.600 1.00 93.56 868 GLY A N 1
ATOM 6670 C CA . GLY A 1 868 ? 4.580 -8.435 -4.055 1.00 93.56 868 GLY A CA 1
ATOM 6671 C C . GLY A 1 868 ? 3.820 -7.995 -5.307 1.00 93.56 868 GLY A C 1
ATOM 6672 O O . GLY A 1 868 ? 3.919 -8.654 -6.343 1.00 93.56 868 GLY A O 1
ATOM 6673 N N . ASN A 1 869 ? 3.209 -6.809 -5.235 1.00 94.69 869 ASN A N 1
ATOM 6674 C CA . ASN A 1 869 ? 2.510 -6.159 -6.343 1.00 94.69 869 ASN A CA 1
ATOM 6675 C C . ASN A 1 869 ? 3.446 -5.941 -7.542 1.00 94.69 869 ASN A C 1
ATOM 6677 O O . ASN A 1 869 ? 3.202 -6.416 -8.653 1.00 94.69 869 ASN A O 1
ATOM 6681 N N . TRP A 1 870 ? 4.584 -5.277 -7.318 1.00 96.94 870 TRP A N 1
ATOM 6682 C CA . TRP A 1 870 ? 5.489 -4.926 -8.414 1.00 96.94 870 TRP A CA 1
ATOM 6683 C C . TRP A 1 870 ? 6.073 -6.154 -9.105 1.00 96.94 870 TRP A C 1
ATOM 6685 O O . TRP A 1 870 ? 6.063 -6.233 -10.332 1.00 96.94 870 TRP A O 1
ATOM 6695 N N . ARG A 1 871 ? 6.534 -7.143 -8.335 1.00 96.25 871 ARG A N 1
ATOM 6696 C CA . ARG A 1 871 ? 7.054 -8.408 -8.865 1.00 96.25 871 ARG A CA 1
ATOM 6697 C C . ARG A 1 871 ? 5.982 -9.173 -9.637 1.00 96.25 871 ARG A C 1
ATOM 6699 O O . ARG A 1 871 ? 6.285 -9.723 -10.695 1.00 96.25 871 ARG A O 1
ATOM 6706 N N . GLY A 1 872 ? 4.760 -9.213 -9.105 1.00 94.19 872 GLY A N 1
ATOM 6707 C CA . GLY A 1 872 ? 3.638 -9.965 -9.660 1.00 94.19 872 GLY A CA 1
ATOM 6708 C C . GLY A 1 872 ? 3.174 -9.487 -11.035 1.00 94.19 872 GLY A C 1
ATOM 6709 O O . GLY A 1 872 ? 2.586 -10.281 -11.754 1.00 94.19 872 GLY A O 1
ATOM 6710 N N . LEU A 1 873 ? 3.481 -8.239 -11.408 1.00 95.88 873 LEU A N 1
ATOM 6711 C CA . LEU A 1 873 ? 3.055 -7.615 -12.669 1.00 95.88 873 LEU A CA 1
ATOM 6712 C C . LEU A 1 873 ? 4.181 -7.436 -13.702 1.00 95.88 873 LEU A C 1
ATOM 6714 O O . LEU A 1 873 ? 3.972 -6.851 -14.772 1.00 95.88 873 LEU A O 1
ATOM 6718 N N . LEU A 1 874 ? 5.402 -7.888 -13.396 1.00 98.00 874 LEU A N 1
ATOM 6719 C CA . LEU A 1 874 ? 6.537 -7.751 -14.315 1.00 98.00 874 LEU A CA 1
ATOM 6720 C C . LEU A 1 874 ? 6.343 -8.558 -15.601 1.00 98.00 874 LEU A C 1
ATOM 6722 O O . LEU A 1 874 ? 6.778 -8.119 -16.661 1.00 98.00 874 LEU A O 1
ATOM 6726 N N . ASP A 1 875 ? 5.703 -9.719 -15.535 1.00 96.25 875 ASP A N 1
ATOM 6727 C CA . ASP A 1 875 ? 5.399 -10.558 -16.693 1.00 96.25 875 ASP A CA 1
ATOM 6728 C C . ASP A 1 875 ? 4.433 -9.885 -17.675 1.00 96.25 875 ASP A C 1
ATOM 6730 O O . ASP A 1 875 ? 4.758 -9.792 -18.860 1.00 96.25 875 ASP A O 1
ATOM 6734 N N . ASP A 1 876 ? 3.312 -9.345 -17.197 1.00 96.00 876 ASP A N 1
ATOM 6735 C CA . ASP A 1 876 ? 2.347 -8.598 -18.012 1.00 96.00 876 ASP A CA 1
ATOM 6736 C C . ASP A 1 876 ? 3.012 -7.411 -18.718 1.00 96.00 876 ASP A C 1
ATOM 6738 O O . ASP A 1 876 ? 2.833 -7.193 -19.923 1.00 96.00 876 ASP A O 1
ATOM 6742 N N . MET A 1 877 ? 3.839 -6.664 -17.982 1.00 97.69 877 MET A N 1
ATOM 6743 C CA . MET A 1 877 ? 4.604 -5.535 -18.507 1.00 97.69 877 MET A CA 1
ATOM 6744 C C . MET A 1 877 ? 5.618 -5.977 -19.575 1.00 97.69 877 MET A C 1
ATOM 6746 O O . MET A 1 877 ? 5.686 -5.389 -20.659 1.00 97.69 877 MET A O 1
ATOM 6750 N N . LEU A 1 878 ? 6.384 -7.039 -19.316 1.00 98.50 878 LEU A N 1
ATOM 6751 C CA . LEU A 1 878 ? 7.377 -7.557 -20.260 1.00 98.50 878 LEU A CA 1
ATOM 6752 C C . LEU A 1 878 ? 6.719 -8.107 -21.531 1.00 98.50 878 LEU A C 1
ATOM 6754 O O . LEU A 1 878 ? 7.201 -7.838 -22.632 1.00 98.50 878 LEU A O 1
ATOM 6758 N N . ILE A 1 879 ? 5.605 -8.831 -21.403 1.00 97.19 879 ILE A N 1
ATOM 6759 C CA . ILE A 1 879 ? 4.831 -9.354 -22.536 1.00 97.19 879 ILE A CA 1
ATOM 6760 C C . ILE A 1 879 ? 4.234 -8.205 -23.354 1.00 97.19 879 ILE A C 1
ATOM 6762 O O . ILE A 1 879 ? 4.273 -8.249 -24.585 1.00 97.19 879 ILE A O 1
ATOM 6766 N N . HIS A 1 880 ? 3.746 -7.143 -22.706 1.00 96.69 880 HIS A N 1
ATOM 6767 C CA . HIS A 1 880 ? 3.236 -5.959 -23.397 1.00 96.69 880 HIS A CA 1
ATOM 6768 C C . HIS A 1 880 ? 4.283 -5.326 -24.333 1.00 96.69 880 HIS A C 1
ATOM 6770 O O . HIS A 1 880 ? 3.964 -4.965 -25.473 1.00 96.69 880 HIS A O 1
ATOM 6776 N N . PHE A 1 881 ? 5.532 -5.192 -23.873 1.00 97.75 881 PHE A N 1
ATOM 6777 C CA . PHE A 1 881 ? 6.591 -4.527 -24.639 1.00 97.75 881 PHE A CA 1
ATOM 6778 C C . PHE A 1 881 ? 7.349 -5.444 -25.605 1.00 97.75 881 PHE A C 1
ATOM 6780 O O . PHE A 1 881 ? 7.704 -4.998 -26.698 1.00 97.75 881 PHE A O 1
ATOM 6787 N N . PHE A 1 882 ? 7.593 -6.699 -25.222 1.00 97.88 882 PHE A N 1
ATOM 6788 C CA . PHE A 1 882 ? 8.529 -7.608 -25.899 1.00 97.88 882 PHE A CA 1
ATOM 6789 C C . PHE A 1 882 ? 7.896 -8.944 -26.315 1.00 97.88 882 PHE A C 1
ATOM 6791 O O . PHE A 1 882 ? 8.612 -9.876 -26.688 1.00 97.88 882 PHE A O 1
ATOM 6798 N N . GLY A 1 883 ? 6.566 -9.054 -26.241 1.00 96.31 883 GLY A N 1
ATOM 6799 C CA . GLY A 1 883 ? 5.817 -10.251 -26.610 1.00 96.31 883 GLY A CA 1
ATOM 6800 C C . GLY A 1 883 ? 6.085 -10.723 -28.043 1.00 96.31 883 GLY A C 1
ATOM 6801 O O . GLY A 1 883 ? 6.155 -9.927 -28.978 1.00 96.31 883 GLY A O 1
ATOM 6802 N N . THR A 1 884 ? 6.226 -12.036 -28.211 1.00 87.38 884 THR A N 1
ATOM 6803 C CA . THR A 1 884 ? 6.568 -12.709 -29.483 1.00 87.38 884 THR A CA 1
ATOM 6804 C C . THR A 1 884 ? 5.360 -13.231 -30.256 1.00 87.38 884 THR A C 1
ATOM 6806 O O . THR A 1 884 ? 5.517 -13.641 -31.408 1.00 87.38 884 THR A O 1
ATOM 6809 N N . GLU A 1 885 ? 4.169 -13.255 -29.648 1.00 70.25 885 GLU A N 1
ATOM 6810 C CA . GLU A 1 885 ? 2.948 -13.622 -30.366 1.00 70.25 885 GLU A CA 1
ATOM 6811 C C . GLU A 1 885 ? 2.693 -12.573 -31.458 1.00 70.25 885 GLU A C 1
ATOM 6813 O O . GLU A 1 885 ? 2.701 -11.367 -31.195 1.00 70.25 885 GLU A O 1
ATOM 6818 N N . GLU A 1 886 ? 2.546 -13.040 -32.707 1.00 42.31 886 GLU A N 1
ATOM 6819 C CA . GLU A 1 886 ? 2.222 -12.189 -33.852 1.00 42.31 886 GLU A CA 1
ATOM 6820 C C . GLU A 1 886 ? 1.032 -11.308 -33.461 1.00 42.31 886 GLU A C 1
ATOM 6822 O O . GLU A 1 886 ? -0.041 -11.814 -33.134 1.00 42.31 886 GLU A O 1
ATOM 6827 N N . ARG A 1 887 ? 1.224 -9.983 -33.474 1.00 37.75 887 ARG A N 1
ATOM 6828 C CA . ARG A 1 887 ? 0.108 -9.034 -33.514 1.00 37.75 887 ARG A CA 1
ATOM 6829 C C . ARG A 1 887 ? -0.660 -9.309 -34.815 1.00 37.75 887 ARG A C 1
ATOM 6831 O O . ARG A 1 887 ? -0.329 -8.709 -35.838 1.00 37.75 887 ARG A O 1
ATOM 6838 N N . GLU A 1 888 ? -1.584 -10.272 -34.786 1.00 25.84 888 GLU A N 1
ATOM 6839 C CA . GLU A 1 888 ? -2.540 -10.555 -35.868 1.00 25.84 888 GLU A CA 1
ATOM 6840 C C . GLU A 1 888 ? -3.438 -9.345 -36.155 1.00 25.84 888 GLU A C 1
ATOM 6842 O O . GLU A 1 888 ? -3.898 -8.680 -35.193 1.00 25.84 888 GLU A O 1
#

Radius of gyration: 37.57 Å; chains: 1; bounding box: 107×94×108 Å

pLDDT: mean 71.91, std 23.13, range [22.25, 98.88]

Sequence (888 aa):
MYPMLNNHPRDLLPFYINGTLSEAEQSAVEAHLQTCPSCQADLKEWQTIAQAVQAAAEDSAATLPPLKLPAPSTSRRIVPIAPFAPTKTLPKPENPSMLNHAQIPLLKIRYLRGSLALVAALILVLFGTFVLAQGIDGLFPAEESDPIVYHTGQATLLGQTGTPLPTLPTAYDVLQADPDLSHFAAAIAASGWLTNVTQSEPITIFVLPNDVFEPIQAEIAPVIAEGSSDWEGYLFSYVVNDAWSRDQLAALPPEVRGYFERGGYSYGSKLQLGYDANGALLLNGMAHITQTIEAANGYVHILDAPLVTARSFLTAYQGIDTIETAPTVCDVLADNPDYSYFKMALDGLQSGNSAWIWHVVCRNMGLFTLFVPDNAAMRATFPNSGTVEDFRRLVFFTPEANEALQNFVLAHLLSGLWSQEQLAKQEVVRSSWGGEGEESVNTVNARWSDTQPATLIINNRAKVTKGDVIATNGIIHFVDTPVVSFLDLFPDEALTDVLAPPIETAPAGTPAELANALDTLMAISDPAERQNRLDALWEDWQTAGQIPYVDGTTVAFLYRGEALTVEWRGDFNGWLADGALLGQNLSGTDLWIALAEFPSSARLDYQIVVNGGTWLLDPANPQQQWSGDGPNSELRMPDSIPSEWTERREGVPQGTLTDPQTMVASMSGYALTYQVYTPANYGELDNLPVIYVLDGQDYADERLGALPIILDNLIAAGKIEPVIAVFVDVRASPNGSENVRDEAYTNNTAFADFMQMLAGSIDMEYSTDAHANRRLILGTSLGGQAALFAAIKNPTGLMEFGLVAAQSPSFDDTLLDLYRQDMTRSVNIWISAGTPEWDVDITPLRTVIERRGYQLTTVEVNEGHSWGNWRGLLDDMLIHFFGTEERE

Secondary structure (DSSP, 8-state):
-PPPP---GGGGHHHHHTT-S-HHHHHHHHHHHTT-HHHHHHHHHHHHHHHHHHHHHHHHHHHSPP--PPPP----PPPPPPP-------------------------------------------------------------PPP-----------------PPPPPPHHHHHHH-GGGHHHHHHHHHTTTHHHHSSSS-EEEEE--HHHHHHHHHHHHHHHTT---THHHHHHTTEEES---HHHHTTS-SEEE---EETTEE---EEEEEE-TTS-EEETTTEEEEEEEEETTEEEEEESS-SS-HHHHHHHHH----------HHHHHHT-GGGHHHHHHHHTTSSGGGHHHHHHHHS--S-EEEEEE-HHHHHHHSTT--SHHHHHHHHHH-TTHHHHHHHHHHHTEEES---HHHHHH-S-EE---S-TT--STTEE-EEE-SSSS--EEETTTEEEEEEEEEETTEEEEEESS-SS-HHHH--STTHHHHTSPPPS---SSSHHHHHHHHHHHHT--SHHHHHHHHHHHHHHHHHTT-SSEEETTEEEEEEES--S-EEEEEGGGTT-STT-EEPEE-TTSSEEEEEEE--TT-EEEEEEEETTTEEE--TT---EEEETTEEEEEEE-TT----TTSSPPTTPPP-EEPPPEEEEETTTTEEEEEEEEE-TTGGG--SB-EEEETTHHHHHSTTTT-HHHHHHHHHHTTSB---EEEEEE-BSSTT-S-B-HHHHHSS-HHHHHHHHHHHHHHHHHS-B--SGGGEEEEEETHHHHHHHHHHH--SSS----SEEEEES----HHHHHHHHHS-----EEEEEEE-TTTS---HHHHHHHHHTT-EEEEEEESB-SSHHHHHHTHHHHHHHHHB-S---

Foldseek 3Di:
DDDDDDDDLLVCLLVLVVVNDDPVNVVVNVVNCVPDVVSVVSNVVSVVVVVVVVVVVVVVVVPDDDDDDDDDDDDDDDDDDDDDDDDDDDDDDDDDDDDDDDDDDDDDDDDDDDDDDDDDDDDDDDDDDDDDDDDDDDDDDDDDDDDDDDDPDDDDDDDDDDDDDPAFAQPLVVLCVDPQNVVVSVLCVLLVVVCVSPDQFAKEFETEGPVQVVVLCVLCVVVCVPPDSPSVLQRVLGMAGHAADLVNLVVDDQWDWGFDDDPPDTPTNIWGWDADPVRFIDTCNWWGQPDWDAGNRHIYTYIPHDNAGSVRVVCVPDVDPPDDDFAAQLRVQVVDVQQVLLSLLLVLLCDDPSVVSNCVRHVQVAEKEFETETPVQSCVLLVLCVDPLSSNCLSNPDPVSNVLSSLLRVLRIAHHAAFLVNLQVDQKGAHPPDDPPPPDSHIWGWHWDPDVVTFIDILVHWTQPDWQCDGPRYTYGYTNHRNDRSCVSDVDPVVVVVSDDDDPDDDPQDVVVVSVLLVVLVVDPDLVVSQVSVVVVLVVCLVVLCAQRADQFKTKHKDFDDAPWKWKAWLLQQRDPPNTFTWDDSPSGRMTIGMDGAHQQAKIFIWMDTHNHDTHARPSHPAWAADPVGITGMDHHNNNDFDPQLDADPPQAAWDKDDWDWDDDPVLRDIWIKIKTFAGPQVVDAAAFEEEEECLVQCVDSRFQSVRSSLSRCCSVQFFPTHMYMRIAQAPDVVDPRGCLVVLQPLRLSNLVVVLVVLVVCVVVGRHNQDQLRYEYEYEASSLSSQLNSQQNDPPPDRRHQEYEYELYDDDVVSLVSLQPDQDDNHAYEYEYEDVSRGPDCPSVVVSNVVNPYNYDYYYGNYHSGSSRNNRCVNVSNSVRGGPPPPD